Protein 7BRA (pdb70)

Secondary structure (DSSP, 8-state):
--SHHHHHHHHHHT--GGG-HHHHHHHHHHHHHHHHHHHHTTT-HHHHHHHHHHHHH-----EEETTTTEEE-HHHHHHHHHHHHHTTS-S-BBTTTTB-HHHHHHHHHHHHHTTS-GGGHHHHHHHHHHHHHHHHHHH-HHHHHHTB-HHHHHHHHHHHHHHHHHTT--HHHHHHHHHHHHTT---BGGGTTSTHHHHHHHHHHHHHHHHHHHHHTT----S-TTSSTTSHHHHHS-HHHHHHHSSTTTTTT-TIIIIIPBPPSSSS-GGGHHHHHHHHHHHHHH---TTT--EEEEEE-TTTTTT---SS-SBHHHHTT-HHHHHHHHHTT--SSGGGGSSSBPPHHHHHHHTTEEEEE-SSSPPPTT-SSTT--EEEEEE-GGG-EEEEEESS-TTSTTSPPPHHHHHHHHHTTS-HHHHHHHHHHHHTT-HHHHHHHHT--/---HHHHHHHHHHT--GGG-HHHHHHHHHHHHHHHHHHHHTTT-HHHHHHHHHHHHH-----EEETTTTEEE-HHHHHHHHHHHHHTTS-S-EETTTTB-HHHHHHHHHHHHHTTS-GGGHHHHHHHHHHHHHHHHHHH-HHHHHHTB-HHHHHHHHHHHHHHHHHTT--HHHHHHHHHHHHTT---BGGGTTSTHHHHHHHHHHHHHHHHHHHHHTT----S-TTSSTTSHHHHHS-HHHHHHHSSTT-SSS-TIIIIIEE--SSSS-GGGHHHHHHHHHHHHHH---TTT-SEEEEEE-TTTTTT---SS-SBHHHHTT-HHHHHHHHHTT--SSGGGGSSSBPPHHHHHHHTTEEEEE-SSSPPPTT-SSTT--EEEEEE-TTS-EEEEEESS-TTSTTSPPPHHHHHHHHTTTS-HHHHHHHHHHHHTT-HHHHHHHHT--

Nearest PDB structures (foldseek):
  7bra-assembly1_B  TM=9.995E-01  e=2.171E-70  Bacillus subtilis
  7e9d-assembly1_B  TM=1.001E+00  e=2.998E-70  Bacillus subtilis
  2hp0-assembly1_B  TM=8.792E-01  e=9.263E-29  Agrobacterium tumefaciens
  6r6t-assembly1_B  TM=8.778E-01  e=2.606E-23  Mus musculus
  7br9-assembly1_B  TM=8.714E-01  e=1.887E-23  Mus musculus

InterPro domains:
  IPR005656 MmgE/PrpD [PTHR16943] (3-439)
  IPR036148 MmgE/PrpD superfamily [SSF103378] (4-435)
  IPR042183 MmgE/PrpD superfamily, domain 1 [G3DSA:1.10.4100.10] (25-416)
  IPR042188 MmgE/PrpD superfamily, domain 2 [G3DSA:3.30.1330.120] (268-401)
  IPR045336 MmgE/PrpD, N-terminal [PF03972] (10-242)
  IPR045337 MmgE/PrpD, C-terminal [PF19305] (268-433)

B-factor: mean 27.01, std 8.79, range [13.46, 77.77]

Radius of gyration: 29.26 Å; Cα contacts (8 Å, |Δi|>4): 2002; chains: 2; bounding box: 55×58×110 Å

Solvent-accessible surface area: 31799 Å² total; per-residue (Å²): 69,171,29,22,0,18,4,0,0,61,16,0,98,76,11,102,0,95,130,27,93,86,0,36,138,24,0,42,78,0,0,12,7,3,0,1,2,0,0,19,2,72,145,37,152,1,0,70,39,0,10,138,8,6,84,76,8,15,31,100,94,44,0,4,0,0,4,35,33,66,87,5,1,0,26,25,0,0,6,0,0,0,1,1,1,0,10,15,12,7,1,2,18,3,73,31,0,122,11,22,0,2,0,0,0,0,0,0,1,0,2,5,6,38,103,28,79,22,132,53,2,12,7,0,0,0,0,0,0,0,0,0,0,2,0,13,57,0,1,12,70,148,1,39,86,67,0,1,6,4,0,2,0,0,0,2,0,0,0,0,0,0,0,0,11,2,38,109,6,75,41,76,48,1,11,20,0,0,0,0,0,0,3,30,1,14,0,0,56,32,0,66,71,38,38,0,17,9,0,5,0,0,24,6,0,43,10,0,3,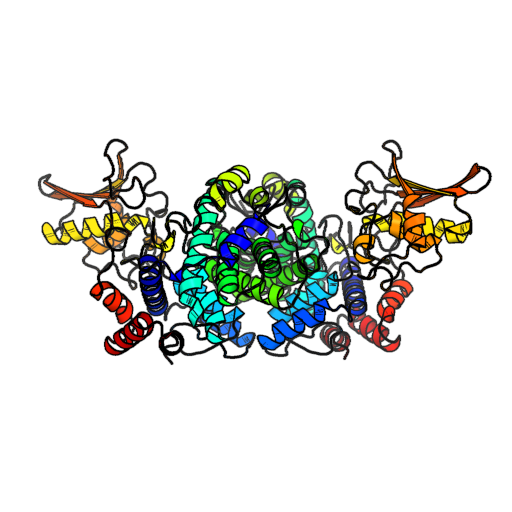10,0,0,33,0,1,76,31,131,0,21,11,12,102,68,0,0,40,51,161,38,0,0,0,34,4,4,30,62,37,109,77,0,112,143,28,0,53,89,100,47,15,68,66,23,31,0,43,106,57,3,0,11,10,4,47,7,3,0,11,24,4,0,0,0,0,0,24,0,0,120,74,5,49,93,120,92,106,4,36,29,105,75,17,107,90,2,32,0,8,0,16,75,52,4,14,71,54,3,105,56,122,71,1,112,31,3,76,66,0,19,33,0,0,5,8,0,0,0,2,8,6,63,70,78,39,14,59,44,134,45,2,45,62,136,99,6,80,126,40,9,48,83,17,13,57,89,6,108,12,54,99,37,131,94,41,139,32,16,130,113,2,30,34,156,35,44,0,0,28,0,45,0,41,20,65,135,72,127,90,18,92,6,92,16,24,15,0,77,2,0,23,67,52,91,17,46,136,117,39,16,26,110,14,0,35,100,38,9,98,85,90,35,0,127,111,0,44,66,5,0,107,146,49,60,4,140,83,0,14,69,12,0,12,20,183,162,113,29,22,0,23,5,0,0,72,18,0,95,79,12,104,0,93,134,23,94,82,0,32,146,26,0,49,88,0,0,11,9,3,0,2,1,0,0,18,2,62,148,35,160,2,0,69,40,0,9,146,10,8,89,46,6,15,30,101,93,48,0,5,0,0,3,27,27,61,89,5,1,0,24,27,0,0,6,0,0,0,1,1,1,1,10,15,8,7,2,3,17,4,58,33,0,121,9,26,0,2,0,0,0,0,0,0,2,0,1,5,8,38,107,32,70,26,126,56,2,13,7,0,0,0,0,0,0,0,0,0,0,0,0,13,61,0,2,12,71,146,1,39,93,60,0,2,7,4,0,3,0,0,0,2,0,0,0,0,0,0,0,1,11,3,35,104,7,75,40,80,50,0,10,20,0,0,0,0,0,0,3,30,1,14,0,0,53,30,0,71,69,38,38,0,15,6,0,5,0,0,23,6,0,45,10,0,2,10,0,1,40,0,1,77,34,130,0,21,11,11,103,70,0,0,39,50,162,41,0,0,0,33,6,3,30,62,45,116,82,0,122,141,19,0,56,91,112,54,3,83,76,12,38,0,39,107,59,4,0,8,10,4,47,6,3,0,10,26,4,0,0,0,0,0,14,0,0,118,78,6,51,92,135,96,106,5,35,26,103,66,18,110,83,3,32,0,10,0,15,74,52,4,11,72,51,3,107,56,137,68,1,109,25,3,75,67,0,19,35,0,0,5,8,0,0,0,2,7,6,64,70,78,39,14,60,48,130,44,2,44,77,129,95,6,82,122,40,9,50,86,19,13,61,96,3,118,19,55,97,37,132,92,41,153,52,24,130,94,0,16,36,156,38,46,0,0,29,0,44,0,39,24,87,126,71,127,91,18,89,14,92,10,16,8,0,74,2,0,21,53,53,97,16,39,137,105,38,22,41,114,16,0,33,99,42,11,96,119,101,49,0,109,132,0,10,45,6,0,98,147,48,46,5,144,82,0,15,64,38,0,26,21,182

Structure (mmCIF, N/CA/C/O backbone):
data_7BRA
#
_entry.id   7BRA
#
_cell.length_a   59.213
_cell.length_b   110.870
_cell.length_c   167.652
_cell.angle_alpha   90.000
_cell.angle_beta   90.000
_cell.angle_gamma   90.000
#
_symmetry.space_group_name_H-M   'P 21 21 21'
#
loop_
_entity.id
_entity.type
_entity.pdbx_description
1 polymer 'Bacillus subtilis IRG1'
2 non-polymer '3-CYCLOHEXYL-1-PROPYLSULFONIC ACID'
3 non-polymer 'SULFATE ION'
4 water water
#
loop_
_atom_site.group_PDB
_atom_site.id
_atom_site.type_symbol
_atom_site.label_atom_id
_atom_site.label_alt_id
_atom_site.label_comp_id
_atom_site.label_asym_id
_atom_site.label_entity_id
_atom_site.label_seq_id
_atom_site.pdbx_PDB_ins_code
_atom_site.Cartn_x
_atom_site.Cartn_y
_atom_site.Cartn_z
_atom_site.occupancy
_atom_site.B_iso_or_equiv
_atom_site.auth_seq_id
_atom_site.auth_comp_id
_atom_site.auth_asym_id
_atom_site.auth_atom_id
_atom_site.pdbx_PDB_model_num
ATOM 1 N N . LYS A 1 1 ? 19.127 38.992 113.899 1.000 47.140 4 LYS A N 1
ATOM 2 C CA . LYS A 1 1 ? 19.300 39.516 112.548 1.000 40.770 4 LYS A CA 1
ATOM 3 C C . LYS A 1 1 ? 20.788 39.710 112.272 1.000 44.610 4 LYS A C 1
ATOM 4 O O . LYS A 1 1 ? 21.557 39.956 113.199 1.000 50.810 4 LYS A O 1
ATOM 6 N N . GLN A 1 2 ? 21.196 39.590 111.007 1.000 49.920 5 GLN A N 1
ATOM 7 C CA . GLN A 1 2 ? 22.611 39.513 110.650 1.000 49.630 5 GLN A CA 1
ATOM 8 C C . GLN A 1 2 ? 23.202 40.902 110.419 1.000 50.960 5 GLN A C 1
ATOM 9 O O . GLN A 1 2 ? 22.716 41.670 109.582 1.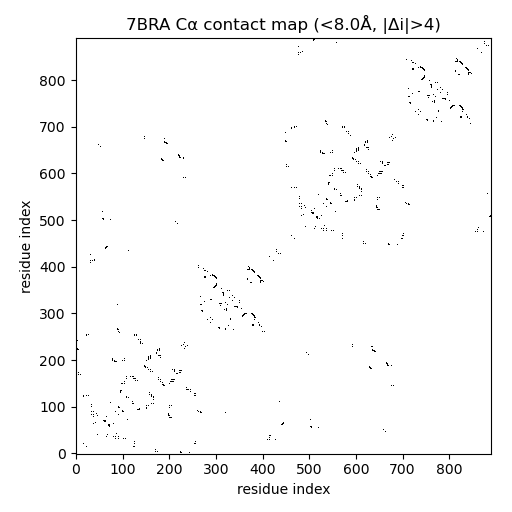000 51.800 5 GLN A O 1
ATOM 15 N N . GLY A 1 3 ? 24.292 41.180 111.122 1.000 44.790 6 GLY A N 1
ATOM 16 C CA . GLY A 1 3 ? 24.902 42.484 111.263 1.000 36.070 6 GLY A CA 1
ATOM 17 C C . GLY A 1 3 ? 24.396 43.159 112.529 1.000 26.850 6 GLY A C 1
ATOM 18 O O . GLY A 1 3 ? 23.296 42.885 113.017 1.000 29.360 6 GLY A O 1
ATOM 19 N N . LEU A 1 4 ? 25.204 44.084 113.059 1.000 26.100 7 LEU A N 1
ATOM 20 C CA . LEU A 1 4 ? 24.880 44.668 114.365 1.000 26.750 7 LEU A CA 1
ATOM 21 C C . LEU A 1 4 ? 23.639 45.549 114.310 1.000 24.020 7 LEU A C 1
ATOM 22 O O . LEU A 1 4 ? 22.851 45.571 115.260 1.000 24.580 7 LEU A O 1
ATOM 27 N N . THR A 1 5 ? 23.460 46.310 113.224 1.000 20.860 8 THR A N 1
ATOM 28 C CA . THR A 1 5 ? 22.311 47.209 113.152 1.000 21.320 8 THR A CA 1
ATOM 29 C C . THR A 1 5 ? 21.009 46.420 113.119 1.000 22.310 8 THR A C 1
ATOM 30 O O . THR A 1 5 ? 20.085 46.682 113.902 1.000 21.820 8 THR A O 1
ATOM 34 N N . ALA A 1 6 ? 20.914 45.449 112.204 1.000 23.510 9 ALA A N 1
ATOM 35 C CA . ALA A 1 6 ? 19.721 44.613 112.142 1.000 23.960 9 ALA A CA 1
ATOM 36 C C . ALA A 1 6 ? 19.549 43.825 113.432 1.000 22.030 9 ALA A C 1
ATOM 37 O O . ALA A 1 6 ? 18.423 43.649 113.915 1.000 22.220 9 ALA A O 1
ATOM 39 N N . GLY A 1 7 ? 20.659 43.371 114.018 1.000 23.480 10 GLY A N 1
ATOM 40 C CA . GLY A 1 7 ? 20.577 42.617 115.260 1.000 26.430 10 GLY A CA 1
ATOM 41 C C . GLY A 1 7 ? 19.985 43.425 116.400 1.000 26.820 10 GLY A C 1
ATOM 42 O O . GLY A 1 7 ? 19.101 42.953 117.122 1.000 23.740 10 GLY A O 1
ATOM 43 N N . LEU A 1 8 ? 20.453 44.665 116.571 1.000 21.890 11 LEU A N 1
ATOM 44 C CA . LEU A 1 8 ? 19.894 45.499 117.632 1.000 22.690 11 LEU A CA 1
ATOM 45 C C . LEU A 1 8 ? 18.447 45.865 117.336 1.000 21.220 11 LEU A C 1
ATOM 46 O O . LEU A 1 8 ? 17.607 45.874 118.246 1.000 21.930 11 LEU A O 1
ATOM 51 N N . ALA A 1 9 ? 18.134 46.204 116.079 1.000 21.790 12 ALA A N 1
ATOM 52 C CA . ALA A 1 9 ? 16.751 46.524 115.746 1.000 20.180 12 ALA A CA 1
ATOM 53 C C . ALA A 1 9 ? 15.824 45.354 116.059 1.000 20.780 12 ALA A C 1
ATOM 54 O O . ALA A 1 9 ? 14.727 45.550 116.589 1.000 21.910 12 ALA A O 1
ATOM 56 N N . GLU A 1 10 ? 16.249 44.128 115.740 1.000 20.920 13 GLU A N 1
ATOM 57 C CA . GLU A 1 10 ? 15.409 42.967 116.017 1.000 23.340 13 GLU A CA 1
ATOM 58 C C . GLU A 1 10 ? 15.287 42.732 117.514 1.000 23.830 13 GLU A C 1
ATOM 59 O O . GLU A 1 10 ? 14.184 42.488 118.017 1.000 25.690 13 GLU A O 1
ATOM 65 N N . ALA A 1 11 ? 16.402 42.833 118.245 1.000 22.770 14 ALA A N 1
ATOM 66 C CA . ALA A 1 11 ? 16.342 42.657 119.694 1.000 23.990 14 ALA A CA 1
ATOM 67 C C . ALA A 1 11 ? 15.364 43.638 120.317 1.000 22.810 14 ALA A C 1
ATOM 68 O O . ALA A 1 11 ? 14.545 43.262 121.165 1.000 21.640 14 ALA A O 1
ATOM 70 N N . VAL A 1 12 ? 15.410 44.897 119.880 1.000 23.380 15 VAL A N 1
ATOM 71 C CA . VAL A 1 12 ? 14.503 45.908 120.408 1.000 20.020 15 VAL A CA 1
ATOM 72 C C . VAL A 1 12 ? 13.060 45.581 120.028 1.000 22.800 15 VAL A C 1
ATOM 73 O O . VAL A 1 12 ? 12.175 45.519 120.888 1.000 24.700 15 VAL A O 1
ATOM 77 N N . ARG A 1 13 ? 12.815 45.338 118.734 1.000 22.760 16 ARG A N 1
ATOM 78 C CA . ARG A 1 13 ? 11.457 45.159 118.229 1.000 24.890 16 ARG A CA 1
ATOM 79 C C . ARG A 1 13 ? 10.741 43.999 118.916 1.000 25.220 16 ARG A C 1
ATOM 80 O O . ARG A 1 13 ? 9.551 44.105 119.234 1.000 26.140 16 ARG A O 1
ATOM 88 N N . THR A 1 14 ? 11.441 42.888 119.145 1.000 24.990 17 THR A N 1
ATOM 89 C CA . THR A 1 14 ? 10.827 41.672 119.673 1.000 26.080 17 THR A CA 1
ATOM 90 C C . THR A 1 14 ? 10.982 41.530 121.186 1.000 28.880 17 THR A C 1
ATOM 91 O O . THR A 1 14 ? 10.716 40.450 121.731 1.000 25.670 17 THR A O 1
ATOM 95 N N . SER A 1 15 ? 11.402 42.591 121.876 1.000 24.810 18 SER A N 1
ATOM 96 C CA . SER A 1 15 ? 11.544 42.536 123.324 1.000 25.250 18 SER A CA 1
ATOM 97 C C . SER A 1 15 ? 10.188 42.330 123.993 1.000 26.830 18 SER A C 1
ATOM 98 O O . SER A 1 15 ? 9.156 42.830 123.540 1.000 26.380 18 SER A O 1
ATOM 101 N N . GLN A 1 16 ? 10.198 41.611 125.110 1.000 27.510 19 GLN A N 1
ATOM 102 C CA . GLN A 1 16 ? 8.993 41.394 125.907 1.000 30.590 19 GLN A CA 1
ATOM 103 C C . GLN A 1 16 ? 9.253 41.803 127.350 1.000 30.240 19 GLN A C 1
ATOM 104 O O . GLN A 1 16 ? 9.199 40.976 128.264 1.000 29.250 19 GLN A O 1
ATOM 110 N N . PRO A 1 17 ? 9.543 43.087 127.587 1.000 27.100 20 PRO A N 1
ATOM 111 C CA . PRO A 1 17 ? 9.881 43.519 128.952 1.000 27.460 20 PRO A CA 1
ATOM 112 C C . PRO A 1 17 ? 8.740 43.341 129.936 1.000 27.850 20 PRO A C 1
ATOM 113 O O . PRO A 1 17 ? 8.986 43.205 131.141 1.000 29.090 20 PRO A O 1
ATOM 117 N N . GLU A 1 18 ? 7.495 43.359 129.457 1.000 29.390 21 GLU A N 1
ATOM 118 C CA . GLU A 1 18 ? 6.351 43.234 130.351 1.000 34.590 21 GLU A CA 1
ATOM 119 C C . GLU A 1 18 ? 6.281 41.864 131.017 1.000 34.070 21 GLU A C 1
ATOM 120 O O . GLU A 1 18 ? 5.546 41.706 131.997 1.000 37.810 21 GLU A O 1
ATOM 126 N N . HIS A 1 19 ? 7.030 40.877 130.521 1.000 33.620 22 HIS A N 1
ATOM 127 C CA . HIS A 1 19 ? 7.078 39.574 131.169 1.000 35.300 22 HIS A CA 1
ATOM 128 C C . HIS A 1 19 ? 7.938 39.561 132.424 1.000 36.190 22 HIS A C 1
ATOM 129 O O . HIS A 1 19 ? 7.895 38.577 133.171 1.000 37.990 22 HIS A O 1
ATOM 136 N N . SER A 1 20 ? 8.700 40.622 132.691 1.000 30.200 23 SER A N 1
ATOM 137 C CA . SER A 1 20 ? 9.596 40.674 133.841 1.000 28.620 23 SER A CA 1
ATOM 138 C C . SER A 1 20 ? 8.940 41.529 134.917 1.000 33.250 23 SER A C 1
ATOM 139 O O . SER A 1 20 ? 8.863 42.756 134.790 1.000 27.980 23 SER A O 1
ATOM 142 N N . VAL A 1 21 ? 8.446 40.873 135.967 1.000 32.110 24 VAL A N 1
ATOM 143 C CA . VAL A 1 21 ? 7.837 41.594 137.078 1.000 29.520 24 VAL A CA 1
ATOM 144 C C . VAL A 1 21 ? 8.838 42.564 137.692 1.000 26.070 24 VAL A C 1
ATOM 145 O O . VAL A 1 21 ? 8.510 43.725 137.985 1.000 30.570 24 VAL A O 1
ATOM 149 N N . ASP A 1 22 ? 10.073 42.103 137.897 1.000 27.320 25 ASP A N 1
ATOM 150 C CA . ASP A 1 22 ? 11.086 42.943 138.523 1.000 28.900 25 ASP A CA 1
ATOM 151 C C . ASP A 1 22 ? 11.417 44.151 137.652 1.000 27.130 25 ASP A C 1
ATOM 152 O O . ASP A 1 22 ? 11.584 45.261 138.166 1.000 26.280 25 ASP A O 1
ATOM 157 N N . ALA A 1 23 ? 11.503 43.957 136.330 1.000 27.170 26 ALA A N 1
ATOM 158 C CA . ALA A 1 23 ? 11.828 45.081 135.451 1.000 25.680 26 ALA A CA 1
ATOM 159 C C . ALA A 1 23 ? 10.722 46.132 135.462 1.000 26.930 26 ALA A C 1
ATOM 160 O O . ALA A 1 23 ? 11.009 47.336 135.477 1.000 24.220 26 ALA A O 1
ATOM 162 N N . ILE A 1 24 ? 9.454 45.706 135.471 1.000 25.830 27 ILE A N 1
ATOM 163 C CA . ILE A 1 24 ? 8.348 46.666 135.536 1.000 24.480 27 ILE A CA 1
ATOM 164 C C . ILE A 1 24 ? 8.362 47.424 136.863 1.000 27.620 27 ILE A C 1
ATOM 165 O O . ILE A 1 24 ? 8.157 48.649 136.901 1.000 25.220 27 ILE A O 1
ATOM 170 N N . ARG A 1 25 ? 8.595 46.714 137.975 1.000 26.020 28 ARG A N 1
ATOM 171 C CA . ARG A 1 25 ? 8.684 47.410 139.257 1.000 27.980 28 ARG A CA 1
ATOM 172 C C . ARG A 1 25 ? 9.802 48.448 139.229 1.000 27.110 28 ARG A C 1
ATOM 173 O O . ARG A 1 25 ? 9.635 49.587 139.697 1.000 25.040 28 ARG A O 1
ATOM 181 N N . LYS A 1 26 ? 10.941 48.081 138.642 1.000 26.140 29 LYS A N 1
ATOM 182 C CA . LYS A 1 26 ? 12.074 48.992 138.623 1.000 27.540 29 LYS A CA 1
ATOM 183 C C . LYS A 1 26 ? 11.800 50.191 137.723 1.000 24.630 29 LYS A C 1
ATOM 184 O O . LYS A 1 26 ? 12.210 51.312 138.040 1.000 23.880 29 LYS A O 1
ATOM 190 N N . ALA A 1 27 ? 11.107 49.977 136.603 1.000 24.150 30 ALA A N 1
ATOM 191 C CA . ALA A 1 27 ? 10.763 51.095 135.726 1.000 23.770 30 ALA A CA 1
ATOM 192 C C . ALA A 1 27 ? 9.815 52.069 136.416 1.000 24.410 30 ALA A C 1
ATOM 193 O O . ALA A 1 27 ? 9.956 53.292 136.273 1.000 22.110 30 ALA A O 1
ATOM 195 N N . LYS A 1 28 ? 8.842 51.557 137.178 1.000 24.310 31 LYS A N 1
ATOM 196 C CA . LYS A 1 28 ? 7.968 52.462 137.927 1.000 21.100 31 LYS A CA 1
ATOM 197 C C . LYS A 1 28 ? 8.763 53.294 138.933 1.000 21.440 31 LYS A C 1
ATOM 198 O O . LYS A 1 28 ? 8.564 54.517 139.055 1.000 23.330 31 LYS A O 1
ATOM 204 N N . LYS A 1 29 ? 9.678 52.647 139.663 1.000 21.950 32 LYS A N 1
ATOM 205 C CA . LYS A 1 29 ? 10.502 53.402 140.604 1.000 21.760 32 LYS A CA 1
ATOM 206 C C . LYS A 1 29 ? 11.380 54.419 139.882 1.000 21.510 32 LYS A C 1
ATOM 207 O O . LYS A 1 29 ? 11.628 55.517 140.397 1.000 20.670 32 LYS A O 1
ATOM 213 N N . GLY A 1 30 ? 11.865 54.065 138.688 1.000 22.240 33 GLY A N 1
ATOM 214 C CA . GLY A 1 30 ? 12.666 55.003 137.923 1.000 20.740 33 GLY A CA 1
ATOM 215 C C . GLY A 1 30 ? 11.873 56.225 137.506 1.000 21.260 33 GLY A C 1
ATOM 216 O O . GLY A 1 30 ? 12.392 57.344 137.519 1.000 20.940 33 GLY A O 1
ATOM 217 N N . LEU A 1 31 ? 10.610 56.023 137.107 1.000 20.140 34 LEU A N 1
ATOM 218 C CA . LEU A 1 31 ? 9.750 57.156 136.786 1.000 20.010 34 LEU A CA 1
ATOM 219 C C . LEU A 1 31 ? 9.603 58.077 137.979 1.000 22.450 34 LEU A C 1
ATOM 220 O O . LEU A 1 31 ? 9.639 59.308 137.839 1.000 21.100 34 LEU A O 1
ATOM 225 N N . LEU A 1 32 ? 9.453 57.494 139.170 1.000 19.980 35 LEU A N 1
ATOM 226 C CA . LEU A 1 32 ? 9.277 58.332 140.354 1.000 21.550 35 LEU A CA 1
ATOM 227 C C . LEU A 1 32 ? 10.560 59.081 140.716 1.000 22.940 35 LEU A C 1
ATOM 228 O O . LEU A 1 32 ? 10.509 60.241 141.142 1.000 23.630 35 LEU A O 1
ATOM 233 N N . ASP A 1 33 ? 11.719 58.440 140.553 1.000 21.150 36 ASP A N 1
ATOM 234 C CA . ASP A 1 33 ? 12.968 59.133 140.857 1.000 20.290 36 ASP A CA 1
ATOM 235 C C . ASP A 1 33 ? 13.256 60.235 139.844 1.000 18.500 36 ASP A C 1
ATOM 236 O O . ASP A 1 33 ? 13.703 61.324 140.220 1.000 19.810 36 ASP A O 1
ATOM 241 N N . PHE A 1 34 ? 13.056 59.944 138.555 1.000 18.370 37 PHE A N 1
ATOM 242 C CA . PHE A 1 34 ? 13.167 60.961 137.514 1.000 19.010 37 PHE A CA 1
ATOM 243 C C . PHE A 1 34 ? 12.281 62.159 137.840 1.000 22.190 37 PHE A C 1
ATOM 244 O O . PHE A 1 34 ? 12.717 63.318 137.767 1.000 18.190 37 PHE A O 1
ATOM 252 N N . THR A 1 35 ? 11.024 61.889 138.209 1.000 22.400 38 THR A N 1
ATOM 253 C CA . THR A 1 35 ? 10.106 62.968 138.554 1.000 19.720 38 THR A CA 1
ATOM 254 C C . THR A 1 35 ? 10.626 63.777 139.734 1.000 20.880 38 THR A C 1
ATOM 255 O O . THR A 1 35 ? 10.586 65.011 139.715 1.000 20.840 38 THR A O 1
ATOM 259 N N . ALA A 1 36 ? 11.101 63.097 140.785 1.000 21.440 39 ALA A N 1
ATOM 260 C CA . ALA A 1 36 ? 11.581 63.810 141.964 1.000 21.370 39 ALA A CA 1
ATOM 261 C C . ALA A 1 36 ? 12.813 64.650 141.645 1.000 20.610 39 ALA A C 1
ATOM 262 O O . ALA A 1 36 ? 12.935 65.794 142.107 1.000 20.020 39 ALA A O 1
ATOM 264 N N . ALA A 1 37 ? 13.753 64.092 140.886 1.000 19.610 40 ALA A N 1
ATOM 265 C CA . ALA A 1 37 ? 14.931 64.862 140.489 1.000 20.190 40 ALA A CA 1
ATOM 266 C C . ALA A 1 37 ? 14.541 66.082 139.667 1.000 19.630 40 ALA A C 1
ATOM 267 O O . ALA A 1 37 ? 15.083 67.175 139.875 1.000 19.610 40 ALA A O 1
ATOM 269 N N . SER A 1 38 ? 13.603 65.916 138.726 1.000 18.840 41 SER A N 1
ATOM 270 C CA . SER A 1 38 ? 13.195 67.032 137.882 1.000 20.480 41 SER A CA 1
ATOM 271 C C . SER A 1 38 ? 12.499 68.111 138.703 1.000 22.480 41 SER A C 1
ATOM 272 O O . SER A 1 38 ? 12.766 69.305 138.524 1.000 20.860 41 SER A O 1
ATOM 275 N N . PHE A 1 39 ? 11.605 67.697 139.608 1.000 20.540 42 PHE A N 1
ATOM 276 C CA . PHE A 1 39 ? 10.921 68.638 140.490 1.000 20.760 42 PHE A CA 1
ATOM 277 C C . PHE A 1 39 ? 11.920 69.400 141.344 1.000 21.940 42 PHE A C 1
ATOM 278 O O . PHE A 1 39 ? 11.803 70.620 141.524 1.000 22.080 42 PHE A O 1
ATOM 286 N N . ALA A 1 40 ? 12.920 68.693 141.876 1.000 20.870 43 ALA A N 1
ATOM 287 C CA . ALA A 1 40 ? 13.875 69.322 142.773 1.000 19.610 43 ALA A CA 1
ATOM 288 C C . ALA A 1 40 ? 14.644 70.442 142.087 1.000 21.350 43 ALA A C 1
ATOM 289 O O . ALA A 1 40 ? 15.101 71.376 142.754 1.000 22.090 43 ALA A O 1
ATOM 291 N N . GLY A 1 41 ? 14.814 70.366 140.774 1.000 21.470 44 GLY A N 1
ATOM 292 C CA . GLY A 1 41 ? 15.497 71.417 140.044 1.000 20.820 44 GLY A CA 1
ATOM 293 C C . GLY A 1 41 ? 14.600 72.459 139.412 1.000 22.350 44 GLY A C 1
ATOM 294 O O . GLY A 1 41 ? 15.079 73.244 138.587 1.000 22.010 44 GLY A O 1
ATOM 295 N N . ARG A 1 42 ? 13.322 72.516 139.781 1.000 21.720 45 ARG A N 1
ATOM 296 C CA . ARG A 1 42 ? 12.390 73.374 139.055 1.000 23.260 45 ARG A CA 1
ATOM 297 C C . ARG A 1 42 ? 12.751 74.857 139.099 1.000 21.590 45 ARG A C 1
ATOM 298 O O . ARG A 1 42 ? 12.302 75.603 138.221 1.000 24.250 45 ARG A O 1
ATOM 306 N N . GLU A 1 43 ? 13.534 75.315 140.076 1.000 25.520 46 GLU A N 1
ATOM 307 C CA . GLU A 1 43 ? 13.920 76.726 140.135 1.000 27.560 46 GLU A CA 1
ATOM 308 C C . GLU A 1 43 ? 15.268 77.009 139.474 1.000 27.030 46 GLU A C 1
ATOM 309 O O . GLU A 1 43 ? 15.779 78.130 139.577 1.000 25.230 46 GLU A O 1
ATOM 315 N N . ASP A 1 44 ? 15.856 76.028 138.806 1.000 21.300 47 ASP A N 1
ATOM 316 C CA . ASP A 1 44 ? 17.163 76.239 138.200 1.000 23.620 47 ASP A CA 1
ATOM 317 C C . ASP A 1 44 ? 17.075 77.320 137.125 1.000 22.000 47 ASP A C 1
ATOM 318 O O . ASP A 1 44 ? 16.167 77.305 136.293 1.000 22.250 47 ASP A O 1
ATOM 323 N N . LYS A 1 45 ? 18.015 78.269 137.143 1.000 22.540 48 LYS A N 1
ATOM 324 C CA . LYS A 1 45 ? 17.911 79.405 136.222 1.000 23.320 48 LYS A CA 1
ATOM 325 C C . LYS A 1 45 ? 18.197 79.014 134.769 1.000 22.620 48 LYS A C 1
ATOM 326 O O . LYS A 1 45 ? 17.708 79.681 133.832 1.000 21.940 48 LYS A O 1
ATOM 332 N N . GLY A 1 46 ? 18.940 77.923 134.560 1.000 23.440 49 GLY A N 1
ATOM 333 C CA . GLY A 1 46 ? 19.135 77.434 133.203 1.000 21.430 49 GLY A CA 1
ATOM 334 C C . GLY A 1 46 ? 17.837 77.057 132.522 1.000 21.290 49 GLY A C 1
ATOM 335 O O . GLY A 1 46 ? 17.698 77.203 131.299 1.000 18.540 49 GLY A O 1
ATOM 336 N N . ILE A 1 47 ? 16.868 76.561 133.296 1.000 20.410 50 ILE A N 1
ATOM 337 C CA . ILE A 1 47 ? 15.584 76.189 132.715 1.000 18.300 50 ILE A CA 1
ATOM 338 C C . ILE A 1 47 ? 14.924 77.406 132.097 1.000 20.620 50 ILE A C 1
ATOM 339 O O . ILE A 1 47 ? 14.313 77.325 131.027 1.000 20.260 50 ILE A O 1
ATOM 344 N N . GLN A 1 48 ? 15.010 78.548 132.776 1.000 20.990 51 GLN A N 1
ATOM 345 C CA . GLN A 1 48 ? 14.355 79.739 132.245 1.000 22.550 51 GLN A CA 1
ATOM 346 C C . GLN A 1 48 ? 15.056 80.235 130.988 1.000 22.310 51 GLN A C 1
ATOM 347 O O . GLN A 1 48 ? 14.392 80.710 130.053 1.000 21.160 51 GLN A O 1
ATOM 353 N N . LYS A 1 49 ? 16.392 80.127 130.938 1.000 21.640 52 LYS A N 1
ATOM 354 C CA . LYS A 1 49 ? 17.073 80.441 129.674 1.000 20.770 52 LYS A CA 1
ATOM 355 C C . LYS A 1 49 ? 16.511 79.605 128.520 1.000 22.130 52 LYS A C 1
ATOM 356 O O . LYS A 1 49 ? 16.186 80.134 127.435 1.000 22.900 52 LYS A O 1
ATOM 362 N N . LEU A 1 50 ? 16.369 78.292 128.742 1.000 19.740 53 LEU A N 1
ATOM 363 C CA . LEU A 1 50 ? 15.873 77.434 127.666 1.000 19.010 53 LEU A CA 1
ATOM 364 C C . LEU A 1 50 ? 14.397 77.684 127.357 1.000 23.570 53 LEU A C 1
ATOM 365 O O . LEU A 1 50 ? 13.977 77.577 126.197 1.000 22.630 53 LEU A O 1
ATOM 370 N N . LEU A 1 51 ? 13.587 78.006 128.368 1.000 21.520 54 LEU A N 1
ATOM 371 C CA . LEU A 1 51 ? 12.183 78.299 128.094 1.000 20.640 54 LEU A CA 1
ATOM 372 C C . LEU A 1 51 ? 12.037 79.555 127.243 1.000 21.790 54 LEU A C 1
ATOM 373 O O . LEU A 1 51 ? 11.198 79.596 126.337 1.000 24.770 54 LEU A O 1
ATOM 378 N N . ARG A 1 52 ? 12.822 80.594 127.532 1.000 23.110 55 ARG A N 1
ATOM 379 C CA . ARG A 1 52 ? 12.762 81.793 126.698 1.000 24.240 55 ARG A CA 1
ATOM 380 C C . ARG A 1 52 ? 13.162 81.470 125.260 1.000 26.950 55 ARG A C 1
ATOM 381 O O . ARG A 1 52 ? 12.539 81.958 124.305 1.000 23.690 55 ARG A O 1
ATOM 389 N N . LEU A 1 53 ? 14.177 80.615 125.090 1.000 23.090 56 LEU A N 1
ATOM 390 C CA . LEU A 1 53 ? 14.571 80.191 123.744 1.000 22.370 56 LEU A CA 1
ATOM 391 C C . LEU A 1 53 ? 13.423 79.496 122.994 1.000 23.390 56 LEU A C 1
ATOM 392 O O . LEU A 1 53 ? 13.095 79.847 121.842 1.000 27.040 56 LEU A O 1
ATOM 397 N N . ILE A 1 54 ? 12.808 78.488 123.615 1.000 22.030 57 ILE A N 1
ATOM 398 C CA . ILE A 1 54 ? 11.805 77.755 122.851 1.000 22.650 57 ILE A CA 1
ATOM 399 C C . ILE A 1 54 ? 10.529 78.576 122.697 1.000 26.790 57 ILE A C 1
ATOM 400 O O . ILE A 1 54 ? 9.783 78.381 121.735 1.000 25.940 57 ILE A O 1
ATOM 405 N N . GLU A 1 55 ? 10.259 79.513 123.614 1.000 24.410 58 GLU A N 1
ATOM 406 C CA . GLU A 1 55 ? 9.122 80.409 123.427 1.000 25.490 58 GLU A CA 1
ATOM 407 C C . GLU A 1 55 ? 9.356 81.346 122.246 1.000 29.500 58 GLU A C 1
ATOM 408 O O . GLU A 1 55 ? 8.427 81.630 121.476 1.000 26.610 58 GLU A O 1
ATOM 414 N N . ASP A 1 56 ? 10.601 81.802 122.062 1.000 25.270 59 ASP A N 1
ATOM 415 C CA . ASP A 1 56 ? 10.914 82.597 120.876 1.000 28.640 59 ASP A CA 1
ATOM 416 C C . ASP A 1 56 ? 10.729 81.790 119.595 1.000 30.210 59 ASP A C 1
ATOM 417 O O . ASP A 1 56 ? 10.313 82.347 118.569 1.000 29.390 59 ASP A O 1
ATOM 422 N N . GLU A 1 57 ? 11.038 80.485 119.630 1.000 24.560 60 GLU A N 1
ATOM 423 C CA . GLU A 1 57 ? 10.829 79.651 118.442 1.000 24.980 60 GLU A CA 1
ATOM 424 C C . GLU A 1 57 ? 9.355 79.336 118.208 1.000 25.300 60 GLU A C 1
ATOM 425 O O . GLU A 1 57 ? 8.911 79.255 117.058 1.000 25.350 60 GLU A O 1
ATOM 431 N N . GLY A 1 58 ? 8.581 79.146 119.274 1.000 25.410 61 GLY A N 1
ATOM 432 C CA . GLY A 1 58 ? 7.213 78.690 119.148 1.000 24.780 61 GLY A CA 1
ATOM 433 C C . GLY A 1 58 ? 7.090 77.187 118.961 1.000 26.910 61 GLY A C 1
ATOM 434 O O . GLY A 1 58 ? 8.063 76.460 118.746 1.000 29.080 61 GLY A O 1
ATOM 435 N N . GLY A 1 59 ? 5.858 76.714 119.055 1.000 25.510 62 GLY A N 1
ATOM 436 C CA . GLY A 1 59 ? 5.566 75.301 118.934 1.000 24.990 62 GLY A CA 1
ATOM 437 C C . GLY A 1 59 ? 4.204 74.978 119.499 1.000 27.940 62 GLY A C 1
ATOM 438 O O . GLY A 1 59 ? 3.647 75.710 120.319 1.000 29.340 62 GLY A O 1
ATOM 439 N N . ARG A 1 60 ? 3.654 73.863 119.042 1.000 27.330 63 ARG A N 1
ATOM 440 C CA . ARG A 1 60 ? 2.358 73.422 119.554 1.000 27.080 63 ARG A CA 1
ATOM 441 C C . ARG A 1 60 ? 2.499 72.970 121.008 1.000 30.930 63 ARG A C 1
ATOM 442 O O . ARG A 1 60 ? 3.412 72.204 121.327 1.000 27.900 63 ARG A O 1
ATOM 450 N N . PRO A 1 61 ? 1.621 73.412 121.915 1.000 28.310 64 PRO A N 1
ATOM 451 C CA . PRO A 1 61 ? 1.700 73.001 123.341 1.000 25.400 64 PRO A CA 1
ATOM 452 C C . PRO A 1 61 ? 1.150 71.591 123.541 1.000 31.820 64 PRO A C 1
ATOM 453 O O . PRO A 1 61 ? 0.025 71.367 123.978 1.000 31.950 64 PRO A O 1
ATOM 457 N N . LEU A 1 62 ? 1.974 70.598 123.204 1.000 26.200 65 LEU A N 1
ATOM 458 C CA . LEU A 1 62 ? 1.550 69.205 123.186 1.000 26.010 65 LEU A CA 1
ATOM 459 C C . LEU A 1 62 ? 2.099 68.361 124.325 1.000 28.080 65 LEU A C 1
ATOM 460 O O . LEU A 1 62 ? 1.454 67.384 124.704 1.000 31.320 65 LEU A O 1
ATOM 465 N N . VAL A 1 63 ? 3.279 68.679 124.850 1.000 26.650 66 VAL A N 1
ATOM 466 C CA . VAL A 1 63 ? 3.953 67.812 125.821 1.000 27.360 66 VAL A CA 1
ATOM 467 C C . VAL A 1 63 ? 4.328 68.621 127.058 1.000 24.740 66 VAL A C 1
ATOM 468 O O . VAL A 1 63 ? 4.856 69.732 126.926 1.000 24.480 66 VAL A O 1
ATOM 472 N N . PRO A 1 64 ? 4.079 68.124 128.272 1.000 23.700 67 PRO A N 1
ATOM 473 C CA . PRO A 1 64 ? 4.436 68.901 129.465 1.000 24.950 67 PRO A CA 1
ATOM 474 C C . PRO A 1 64 ? 5.937 69.102 129.602 1.000 24.800 67 PRO A C 1
ATOM 475 O O . PRO A 1 64 ? 6.736 68.211 129.300 1.000 24.990 67 PRO A O 1
ATOM 479 N N . ILE A 1 65 ? 6.307 70.300 130.037 1.000 25.620 68 ILE A N 1
ATOM 480 C CA . ILE A 1 65 ? 7.639 70.582 130.546 1.000 24.450 68 ILE A CA 1
ATOM 481 C C . ILE A 1 65 ? 7.595 70.333 132.049 1.000 26.540 68 ILE A C 1
ATOM 482 O O . ILE A 1 65 ? 6.889 71.043 132.773 1.000 25.050 68 ILE A O 1
ATOM 487 N N . ILE A 1 66 ? 8.354 69.333 132.516 1.000 24.390 69 ILE A N 1
ATOM 488 C CA . ILE A 1 66 ? 8.173 68.796 133.865 1.000 24.330 69 ILE A CA 1
ATOM 489 C C . ILE A 1 66 ? 8.394 69.873 134.914 1.000 26.940 69 ILE A C 1
ATOM 490 O O . ILE A 1 66 ? 9.441 70.532 134.950 1.000 25.880 69 ILE A O 1
ATOM 495 N N . GLY A 1 67 ? 7.415 70.032 135.804 1.000 25.760 70 GLY A N 1
ATOM 496 C CA . GLY A 1 67 ? 7.537 70.960 136.901 1.000 24.730 70 GLY A CA 1
ATOM 497 C C . GLY A 1 67 ? 7.406 72.421 136.547 1.000 27.710 70 GLY A C 1
ATOM 498 O O . GLY A 1 67 ? 7.488 73.262 137.450 1.000 26.230 70 GLY A O 1
ATOM 499 N N . GLN A 1 68 ? 7.197 72.758 135.269 1.000 24.680 71 GLN A N 1
ATOM 500 C CA . GLN A 1 68 ? 7.242 74.140 134.820 1.000 26.600 71 GLN A CA 1
ATOM 501 C C . GLN A 1 68 ? 5.870 74.700 134.480 1.000 28.350 71 GLN A C 1
ATOM 502 O O . GLN A 1 68 ? 5.771 75.880 134.125 1.000 29.500 71 GLN A O 1
ATOM 508 N N . GLY A 1 69 ? 4.824 73.884 134.535 1.000 26.560 72 GLY A N 1
ATOM 509 C CA . GLY A 1 69 ? 3.487 74.402 134.363 1.000 31.920 72 GLY A CA 1
ATOM 510 C C . GLY A 1 69 ? 3.101 74.803 132.959 1.000 36.4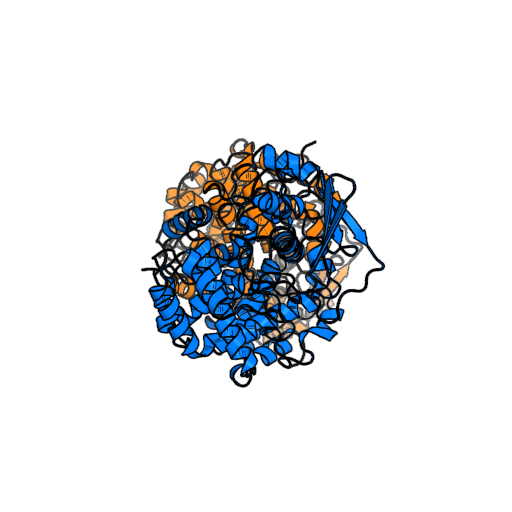20 72 GLY A C 1
ATOM 511 O O . GLY A 1 69 ? 2.131 75.545 132.794 1.000 34.920 72 GLY A O 1
ATOM 512 N N . LYS A 1 70 ? 3.815 74.336 131.937 1.000 31.960 73 LYS A N 1
ATOM 513 C CA . LYS A 1 70 ? 3.440 74.635 130.565 1.000 32.700 73 LYS A CA 1
ATOM 514 C C . LYS A 1 70 ? 3.746 73.421 129.695 1.000 31.320 73 LYS A C 1
ATOM 515 O O . LYS A 1 70 ? 4.340 72.437 130.146 1.000 25.970 73 LYS A O 1
ATOM 521 N N . LYS A 1 71 ? 3.274 73.479 128.447 1.000 29.520 74 LYS A N 1
ATOM 522 C CA . LYS A 1 71 ? 3.530 72.454 127.448 1.000 28.750 74 LYS A CA 1
ATOM 523 C C . LYS A 1 71 ? 4.287 73.073 126.278 1.000 27.850 74 LYS A C 1
ATOM 524 O O . LYS A 1 71 ? 4.302 74.293 126.095 1.000 28.480 74 LYS A O 1
ATOM 530 N N . ALA A 1 72 ? 4.921 72.214 125.488 1.000 27.220 75 ALA A N 1
ATOM 531 C CA . ALA A 1 72 ? 5.670 72.656 124.316 1.000 25.910 75 ALA A CA 1
ATOM 532 C C . ALA A 1 72 ? 5.672 71.541 123.278 1.000 21.690 75 ALA A C 1
ATOM 533 O O . ALA A 1 72 ? 5.080 70.477 123.475 1.000 23.700 75 ALA A O 1
ATOM 535 N N . ALA A 1 73 ? 6.335 71.801 122.151 1.000 21.440 76 ALA A N 1
ATOM 536 C CA . ALA A 1 73 ? 6.375 70.837 121.068 1.000 22.950 76 ALA A CA 1
ATOM 537 C C . ALA A 1 73 ? 7.191 69.615 121.485 1.000 22.540 76 ALA A C 1
ATOM 538 O O . ALA A 1 73 ? 8.063 69.712 122.355 1.000 22.070 76 ALA A O 1
ATOM 540 N N . PRO A 1 74 ? 6.921 68.452 120.874 1.000 20.950 77 PRO A N 1
ATOM 541 C CA . PRO A 1 74 ? 7.632 67.223 121.286 1.000 21.220 77 PRO A CA 1
ATOM 542 C C . PRO A 1 74 ? 9.156 67.340 121.324 1.000 21.200 77 PRO A C 1
ATOM 543 O O . PRO A 1 74 ? 9.759 67.005 122.352 1.000 22.000 77 PRO A O 1
ATOM 547 N N . LEU A 1 75 ? 9.798 67.815 120.240 1.000 22.670 78 LEU A N 1
ATOM 548 C CA . LEU A 1 75 ? 11.265 67.900 120.224 1.000 20.610 78 LEU A CA 1
ATOM 549 C C . LEU A 1 75 ? 11.782 68.934 121.224 1.000 20.150 78 LEU A C 1
ATOM 550 O O . LEU A 1 75 ? 12.837 68.741 121.856 1.000 22.120 78 LEU A O 1
ATOM 555 N N . GLN A 1 76 ? 11.044 70.040 121.386 1.000 19.560 79 GLN A N 1
ATOM 556 C CA . GLN A 1 76 ? 11.403 71.029 122.399 1.000 20.830 79 GLN A CA 1
ATOM 557 C C . GLN A 1 76 ? 11.304 70.440 123.794 1.000 19.430 79 GLN A C 1
ATOM 558 O O . GLN A 1 76 ? 12.164 70.693 124.654 1.000 19.500 79 GLN A O 1
ATOM 564 N N . SER A 1 77 ? 10.221 69.705 124.054 1.000 19.220 80 SER A N 1
ATOM 565 C CA . SER A 1 77 ? 10.048 69.089 125.363 1.000 20.560 80 SER A CA 1
ATOM 566 C C . SER A 1 77 ? 11.172 68.112 125.654 1.000 18.680 80 SER A C 1
ATOM 567 O O . SER A 1 77 ? 11.620 68.005 126.798 1.000 19.230 80 SER A O 1
ATOM 570 N N . ALA A 1 78 ? 11.633 67.373 124.641 1.000 20.080 81 ALA A N 1
ATOM 571 C CA . ALA A 1 78 ? 12.733 66.444 124.903 1.000 19.240 81 ALA A CA 1
ATOM 572 C C . ALA A 1 78 ? 13.973 67.196 125.364 1.000 17.530 81 ALA A C 1
ATOM 573 O O . ALA A 1 78 ? 14.623 66.799 126.350 1.000 18.420 81 ALA A O 1
ATOM 575 N N . MET A 1 79 ? 14.300 68.304 124.681 1.000 17.470 82 MET A N 1
ATOM 576 C CA . MET A 1 79 ? 15.466 69.087 125.095 1.000 14.730 82 MET A CA 1
ATOM 577 C C . MET A 1 79 ? 15.299 69.617 126.518 1.000 19.280 82 MET A C 1
ATOM 578 O O . MET A 1 79 ? 16.171 69.427 127.387 1.000 17.610 82 MET A O 1
ATOM 583 N N . LEU A 1 80 ? 14.156 70.260 126.780 1.000 18.310 83 LEU A N 1
ATOM 584 C CA . LEU A 1 80 ? 13.920 70.870 128.084 1.000 20.210 83 LEU A CA 1
ATOM 585 C C . LEU A 1 80 ? 13.924 69.831 129.196 1.000 18.430 83 LEU A C 1
ATOM 586 O O . LEU A 1 80 ? 14.553 70.032 130.238 1.000 18.320 83 LEU A O 1
ATOM 591 N N . ASN A 1 81 ? 13.193 68.730 129.012 1.000 19.060 84 ASN A N 1
ATOM 592 C CA . ASN A 1 81 ? 13.005 67.779 130.106 1.000 17.480 84 ASN A CA 1
ATOM 593 C C . ASN A 1 81 ? 14.276 66.984 130.405 1.000 19.280 84 ASN A C 1
ATOM 594 O O . ASN A 1 81 ? 14.541 66.660 131.582 1.000 17.810 84 ASN A O 1
ATOM 599 N N . GLY A 1 82 ? 15.100 66.692 129.386 1.000 17.160 85 GLY A N 1
ATOM 600 C CA . GLY A 1 82 ? 16.403 66.100 129.675 1.000 17.180 85 GLY A CA 1
ATOM 601 C C . GLY A 1 82 ? 17.297 67.024 130.483 1.000 16.930 85 GLY A C 1
ATOM 602 O O . GLY A 1 82 ? 17.953 66.599 131.458 1.000 17.070 85 GLY A O 1
ATOM 603 N N . PHE A 1 83 ? 17.340 68.313 130.092 1.000 16.500 86 PHE A N 1
ATOM 604 C CA . PHE A 1 83 ? 18.106 69.269 130.884 1.000 14.800 86 PHE A CA 1
ATOM 605 C C . PHE A 1 83 ? 17.594 69.312 132.313 1.000 16.350 86 PHE A C 1
ATOM 606 O O . PHE A 1 83 ? 18.374 69.295 133.264 1.000 16.420 86 PHE A O 1
ATOM 614 N N . ILE A 1 84 ? 16.274 69.413 132.468 1.000 14.490 87 ILE A N 1
ATOM 615 C CA . ILE A 1 84 ? 15.687 69.565 133.793 1.000 15.750 87 ILE A CA 1
ATOM 616 C C . ILE A 1 84 ? 16.056 68.381 134.666 1.000 17.410 87 ILE A C 1
ATOM 617 O O . ILE A 1 84 ? 16.449 68.544 135.829 1.000 18.720 87 ILE A O 1
ATOM 622 N N . ALA A 1 85 ? 15.964 67.173 134.110 1.000 18.330 88 ALA A N 1
ATOM 623 C CA . ALA A 1 85 ? 16.210 65.972 134.906 1.000 18.960 88 ALA A CA 1
ATOM 624 C C . ALA A 1 85 ? 17.648 65.920 135.397 1.000 19.060 88 ALA A C 1
ATOM 625 O O . ALA A 1 85 ? 17.913 65.446 136.507 1.000 17.850 88 ALA A O 1
ATOM 627 N N . HIS A 1 86 ? 18.591 66.398 134.579 1.000 17.920 89 HIS A N 1
ATOM 628 C CA . HIS A 1 86 ? 20.018 66.265 134.875 1.000 17.190 89 HIS A CA 1
ATOM 629 C C . HIS A 1 86 ? 20.619 67.499 135.554 1.000 18.530 89 HIS A C 1
ATOM 630 O O . HIS A 1 86 ? 21.755 67.433 136.028 1.000 17.900 89 HIS A O 1
ATOM 637 N N . ALA A 1 87 ? 19.860 68.596 135.681 1.000 19.170 90 ALA A N 1
ATOM 638 C CA . ALA A 1 87 ? 20.453 69.895 136.002 1.000 17.700 90 ALA A CA 1
ATOM 639 C C . ALA A 1 87 ? 21.152 69.913 137.357 1.000 20.060 90 ALA A C 1
ATOM 640 O O . ALA A 1 87 ? 22.142 70.634 137.526 1.000 19.360 90 ALA A O 1
ATOM 642 N N . LEU A 1 88 ? 20.652 69.156 138.340 1.000 18.320 91 LEU A N 1
ATOM 643 C CA . LEU A 1 88 ? 21.224 69.185 139.680 1.000 18.600 91 LEU A CA 1
ATOM 644 C C . LEU A 1 88 ? 22.143 68.011 139.990 1.000 19.150 91 LEU A C 1
ATOM 645 O O . LEU A 1 88 ? 22.609 67.900 141.130 1.000 19.440 91 LEU A O 1
ATOM 650 N N . ASP A 1 89 ? 22.403 67.125 139.030 1.000 16.800 92 ASP A N 1
ATOM 651 C CA . ASP A 1 89 ? 23.157 65.895 139.305 1.000 18.940 92 ASP A CA 1
ATOM 652 C C . ASP A 1 89 ? 22.486 65.066 140.405 1.000 20.570 92 ASP A C 1
ATOM 653 O O . ASP A 1 89 ? 23.151 64.413 141.215 1.000 19.860 92 ASP A O 1
ATOM 658 N N . PHE A 1 90 ? 21.155 65.102 140.423 1.000 16.970 93 PHE A N 1
ATOM 659 C CA . PHE A 1 90 ? 20.317 64.404 141.394 1.000 17.640 93 PHE A CA 1
ATOM 660 C C . PHE A 1 90 ? 19.598 63.217 140.757 1.000 18.560 93 PHE A C 1
ATOM 661 O O . PHE A 1 90 ? 18.909 62.467 141.457 1.000 19.110 93 PHE A O 1
ATOM 669 N N . ASP A 1 91 ? 19.766 63.018 139.447 1.000 17.500 94 ASP A N 1
ATOM 670 C CA . ASP A 1 91 ? 19.085 61.985 138.681 1.000 18.040 94 ASP A CA 1
ATOM 671 C C . ASP A 1 91 ? 19.897 60.686 138.661 1.000 17.080 94 ASP A C 1
ATOM 672 O O . ASP A 1 91 ? 21.017 60.612 139.176 1.000 18.050 94 ASP A O 1
ATOM 677 N N . ASP A 1 92 ? 19.337 59.645 138.036 1.000 18.800 95 ASP A N 1
ATOM 678 C CA . ASP A 1 92 ? 19.888 58.316 138.255 1.000 18.130 95 ASP A CA 1
ATOM 679 C C . ASP A 1 92 ? 21.157 58.078 137.435 1.000 20.730 95 ASP A C 1
ATOM 680 O O . ASP A 1 92 ? 21.494 58.818 136.504 1.000 17.510 95 ASP A O 1
ATOM 685 N N . VAL A 1 93 ? 21.878 57.015 137.816 1.000 19.350 96 VAL A N 1
ATOM 686 C CA . VAL A 1 93 ? 23.091 56.597 137.130 1.000 18.620 96 VAL A CA 1
ATOM 687 C C . VAL A 1 93 ? 23.047 55.085 136.939 1.000 19.690 96 VAL A C 1
ATOM 688 O O . VAL A 1 93 ? 22.285 54.372 137.595 1.000 18.820 96 VAL A O 1
ATOM 692 N N . HIS A 1 94 ? 23.847 54.612 135.980 1.000 20.870 97 HIS A N 1
ATOM 693 C CA . HIS A 1 94 ? 23.930 53.195 135.629 1.000 21.110 97 HIS A CA 1
ATOM 694 C C . HIS A 1 94 ? 25.373 52.856 135.273 1.000 23.410 97 HIS A C 1
ATOM 695 O O . HIS A 1 94 ? 25.973 53.522 134.423 1.000 23.350 97 HIS A O 1
ATOM 702 N N . SER A 1 95 ? 25.929 51.820 135.922 1.000 25.710 98 SER A N 1
ATOM 703 C CA . SER A 1 95 ? 27.348 51.498 135.756 1.000 24.210 98 SER A CA 1
ATOM 704 C C . SER A 1 95 ? 27.684 51.004 134.345 1.000 22.190 98 SER A C 1
ATOM 705 O O . SER A 1 95 ? 28.811 51.208 133.882 1.000 27.320 98 SER A O 1
ATOM 708 N N . ASP A 1 96 ? 26.759 50.307 133.668 1.000 23.280 99 ASP A N 1
ATOM 709 C CA . ASP A 1 96 ? 27.023 49.914 132.285 1.000 21.410 99 ASP A CA 1
ATOM 710 C C . ASP A 1 96 ? 27.052 51.134 131.378 1.000 24.990 99 ASP A C 1
ATOM 711 O O . ASP A 1 96 ? 27.917 51.251 130.501 1.000 23.240 99 ASP A O 1
ATOM 716 N N . VAL A 1 97 ? 26.090 52.041 131.563 1.000 23.310 100 VAL A N 1
ATOM 717 C CA . VAL A 1 97 ? 26.030 53.258 130.753 1.000 23.820 100 VAL A CA 1
ATOM 718 C C . VAL A 1 97 ? 27.251 54.137 130.990 1.000 24.280 100 VAL A C 1
ATOM 719 O O . VAL A 1 97 ? 27.738 54.802 130.062 1.000 26.620 100 VAL A O 1
ATOM 723 N N . ARG A 1 98 ? 27.782 54.132 132.216 1.000 23.510 101 ARG A N 1
ATOM 724 C CA . ARG A 1 98 ? 28.690 55.174 132.698 1.000 22.960 101 ARG A CA 1
ATOM 725 C C . ARG A 1 98 ? 28.092 56.552 132.411 1.000 26.510 101 ARG A C 1
ATOM 726 O O . ARG A 1 98 ? 28.718 57.434 131.816 1.000 24.330 101 ARG A O 1
ATOM 734 N N . GLY A 1 99 ? 26.845 56.718 132.823 1.000 21.840 102 GLY A N 1
ATOM 735 C CA . GLY A 1 99 ? 26.118 57.933 132.509 1.000 24.050 102 GLY A CA 1
ATOM 736 C C . GLY A 1 99 ? 24.726 57.880 133.094 1.000 21.200 102 GLY A C 1
ATOM 737 O O . GLY A 1 99 ? 24.437 57.055 133.961 1.000 21.810 102 GLY A O 1
ATOM 738 N N . HIS A 1 100 ? 23.860 58.759 132.582 1.000 21.200 103 HIS A N 1
ATOM 739 C CA . HIS A 1 100 ? 22.562 59.082 133.176 1.000 19.110 103 HIS A CA 1
ATOM 740 C C . HIS A 1 100 ? 21.471 58.643 132.209 1.000 18.590 103 HIS A C 1
ATOM 741 O O . HIS A 1 100 ? 21.081 59.418 131.317 1.000 21.650 103 HIS A O 1
ATOM 748 N N . PRO A 1 101 ? 20.944 57.416 132.338 1.000 17.440 104 PRO A N 1
ATOM 749 C CA . PRO A 1 101 ? 20.025 56.929 131.296 1.000 18.530 104 PRO A CA 1
ATOM 750 C C . PRO A 1 101 ? 18.647 57.555 131.354 1.000 15.270 104 PRO A C 1
ATOM 751 O O . PRO A 1 101 ? 18.088 57.863 130.303 1.000 14.920 104 PRO A O 1
ATOM 755 N N . SER A 1 102 ? 18.066 57.732 132.543 1.000 15.680 105 SER A N 1
ATOM 756 C CA . SER A 1 102 ? 16.677 58.176 132.584 1.000 19.040 105 SER A CA 1
ATOM 757 C C . SER A 1 102 ? 16.523 59.625 132.125 1.000 17.160 105 SER A C 1
ATOM 758 O O . SER A 1 102 ? 15.512 59.958 131.497 1.000 17.350 105 SER A O 1
ATOM 761 N N . ALA A 1 103 ? 17.521 60.476 132.382 1.000 17.960 106 ALA A N 1
ATOM 762 C CA . ALA A 1 103 ? 17.479 61.852 131.894 1.000 18.550 106 ALA A CA 1
ATOM 763 C C . ALA A 1 103 ? 17.415 61.928 130.373 1.000 19.460 106 ALA A C 1
ATOM 764 O O . ALA A 1 103 ? 16.951 62.939 129.835 1.000 16.930 106 ALA A O 1
ATOM 766 N N . VAL A 1 104 ? 17.861 60.887 129.669 1.000 16.810 107 VAL A N 1
ATOM 767 C CA . VAL A 1 104 ? 17.712 60.835 128.217 1.000 16.170 107 VAL A CA 1
ATOM 768 C C . VAL A 1 104 ? 16.421 60.137 127.819 1.000 17.350 107 VAL A C 1
ATOM 769 O O . VAL A 1 104 ? 15.638 60.660 127.018 1.000 20.530 107 VAL A O 1
ATOM 773 N N . ILE A 1 105 ? 16.196 58.945 128.380 1.000 19.480 108 ILE A N 1
ATOM 774 C CA . ILE A 1 105 ? 15.154 58.052 127.884 1.000 19.750 108 ILE A CA 1
ATOM 775 C C . ILE A 1 105 ? 13.765 58.541 128.277 1.000 17.670 108 ILE A C 1
ATOM 776 O O . ILE A 1 105 ? 12.833 58.512 127.462 1.000 19.630 108 ILE A O 1
ATOM 781 N N . VAL A 1 106 ? 13.584 58.974 129.520 1.000 18.670 109 VAL A N 1
ATOM 782 C CA . VAL A 1 106 ? 12.230 59.292 129.968 1.000 18.370 109 VAL A CA 1
ATOM 783 C C . VAL A 1 106 ? 11.696 60.530 129.244 1.000 20.280 109 VAL A C 1
ATOM 784 O O . VAL A 1 106 ? 10.519 60.525 128.862 1.000 19.010 109 VAL A O 1
ATOM 788 N N . PRO A 1 107 ? 12.489 61.588 129.002 1.000 20.210 110 PRO A N 1
ATOM 789 C CA . PRO A 1 107 ? 11.962 62.714 128.191 1.000 22.030 110 PRO A CA 1
ATOM 790 C C . PRO A 1 107 ? 11.473 62.325 126.806 1.000 18.220 110 PRO A C 1
ATOM 791 O O . PRO A 1 107 ? 10.400 62.780 126.363 1.000 20.190 110 PRO A O 1
ATOM 795 N N . ALA A 1 108 ? 12.234 61.479 126.109 1.000 18.350 111 ALA A N 1
ATOM 796 C CA . ALA A 1 108 ? 11.796 61.001 124.805 1.000 19.860 111 ALA A CA 1
ATOM 797 C C . ALA A 1 108 ? 10.479 60.245 124.919 1.000 21.170 111 ALA A C 1
ATOM 798 O O . ALA A 1 108 ? 9.546 60.461 124.130 1.000 21.090 111 ALA A O 1
ATOM 800 N N . LEU A 1 109 ? 10.362 59.399 125.948 1.000 20.260 112 LEU A N 1
ATOM 801 C CA . LEU A 1 109 ? 9.160 58.590 126.104 1.000 23.560 112 LEU A CA 1
ATOM 802 C C . LEU A 1 109 ? 7.972 59.425 126.539 1.000 22.040 112 LEU A C 1
ATOM 803 O O . LEU A 1 109 ? 6.842 59.096 126.189 1.000 24.970 112 LEU A O 1
ATOM 808 N N . ILE A 1 110 ? 8.200 60.471 127.332 1.000 21.340 113 ILE A N 1
ATOM 809 C CA . ILE A 1 110 ? 7.128 61.385 127.713 1.000 21.750 113 ILE A CA 1
ATOM 810 C C . ILE A 1 110 ? 6.574 62.071 126.476 1.000 25.890 113 ILE A C 1
ATOM 811 O O . ILE A 1 110 ? 5.353 62.179 126.300 1.000 25.370 113 ILE A O 1
ATOM 816 N N . ALA A 1 111 ? 7.463 62.526 125.584 1.000 21.530 114 ALA A N 1
ATOM 817 C CA . ALA A 1 111 ? 6.978 63.144 124.353 1.000 25.870 114 ALA A CA 1
ATOM 818 C C . ALA A 1 111 ? 6.183 62.153 123.512 1.000 28.390 114 ALA A C 1
ATOM 819 O O . ALA A 1 111 ? 5.177 62.520 122.898 1.000 32.460 114 ALA A O 1
ATOM 821 N N . SER A 1 112 ? 6.598 60.885 123.499 1.000 25.510 115 SER A N 1
ATOM 822 C CA . SER A 1 112 ? 5.869 59.881 122.720 1.000 26.700 115 SER A CA 1
ATOM 823 C C . SER A 1 112 ? 4.543 59.497 123.387 1.000 31.110 115 SER A C 1
ATOM 824 O O . SER A 1 112 ? 3.517 59.337 122.711 1.000 32.230 115 SER A O 1
ATOM 827 N N . ALA A 1 113 ? 4.539 59.351 124.711 1.000 27.300 116 ALA A N 1
ATOM 828 C CA . ALA A 1 113 ? 3.342 58.930 125.430 1.000 32.370 116 ALA A CA 1
ATOM 829 C C . ALA A 1 113 ? 2.281 60.019 125.440 1.000 34.060 116 ALA A C 1
ATOM 830 O O . ALA A 1 113 ? 1.083 59.710 125.474 1.000 32.860 116 ALA A O 1
ATOM 832 N N . ALA A 1 114 ? 2.689 61.292 125.424 1.000 33.410 117 ALA A N 1
ATOM 833 C CA . ALA A 1 114 ? 1.706 62.366 125.364 1.000 31.490 117 ALA A CA 1
ATOM 834 C C . ALA A 1 114 ? 0.890 62.330 124.076 1.000 35.230 117 ALA A C 1
ATOM 835 O O . ALA A 1 114 ? -0.165 62.970 124.010 1.000 36.440 117 ALA A O 1
ATOM 837 N N . ARG A 1 115 ? 1.325 61.571 123.067 1.000 35.710 118 ARG A N 1
ATOM 838 C CA . ARG A 1 115 ? 0.608 61.497 121.798 1.000 41.460 118 ARG A CA 1
ATOM 839 C C . ARG A 1 115 ? 0.129 60.082 121.483 1.000 38.360 118 ARG A C 1
ATOM 840 O O . ARG A 1 115 ? -0.250 59.808 120.342 1.000 41.690 118 ARG A O 1
ATOM 848 N N . GLY A 1 116 ? 0.087 59.191 122.469 1.000 39.210 119 GLY A N 1
ATOM 849 C CA . GLY A 1 116 ? -0.434 57.850 122.280 1.000 41.550 119 GLY A CA 1
ATOM 850 C C . GLY A 1 116 ? 0.562 56.783 122.686 1.000 40.500 119 GLY A C 1
ATOM 851 O O . GLY A 1 116 ? 1.702 57.056 123.053 1.000 39.790 119 GLY A O 1
ATOM 852 N N . HIS A 1 117 ? 0.109 55.533 122.597 1.000 41.900 120 HIS A N 1
ATOM 853 C CA . HIS A 1 117 ? 0.888 54.352 122.981 1.000 42.420 120 HIS A CA 1
ATOM 854 C C . HIS A 1 117 ? 1.399 54.415 124.419 1.000 38.650 120 HIS A C 1
ATOM 855 O O . HIS A 1 117 ? 2.377 53.738 124.750 1.000 37.030 120 HIS A O 1
ATOM 862 N N . ASP A 1 118 ? 0.775 55.215 125.288 1.000 37.430 121 ASP A N 1
ATOM 863 C CA . ASP A 1 118 ? 1.293 55.361 126.646 1.000 35.600 121 ASP A CA 1
ATOM 864 C C . ASP A 1 118 ? 1.341 54.032 127.398 1.000 33.760 121 ASP A C 1
ATOM 865 O O . ASP A 1 118 ? 2.183 53.865 128.290 1.000 31.930 121 ASP A O 1
ATOM 870 N N . GLU A 1 119 ? 0.510 53.060 127.013 1.000 31.740 122 GLU A N 1
ATOM 871 C CA . GLU A 1 119 ? 0.548 51.750 127.656 1.000 35.060 122 GLU A CA 1
ATOM 872 C C . GLU A 1 119 ? 1.855 51.004 127.409 1.000 35.850 122 GLU A C 1
ATOM 873 O O . GLU A 1 119 ? 2.123 50.010 128.096 1.000 31.750 122 GLU A O 1
ATOM 879 N N . ARG A 1 120 ? 2.681 51.461 126.467 1.000 29.530 123 ARG A N 1
ATOM 880 C CA . ARG A 1 120 ? 3.957 50.823 126.188 1.000 28.080 123 ARG A CA 1
ATOM 881 C C . ARG A 1 120 ? 5.128 51.564 126.815 1.000 25.610 123 ARG A C 1
ATOM 882 O O . ARG A 1 120 ? 6.269 51.068 126.757 1.000 26.830 123 ARG A O 1
ATOM 890 N N . LEU A 1 121 ? 4.853 52.685 127.494 1.000 25.840 124 LEU A N 1
ATOM 891 C CA . LEU A 1 121 ? 5.935 53.497 128.042 1.000 26.570 124 LEU A CA 1
ATOM 892 C C . LEU A 1 121 ? 6.819 52.684 128.978 1.000 26.070 124 LEU A C 1
ATOM 893 O O . LEU A 1 121 ? 8.046 52.669 128.831 1.000 23.060 124 LEU A O 1
ATOM 898 N N . LEU A 1 122 ? 6.217 51.983 129.944 1.000 25.320 125 LEU A N 1
ATOM 899 C CA . LEU A 1 122 ? 7.044 51.275 130.915 1.000 20.970 125 LEU A CA 1
ATOM 900 C C . LEU A 1 122 ? 7.920 50.243 130.224 1.000 21.590 125 LEU A C 1
ATOM 901 O O . LEU A 1 122 ? 9.131 50.169 130.488 1.000 23.170 125 LEU A O 1
ATOM 906 N N . GLY A 1 123 ? 7.351 49.503 129.262 1.000 23.740 126 GLY A N 1
ATOM 907 C CA . GLY A 1 123 ? 8.162 48.537 128.550 1.000 23.110 126 GLY A CA 1
ATOM 908 C C . GLY A 1 123 ? 9.258 49.225 127.761 1.000 24.730 126 GLY A C 1
ATOM 909 O O . GLY A 1 123 ? 10.426 48.810 127.800 1.000 21.080 126 GLY A O 1
ATOM 910 N N . ALA A 1 124 ? 8.913 50.348 127.118 1.000 23.680 127 ALA A N 1
ATOM 911 C CA . ALA A 1 124 ? 9.898 51.071 126.322 1.000 22.420 127 ALA A CA 1
ATOM 912 C C . ALA A 1 124 ? 11.029 51.567 127.204 1.000 22.800 127 ALA A C 1
ATOM 913 O O . ALA A 1 124 ? 12.204 51.542 126.803 1.000 22.970 127 ALA A O 1
ATOM 915 N N . TYR A 1 125 ? 10.694 51.958 128.441 1.000 21.070 128 TYR A N 1
ATOM 916 C CA . TYR A 1 125 ? 11.707 52.455 129.364 1.000 18.820 128 TYR A CA 1
ATOM 917 C C . TYR A 1 125 ? 12.715 51.355 129.657 1.000 22.250 128 TYR A C 1
ATOM 918 O O . TYR A 1 125 ? 13.933 51.552 129.522 1.000 19.480 128 TYR A O 1
ATOM 927 N N . ILE A 1 126 ? 12.211 50.145 129.937 1.000 20.120 129 ILE A N 1
ATOM 928 C CA . ILE A 1 126 ? 13.098 49.011 130.164 1.000 19.550 129 ILE A CA 1
ATOM 929 C C . ILE A 1 126 ? 13.976 48.794 128.942 1.000 20.020 129 ILE A C 1
ATOM 930 O O . ILE A 1 126 ? 15.207 48.659 129.048 1.000 21.220 129 ILE A O 1
ATOM 935 N N . VAL A 1 127 ? 13.368 48.846 127.757 1.000 20.960 130 VAL A N 1
ATOM 936 C CA . VAL A 1 127 ? 14.129 48.559 126.553 1.000 18.780 130 VAL A CA 1
ATOM 937 C C . VAL A 1 127 ? 15.153 49.653 126.322 1.000 20.660 130 VAL A C 1
ATOM 938 O O . VAL A 1 127 ? 16.310 49.376 125.973 1.000 19.980 130 VAL A O 1
ATOM 942 N N . GLY A 1 128 ? 14.767 50.909 126.581 1.000 21.740 131 GLY A N 1
ATOM 943 C CA . GLY A 1 128 ? 15.716 51.994 126.413 1.000 19.590 131 GLY A CA 1
ATOM 944 C C . GLY A 1 128 ? 16.920 51.807 127.311 1.000 20.920 131 GLY A C 1
ATOM 945 O O . GLY A 1 128 ? 18.063 51.913 126.859 1.000 21.080 131 GLY A O 1
ATOM 946 N N . VAL A 1 129 ? 16.681 51.435 128.575 1.000 19.820 132 VAL A N 1
ATOM 947 C CA . VAL A 1 129 ? 17.812 51.261 129.477 1.000 19.640 132 VAL A CA 1
ATOM 948 C C . VAL A 1 129 ? 18.665 50.106 128.991 1.000 20.220 132 VAL A C 1
ATOM 949 O O . VAL A 1 129 ? 19.904 50.196 128.954 1.000 20.580 132 VAL A O 1
ATOM 953 N N . GLU A 1 130 ? 18.003 49.049 128.500 1.000 19.870 133 GLU A N 1
ATOM 954 C CA . GLU A 1 130 ? 18.732 47.912 127.965 1.000 19.620 133 GLU A CA 1
ATOM 955 C C . GLU A 1 130 ? 19.697 48.357 126.882 1.000 22.410 133 GLU A C 1
ATOM 956 O O . GLU A 1 130 ? 20.870 47.967 126.888 1.000 19.960 133 GLU A O 1
ATOM 962 N N . VAL A 1 131 ? 19.238 49.228 125.980 1.000 21.470 134 VAL A N 1
ATOM 963 C CA . VAL A 1 131 ? 20.105 49.657 124.887 1.000 21.150 134 VAL A CA 1
ATOM 964 C C . VAL A 1 131 ? 21.256 50.502 125.421 1.000 17.610 134 VAL A C 1
ATOM 965 O O . VAL A 1 131 ? 22.431 50.270 125.092 1.000 19.820 134 VAL A O 1
ATOM 969 N N . MET A 1 132 ? 20.954 51.470 126.288 1.000 18.450 135 MET A N 1
ATOM 970 C CA . MET A 1 132 ? 22.015 52.403 126.664 1.000 19.280 135 MET A CA 1
ATOM 971 C C . MET A 1 132 ? 23.080 51.701 127.493 1.000 19.720 135 MET A C 1
ATOM 972 O O . MET A 1 132 ? 24.282 51.913 127.282 1.000 19.830 135 MET A O 1
ATOM 977 N N . ALA A 1 133 ? 22.653 50.808 128.391 1.000 19.900 136 ALA A N 1
ATOM 978 C CA . ALA A 1 133 ? 23.596 49.983 129.137 1.000 19.060 136 ALA A CA 1
ATOM 979 C C . ALA A 1 133 ? 24.491 49.196 128.192 1.000 17.550 136 ALA A C 1
ATOM 980 O O . ALA A 1 133 ? 25.723 49.200 128.330 1.000 19.340 136 ALA A O 1
ATOM 982 N N . ARG A 1 134 ? 23.887 48.551 127.191 1.000 19.670 137 ARG A N 1
ATOM 983 C CA . ARG A 1 134 ? 24.691 47.740 126.289 1.000 20.190 137 ARG A CA 1
ATOM 984 C C . ARG A 1 134 ? 25.603 48.618 125.445 1.000 21.960 137 ARG A C 1
ATOM 985 O O . ARG A 1 134 ? 26.774 48.265 125.216 1.000 20.530 137 ARG A O 1
ATOM 993 N N . LEU A 1 135 ? 25.133 49.815 125.061 1.000 20.770 138 LEU A N 1
ATOM 994 C CA . LEU A 1 135 ? 26.040 50.685 124.322 1.000 18.240 138 LEU A CA 1
ATOM 995 C C . LEU A 1 135 ? 27.214 51.065 125.201 1.000 18.880 138 LEU A C 1
ATOM 996 O O . LEU A 1 135 ? 28.373 51.023 124.763 1.000 21.950 138 LEU A O 1
ATOM 1001 N N . GLY A 1 136 ? 26.943 51.371 126.478 1.000 18.540 139 GLY A N 1
ATOM 1002 C CA . GLY A 1 136 ? 28.033 51.775 127.341 1.000 20.920 139 GLY A CA 1
ATOM 1003 C C . GLY A 1 136 ? 29.017 50.644 127.528 1.000 25.220 139 GLY A C 1
ATOM 1004 O O . GLY A 1 136 ? 30.235 50.870 127.594 1.000 22.990 139 GLY A O 1
ATOM 1005 N N . GLU A 1 137 ? 28.507 49.409 127.566 1.000 21.290 140 GLU A N 1
ATOM 1006 C CA . GLU A 1 137 ? 29.401 48.272 127.705 1.000 22.100 140 GLU A CA 1
ATOM 1007 C C . GLU A 1 137 ? 30.168 48.026 126.418 1.000 22.680 140 GLU A C 1
ATOM 1008 O O . GLU A 1 137 ? 31.355 47.686 126.460 1.000 28.480 140 GLU A O 1
ATOM 1014 N N . SER A 1 138 ? 29.545 48.294 125.271 1.000 22.780 141 SER A N 1
ATOM 1015 C CA . SER A 1 138 ? 30.119 47.869 124.003 1.000 23.980 141 SER A CA 1
ATOM 1016 C C . SER A 1 138 ? 31.068 48.894 123.415 1.000 25.420 141 SER A C 1
ATOM 1017 O O . SER A 1 138 ? 31.931 48.529 122.606 1.000 26.670 141 SER A O 1
ATOM 1020 N N . ILE A 1 139 ? 30.940 50.163 123.809 1.000 20.630 142 ILE A N 1
ATOM 1021 C CA . ILE A 1 139 ? 31.677 51.206 123.101 1.000 24.380 142 ILE A CA 1
ATOM 1022 C C . ILE A 1 139 ? 33.159 51.183 123.460 1.000 24.660 142 ILE A C 1
ATOM 1023 O O . ILE A 1 139 ? 34.000 51.598 122.650 1.000 24.060 142 ILE A O 1
ATOM 1028 N N . GLY A 1 140 ? 33.509 50.694 124.644 1.000 23.520 143 GLY A N 1
ATOM 1029 C CA . GLY A 1 140 ? 34.896 50.646 125.072 1.000 26.140 143 GLY A CA 1
ATOM 1030 C C . GLY A 1 140 ? 35.273 51.807 125.976 1.000 29.790 143 GLY A C 1
ATOM 1031 O O . GLY A 1 140 ? 34.719 52.905 125.890 1.000 26.720 143 GLY A O 1
ATOM 1032 N N . SER A 1 141 ? 36.238 51.556 126.869 1.000 27.050 144 SER A N 1
ATOM 1033 C CA . SER A 1 141 ? 36.701 52.569 127.822 1.000 29.730 144 SER A CA 1
ATOM 1034 C C . SER A 1 141 ? 37.302 53.793 127.132 1.000 29.790 144 SER A C 1
ATOM 1035 O O . SER A 1 141 ? 37.231 54.916 127.669 1.000 30.730 144 SER A O 1
ATOM 1038 N N . ARG A 1 142 ? 37.963 53.589 125.986 1.000 28.170 145 ARG A N 1
ATOM 1039 C CA . ARG A 1 142 ? 38.641 54.701 125.325 1.000 28.750 145 ARG A CA 1
ATOM 1040 C C . ARG A 1 142 ? 37.659 55.785 124.903 1.000 25.950 145 ARG A C 1
ATOM 1041 O O . ARG A 1 142 ? 38.046 56.947 124.793 1.000 24.300 145 ARG A O 1
ATOM 1049 N N . HIS A 1 143 ? 36.400 55.426 124.655 1.000 23.530 146 HIS A N 1
ATOM 1050 C CA . HIS A 1 143 ? 35.391 56.403 124.238 1.000 22.350 146 HIS A CA 1
ATOM 1051 C C . HIS A 1 143 ? 35.287 57.552 125.236 1.000 22.210 146 HIS A C 1
ATOM 1052 O O . HIS A 1 143 ? 35.432 58.729 124.876 1.000 20.500 146 HIS A O 1
ATOM 1059 N N . TYR A 1 144 ? 35.046 57.221 126.506 1.000 21.440 147 TYR A N 1
ATOM 1060 C CA . TYR A 1 144 ? 35.007 58.222 127.568 1.000 24.240 147 TYR A CA 1
ATOM 1061 C C . TYR A 1 144 ? 36.387 58.825 127.809 1.000 25.180 147 TYR A C 1
ATOM 1062 O O . TYR A 1 144 ? 36.518 60.046 127.972 1.000 24.610 147 TYR A O 1
ATOM 1071 N N . GLU A 1 145 ? 37.440 57.992 127.825 1.000 25.170 148 GLU A N 1
ATOM 1072 C CA . GLU A 1 145 ? 38.759 58.536 128.151 1.000 26.470 148 GLU A CA 1
ATOM 1073 C C . GLU A 1 145 ? 39.208 59.579 127.126 1.000 26.860 148 GLU A C 1
ATOM 1074 O O . GLU A 1 145 ? 39.834 60.587 127.482 1.000 31.200 148 GLU A O 1
ATOM 1080 N N . LYS A 1 146 ? 38.878 59.365 125.854 1.000 25.630 149 LYS A N 1
ATOM 1081 C CA . LYS A 1 146 ? 39.260 60.289 124.792 1.000 25.610 149 LYS A CA 1
ATOM 1082 C C . LYS A 1 146 ? 38.572 61.642 124.944 1.000 24.400 149 LYS A C 1
ATOM 1083 O O . LYS A 1 146 ? 39.103 62.657 124.476 1.000 24.260 149 LYS A O 1
ATOM 1089 N N . GLY A 1 147 ? 37.394 61.673 125.561 1.000 21.660 150 GLY A N 1
ATOM 1090 C CA . GLY A 1 147 ? 36.700 62.932 125.798 1.000 20.840 150 GLY A CA 1
ATOM 1091 C C . GLY A 1 147 ? 35.226 62.964 125.431 1.000 21.710 150 GLY A C 1
ATOM 1092 O O . GLY A 1 147 ? 34.594 64.023 125.496 1.000 19.370 150 GLY A O 1
ATOM 1093 N N . TRP A 1 148 ? 34.645 61.831 125.057 1.000 19.270 151 TRP A N 1
ATOM 1094 C CA . TRP A 1 148 ? 33.220 61.821 124.757 1.000 18.570 151 TRP A CA 1
ATOM 1095 C C . TRP A 1 148 ? 32.397 61.630 126.026 1.000 18.710 151 TRP A C 1
ATOM 1096 O O . TRP A 1 148 ? 32.825 60.981 126.984 1.000 19.980 151 TRP A O 1
ATOM 1107 N N . HIS A 1 149 ? 31.206 62.216 126.024 1.000 17.670 152 HIS A N 1
ATOM 1108 C CA . HIS A 1 149 ? 30.298 62.177 127.172 1.000 17.070 152 HIS A CA 1
ATOM 1109 C C . HIS A 1 149 ? 29.221 61.138 126.885 1.000 16.370 152 HIS A C 1
ATOM 1110 O O . HIS A 1 149 ? 28.301 61.390 126.106 1.000 15.930 152 HIS A O 1
ATOM 1117 N N . ASN A 1 150 ? 29.344 59.959 127.518 1.000 18.230 153 ASN A N 1
ATOM 1118 C CA . ASN A 1 150 ? 28.462 58.834 127.213 1.000 16.690 153 ASN A CA 1
ATOM 1119 C C . ASN A 1 150 ? 26.982 59.200 127.261 1.000 16.440 153 ASN A C 1
ATOM 1120 O O . ASN A 1 150 ? 26.198 58.716 126.443 1.000 17.420 153 ASN A O 1
ATOM 1125 N N . THR A 1 151 ? 26.557 59.970 128.263 1.000 15.900 154 THR A N 1
ATOM 1126 C CA . THR A 1 151 ? 25.141 60.337 128.331 1.000 15.230 154 THR A CA 1
ATOM 1127 C C . THR A 1 151 ? 24.688 60.958 127.017 1.000 19.350 154 THR A C 1
ATOM 1128 O O . THR A 1 151 ? 23.686 60.534 126.428 1.000 17.360 154 THR A O 1
ATOM 1132 N N . GLY A 1 152 ? 25.513 61.847 126.460 1.000 17.360 155 GLY A N 1
ATOM 1133 C CA . GLY A 1 152 ? 25.183 62.441 125.169 1.000 15.500 155 GLY A CA 1
ATOM 1134 C C . GLY A 1 152 ? 25.392 61.504 123.988 1.000 17.830 155 GLY A C 1
ATOM 1135 O O . GLY A 1 152 ? 24.503 61.345 123.148 1.000 20.610 155 GLY A O 1
ATOM 1136 N N . THR A 1 153 ? 26.563 60.860 123.908 1.000 15.550 156 THR A N 1
ATOM 1137 C CA . THR A 1 153 ? 26.909 60.125 122.689 1.000 17.520 156 THR A CA 1
ATOM 1138 C C . THR A 1 153 ? 26.131 58.826 122.549 1.000 17.170 156 THR A C 1
ATOM 1139 O O . THR A 1 153 ? 25.933 58.359 121.429 1.000 19.400 156 THR A O 1
ATOM 1143 N N . LEU A 1 154 ? 25.709 58.207 123.654 1.000 16.140 157 LEU A N 1
ATOM 1144 C CA . LEU A 1 154 ? 24.923 56.978 123.571 1.000 16.900 157 LEU A CA 1
ATOM 1145 C C . LEU A 1 154 ? 23.425 57.214 123.781 1.000 18.560 157 LEU A C 1
ATOM 1146 O O . LEU A 1 154 ? 22.605 56.333 123.429 1.000 19.310 157 LEU A O 1
ATOM 1151 N N . GLY A 1 155 ? 23.041 58.399 124.284 1.000 18.110 158 GLY A N 1
ATOM 1152 C CA . GLY A 1 155 ? 21.645 58.633 124.577 1.000 18.570 158 GLY A CA 1
ATOM 1153 C C . GLY A 1 155 ? 20.742 58.689 123.365 1.000 17.420 158 GLY A C 1
ATOM 1154 O O . GLY A 1 155 ? 19.607 58.230 123.428 1.000 18.390 158 GLY A O 1
ATOM 1155 N N . ALA A 1 156 ? 21.197 59.288 122.260 1.000 15.920 159 ALA A N 1
ATOM 1156 C CA . ALA A 1 156 ? 20.286 59.427 121.125 1.000 17.590 159 ALA A CA 1
ATOM 1157 C C . ALA A 1 156 ? 19.862 58.065 120.602 1.000 18.500 159 ALA A C 1
ATOM 1158 O O . ALA A 1 156 ? 18.680 57.844 120.312 1.000 18.920 159 ALA A O 1
ATOM 1160 N N . ILE A 1 157 ? 20.811 57.136 120.486 1.000 16.090 160 ILE A N 1
ATOM 1161 C CA . ILE A 1 157 ? 20.463 55.804 120.005 1.000 17.200 160 ILE A CA 1
ATOM 1162 C C . ILE A 1 157 ? 19.545 55.119 121.001 1.000 17.360 160 ILE A C 1
ATOM 1163 O O . ILE A 1 157 ? 18.550 54.484 120.616 1.000 18.260 160 ILE A O 1
ATOM 1168 N N . ALA A 1 158 ? 19.845 55.243 122.303 1.000 16.310 161 ALA A N 1
ATOM 1169 C CA . ALA A 1 158 ? 18.978 54.581 123.280 1.000 18.860 161 ALA A CA 1
ATOM 1170 C C . ALA A 1 158 ? 17.561 55.154 123.264 1.000 20.990 161 ALA A C 1
ATOM 1171 O O . ALA A 1 158 ? 16.578 54.410 123.371 1.000 18.690 161 ALA A O 1
ATOM 1173 N N . ALA A 1 159 ? 17.436 56.476 123.133 1.000 19.140 162 ALA A N 1
ATOM 1174 C CA . ALA A 1 159 ? 16.122 57.107 123.080 1.000 19.530 162 ALA A CA 1
ATOM 1175 C C . ALA A 1 159 ? 15.368 56.721 121.817 1.000 19.850 162 ALA A C 1
ATOM 1176 O O . ALA A 1 159 ? 14.156 56.481 121.867 1.000 17.790 162 ALA A O 1
ATOM 1178 N N . ALA A 1 160 ? 16.058 56.687 120.669 1.000 18.470 163 ALA A N 1
ATOM 1179 C CA . ALA A 1 160 ? 15.423 56.224 119.441 1.000 19.340 163 ALA A CA 1
ATOM 1180 C C . ALA A 1 160 ? 14.913 54.800 119.589 1.000 20.070 163 ALA A C 1
ATOM 1181 O O . ALA A 1 160 ? 13.817 54.478 119.130 1.000 20.390 163 ALA A O 1
ATOM 1183 N N . CYS A 1 161 ? 15.665 53.947 120.277 1.000 16.870 164 CYS A N 1
ATOM 1184 C CA . CYS A 1 161 ? 15.234 52.561 120.406 1.000 19.530 164 CYS A CA 1
ATOM 1185 C C . CYS A 1 161 ? 14.056 52.440 121.369 1.000 21.360 164 CYS A C 1
ATOM 1186 O O . CYS A 1 161 ? 13.121 51.666 121.115 1.000 20.240 164 CYS A O 1
ATOM 1189 N N . ALA A 1 162 ? 14.061 53.227 122.456 1.000 21.520 165 ALA A N 1
ATOM 1190 C CA . ALA A 1 162 ? 12.925 53.232 123.382 1.000 19.700 165 ALA A CA 1
ATOM 1191 C C . ALA A 1 162 ? 11.657 53.723 122.695 1.000 22.700 165 ALA A C 1
ATOM 1192 O O . ALA A 1 162 ? 10.601 53.083 122.780 1.000 21.560 165 ALA A O 1
ATOM 1194 N N . VAL A 1 163 ? 11.725 54.886 122.041 1.000 22.590 166 VAL A N 1
ATOM 1195 C CA . VAL A 1 163 ? 10.545 55.390 121.347 1.000 22.070 166 VAL A CA 1
ATOM 1196 C C . VAL A 1 163 ? 10.165 54.463 120.192 1.000 19.890 166 VAL A C 1
ATOM 1197 O O . VAL A 1 163 ? 8.978 54.297 119.890 1.000 22.370 166 VAL A O 1
ATOM 1201 N N . GLY A 1 164 ? 11.143 53.809 119.558 1.000 20.670 167 GLY A N 1
ATOM 1202 C CA . GLY A 1 164 ? 10.827 52.900 118.467 1.000 21.090 167 GLY A CA 1
ATOM 1203 C C . GLY A 1 164 ? 10.072 51.675 118.940 1.000 24.490 167 GLY A C 1
ATOM 1204 O O . GLY A 1 164 ? 9.188 51.170 118.242 1.000 25.780 167 GLY A O 1
ATOM 1205 N N . TYR A 1 165 ? 10.404 51.187 120.137 1.000 22.270 168 TYR A N 1
ATOM 1206 C CA . TYR A 1 165 ? 9.607 50.132 120.758 1.000 22.380 168 TYR A CA 1
ATOM 1207 C C . TYR A 1 165 ? 8.212 50.640 121.112 1.000 24.510 168 TYR A C 1
ATOM 1208 O O . TYR A 1 165 ? 7.205 49.992 120.801 1.000 24.670 168 TYR A O 1
ATOM 1217 N N . ALA A 1 166 ? 8.135 51.806 121.762 1.000 24.530 169 ALA A N 1
ATOM 1218 C CA . ALA A 1 166 ? 6.841 52.332 122.185 1.000 25.450 169 ALA A CA 1
ATOM 1219 C C . ALA A 1 166 ? 5.888 52.494 121.009 1.000 28.400 169 ALA A C 1
ATOM 1220 O O . ALA A 1 166 ? 4.696 52.186 121.118 1.000 27.590 169 ALA A O 1
ATOM 1222 N N . GLU A 1 167 ? 6.382 53.006 119.886 1.000 26.180 170 GLU A N 1
ATOM 1223 C CA . GLU A 1 167 ? 5.521 53.283 118.748 1.000 27.630 170 GLU A CA 1
ATOM 1224 C C . GLU A 1 167 ? 5.506 52.140 117.747 1.000 27.240 170 GLU A C 1
ATOM 1225 O O . GLU A 1 167 ? 4.956 52.293 116.652 1.000 28.260 170 GLU A O 1
ATOM 1231 N N . GLU A 1 168 ? 6.115 51.004 118.096 1.000 25.660 171 GLU A N 1
ATOM 1232 C CA . GLU A 1 168 ? 6.006 49.774 117.312 1.000 26.530 171 GLU A CA 1
ATOM 1233 C C . GLU A 1 168 ? 6.497 49.960 115.879 1.000 30.700 171 GLU A C 1
ATOM 1234 O O . GLU A 1 168 ? 5.836 49.567 114.913 1.000 27.370 171 GLU A O 1
ATOM 1240 N N . LEU A 1 169 ? 7.663 50.592 115.748 1.000 27.470 172 LEU A N 1
ATOM 1241 C CA . LEU A 1 169 ? 8.330 50.687 114.456 1.000 24.700 172 LEU A CA 1
ATOM 1242 C C . LEU A 1 169 ? 8.621 49.299 113.898 1.000 24.230 172 LEU A C 1
ATOM 1243 O O . LEU A 1 169 ? 8.876 48.345 114.639 1.000 24.230 172 LEU A O 1
ATOM 1248 N N . THR A 1 170 ? 8.596 49.198 112.569 1.000 22.810 173 THR A N 1
ATOM 1249 C CA . THR A 1 170 ? 8.971 47.972 111.882 1.000 23.090 173 THR A CA 1
ATOM 1250 C C . THR A 1 170 ? 10.482 47.754 111.966 1.000 26.350 173 THR A C 1
ATOM 1251 O O . THR A 1 170 ? 11.238 48.619 112.421 1.000 25.120 173 THR A O 1
ATOM 1255 N N . GLN A 1 171 ? 10.917 46.569 111.522 1.000 24.480 174 GLN A N 1
ATOM 1256 C CA . GLN A 1 171 ? 12.345 46.257 111.486 1.000 23.150 174 GLN A CA 1
ATOM 1257 C C . GLN A 1 171 ? 13.127 47.289 110.672 1.000 25.010 174 GLN A C 1
ATOM 1258 O O . GLN A 1 171 ? 14.155 47.809 111.126 1.000 23.310 174 GLN A O 1
ATOM 1264 N N . GLU A 1 172 ? 12.661 47.586 109.454 1.000 24.830 175 GLU A N 1
ATOM 1265 C CA . GLU A 1 172 ? 13.365 48.554 108.614 1.000 25.750 175 GLU A CA 1
ATOM 1266 C C . GLU A 1 172 ? 13.361 49.940 109.244 1.000 23.080 175 GLU A C 1
ATOM 1267 O O . GLU A 1 172 ? 14.390 50.637 109.248 1.000 24.580 175 GLU A O 1
ATOM 1273 N N . GLU A 1 173 ? 12.205 50.363 109.767 1.000 24.220 176 GLU A N 1
ATOM 1274 C CA . GLU A 1 173 ? 12.107 51.684 110.384 1.000 24.930 176 GLU A CA 1
ATOM 1275 C C . GLU A 1 173 ? 13.063 51.807 111.561 1.000 22.870 176 GLU A C 1
ATOM 1276 O O . GLU A 1 173 ? 13.704 52.848 111.746 1.000 20.570 176 GLU A O 1
ATOM 1282 N N . LEU A 1 174 ? 13.191 50.741 112.355 1.000 21.660 177 LEU A N 1
ATOM 1283 C CA . LEU A 1 174 ? 14.097 50.781 113.502 1.000 22.160 177 LEU A CA 1
ATOM 1284 C C . LEU A 1 174 ? 15.557 50.805 113.066 1.000 22.690 177 LEU A C 1
ATOM 1285 O O . LEU A 1 174 ? 16.374 51.506 113.675 1.000 21.170 177 LEU A O 1
ATOM 1290 N N . GLU A 1 175 ? 15.919 50.027 112.037 1.000 18.220 178 GLU A N 1
ATOM 1291 C CA . GLU A 1 175 ? 17.284 50.109 111.517 1.000 20.180 178 GLU A CA 1
ATOM 1292 C C . GLU A 1 175 ? 17.608 51.534 111.082 1.000 18.320 178 GLU A C 1
ATOM 1293 O O . GLU A 1 175 ? 18.678 52.088 111.410 1.000 20.950 178 GLU A O 1
ATOM 1299 N N . LYS A 1 176 ? 16.665 52.165 110.393 1.000 18.980 179 LYS A N 1
ATOM 1300 C CA . LYS A 1 176 ? 16.907 53.531 109.950 1.000 19.970 179 LYS A CA 1
ATOM 1301 C C . LYS A 1 176 ? 16.989 54.491 111.131 1.000 18.940 179 LYS A C 1
ATOM 1302 O O . LYS A 1 176 ? 17.867 55.351 111.159 1.000 20.440 179 LYS A O 1
ATOM 1308 N N . ALA A 1 177 ? 16.104 54.349 112.121 1.000 20.040 180 ALA A N 1
ATOM 1309 C CA . ALA A 1 177 ? 16.118 55.252 113.273 1.000 18.000 180 ALA A CA 1
ATOM 1310 C C . ALA A 1 177 ? 17.411 55.119 114.070 1.000 20.180 180 ALA A C 1
ATOM 1311 O O . ALA A 1 177 ? 17.954 56.118 114.564 1.000 18.290 180 ALA A O 1
ATOM 1313 N N . ILE A 1 178 ? 17.909 53.890 114.229 1.000 19.930 181 ILE A N 1
ATOM 1314 C CA . ILE A 1 178 ? 19.213 53.707 114.857 1.000 19.880 181 ILE A CA 1
ATOM 1315 C C . ILE A 1 178 ? 20.265 54.519 114.113 1.000 19.600 181 ILE A C 1
ATOM 1316 O O . ILE A 1 178 ? 21.077 55.220 114.736 1.000 16.850 181 ILE A O 1
ATOM 1321 N N . GLY A 1 179 ? 20.238 54.475 112.774 1.000 17.670 182 GLY A N 1
ATOM 1322 C CA . GLY A 1 179 ? 21.211 55.257 112.005 1.000 17.760 182 GLY A CA 1
ATOM 1323 C C . GLY A 1 179 ? 21.002 56.767 112.071 1.000 19.430 182 GLY A C 1
ATOM 1324 O O . GLY A 1 179 ? 21.969 57.537 112.081 1.000 17.200 182 GLY A O 1
ATOM 1325 N N . PHE A 1 180 ? 19.740 57.215 112.081 1.000 17.440 183 PHE A N 1
ATOM 1326 C CA . PHE A 1 180 ? 19.448 58.644 112.228 1.000 17.560 183 PHE A CA 1
ATOM 1327 C C . PHE A 1 180 ? 19.912 59.164 113.583 1.000 18.200 183 PHE A C 1
ATOM 1328 O O . PHE A 1 180 ? 20.301 60.340 113.718 1.000 17.540 183 PHE A O 1
ATOM 1336 N N . ALA A 1 181 ? 19.823 58.322 114.614 1.000 18.080 184 ALA A N 1
ATOM 1337 C CA . ALA A 1 181 ? 20.330 58.708 115.923 1.000 16.740 184 ALA A CA 1
ATOM 1338 C C . ALA A 1 181 ? 21.851 58.711 115.933 1.000 17.320 184 ALA A C 1
ATOM 1339 O O . ALA A 1 181 ? 22.477 59.663 116.409 1.000 16.820 184 ALA A O 1
ATOM 1341 N N . ALA A 1 182 ? 22.466 57.654 115.393 1.000 16.750 185 ALA A N 1
ATOM 1342 C CA . ALA A 1 182 ? 23.920 57.554 115.424 1.000 16.810 185 ALA A CA 1
ATOM 1343 C C . ALA A 1 182 ? 24.568 58.707 114.668 1.000 17.330 185 ALA A C 1
ATOM 1344 O O . ALA A 1 182 ? 25.625 59.204 115.073 1.000 16.950 185 ALA A O 1
ATOM 1346 N N . THR A 1 183 ? 23.967 59.124 113.549 1.000 15.560 186 THR A N 1
ATOM 1347 C CA . THR A 1 183 ? 24.565 60.183 112.747 1.000 16.370 186 THR A CA 1
ATOM 1348 C C . THR A 1 183 ? 24.407 61.563 113.396 1.000 16.180 186 THR A C 1
ATOM 1349 O O . THR A 1 183 ? 24.971 62.543 112.893 1.000 15.270 186 THR A O 1
ATOM 1353 N N . GLN A 1 184 ? 23.683 61.655 114.513 1.000 16.570 187 GLN A N 1
ATOM 1354 C CA . GLN A 1 184 ? 23.587 62.869 115.322 1.000 16.580 187 GLN A CA 1
ATOM 1355 C C . GLN A 1 184 ? 24.339 62.774 116.647 1.000 18.130 187 GLN A C 1
ATOM 1356 O O . GLN A 1 184 ? 24.344 63.739 117.427 1.000 16.460 187 GLN A O 1
ATOM 1362 N N . SER A 1 185 ? 24.930 61.630 116.947 1.000 17.540 188 SER A N 1
ATOM 1363 C CA . SER A 1 185 ? 25.449 61.391 118.285 1.000 18.470 188 SER A CA 1
ATOM 1364 C C . SER A 1 185 ? 26.668 62.266 118.564 1.000 18.810 188 SER A C 1
ATOM 1365 O O . SER A 1 185 ? 27.605 62.318 117.767 1.000 18.070 188 SER A O 1
ATOM 1368 N N . ALA A 1 186 ? 26.657 62.949 119.706 1.000 17.140 189 ALA A N 1
ATOM 1369 C CA . ALA A 1 186 ? 27.686 63.936 119.998 1.000 18.150 189 ALA A CA 1
ATOM 1370 C C . ALA A 1 186 ? 27.682 64.202 121.493 1.000 17.050 189 ALA A C 1
ATOM 1371 O O . ALA A 1 186 ? 26.841 63.688 122.232 1.000 18.120 189 ALA A O 1
ATOM 1373 N N . GLY A 1 187 ? 28.653 65.001 121.933 1.000 16.040 190 GLY A N 1
ATOM 1374 C CA . GLY A 1 187 ? 28.694 65.443 123.314 1.000 15.300 190 GLY A CA 1
ATOM 1375 C C . GLY A 1 187 ? 30.072 65.283 123.921 1.000 17.210 190 GLY A C 1
ATOM 1376 O O . GLY A 1 187 ? 30.574 64.162 124.027 1.000 17.100 190 GLY A O 1
ATOM 1377 N N . MET A 1 188 ? 30.674 66.385 124.361 1.000 16.140 191 MET A N 1
ATOM 1378 C CA . MET A 1 188 ? 32.069 66.413 124.789 1.000 15.790 191 MET A CA 1
ATOM 1379 C C . MET A 1 188 ? 32.192 66.658 126.286 1.000 17.040 191 MET A C 1
ATOM 1380 O O . MET A 1 188 ? 31.521 67.532 126.834 1.000 16.440 191 MET A O 1
ATOM 1385 N N . ARG A 1 189 ? 33.078 65.895 126.941 1.000 15.470 192 ARG A N 1
ATOM 1386 C CA . ARG A 1 189 ? 33.307 66.054 128.381 1.000 18.250 192 ARG A CA 1
ATOM 1387 C C . ARG A 1 189 ? 33.927 67.393 128.746 1.000 18.840 192 ARG A C 1
ATOM 1388 O O . ARG A 1 189 ? 33.935 67.753 129.929 1.000 19.460 192 ARG A O 1
ATOM 1396 N N . VAL A 1 190 ? 34.449 68.142 127.771 1.000 18.470 193 VAL A N 1
ATOM 1397 C CA . VAL A 1 190 ? 34.976 69.459 128.081 1.000 19.120 193 VAL A CA 1
ATOM 1398 C C . VAL A 1 190 ? 33.874 70.344 128.647 1.000 20.320 193 VAL A C 1
ATOM 1399 O O . VAL A 1 190 ? 34.160 71.348 129.307 1.000 17.930 193 VAL A O 1
ATOM 1403 N N . GLN A 1 191 ? 32.608 69.975 128.429 1.000 15.400 194 GLN A N 1
ATOM 1404 C CA . GLN A 1 191 ? 31.487 70.753 128.946 1.000 17.660 194 GLN A CA 1
ATOM 1405 C C . GLN A 1 191 ? 31.173 70.451 130.407 1.000 19.490 194 GLN A C 1
ATOM 1406 O O . GLN A 1 191 ? 30.293 71.106 130.982 1.000 16.810 194 GLN A O 1
ATOM 1412 N N . PHE A 1 192 ? 31.861 69.493 131.024 1.000 17.670 195 PHE A N 1
ATOM 1413 C CA . PHE A 1 192 ? 31.626 69.227 132.440 1.000 15.570 195 PHE A CA 1
ATOM 1414 C C . PHE A 1 192 ? 31.879 70.481 133.270 1.000 19.150 195 PHE A C 1
ATOM 1415 O O . PHE A 1 192 ? 32.718 71.319 132.931 1.000 22.610 195 PHE A O 1
ATOM 1423 N N . GLY A 1 193 ? 31.159 70.589 134.386 1.000 19.050 196 GLY A N 1
ATOM 1424 C CA . GLY A 1 193 ? 31.237 71.765 135.222 1.000 21.190 196 GLY A CA 1
ATOM 1425 C C . GLY A 1 193 ? 30.398 72.934 134.749 1.000 21.180 196 GLY A C 1
ATOM 1426 O O . GLY A 1 193 ? 30.461 74.005 135.371 1.000 21.580 196 GLY A O 1
ATOM 1427 N N . THR A 1 194 ? 29.633 72.771 133.662 1.000 18.890 197 THR A N 1
ATOM 1428 C CA . THR A 1 194 ? 28.752 73.807 133.128 1.000 18.210 197 THR A CA 1
ATOM 1429 C C . THR A 1 194 ? 27.384 73.200 132.842 1.000 20.790 197 THR A C 1
ATOM 1430 O O . THR A 1 194 ? 27.234 71.975 132.766 1.000 19.100 197 THR A O 1
ATOM 1434 N N . GLU A 1 195 ? 26.378 74.066 132.652 1.000 18.760 198 GLU A N 1
ATOM 1435 C CA . GLU A 1 195 ? 25.029 73.555 132.404 1.000 19.380 198 GLU A CA 1
ATOM 1436 C C . GLU A 1 195 ? 24.850 72.983 130.988 1.000 18.310 198 GLU A C 1
ATOM 1437 O O . GLU A 1 195 ? 23.797 72.386 130.681 1.000 17.990 198 GLU A O 1
ATOM 1443 N N . MET A 1 196 ? 25.870 73.105 130.130 1.000 16.250 199 MET A N 1
ATOM 1444 C CA . MET A 1 196 ? 25.850 72.381 128.862 1.000 17.210 199 MET A CA 1
ATOM 1445 C C . MET A 1 196 ? 25.913 70.867 129.081 1.000 16.930 199 MET A C 1
ATOM 1446 O O . MET A 1 196 ? 25.336 70.096 128.296 1.000 16.200 199 MET A O 1
ATOM 1451 N N . LYS A 1 197 ? 26.560 70.427 130.162 1.000 18.570 200 LYS A N 1
ATOM 1452 C CA . LYS A 1 197 ? 26.620 68.993 130.444 1.000 18.910 200 LYS A CA 1
ATOM 1453 C C . LYS A 1 197 ? 25.229 68.394 130.605 1.000 18.050 200 LYS A C 1
ATOM 1454 O O . LYS A 1 197 ? 24.915 67.423 129.893 1.000 15.650 200 LYS A O 1
ATOM 1460 N N . PRO A 1 198 ? 24.339 68.918 131.461 1.000 16.660 201 PRO A N 1
ATOM 1461 C CA . PRO A 1 198 ? 22.977 68.372 131.475 1.000 16.760 201 PRO A CA 1
ATOM 1462 C C . PRO A 1 198 ? 22.209 68.656 130.204 1.000 17.880 201 PRO A C 1
ATOM 1463 O O . PRO A 1 198 ? 21.326 67.861 129.856 1.000 17.100 201 PRO A O 1
ATOM 1467 N N . LEU A 1 199 ? 22.511 69.750 129.489 1.000 15.670 202 LEU A N 1
ATOM 1468 C CA . LEU A 1 199 ? 21.801 69.941 128.224 1.000 15.110 202 LEU A CA 1
ATOM 1469 C C . LEU A 1 199 ? 22.103 68.810 127.234 1.000 16.990 202 LEU A C 1
ATOM 1470 O O . LEU A 1 199 ? 21.246 68.479 126.405 1.000 17.260 202 LEU A O 1
ATOM 1475 N N . HIS A 1 200 ? 23.289 68.183 127.321 1.000 15.810 203 HIS A N 1
ATOM 1476 C CA . HIS A 1 200 ? 23.564 67.028 126.454 1.000 14.850 203 HIS A CA 1
ATOM 1477 C C . HIS A 1 200 ? 22.464 65.966 126.554 1.000 14.750 203 HIS A C 1
ATOM 1478 O O . HIS A 1 200 ? 22.119 65.320 125.562 1.000 14.570 203 HIS A O 1
ATOM 1485 N N . ALA A 1 201 ? 21.942 65.729 127.763 1.000 16.930 204 ALA A N 1
ATOM 1486 C CA . ALA A 1 201 ? 20.881 64.737 127.921 1.000 15.570 204 ALA A CA 1
ATOM 1487 C C . ALA A 1 201 ? 19.629 65.123 127.135 1.000 15.210 204 ALA A C 1
ATOM 1488 O O . ALA A 1 201 ? 19.010 64.278 126.477 1.000 16.610 204 ALA A O 1
ATOM 1490 N N . GLY A 1 202 ? 19.233 66.392 127.200 1.000 16.890 205 GLY A N 1
ATOM 1491 C CA . GLY A 1 202 ? 18.090 66.832 126.414 1.000 16.360 205 GLY A CA 1
ATOM 1492 C C . GLY A 1 202 ? 18.350 66.796 124.917 1.000 15.320 205 GLY A C 1
ATOM 1493 O O . GLY A 1 202 ? 17.468 66.437 124.137 1.000 17.160 205 GLY A O 1
ATOM 1494 N N . LEU A 1 203 ? 19.553 67.180 124.491 1.000 17.550 206 LEU A N 1
ATOM 1495 C CA . LEU A 1 203 ? 19.835 67.157 123.052 1.000 17.180 206 LEU A CA 1
ATOM 1496 C C . LEU A 1 203 ? 19.878 65.728 122.528 1.000 15.200 206 LEU A C 1
ATOM 1497 O O . LEU A 1 203 ? 19.452 65.469 121.395 1.000 16.480 206 LEU A O 1
ATOM 1502 N N . ALA A 1 204 ? 20.316 64.780 123.364 1.000 17.270 207 ALA A N 1
ATOM 1503 C CA . ALA A 1 204 ? 20.281 63.374 122.967 1.000 17.680 207 ALA A CA 1
ATOM 1504 C C . ALA A 1 204 ? 18.851 62.853 122.887 1.000 14.700 207 ALA A C 1
ATOM 1505 O O . ALA A 1 204 ? 18.493 62.141 121.937 1.000 17.010 207 ALA A O 1
ATOM 1507 N N . ALA A 1 205 ? 18.022 63.170 123.890 1.000 15.470 208 ALA A N 1
ATOM 1508 C CA . ALA A 1 205 ? 16.618 62.769 123.826 1.000 15.790 208 ALA A CA 1
ATOM 1509 C C . ALA A 1 205 ? 15.960 63.331 122.579 1.000 17.190 208 ALA A C 1
ATOM 1510 O O . ALA A 1 205 ? 15.234 62.631 121.863 1.000 17.620 208 ALA A O 1
ATOM 1512 N N . GLN A 1 206 ? 16.213 64.606 122.306 1.000 17.440 209 GLN A N 1
ATOM 1513 C CA . GLN A 1 206 ? 15.632 65.248 121.141 1.000 16.370 209 GLN A CA 1
ATOM 1514 C C . GLN A 1 206 ? 16.099 64.577 119.852 1.000 16.260 209 GLN A C 1
ATOM 1515 O O . GLN A 1 206 ? 15.292 64.338 118.951 1.000 17.620 209 GLN A O 1
ATOM 1521 N N . ALA A 1 207 ? 17.396 64.257 119.752 1.000 15.660 210 ALA A N 1
ATOM 1522 C CA . ALA A 1 207 ? 17.907 63.620 118.543 1.000 15.270 210 ALA A CA 1
ATOM 1523 C C . ALA A 1 207 ? 17.303 62.229 118.348 1.000 17.310 210 ALA A C 1
ATOM 1524 O O . ALA A 1 207 ? 16.999 61.831 117.219 1.000 17.700 210 ALA A O 1
ATOM 1526 N N . GLY A 1 208 ? 17.102 61.481 119.439 1.000 17.930 211 GLY A N 1
ATOM 1527 C CA . GLY A 1 208 ? 16.494 60.158 119.304 1.000 17.710 211 GLY A CA 1
ATOM 1528 C C . GLY A 1 208 ? 15.035 60.238 118.885 1.000 15.830 211 GLY A C 1
ATOM 1529 O O . GLY A 1 208 ? 14.554 59.436 118.069 1.000 19.200 211 GLY A O 1
ATOM 1530 N N . LEU A 1 209 ? 14.313 61.224 119.426 1.000 18.520 212 LEU A N 1
ATOM 1531 C CA . LEU A 1 209 ? 12.930 61.424 119.010 1.000 18.570 212 LEU A CA 1
ATOM 1532 C C . LEU A 1 209 ? 12.855 61.839 117.542 1.000 21.200 212 LEU A C 1
ATOM 1533 O O . LEU A 1 209 ? 12.008 61.336 116.786 1.000 19.420 212 LEU A O 1
ATOM 1538 N N . LEU A 1 210 ? 13.744 62.744 117.117 1.000 18.620 213 LEU A N 1
ATOM 1539 C CA . LEU A 1 210 ? 13.805 63.109 115.705 1.000 19.130 213 LEU A CA 1
ATOM 1540 C C . LEU A 1 210 ? 14.096 61.891 114.833 1.000 18.130 213 LEU A C 1
ATOM 1541 O O . LEU A 1 210 ? 13.543 61.763 113.738 1.000 20.140 213 LEU A O 1
ATOM 1546 N N . ALA A 1 211 ? 15.001 61.014 115.276 1.000 18.960 214 ALA A N 1
ATOM 1547 C CA . ALA A 1 211 ? 15.319 59.821 114.495 1.000 18.090 214 ALA A CA 1
ATOM 1548 C C . ALA A 1 211 ? 14.070 58.981 114.259 1.000 19.910 214 ALA A C 1
ATOM 1549 O O . ALA A 1 211 ? 13.805 58.519 113.136 1.000 18.490 214 ALA A O 1
ATOM 1551 N N . VAL A 1 212 ? 13.276 58.783 115.313 1.000 18.490 215 VAL A N 1
ATOM 1552 C CA . VAL A 1 212 ? 12.049 58.006 115.127 1.000 18.150 215 VAL A CA 1
ATOM 1553 C C . VAL A 1 212 ? 11.079 58.736 114.195 1.000 24.210 215 VAL A C 1
ATOM 1554 O O . VAL A 1 212 ? 10.459 58.122 113.317 1.000 21.170 215 VAL A O 1
ATOM 1558 N N . LYS A 1 213 ? 10.941 60.056 114.354 1.000 20.310 216 LYS A N 1
ATOM 1559 C CA . LYS A 1 213 ? 10.000 60.791 113.509 1.000 23.270 216 LYS A CA 1
ATOM 1560 C C . LYS A 1 213 ? 10.422 60.766 112.042 1.000 24.310 216 LYS A C 1
ATOM 1561 O O . LYS A 1 213 ? 9.572 60.689 111.148 1.000 23.790 216 LYS A O 1
ATOM 1567 N N . LEU A 1 214 ? 11.730 60.821 111.773 1.000 21.140 217 LEU A N 1
ATOM 1568 C CA . LEU A 1 214 ? 12.209 60.699 110.397 1.000 21.720 217 LEU A CA 1
ATOM 1569 C C . LEU A 1 214 ? 11.906 59.323 109.828 1.000 24.880 217 LEU A C 1
ATOM 1570 O O . LEU A 1 214 ? 11.501 59.201 108.667 1.000 24.380 217 LEU A O 1
ATOM 1575 N N . ALA A 1 215 ? 12.144 58.266 110.614 1.000 22.490 218 ALA A N 1
ATOM 1576 C CA . ALA A 1 215 ? 11.824 56.927 110.127 1.000 23.180 218 ALA A CA 1
ATOM 1577 C C . ALA A 1 215 ? 10.330 56.784 109.851 1.000 26.540 218 ALA A C 1
ATOM 1578 O O . ALA A 1 215 ? 9.931 56.158 108.859 1.000 25.730 218 ALA A O 1
ATOM 1580 N N . GLN A 1 216 ? 9.489 57.374 110.707 1.000 25.890 219 GLN A N 1
ATOM 1581 C CA . GLN A 1 216 ? 8.044 57.304 110.503 1.000 24.950 219 GLN A CA 1
ATOM 1582 C C . GLN A 1 216 ? 7.608 58.120 109.296 1.000 29.980 219 GLN A C 1
ATOM 1583 O O . GLN A 1 216 ? 6.582 57.813 108.681 1.000 31.100 219 GLN A O 1
ATOM 1589 N N . SER A 1 217 ? 8.364 59.155 108.951 1.000 28.730 220 SER A N 1
ATOM 1590 C CA . SER A 1 217 ? 8.099 59.971 107.772 1.000 29.180 220 SER A CA 1
ATOM 1591 C C . SER A 1 217 ? 8.559 59.323 106.475 1.000 28.070 220 SER A C 1
ATOM 1592 O O . SER A 1 217 ? 8.472 59.970 105.424 1.000 30.710 220 SER A O 1
ATOM 1595 N N . GLU A 1 218 ? 9.078 58.092 106.532 1.000 25.720 221 GLU A N 1
ATOM 1596 C CA . GLU A 1 218 ? 9.641 57.391 105.377 1.000 27.770 221 GLU A CA 1
ATOM 1597 C C . GLU A 1 218 ? 10.857 58.117 104.804 1.000 27.470 221 GLU A C 1
ATOM 1598 O O . GLU A 1 218 ? 11.156 58.000 103.612 1.000 24.940 221 GLU A O 1
ATOM 1604 N N . PHE A 1 219 ? 11.555 58.880 105.641 1.000 26.980 222 PHE A N 1
ATOM 1605 C CA . PHE A 1 219 ? 12.799 59.518 105.227 1.000 23.270 222 PHE A CA 1
ATOM 1606 C C . PHE A 1 219 ? 13.861 58.464 104.950 1.000 23.790 222 PHE A C 1
ATOM 1607 O O . PHE A 1 219 ? 13.951 57.451 105.652 1.000 25.990 222 PHE A O 1
ATOM 1615 N N . GLY A 1 220 ? 14.657 58.691 103.907 1.000 23.040 223 GLY A N 1
ATOM 1616 C CA . GLY A 1 220 ? 15.679 57.728 103.540 1.000 22.000 223 GLY A CA 1
ATOM 1617 C C . GLY A 1 220 ? 16.894 57.794 104.452 1.000 23.340 223 GLY A C 1
ATOM 1618 O O . GLY A 1 220 ? 17.271 58.852 104.960 1.000 21.990 223 GLY A O 1
ATOM 1619 N N . GLY A 1 221 ? 17.527 56.638 104.643 1.000 23.800 224 GLY A N 1
ATOM 1620 C CA . GLY A 1 221 ? 18.702 56.565 105.501 1.000 20.170 224 GLY A CA 1
ATOM 1621 C C . GLY A 1 221 ? 19.331 55.191 105.444 1.000 22.360 224 GLY A C 1
ATOM 1622 O O . GLY A 1 221 ? 18.726 54.217 104.979 1.000 21.680 224 GLY A O 1
ATOM 1623 N N . SER A 1 222 ? 20.544 55.116 105.979 1.000 20.330 225 SER A N 1
ATOM 1624 C CA . SER A 1 222 ? 21.256 53.851 106.009 1.000 22.380 225 SER A CA 1
ATOM 1625 C C . SER A 1 222 ? 20.545 52.890 106.943 1.000 21.030 225 SER A C 1
ATOM 1626 O O . SER A 1 222 ? 20.003 53.293 107.978 1.000 23.090 225 SER A O 1
ATOM 1629 N N . ARG A 1 223 ? 20.549 51.610 106.581 1.000 23.430 226 ARG A N 1
ATOM 1630 C CA . ARG A 1 223 ? 20.003 50.571 107.442 1.000 22.300 226 ARG A CA 1
ATOM 1631 C C . ARG A 1 223 ? 21.105 49.784 108.141 1.000 23.090 226 ARG A C 1
ATOM 1632 O O . ARG A 1 223 ? 20.813 48.794 108.827 1.000 23.530 226 ARG A O 1
ATOM 1640 N N . THR A 1 224 ? 22.361 50.215 107.997 1.000 19.170 227 THR A N 1
ATOM 1641 C CA . THR A 1 224 ? 23.522 49.477 108.487 1.000 24.930 227 THR A CA 1
ATOM 1642 C C . THR A 1 224 ? 24.512 50.398 109.200 1.000 21.120 227 THR A C 1
ATOM 1643 O O . THR A 1 224 ? 25.728 50.202 109.119 1.000 22.510 227 THR A O 1
ATOM 1647 N N . ALA A 1 225 ? 24.018 51.408 109.930 1.000 21.740 228 ALA A N 1
ATOM 1648 C CA . ALA A 1 225 ? 24.922 52.423 110.482 1.000 20.050 228 ALA A CA 1
ATOM 1649 C C . ALA A 1 225 ? 25.876 51.882 111.541 1.000 21.040 228 ALA A C 1
ATOM 1650 O O . ALA A 1 225 ? 26.895 52.523 111.814 1.000 22.000 228 ALA A O 1
ATOM 1652 N N . PHE A 1 226 ? 25.570 50.740 112.167 1.000 21.530 229 PHE A N 1
ATOM 1653 C CA . PHE A 1 226 ? 26.505 50.153 113.121 1.000 24.440 229 PHE A CA 1
ATOM 1654 C C . PHE A 1 226 ? 27.578 49.315 112.436 1.000 29.300 229 PHE A C 1
ATOM 1655 O O . PHE A 1 226 ? 28.560 48.947 113.093 1.000 34.110 229 PHE A O 1
ATOM 1663 N N . ASP A 1 227 ? 27.398 48.991 111.154 1.000 26.080 230 ASP A N 1
ATOM 1664 C CA . ASP A 1 227 ? 28.163 47.955 110.474 1.000 27.400 230 ASP A CA 1
ATOM 1665 C C . ASP A 1 227 ? 29.287 48.550 109.633 1.000 31.530 230 ASP A C 1
ATOM 1666 O O . ASP A 1 227 ? 29.173 49.651 109.085 1.000 30.330 230 ASP A O 1
ATOM 1671 N N . GLY A 1 228 ? 30.357 47.775 109.485 1.000 36.290 231 GLY A N 1
ATOM 1672 C CA . GLY A 1 228 ? 31.416 48.103 108.553 1.000 34.820 231 GLY A CA 1
ATOM 1673 C C . GLY A 1 228 ? 32.493 48.976 109.167 1.000 34.780 231 GLY A C 1
ATOM 1674 O O . GLY A 1 228 ? 32.428 49.416 110.318 1.000 38.470 231 GLY A O 1
ATOM 1675 N N . GLU A 1 229 ? 33.507 49.256 108.358 1.000 34.240 232 GLU A N 1
ATOM 1676 C CA . GLU A 1 229 ? 34.665 49.972 108.872 1.000 39.300 232 GLU A CA 1
ATOM 1677 C C . GLU A 1 229 ? 34.409 51.461 109.068 1.000 28.920 232 GLU A C 1
ATOM 1678 O O . GLU A 1 229 ? 35.225 52.127 109.709 1.000 37.130 232 GLU A O 1
ATOM 1684 N N . THR A 1 230 ? 33.310 51.997 108.538 1.000 29.710 233 THR A N 1
ATOM 1685 C CA . THR A 1 230 ? 32.890 53.361 108.853 1.000 27.260 233 THR A CA 1
ATOM 1686 C C . THR A 1 230 ? 31.658 53.385 109.749 1.000 25.660 233 THR A C 1
ATOM 1687 O O . THR A 1 230 ? 31.050 54.447 109.925 1.000 25.380 233 THR A O 1
ATOM 1691 N N . GLY A 1 231 ? 31.286 52.241 110.333 1.000 23.250 234 GLY A N 1
ATOM 1692 C CA . GLY A 1 231 ? 30.126 52.180 111.197 1.000 25.570 234 GLY A CA 1
ATOM 1693 C C . GLY A 1 231 ? 30.367 52.858 112.534 1.000 19.760 234 GLY A C 1
ATOM 1694 O O . GLY A 1 231 ? 31.478 53.240 112.883 1.000 20.100 234 GLY A O 1
ATOM 1695 N N . PHE A 1 232 ? 29.284 52.971 113.308 1.000 20.520 235 PHE A N 1
ATOM 1696 C CA . PHE A 1 232 ? 29.317 53.752 114.545 1.000 19.650 235 PHE A CA 1
ATOM 1697 C C . PHE A 1 232 ? 30.396 53.249 115.506 1.000 18.730 235 PHE A C 1
ATOM 1698 O O . PHE A 1 232 ? 31.140 54.047 116.092 1.000 18.980 235 PHE A O 1
ATOM 1706 N N . PHE A 1 233 ? 30.509 51.930 115.679 1.000 19.870 236 PHE A N 1
ATOM 1707 C CA . PHE A 1 233 ? 31.475 51.418 116.647 1.000 21.290 236 PHE A CA 1
ATOM 1708 C C . PHE A 1 233 ? 32.908 51.582 116.154 1.000 20.590 236 PHE A C 1
ATOM 1709 O O . PHE A 1 233 ? 33.806 51.857 116.950 1.000 20.660 236 PHE A O 1
ATOM 1717 N N . SER A 1 234 ? 33.149 51.452 114.847 1.000 20.800 237 SER A N 1
ATOM 1718 C CA . SER A 1 234 ? 34.506 51.688 114.367 1.000 23.040 237 SER A CA 1
ATOM 1719 C C . SER A 1 234 ? 34.879 53.154 114.520 1.000 23.170 237 SER A C 1
ATOM 1720 O O . SER A 1 234 ? 36.025 53.489 114.846 1.000 23.850 237 SER A O 1
ATOM 1723 N N . LEU A 1 235 ? 33.905 54.040 114.318 1.000 21.910 238 LEU A N 1
ATOM 1724 C CA . LEU A 1 235 ? 34.153 55.475 114.372 1.000 20.770 238 LEU A CA 1
ATOM 1725 C C . LEU A 1 235 ? 34.371 55.971 115.799 1.000 20.900 238 LEU A C 1
ATOM 1726 O O . LEU A 1 235 ? 35.297 56.753 116.056 1.000 21.530 238 LEU A O 1
ATOM 1731 N N . TYR A 1 236 ? 33.521 55.538 116.744 1.000 18.650 239 TYR A N 1
ATOM 1732 C CA . TYR A 1 236 ? 33.481 56.094 118.097 1.000 19.580 239 TYR A CA 1
ATOM 1733 C C . TYR A 1 236 ? 34.040 55.177 119.172 1.000 21.930 239 TYR A C 1
ATOM 1734 O O . TYR A 1 236 ? 34.269 55.639 120.292 1.000 20.860 239 TYR A O 1
ATOM 1743 N N . GLY A 1 237 ? 34.268 53.904 118.872 1.000 23.470 240 GLY A N 1
ATOM 1744 C CA . GLY A 1 237 ? 34.692 52.993 119.921 1.000 20.520 240 GLY A CA 1
ATOM 1745 C C . GLY A 1 237 ? 35.439 51.771 119.430 1.000 23.300 240 GLY A C 1
ATOM 1746 O O . GLY A 1 237 ? 36.348 51.871 118.599 1.000 25.820 240 GLY A O 1
ATOM 1747 N N . ASP A 1 238 ? 35.024 50.605 119.906 1.000 26.380 241 ASP A N 1
ATOM 1748 C CA . ASP A 1 238 ? 35.754 49.347 119.741 1.000 25.520 241 ASP A CA 1
ATOM 1749 C C . ASP A 1 238 ? 34.804 48.360 119.063 1.000 23.250 241 ASP A C 1
ATOM 1750 O O . ASP A 1 238 ? 33.971 47.736 119.727 1.000 27.330 241 ASP A O 1
ATOM 1755 N N . VAL A 1 239 ? 34.924 48.206 117.743 1.000 24.210 242 VAL A N 1
ATOM 1756 C CA . VAL A 1 239 ? 33.939 47.396 117.034 1.000 26.040 242 VAL A CA 1
ATOM 1757 C C . VAL A 1 239 ? 34.072 45.917 117.412 1.000 26.660 242 VAL A C 1
ATOM 1758 O O . VAL A 1 239 ? 33.067 45.192 117.432 1.000 26.500 242 VAL A O 1
ATOM 1762 N N . GLU A 1 240 ? 35.294 45.441 117.705 1.000 29.460 243 GLU A N 1
ATOM 1763 C CA . GLU A 1 240 ? 35.470 44.060 118.186 1.000 34.200 243 GLU A CA 1
ATOM 1764 C C . GLU A 1 240 ? 34.658 43.805 119.458 1.000 29.670 243 GLU A C 1
ATOM 1765 O O . GLU A 1 240 ? 33.908 42.810 119.561 1.000 29.730 243 GLU A O 1
ATOM 1771 N N . LYS A 1 241 ? 34.795 44.699 120.441 1.000 28.170 244 LYS A N 1
ATOM 1772 C CA . LYS A 1 241 ? 34.059 44.523 121.686 1.000 27.310 244 LYS A CA 1
ATOM 1773 C C . LYS A 1 241 ? 32.564 44.490 121.415 1.000 29.080 244 LYS A C 1
ATOM 1774 O O . LYS A 1 241 ? 31.853 43.595 121.884 1.000 25.720 244 LYS A O 1
ATOM 1780 N N . ALA A 1 242 ? 32.077 45.444 120.622 1.000 23.450 245 ALA A N 1
ATOM 1781 C CA . ALA A 1 242 ? 30.651 45.504 120.333 1.000 24.320 245 ALA A CA 1
ATOM 1782 C C . ALA A 1 242 ? 30.166 44.236 119.644 1.000 26.790 245 ALA A C 1
ATOM 1783 O O . ALA A 1 242 ? 29.047 43.777 119.896 1.000 26.040 245 ALA A O 1
ATOM 1785 N N . GLN A 1 243 ? 30.971 43.679 118.734 1.000 29.400 246 GLN A N 1
ATOM 1786 C CA . GLN A 1 243 ? 30.574 42.426 118.103 1.000 28.360 246 GLN A CA 1
ATOM 1787 C C . GLN A 1 243 ? 30.423 41.316 119.129 1.000 30.100 246 GLN A C 1
ATOM 1788 O O . GLN A 1 243 ? 29.547 40.457 118.979 1.000 35.990 246 GLN A O 1
ATOM 1794 N N . HIS A 1 244 ? 31.230 41.336 120.184 1.000 31.280 247 HIS A N 1
ATOM 1795 C CA . HIS A 1 244 ? 31.118 40.303 121.220 1.000 37.210 247 HIS A CA 1
ATOM 1796 C C . HIS A 1 244 ? 30.073 40.587 122.296 1.000 37.260 247 HIS A C 1
ATOM 1797 O O . HIS A 1 244 ? 29.534 39.639 122.862 1.000 37.050 247 HIS A O 1
ATOM 1804 N N . THR A 1 245 ? 29.722 41.849 122.555 1.000 27.640 248 THR A N 1
ATOM 1805 C CA . THR A 1 245 ? 28.976 42.201 123.766 1.000 27.580 248 THR A CA 1
ATOM 1806 C C . THR A 1 245 ? 27.604 42.810 123.524 1.000 26.360 248 THR A C 1
ATOM 1807 O O . THR A 1 245 ? 26.743 42.695 124.396 1.000 25.260 248 THR A O 1
ATOM 1811 N N . LEU A 1 246 ? 27.372 43.453 122.373 1.000 23.200 249 LEU A N 1
ATOM 1812 C CA . LEU A 1 246 ? 26.190 44.305 122.230 1.000 22.290 249 LEU A CA 1
ATOM 1813 C C . LEU A 1 246 ? 24.888 43.522 122.365 1.000 25.350 249 LEU A C 1
ATOM 1814 O O . LEU A 1 246 ? 23.943 43.989 123.012 1.000 25.410 249 LEU A O 1
ATOM 1819 N N . LEU A 1 247 ? 24.794 42.350 121.729 1.000 20.890 250 LEU A N 1
ATOM 1820 C CA . LEU A 1 247 ? 23.527 41.633 121.681 1.000 22.280 250 LEU A CA 1
ATOM 1821 C C . LEU A 1 247 ? 23.479 40.379 122.550 1.000 24.940 250 LEU A C 1
ATOM 1822 O O . LEU A 1 247 ? 22.399 39.797 122.691 1.000 25.050 250 LEU A O 1
ATOM 1827 N N . ASN A 1 248 ? 24.592 39.991 123.166 1.000 25.380 251 ASN A N 1
ATOM 1828 C CA . ASN A 1 248 ? 24.674 38.730 123.902 1.000 26.270 251 ASN A CA 1
ATOM 1829 C C . ASN A 1 248 ? 23.741 38.715 125.112 1.000 26.480 251 ASN A C 1
ATOM 1830 O O . ASN A 1 248 ? 23.785 39.614 125.957 1.000 24.890 251 ASN A O 1
ATOM 1835 N N . ASP A 1 249 ? 22.922 37.663 125.211 1.000 22.980 252 ASP A N 1
ATOM 1836 C CA . ASP A 1 249 ? 22.072 37.429 126.384 1.000 21.490 252 ASP A CA 1
ATOM 1837 C C . ASP A 1 249 ? 21.121 38.597 126.615 1.000 25.020 252 ASP A C 1
ATOM 1838 O O . ASP A 1 249 ? 20.898 39.031 127.747 1.000 23.960 252 ASP A O 1
ATOM 1843 N N . TRP A 1 250 ? 20.548 39.091 125.519 1.000 24.560 253 TRP A N 1
ATOM 1844 C CA . TRP A 1 250 ? 19.662 40.246 125.550 1.000 24.710 253 TRP A CA 1
ATOM 1845 C C . TRP A 1 250 ? 18.490 40.026 126.493 1.000 25.370 253 TRP A C 1
ATOM 1846 O O . TRP A 1 250 ? 17.839 38.980 126.457 1.000 25.250 253 TRP A O 1
ATOM 1857 N N . GLY A 1 251 ? 18.216 41.019 127.341 1.000 22.780 254 GLY A N 1
ATOM 1858 C CA . GLY A 1 251 ? 17.004 40.971 128.129 1.000 24.160 254 GLY A CA 1
ATOM 1859 C C . GLY A 1 251 ? 17.020 39.954 129.244 1.000 27.360 254 GLY A C 1
ATOM 1860 O O . GLY A 1 251 ? 15.969 39.690 129.835 1.000 26.400 254 GLY A O 1
ATOM 1861 N N . ALA A 1 252 ? 18.169 39.348 129.534 1.000 26.050 255 ALA A N 1
ATOM 1862 C CA . ALA A 1 252 ? 18.233 38.271 130.521 1.000 27.230 255 ALA A CA 1
ATOM 1863 C C . ALA A 1 252 ? 19.579 38.323 131.207 1.000 24.720 255 ALA A C 1
ATOM 1864 O O . ALA A 1 252 ? 20.543 37.680 130.773 1.000 27.430 255 ALA A O 1
ATOM 1866 N N . PRO A 1 253 ? 19.682 39.054 132.322 1.000 24.640 256 PRO A N 1
ATOM 1867 C CA . PRO A 1 253 ? 18.656 39.824 133.030 1.000 24.350 256 PRO A CA 1
ATOM 1868 C C . PRO A 1 253 ? 18.511 41.215 132.418 1.000 26.350 256 PRO A C 1
ATOM 1869 O O . PRO A 1 253 ? 19.452 41.643 131.743 1.000 26.150 256 PRO A O 1
ATOM 1873 N N . TRP A 1 254 ? 17.363 41.875 132.554 1.000 22.480 257 TRP A N 1
ATOM 1874 C CA . TRP A 1 254 ? 17.288 43.239 132.046 1.000 24.280 257 TRP A CA 1
ATOM 1875 C C . TRP A 1 254 ? 18.256 44.119 132.834 1.000 25.920 257 TRP A C 1
ATOM 1876 O O . TRP A 1 254 ? 18.330 44.044 134.067 1.000 22.140 257 TRP A O 1
ATOM 1887 N N . ARG A 1 255 ? 18.991 44.975 132.112 1.000 21.770 258 ARG A N 1
ATOM 1888 C CA . ARG A 1 255 ? 20.006 45.813 132.750 1.000 20.370 258 ARG A CA 1
ATOM 1889 C C . ARG A 1 255 ? 19.398 46.816 133.723 1.000 19.970 258 ARG A C 1
ATOM 1890 O O . ARG A 1 255 ? 20.084 47.270 134.645 1.000 20.870 258 ARG A O 1
ATOM 1898 N N . ILE A 1 256 ? 18.124 47.166 133.548 1.000 21.060 259 ILE A N 1
ATOM 1899 C CA . ILE A 1 256 ? 17.482 48.070 134.496 1.000 20.190 259 ILE A CA 1
ATOM 1900 C C . ILE A 1 256 ? 17.382 47.427 135.875 1.000 22.950 259 ILE A C 1
ATOM 1901 O O . ILE A 1 256 ? 17.295 48.143 136.880 1.000 23.340 259 ILE A O 1
ATOM 1906 N N . VAL A 1 257 ? 17.414 46.097 135.932 1.000 24.190 260 VAL A N 1
ATOM 1907 C CA . VAL A 1 257 ? 17.427 45.320 137.176 1.000 26.070 260 VAL A CA 1
ATOM 1908 C C . VAL A 1 257 ? 18.848 44.950 137.592 1.000 25.930 260 VAL A C 1
ATOM 1909 O O . VAL A 1 257 ? 19.247 45.171 138.733 1.000 24.950 260 VAL A O 1
ATOM 1913 N N . GLN A 1 258 ? 19.617 44.343 136.687 1.000 24.710 261 GLN A N 1
ATOM 1914 C CA . GLN A 1 258 ? 20.985 43.913 136.970 1.000 24.680 261 GLN A CA 1
ATOM 1915 C C . GLN A 1 258 ? 21.899 44.490 135.898 1.000 24.750 261 GLN A C 1
ATOM 1916 O O . GLN A 1 258 ? 21.774 44.112 134.720 1.000 24.360 261 GLN A O 1
ATOM 1922 N N . PRO A 1 259 ? 22.856 45.363 136.241 1.000 24.330 262 PRO A N 1
ATOM 1923 C CA . PRO A 1 259 ? 23.221 45.785 137.599 1.000 27.170 262 PRO A CA 1
ATOM 1924 C C . PRO A 1 259 ? 22.232 46.771 138.238 1.000 25.320 262 PRO A C 1
ATOM 1925 O O . PRO A 1 259 ? 22.272 46.951 139.462 1.000 26.440 262 PRO A O 1
ATOM 1929 N N . GLY A 1 260 ? 21.363 47.379 137.443 1.000 23.810 263 GLY A N 1
ATOM 1930 C CA . GLY A 1 260 ? 20.265 48.147 138.001 1.000 21.720 263 GLY A CA 1
ATOM 1931 C C . GLY A 1 260 ? 20.542 49.644 138.041 1.000 22.790 263 GLY A C 1
ATOM 1932 O O . GLY A 1 260 ? 21.693 50.098 138.095 1.000 23.490 263 GLY A O 1
ATOM 1933 N N . LEU A 1 261 ? 19.462 50.426 138.033 1.000 21.260 264 LEU A N 1
ATOM 1934 C CA . LEU A 1 261 ? 19.580 51.867 138.200 1.000 20.760 264 LEU A CA 1
ATOM 1935 C C . LEU A 1 261 ? 19.912 52.206 139.645 1.000 22.780 264 LEU A C 1
ATOM 1936 O O . LEU A 1 261 ? 19.408 51.576 140.582 1.000 22.240 264 LEU A O 1
ATOM 1941 N N . TRP A 1 262 ? 20.751 53.222 139.818 1.000 19.840 265 TRP A N 1
ATOM 1942 C CA . TRP A 1 262 ? 21.091 53.769 141.128 1.000 19.080 265 TRP A CA 1
ATOM 1943 C C . TRP A 1 262 ? 20.327 55.074 141.302 1.000 21.760 265 TRP A C 1
ATOM 1944 O O . TRP A 1 262 ? 20.485 55.996 140.494 1.000 20.870 265 TRP A O 1
ATOM 1955 N N . PHE A 1 263 ? 19.483 55.144 142.334 1.000 19.370 266 PHE A N 1
ATOM 1956 C CA . PHE A 1 263 ? 18.710 56.348 142.629 1.000 21.640 266 PHE A CA 1
ATOM 1957 C C . PHE A 1 263 ? 19.374 57.092 143.779 1.000 22.330 266 PHE A C 1
ATOM 1958 O O . PHE A 1 263 ? 19.540 56.535 144.873 1.000 22.490 266 PHE A O 1
ATOM 1966 N N . LYS A 1 264 ? 19.744 58.348 143.527 1.000 19.150 267 LYS A N 1
ATOM 1967 C CA . LYS A 1 264 ? 20.554 59.128 144.454 1.000 19.630 267 LYS A CA 1
ATOM 1968 C C . LYS A 1 264 ? 19.741 59.673 145.619 1.000 20.890 267 LYS A C 1
ATOM 1969 O O . LYS A 1 264 ? 18.658 60.234 145.435 1.000 21.210 267 LYS A O 1
ATOM 1975 N N . ILE A 1 265 ? 20.308 59.584 146.826 1.000 19.860 268 ILE A N 1
ATOM 1976 C CA . ILE A 1 265 ? 19.750 60.350 147.935 1.000 21.070 268 ILE A CA 1
ATOM 1977 C C . ILE A 1 265 ? 20.455 61.683 148.138 1.000 20.870 268 ILE A C 1
ATOM 1978 O O . ILE A 1 265 ? 19.984 62.503 148.936 1.000 19.660 268 ILE A O 1
ATOM 1983 N N . TYR A 1 266 ? 21.568 61.927 147.446 1.000 19.080 269 TYR A N 1
ATOM 1984 C CA . TYR A 1 266 ? 22.291 63.185 147.515 1.000 19.560 269 TYR A CA 1
ATOM 1985 C C . TYR A 1 266 ? 22.378 63.824 146.135 1.000 20.270 269 TYR A C 1
ATOM 1986 O O . TYR A 1 266 ? 22.572 63.117 145.140 1.000 18.970 269 TYR A O 1
ATOM 1995 N N . PRO A 1 267 ? 22.254 65.150 146.046 1.000 19.120 270 PRO A N 1
ATOM 1996 C CA . PRO A 1 267 ? 22.367 65.848 144.750 1.000 18.990 270 PRO A CA 1
ATOM 1997 C C . PRO A 1 267 ? 23.813 66.206 144.413 1.000 18.150 270 PRO A C 1
ATOM 1998 O O . PRO A 1 267 ? 24.188 67.381 144.331 1.000 19.430 270 PRO A O 1
ATOM 2002 N N . PHE A 1 268 ? 24.640 65.179 144.247 1.000 18.470 271 PHE A N 1
ATOM 2003 C CA . PHE A 1 268 ? 26.021 65.358 143.829 1.000 18.490 271 PHE A CA 1
ATOM 2004 C C . PHE A 1 268 ? 26.549 64.031 143.287 1.000 19.840 271 PHE A C 1
ATOM 2005 O O . PHE A 1 268 ? 25.825 63.038 143.213 1.000 20.150 271 PHE A O 1
ATOM 2013 N N . CYS A 1 269 ? 27.818 64.045 142.878 1.000 20.200 272 CYS A N 1
ATOM 2014 C CA . CYS A 1 269 ? 28.467 62.906 142.226 1.000 19.990 272 CYS A CA 1
ATOM 2015 C C . CYS A 1 269 ? 28.290 61.612 143.017 1.000 18.530 272 CYS A C 1
ATOM 2016 O O . CYS A 1 269 ? 28.614 61.548 144.209 1.000 20.410 272 CYS A O 1
ATOM 2019 N N . SER A 1 270 ? 27.784 60.577 142.331 1.000 19.430 273 SER A N 1
ATOM 2020 C CA . SER A 1 270 ? 27.619 59.254 142.934 1.000 19.260 273 SER A CA 1
ATOM 2021 C C . SER A 1 270 ? 28.870 58.764 143.655 1.000 19.580 273 SER A C 1
ATOM 2022 O O . SER A 1 270 ? 28.774 58.074 144.681 1.000 20.500 273 SER A O 1
ATOM 2025 N N . ALA A 1 271 ? 30.055 59.096 143.130 1.000 18.600 274 ALA A N 1
ATOM 2026 C CA . ALA A 1 271 ? 31.296 58.601 143.718 1.000 20.090 274 ALA A CA 1
ATOM 2027 C C . ALA A 1 271 ? 31.555 59.150 145.115 1.000 21.660 274 ALA A C 1
ATOM 2028 O O . ALA A 1 271 ? 32.412 58.612 145.825 1.000 20.950 274 ALA A O 1
ATOM 2030 N N . ALA A 1 272 ? 30.855 60.208 145.517 1.000 19.530 275 ALA A N 1
ATOM 2031 C CA . ALA A 1 272 ? 30.981 60.754 146.858 1.000 17.480 275 ALA A CA 1
ATOM 2032 C C . ALA A 1 272 ? 29.959 60.176 147.836 1.000 19.230 275 ALA A C 1
ATOM 2033 O O . ALA A 1 272 ? 30.059 60.436 149.047 1.000 20.470 275 ALA A O 1
ATOM 2035 N N . HIS A 1 273 ? 29.001 59.375 147.347 1.000 18.020 276 HIS A N 1
ATOM 2036 C CA . HIS A 1 273 ? 27.909 58.934 148.214 1.000 19.100 276 HIS A CA 1
ATOM 2037 C C . HIS A 1 273 ? 28.410 58.026 149.332 1.000 18.830 276 HIS A C 1
ATOM 2038 O O . HIS A 1 273 ? 27.934 58.121 150.473 1.000 20.020 276 HIS A O 1
ATOM 2045 N N . HIS A 1 274 ? 29.387 57.159 149.043 1.000 19.870 277 HIS A N 1
ATOM 2046 C CA . HIS A 1 274 ? 29.949 56.329 150.104 1.000 20.110 277 HIS A CA 1
ATOM 2047 C C . HIS A 1 274 ? 30.436 57.206 151.248 1.000 19.250 277 HIS A C 1
ATOM 2048 O O . HIS A 1 274 ? 30.060 57.006 152.417 1.000 21.530 277 HIS A O 1
ATOM 2055 N N . ALA A 1 275 ? 31.238 58.227 150.915 1.000 19.240 278 ALA A N 1
ATOM 2056 C CA . ALA A 1 275 ? 31.785 59.073 151.964 1.000 20.500 278 ALA A CA 1
ATOM 2057 C C . ALA A 1 275 ? 30.667 59.803 152.681 1.000 20.930 278 ALA A C 1
ATOM 2058 O O . ALA A 1 275 ? 30.698 59.954 153.912 1.000 18.920 278 ALA A O 1
ATOM 2060 N N . ALA A 1 276 ? 29.644 60.220 151.929 1.000 20.760 279 ALA A N 1
ATOM 2061 C CA . ALA A 1 276 ? 28.549 60.940 152.555 1.000 20.640 279 ALA A CA 1
ATOM 2062 C C . ALA A 1 276 ? 27.873 60.049 153.581 1.000 20.090 279 ALA A C 1
ATOM 2063 O O . ALA A 1 276 ? 27.784 60.409 154.766 1.000 21.910 279 ALA A O 1
ATOM 2065 N N . ASP A 1 277 ? 27.561 58.803 153.181 1.000 19.980 280 ASP A N 1
ATOM 2066 C CA . ASP A 1 277 ? 26.940 57.888 154.132 1.000 21.230 280 ASP A CA 1
ATOM 2067 C C . ASP A 1 277 ? 27.839 57.727 155.344 1.000 21.390 280 ASP A C 1
ATOM 2068 O O . ASP A 1 277 ? 27.393 57.888 156.494 1.000 25.010 280 ASP A O 1
ATOM 2073 N N . ALA A 1 278 ? 29.142 57.556 155.098 1.000 21.600 281 ALA A N 1
ATOM 2074 C CA . ALA A 1 278 ? 30.054 57.244 156.190 1.000 21.880 281 ALA A CA 1
ATOM 2075 C C . ALA A 1 278 ? 30.148 58.411 157.152 1.000 22.360 281 ALA A C 1
ATOM 2076 O O . ALA A 1 278 ? 30.036 58.233 158.380 1.000 23.540 281 ALA A O 1
ATOM 2078 N N . VAL A 1 279 ? 30.294 59.630 156.616 1.000 20.360 282 VAL A N 1
ATOM 2079 C CA . VAL A 1 279 ? 30.498 60.721 157.560 1.000 21.690 282 VAL A CA 1
ATOM 2080 C C . VAL A 1 279 ? 29.224 60.937 158.357 1.000 23.730 282 VAL A C 1
ATOM 2081 O O . VAL A 1 279 ? 29.281 61.252 159.561 1.000 25.380 282 VAL A O 1
ATOM 2085 N N . ARG A 1 280 ? 28.057 60.707 157.739 1.000 23.140 283 ARG A N 1
ATOM 2086 C CA . ARG A 1 280 ? 26.830 60.911 158.494 1.000 24.340 283 ARG A CA 1
ATOM 2087 C C . ARG A 1 280 ? 26.765 59.905 159.630 1.000 26.980 283 ARG A C 1
ATOM 2088 O O . ARG A 1 280 ? 26.426 60.259 160.773 1.000 25.820 283 ARG A O 1
ATOM 2096 N N . GLN A 1 281 ? 27.196 58.670 159.353 1.000 25.460 284 GLN A N 1
ATOM 2097 C CA . GLN A 1 281 ? 27.276 57.670 160.410 1.000 26.890 284 GLN A CA 1
ATOM 2098 C C . GLN A 1 281 ? 28.183 58.161 161.530 1.000 29.770 284 GLN A C 1
ATOM 2099 O O . GLN A 1 281 ? 27.792 58.162 162.710 1.000 29.050 284 GLN A O 1
ATOM 2105 N N . LEU A 1 282 ? 29.366 58.678 161.171 1.000 26.160 285 LEU A N 1
ATOM 2106 C CA . LEU A 1 282 ? 30.284 59.151 162.203 1.000 27.450 285 LEU A CA 1
ATOM 2107 C C . LEU A 1 282 ? 29.669 60.298 162.982 1.000 28.830 285 LEU A C 1
ATOM 2108 O O . LEU A 1 282 ? 29.830 60.385 164.208 1.000 31.660 285 LEU A O 1
ATOM 2113 N N . ILE A 1 283 ? 28.939 61.180 162.294 1.000 25.660 286 ILE A N 1
ATOM 2114 C CA . ILE A 1 283 ? 28.394 62.319 163.016 1.000 28.500 286 ILE A CA 1
ATOM 2115 C C . ILE A 1 283 ? 27.307 61.845 163.965 1.000 30.050 286 ILE A C 1
ATOM 2116 O O . ILE A 1 283 ? 27.190 62.347 165.093 1.000 31.010 286 ILE A O 1
ATOM 2121 N N . SER A 1 284 ? 26.563 60.816 163.567 1.000 28.250 287 SER A N 1
ATOM 2122 C CA . SER A 1 284 ? 25.437 60.361 164.371 1.000 33.850 287 SER A CA 1
ATOM 2123 C C . SER A 1 284 ? 25.917 59.573 165.579 1.000 37.670 287 SER A C 1
ATOM 2124 O O . SER A 1 284 ? 25.453 59.795 166.706 1.000 36.460 287 SER A O 1
ATOM 2127 N N . GLU A 1 285 ? 26.858 58.659 165.360 1.000 30.670 288 GLU A N 1
ATOM 2128 C CA . GLU A 1 285 ? 27.268 57.711 166.383 1.000 34.680 288 GLU A CA 1
ATOM 2129 C C . GLU A 1 285 ? 28.370 58.239 167.294 1.000 36.800 288 GLU A C 1
ATOM 2130 O O . GLU A 1 285 ? 28.450 57.823 168.459 1.000 37.140 288 GLU A O 1
ATOM 2136 N N . GLU A 1 286 ? 29.224 59.140 166.806 1.000 33.010 289 GLU A N 1
ATOM 2137 C CA . GLU A 1 286 ? 30.350 59.624 167.591 1.000 33.160 289 GLU A CA 1
ATOM 2138 C C . GLU A 1 286 ? 30.276 61.109 167.907 1.000 33.670 289 GLU A C 1
ATOM 2139 O O . GLU A 1 286 ? 31.163 61.622 168.598 1.000 36.110 289 GLU A O 1
ATOM 2145 N N . THR A 1 287 ? 29.252 61.809 167.426 1.000 32.760 290 THR A N 1
ATOM 2146 C CA . THR A 1 287 ? 29.080 63.242 167.664 1.000 36.400 290 THR A CA 1
ATOM 2147 C C . THR A 1 287 ? 30.353 64.021 167.330 1.000 37.360 290 THR A C 1
ATOM 2148 O O . THR A 1 287 ? 30.796 64.895 168.079 1.000 38.510 290 THR A O 1
ATOM 2152 N N . ILE A 1 288 ? 30.960 63.690 166.194 1.000 32.170 291 ILE A N 1
ATOM 2153 C CA . ILE A 1 288 ? 32.062 64.504 165.710 1.000 31.070 291 ILE A CA 1
ATOM 2154 C C . ILE A 1 288 ? 31.491 65.723 164.996 1.000 30.320 291 ILE A C 1
ATOM 2155 O O . ILE A 1 288 ? 30.347 65.726 164.533 1.000 29.080 291 ILE A O 1
ATOM 2160 N N . SER A 1 289 ? 32.300 66.771 164.910 1.000 29.470 292 SER A N 1
ATOM 2161 C CA . SER A 1 289 ? 31.873 68.025 164.312 1.000 28.530 292 SER A CA 1
ATOM 2162 C C . SER A 1 289 ? 33.100 68.749 163.787 1.000 28.100 292 SER A C 1
ATOM 2163 O O . SER A 1 289 ? 34.238 68.368 164.068 1.000 30.700 292 SER A O 1
ATOM 2166 N N . ALA A 1 290 ? 32.857 69.809 163.009 1.000 27.830 293 ALA A N 1
ATOM 2167 C CA . ALA A 1 290 ? 33.964 70.634 162.541 1.000 28.790 293 ALA A CA 1
ATOM 2168 C C . ALA A 1 290 ? 34.763 71.201 163.706 1.000 32.660 293 ALA A C 1
ATOM 2169 O O . ALA A 1 290 ? 35.981 71.387 163.597 1.000 31.420 293 ALA A O 1
ATOM 2171 N N . ALA A 1 291 ? 34.093 71.460 164.830 1.000 32.130 294 ALA A N 1
ATOM 2172 C CA . ALA A 1 291 ? 34.739 72.107 165.967 1.000 35.430 294 ALA A CA 1
ATOM 2173 C C . ALA A 1 291 ? 35.703 71.165 166.681 1.000 33.330 294 ALA A C 1
ATOM 2174 O O . ALA A 1 291 ? 36.749 71.605 167.168 1.000 33.880 294 ALA A O 1
ATOM 2176 N N . ASN A 1 292 ? 35.374 69.873 166.773 1.000 31.600 295 ASN A N 1
ATOM 2177 C CA . ASN A 1 292 ? 36.193 68.943 167.549 1.000 30.030 295 ASN A CA 1
ATOM 2178 C C . ASN A 1 292 ? 37.030 67.975 166.703 1.000 31.050 295 ASN A C 1
ATOM 2179 O O . ASN A 1 292 ? 37.636 67.058 167.258 1.000 30.200 295 ASN A O 1
ATOM 2184 N N . THR A 1 293 ? 37.065 68.133 165.382 1.000 31.050 296 THR A N 1
ATOM 2185 C CA . THR A 1 293 ? 37.862 67.278 164.499 1.000 26.360 296 THR A CA 1
ATOM 2186 C C . THR A 1 293 ? 39.115 68.023 164.035 1.000 29.940 296 THR A C 1
ATOM 2187 O O . THR A 1 293 ? 38.991 69.088 163.421 1.000 30.710 296 THR A O 1
ATOM 2191 N N . GLU A 1 294 ? 40.318 67.457 164.270 1.000 25.830 297 GLU A N 1
ATOM 2192 C CA . GLU A 1 294 ? 41.522 68.093 163.717 1.000 27.580 297 GLU A CA 1
ATOM 2193 C C . GLU A 1 294 ? 41.484 68.031 162.206 1.000 28.150 297 GLU A C 1
ATOM 2194 O O . GLU A 1 294 ? 41.729 69.023 161.511 1.000 29.780 297 GLU A O 1
ATOM 2200 N N . ARG A 1 295 ? 41.232 66.834 161.690 1.000 24.500 298 ARG A N 1
ATOM 2201 C CA . ARG A 1 295 ? 41.413 66.550 160.278 1.000 25.850 298 ARG A CA 1
ATOM 2202 C C . ARG A 1 295 ? 40.735 65.227 159.973 1.000 25.180 298 ARG A C 1
ATOM 2203 O O . ARG A 1 295 ? 40.341 64.472 160.872 1.000 23.130 298 ARG A O 1
ATOM 2211 N N . ILE A 1 296 ? 40.632 64.957 158.680 1.000 20.580 299 ILE A N 1
ATOM 2212 C CA . ILE A 1 296 ? 39.951 63.795 158.139 1.000 23.490 299 ILE A CA 1
ATOM 2213 C C . ILE A 1 296 ? 40.888 63.142 157.139 1.000 22.380 299 ILE A C 1
ATOM 2214 O O . ILE A 1 296 ? 41.618 63.834 156.420 1.000 21.120 299 ILE A O 1
ATOM 2219 N N . GLU A 1 297 ? 40.905 61.817 157.129 1.000 23.780 300 GLU A N 1
ATOM 2220 C CA . GLU A 1 297 ? 41.452 61.058 156.015 1.000 23.060 300 GLU A CA 1
ATOM 2221 C C . GLU A 1 297 ? 40.314 60.294 155.357 1.000 20.370 300 GLU A C 1
ATOM 2222 O O . GLU A 1 297 ? 39.520 59.639 156.037 1.000 22.500 300 GLU A O 1
ATOM 2228 N N . VAL A 1 298 ? 40.204 60.418 154.038 1.000 18.320 301 VAL A N 1
ATOM 2229 C CA . VAL A 1 298 ? 39.203 59.705 153.256 1.000 18.910 301 VAL A CA 1
ATOM 2230 C C . VAL A 1 298 ? 39.952 58.696 152.402 1.000 21.720 301 VAL A C 1
ATOM 2231 O O . VAL A 1 298 ? 40.809 59.081 151.596 1.000 21.540 301 VAL A O 1
ATOM 2235 N N . ILE A 1 299 ? 39.627 57.416 152.569 1.000 18.600 302 ILE A N 1
ATOM 2236 C CA . ILE A 1 299 ? 40.374 56.315 151.971 1.000 19.950 302 ILE A CA 1
ATOM 2237 C C . ILE A 1 299 ? 39.529 55.690 150.865 1.000 20.410 302 ILE A C 1
ATOM 2238 O O . ILE A 1 299 ? 38.392 55.255 151.104 1.000 18.870 302 ILE A O 1
ATOM 2243 N N . PHE A 1 300 ? 40.090 55.659 149.647 1.000 18.730 303 PHE A N 1
ATOM 2244 C CA . PHE A 1 300 ? 39.536 55.053 148.444 1.000 22.090 303 PHE A CA 1
ATOM 2245 C C . PHE A 1 300 ? 40.440 53.917 147.975 1.000 19.220 303 PHE A C 1
ATOM 2246 O O . PHE A 1 300 ? 41.648 53.945 148.219 1.000 20.270 303 PHE A O 1
ATOM 2254 N N . PRO A 1 301 ? 39.904 52.922 147.279 1.000 20.270 304 PRO A N 1
ATOM 2255 C CA . PRO A 1 301 ? 40.764 52.074 146.453 1.000 22.440 304 PRO A CA 1
ATOM 2256 C C . PRO A 1 301 ? 41.345 52.903 145.323 1.000 23.590 304 PRO A C 1
ATOM 2257 O O . PRO A 1 301 ? 40.777 53.950 144.975 1.000 21.440 304 PRO A O 1
ATOM 2261 N N . PRO A 1 302 ? 42.475 52.500 144.743 1.000 24.470 305 PRO A N 1
ATOM 2262 C CA . PRO A 1 302 ? 43.028 53.273 143.624 1.000 26.330 305 PRO A CA 1
ATOM 2263 C C . PRO A 1 302 ? 41.971 53.476 142.554 1.000 22.870 305 PRO A C 1
ATOM 2264 O O . PRO A 1 302 ? 41.269 52.542 142.165 1.000 25.050 305 PRO A O 1
ATOM 2268 N N . GLY A 1 303 ? 41.816 54.727 142.128 1.000 25.490 306 GLY A N 1
ATOM 2269 C CA . GLY A 1 303 ? 40.846 55.075 141.119 1.000 23.350 306 GLY A CA 1
ATOM 2270 C C . GLY A 1 303 ? 39.413 55.263 141.573 1.000 24.970 306 GLY A C 1
ATOM 2271 O O . GLY A 1 303 ? 38.575 55.637 140.744 1.000 24.670 306 GLY A O 1
ATOM 2272 N N . GLY A 1 304 ? 39.090 55.020 142.851 1.000 23.500 307 GLY A N 1
ATOM 2273 C CA . GLY A 1 304 ? 37.703 55.133 143.279 1.000 24.050 307 GLY A CA 1
ATOM 2274 C C . GLY A 1 304 ? 37.155 56.545 143.260 1.000 23.080 307 GLY A C 1
ATOM 2275 O O . GLY A 1 304 ? 35.937 56.727 143.140 1.000 22.850 307 GLY A O 1
ATOM 2276 N N . ASP A 1 305 ? 38.028 57.548 143.367 1.000 21.050 308 ASP A N 1
ATOM 2277 C CA . ASP A 1 305 ? 37.634 58.953 143.394 1.000 19.070 308 ASP A CA 1
ATOM 2278 C C . ASP A 1 305 ? 37.905 59.660 142.072 1.000 19.570 308 ASP A C 1
ATOM 2279 O O . ASP A 1 305 ? 37.967 60.894 142.042 1.000 21.050 308 ASP A O 1
ATOM 2284 N N . ALA A 1 306 ? 38.094 58.904 140.990 1.000 21.630 309 ALA A N 1
ATOM 2285 C CA . ALA A 1 306 ? 38.453 59.515 139.710 1.000 24.000 309 ALA A CA 1
ATOM 2286 C C . ALA A 1 306 ? 37.418 60.543 139.255 1.000 22.950 309 ALA A C 1
ATOM 2287 O O . ALA A 1 306 ? 37.773 61.569 138.662 1.000 23.610 309 ALA A O 1
ATOM 2289 N N . ALA A 1 307 ? 36.134 60.296 139.531 1.000 23.490 310 ALA A N 1
ATOM 2290 C CA . ALA A 1 307 ? 35.080 61.219 139.125 1.000 23.350 310 ALA A CA 1
ATOM 2291 C C . ALA A 1 307 ? 35.017 62.472 139.993 1.000 21.510 310 ALA A C 1
ATOM 2292 O O . ALA A 1 307 ? 34.384 63.459 139.597 1.000 21.990 310 ALA A O 1
ATOM 2294 N N . LEU A 1 308 ? 35.641 62.444 141.170 1.000 20.570 311 LEU A N 1
ATOM 2295 C CA . LEU A 1 308 ? 35.612 63.566 142.113 1.000 21.390 311 LEU A CA 1
ATOM 2296 C C . LEU A 1 308 ? 36.792 64.476 141.794 1.000 19.020 311 LEU A C 1
ATOM 2297 O O . LEU A 1 308 ? 37.814 64.504 142.483 1.000 19.800 311 LEU A O 1
ATOM 2302 N N . THR A 1 309 ? 36.638 65.237 140.707 1.000 19.930 312 THR A N 1
ATOM 2303 C CA . THR A 1 309 ? 37.763 65.964 140.141 1.000 22.040 312 THR A CA 1
ATOM 2304 C C . THR A 1 309 ? 38.118 67.240 140.895 1.000 23.010 312 THR A C 1
ATOM 2305 O O . THR A 1 309 ? 39.145 67.847 140.580 1.000 25.520 312 THR A O 1
ATOM 2309 N N . GLU A 1 310 ? 37.308 67.673 141.857 1.000 22.450 313 GLU A N 1
ATOM 2310 C CA . GLU A 1 310 ? 37.531 68.931 142.574 1.000 22.200 313 GLU A CA 1
ATOM 2311 C C . GLU A 1 310 ? 38.048 68.642 143.980 1.000 23.650 313 GLU A C 1
ATOM 2312 O O . GLU A 1 310 ? 37.287 68.199 144.837 1.000 23.080 313 GLU A O 1
ATOM 2318 N N . ARG A 1 311 ? 39.318 68.950 144.241 1.000 21.860 314 ARG A N 1
ATOM 2319 C CA . ARG A 1 311 ? 39.840 68.849 145.601 1.000 23.920 314 ARG A CA 1
ATOM 2320 C C . ARG A 1 311 ? 39.758 70.168 146.356 1.000 24.020 314 ARG A C 1
ATOM 2321 O O . ARG A 1 311 ? 39.827 70.173 147.590 1.000 23.700 314 ARG A O 1
ATOM 2329 N N . SER A 1 312 ? 39.599 71.285 145.660 1.000 25.570 315 SER A N 1
ATOM 2330 C CA . SER A 1 312 ? 39.490 72.592 146.312 1.000 28.620 315 SER A CA 1
ATOM 2331 C C . SER A 1 312 ? 38.401 73.395 145.617 1.000 30.650 315 SER A C 1
ATOM 2332 O O . SER A 1 312 ? 38.667 74.413 144.967 1.000 32.760 315 SER A O 1
ATOM 2335 N N . PRO A 1 313 ? 37.144 72.974 145.767 1.000 25.360 316 PRO A N 1
ATOM 2336 C CA . PRO A 1 313 ? 36.036 73.697 145.133 1.000 28.070 316 PRO A CA 1
ATOM 2337 C C . PRO A 1 313 ? 35.855 75.073 145.749 1.000 30.860 316 PRO A C 1
ATOM 2338 O O . PRO A 1 313 ? 36.142 75.289 146.930 1.000 29.410 316 PRO A O 1
ATOM 2342 N N . LYS A 1 314 ? 35.355 76.007 144.930 1.000 28.920 317 LYS A N 1
ATOM 2343 C CA . LYS A 1 314 ? 35.058 77.356 145.396 1.000 28.070 317 LYS A CA 1
ATOM 2344 C C . LYS A 1 314 ? 33.568 77.640 145.514 1.000 28.890 317 LYS A C 1
ATOM 2345 O O . LYS A 1 314 ? 33.192 78.626 146.158 1.000 29.290 317 LYS A O 1
ATOM 2351 N N . THR A 1 315 ? 32.725 76.811 144.903 1.000 26.330 318 THR A N 1
ATOM 2352 C CA . THR A 1 315 ? 31.281 76.979 144.852 1.000 26.640 318 THR A CA 1
ATOM 2353 C C . THR A 1 315 ? 30.645 75.631 145.164 1.000 26.610 318 THR A C 1
ATOM 2354 O O . THR A 1 315 ? 31.278 74.583 145.013 1.000 24.520 318 THR A O 1
ATOM 2358 N N . GLY A 1 316 ? 29.392 75.666 145.619 1.000 25.150 319 GLY A N 1
ATOM 2359 C CA . GLY A 1 316 ? 28.670 74.418 145.841 1.000 25.190 319 GLY A CA 1
ATOM 2360 C C . GLY A 1 316 ? 28.581 73.551 144.594 1.000 24.700 319 GLY A C 1
ATOM 2361 O O . GLY A 1 316 ? 28.626 72.316 144.675 1.000 22.730 319 GLY A O 1
ATOM 2362 N N . GLU A 1 317 ? 28.461 74.185 143.423 1.000 26.010 320 GLU A N 1
ATOM 2363 C CA . GLU A 1 317 ? 28.423 73.436 142.171 1.000 22.640 320 GLU A CA 1
ATOM 2364 C C . GLU A 1 317 ? 29.714 72.659 141.952 1.000 23.370 320 GLU A C 1
ATOM 2365 O O . GLU A 1 317 ? 29.687 71.486 141.558 1.000 23.630 320 GLU A O 1
ATOM 2371 N N . GLU A 1 318 ? 30.860 73.318 142.134 1.000 21.600 321 GLU A N 1
ATOM 2372 C CA . GLU A 1 318 ? 32.124 72.591 142.105 1.000 20.160 321 GLU A 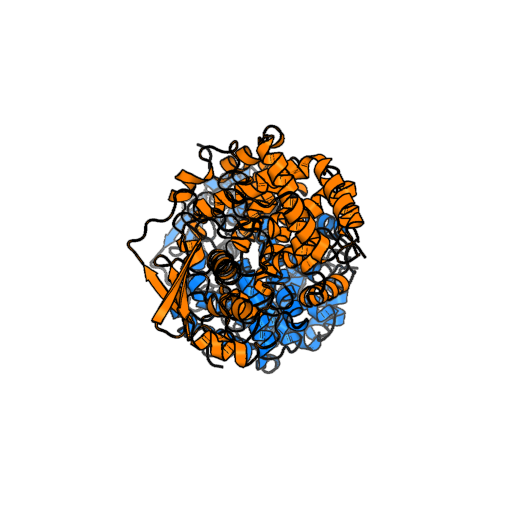CA 1
ATOM 2373 C C . GLU A 1 318 ? 32.175 71.563 143.217 1.000 21.520 321 GLU A C 1
ATOM 2374 O O . GLU A 1 318 ? 32.741 70.476 143.037 1.000 21.910 321 GLU A O 1
ATOM 2380 N N . GLY A 1 319 ? 31.569 71.884 144.358 1.000 20.520 322 GLY A N 1
ATOM 2381 C CA . GLY A 1 319 ? 31.512 70.971 145.491 1.000 18.270 322 GLY A CA 1
ATOM 2382 C C . GLY A 1 319 ? 30.779 69.677 145.204 1.000 20.650 322 GLY A C 1
ATOM 2383 O O . GLY A 1 319 ? 30.955 68.698 145.943 1.000 18.730 322 GLY A O 1
ATOM 2384 N N . ARG A 1 320 ? 29.942 69.653 144.161 1.000 20.620 323 ARG A N 1
ATOM 2385 C CA . ARG A 1 320 ? 29.281 68.408 143.765 1.000 17.210 323 ARG A CA 1
ATOM 2386 C C . ARG A 1 320 ? 30.264 67.301 143.400 1.000 19.350 323 ARG A C 1
ATOM 2387 O O . ARG A 1 320 ? 29.882 66.120 143.378 1.000 18.850 323 ARG A O 1
ATOM 2395 N N . PHE A 1 321 ? 31.505 67.650 143.075 1.000 17.620 324 PHE A N 1
ATOM 2396 C CA . PHE A 1 321 ? 32.512 66.686 142.668 1.000 19.780 324 PHE A CA 1
ATOM 2397 C C . PHE A 1 321 ? 33.705 66.726 143.606 1.000 18.740 324 PHE A C 1
ATOM 2398 O O . PHE A 1 321 ? 34.824 66.403 143.215 1.000 20.550 324 PHE A O 1
ATOM 2406 N N . SER A 1 322 ? 33.460 67.102 144.863 1.000 17.880 325 SER A N 1
ATOM 2407 C CA . SER A 1 322 ? 34.494 67.211 145.889 1.000 19.610 325 SER A CA 1
ATOM 2408 C C . SER A 1 322 ? 34.076 66.411 147.119 1.000 18.930 325 SER A C 1
ATOM 2409 O O . SER A 1 322 ? 33.112 66.782 147.796 1.000 19.840 325 SER A O 1
ATOM 2412 N N . VAL A 1 323 ? 34.809 65.336 147.433 1.000 19.480 326 VAL A N 1
ATOM 2413 C CA . VAL A 1 323 ? 34.517 64.612 148.672 1.000 20.630 326 VAL A CA 1
ATOM 2414 C C . VAL A 1 323 ? 34.858 65.486 149.877 1.000 19.300 326 VAL A C 1
ATOM 2415 O O . VAL A 1 323 ? 34.200 65.406 150.928 1.000 19.720 326 VAL A O 1
ATOM 2419 N N . GLU A 1 324 ? 35.851 66.369 149.722 1.000 19.520 327 GLU A N 1
ATOM 2420 C CA . GLU A 1 324 ? 36.221 67.291 150.791 1.000 20.550 327 GLU A CA 1
ATOM 2421 C C . GLU A 1 324 ? 35.042 68.173 151.178 1.000 21.330 327 GLU A C 1
ATOM 2422 O O . GLU A 1 324 ? 34.741 68.344 152.365 1.000 20.540 327 GLU A O 1
ATOM 2428 N N . TYR A 1 325 ? 34.374 68.767 150.183 1.000 19.820 328 TYR A N 1
ATOM 2429 C CA . TYR A 1 325 ? 33.246 69.643 150.488 1.000 19.590 328 TYR A CA 1
ATOM 2430 C C . TYR A 1 325 ? 32.080 68.864 151.091 1.000 23.220 328 TYR A C 1
ATOM 2431 O O . TYR A 1 325 ? 31.445 69.331 152.044 1.000 19.790 328 TYR A O 1
ATOM 2440 N N . VAL A 1 326 ? 31.784 67.677 150.554 1.000 18.640 329 VAL A N 1
ATOM 2441 C CA . VAL A 1 326 ? 30.694 66.869 151.093 1.000 18.870 329 VAL A CA 1
ATOM 2442 C C . VAL A 1 326 ? 30.916 66.612 152.582 1.000 18.130 329 VAL A C 1
ATOM 2443 O O . VAL A 1 326 ? 30.029 66.843 153.426 1.000 19.960 329 VAL A O 1
ATOM 2447 N N . ILE A 1 327 ? 32.134 66.189 152.929 1.000 18.090 330 ILE A N 1
ATOM 2448 C CA . ILE A 1 327 ? 32.444 65.879 154.323 1.000 18.330 330 ILE A CA 1
ATOM 2449 C C . ILE A 1 327 ? 32.435 67.147 155.175 1.000 20.970 330 ILE A C 1
ATOM 2450 O O . ILE A 1 327 ? 31.835 67.176 156.255 1.000 20.860 330 ILE A O 1
ATOM 2455 N N . ALA A 1 328 ? 33.079 68.216 154.700 1.000 21.570 331 ALA A N 1
ATOM 2456 C CA . ALA A 1 328 ? 33.148 69.453 155.479 1.000 23.930 331 ALA A CA 1
ATOM 2457 C C . ALA A 1 328 ? 31.763 70.028 155.738 1.000 24.140 331 ALA A C 1
ATOM 2458 O O . ALA A 1 328 ? 31.470 70.499 156.843 1.000 25.100 331 ALA A O 1
ATOM 2460 N N . LEU A 1 329 ? 30.910 70.022 154.718 1.000 22.910 332 LEU A N 1
ATOM 2461 C CA . LEU A 1 329 ? 29.542 70.499 154.856 1.000 22.740 332 LEU A CA 1
ATOM 2462 C C . LEU A 1 329 ? 28.801 69.726 155.938 1.000 26.450 332 LEU A C 1
ATOM 2463 O O . LEU A 1 329 ? 28.127 70.321 156.793 1.000 26.570 332 LEU A O 1
ATOM 2468 N N . ALA A 1 330 ? 28.909 68.391 155.916 1.000 20.120 333 ALA A N 1
ATOM 2469 C CA . ALA A 1 330 ? 28.274 67.605 156.975 1.000 22.720 333 ALA A CA 1
ATOM 2470 C C . ALA A 1 330 ? 28.874 67.920 158.349 1.000 24.800 333 ALA A C 1
ATOM 2471 O O . ALA A 1 330 ? 28.146 68.024 159.344 1.000 26.570 333 ALA A O 1
ATOM 2473 N N . LEU A 1 331 ? 30.198 68.067 158.429 1.000 23.520 334 LEU A N 1
ATOM 2474 C CA . LEU A 1 331 ? 30.829 68.350 159.718 1.000 23.280 334 LEU A CA 1
ATOM 2475 C C . LEU A 1 331 ? 30.395 69.702 160.273 1.000 25.910 334 LEU A C 1
ATOM 2476 O O . LEU A 1 331 ? 30.362 69.887 161.493 1.000 27.110 334 LEU A O 1
ATOM 2481 N N . HIS A 1 332 ? 30.064 70.653 159.404 1.000 25.190 335 HIS A N 1
ATOM 2482 C CA . HIS A 1 332 ? 29.603 71.953 159.877 1.000 27.690 335 HIS A CA 1
ATOM 2483 C C . HIS A 1 332 ? 28.114 71.961 160.218 1.000 29.030 335 HIS A C 1
ATOM 2484 O O . HIS A 1 332 ? 27.552 73.036 160.455 1.000 29.520 335 HIS A O 1
ATOM 2491 N N . GLY A 1 333 ? 27.474 70.794 160.250 1.000 27.090 336 GLY A N 1
ATOM 2492 C CA . GLY A 1 333 ? 26.105 70.663 160.700 1.000 29.170 336 GLY A CA 1
ATOM 2493 C C . GLY A 1 333 ? 25.036 70.933 159.668 1.000 30.860 336 GLY A C 1
ATOM 2494 O O . GLY A 1 333 ? 23.868 71.083 160.046 1.000 28.090 336 GLY A O 1
ATOM 2495 N N . HIS A 1 334 ? 25.378 70.971 158.381 1.000 24.990 337 HIS A N 1
ATOM 2496 C CA . HIS A 1 334 ? 24.404 71.242 157.334 1.000 28.170 337 HIS A CA 1
ATOM 2497 C C . HIS A 1 334 ? 23.938 69.955 156.667 1.000 30.950 337 HIS A C 1
ATOM 2498 O O . HIS A 1 334 ? 24.668 68.962 156.603 1.000 26.480 337 HIS A O 1
ATOM 2505 N N . GLY A 1 335 ? 22.708 69.988 156.165 1.000 29.150 338 GLY A N 1
ATOM 2506 C CA . GLY A 1 335 ? 22.207 68.873 155.390 1.000 29.280 338 GLY A CA 1
ATOM 2507 C C . GLY A 1 335 ? 22.895 68.786 154.041 1.000 24.360 338 GLY A C 1
ATOM 2508 O O . GLY A 1 335 ? 23.356 69.782 153.479 1.000 25.940 338 GLY A O 1
ATOM 2509 N N . LEU A 1 336 ? 22.999 67.557 153.533 1.000 25.260 339 LEU A N 1
ATOM 2510 C CA . LEU A 1 336 ? 23.595 67.299 152.220 1.000 22.570 339 LEU A CA 1
ATOM 2511 C C . LEU A 1 336 ? 22.500 67.409 151.155 1.000 22.640 339 LEU A C 1
ATOM 2512 O O . LEU A 1 336 ? 22.055 66.430 150.549 1.000 24.760 339 LEU A O 1
ATOM 2517 N N . THR A 1 337 ? 22.079 68.654 150.925 1.000 21.070 340 THR A N 1
ATOM 2518 C CA . THR A 1 337 ? 20.822 68.969 150.257 1.000 22.850 340 THR A CA 1
ATOM 2519 C C . THR A 1 337 ? 21.054 69.926 149.094 1.000 19.930 340 THR A C 1
ATOM 2520 O O . THR A 1 337 ? 22.114 70.544 148.970 1.000 21.880 340 THR A O 1
ATOM 2524 N N . VAL A 1 338 ? 20.011 70.082 148.269 1.000 20.720 341 VAL A N 1
ATOM 2525 C CA . VAL A 1 338 ? 20.130 70.828 147.012 1.000 21.980 341 VAL A CA 1
ATOM 2526 C C . VAL A 1 338 ? 20.658 72.239 147.259 1.000 23.080 341 VAL A C 1
ATOM 2527 O O . VAL A 1 338 ? 21.493 72.751 146.497 1.000 22.500 341 VAL A O 1
ATOM 2531 N N . GLU A 1 339 ? 20.173 72.897 148.317 1.000 22.750 342 GLU A N 1
ATOM 2532 C CA . GLU A 1 339 ? 20.518 74.297 148.534 1.000 25.320 342 GLU A CA 1
ATOM 2533 C C . GLU A 1 339 ? 22.009 74.523 148.754 1.000 24.070 342 GLU A C 1
ATOM 2534 O O . GLU A 1 339 ? 22.484 75.641 148.540 1.000 27.210 342 GLU A O 1
ATOM 2540 N N . HIS A 1 340 ? 22.761 73.505 149.173 1.000 22.070 343 HIS A N 1
ATOM 2541 C CA . HIS A 1 340 ? 24.180 73.663 149.459 1.000 22.160 343 HIS A CA 1
ATOM 2542 C C . HIS A 1 340 ? 25.087 73.287 148.289 1.000 23.670 343 HIS A C 1
ATOM 2543 O O . HIS A 1 340 ? 26.312 73.306 148.439 1.000 25.520 343 HIS A O 1
ATOM 2550 N N . PHE A 1 341 ? 24.527 73.003 147.116 1.000 22.330 344 PHE A N 1
ATOM 2551 C CA . PHE A 1 341 ? 25.334 72.631 145.962 1.000 21.990 344 PHE A CA 1
ATOM 2552 C C . PHE A 1 341 ? 25.046 73.550 144.781 1.000 25.290 344 PHE A C 1
ATOM 2553 O O . PHE A 1 341 ? 25.166 73.157 143.616 1.000 26.430 344 PHE A O 1
ATOM 2561 N N . SER A 1 342 ? 24.712 74.803 145.092 1.000 25.860 345 SER A N 1
ATOM 2562 C CA . SER A 1 342 ? 24.404 75.828 144.108 1.000 27.090 345 SER A CA 1
ATOM 2563 C C . SER A 1 342 ? 25.673 76.570 143.690 1.000 29.610 345 SER A C 1
ATOM 2564 O O . SER A 1 342 ? 26.771 76.310 144.181 1.000 27.510 345 SER A O 1
ATOM 2567 N N . SER A 1 343 ? 25.517 77.552 142.800 1.000 31.220 346 SER A N 1
ATOM 2568 C CA . SER A 1 343 ? 26.667 78.323 142.344 1.000 29.670 346 SER A CA 1
ATOM 2569 C C . SER A 1 343 ? 27.210 79.273 143.405 1.000 30.960 346 SER A C 1
ATOM 2570 O O . SER A 1 343 ? 28.251 79.898 143.176 1.000 32.370 346 SER A O 1
ATOM 2573 N N . GLN A 1 344 ? 26.562 79.387 144.557 1.000 30.850 347 GLN A N 1
ATOM 2574 C CA . GLN A 1 344 ? 27.008 80.350 145.546 1.000 32.930 347 GLN A CA 1
ATOM 2575 C C . GLN A 1 344 ? 28.358 79.924 146.118 1.000 35.640 347 GLN A C 1
ATOM 2576 O O . GLN A 1 344 ? 28.663 78.729 146.183 1.000 33.280 347 GLN A O 1
ATOM 2582 N N . PRO A 1 345 ? 29.186 80.885 146.530 1.000 33.260 348 PRO A N 1
ATOM 2583 C CA . PRO A 1 345 ? 30.530 80.545 147.009 1.000 31.710 348 PRO A CA 1
ATOM 2584 C C . PRO A 1 345 ? 30.483 79.751 148.302 1.000 32.120 348 PRO A C 1
ATOM 2585 O O . PRO A 1 345 ? 29.564 79.886 149.114 1.000 29.890 348 PRO A O 1
ATOM 2589 N N . ILE A 1 346 ? 31.491 78.910 148.482 1.000 30.380 349 ILE A N 1
ATOM 2590 C CA . ILE A 1 346 ? 31.627 78.167 149.739 1.000 27.980 349 ILE A CA 1
ATOM 2591 C C . ILE A 1 346 ? 32.187 79.098 150.797 1.000 28.610 349 ILE A C 1
ATOM 2592 O O . ILE A 1 346 ? 33.223 79.745 150.561 1.000 26.900 349 ILE A O 1
ATOM 2597 N N . PRO A 1 347 ? 31.543 79.205 151.962 1.000 30.180 350 PRO A N 1
ATOM 2598 C CA . PRO A 1 347 ? 32.026 80.100 153.025 1.000 32.600 350 PRO A CA 1
ATOM 2599 C C . PRO A 1 347 ? 33.418 79.728 153.524 1.000 37.190 350 PRO A C 1
ATOM 2600 O O . PRO A 1 347 ? 33.857 78.577 153.436 1.000 28.660 350 PRO A O 1
ATOM 2604 N N . ASN A 1 348 ? 34.084 80.721 154.129 1.000 32.930 351 ASN A N 1
ATOM 2605 C CA . ASN A 1 348 ? 35.495 80.586 154.485 1.000 35.500 351 ASN A CA 1
ATOM 2606 C C . ASN A 1 348 ? 35.732 79.522 155.553 1.000 32.700 351 ASN A C 1
ATOM 2607 O O . ASN A 1 348 ? 36.769 78.847 155.527 1.000 33.780 351 ASN A O 1
ATOM 2612 N N . GLY A 1 349 ? 34.805 79.363 156.499 1.000 30.090 352 GLY A N 1
ATOM 2613 C CA . GLY A 1 349 ? 34.985 78.348 157.528 1.000 31.510 352 GLY A CA 1
ATOM 2614 C C . GLY A 1 349 ? 34.961 76.940 156.960 1.000 33.010 352 GLY A C 1
ATOM 2615 O O . GLY A 1 349 ? 35.768 76.081 157.344 1.000 32.460 352 GLY A O 1
ATOM 2616 N N . ILE A 1 350 ? 34.048 76.692 156.023 1.000 32.780 353 ILE A N 1
ATOM 2617 C CA . ILE A 1 350 ? 33.998 75.395 155.360 1.000 30.720 353 ILE A CA 1
ATOM 2618 C C . ILE A 1 350 ? 35.241 75.184 154.503 1.000 30.460 353 ILE A C 1
ATOM 2619 O O . ILE A 1 350 ? 35.756 74.067 154.417 1.000 29.690 353 ILE A O 1
ATOM 2624 N N . GLN A 1 351 ? 35.755 76.241 153.863 1.000 27.540 354 GLN A N 1
ATOM 2625 C CA . GLN A 1 351 ? 37.003 76.100 153.108 1.000 30.940 354 GLN A CA 1
ATOM 2626 C C . GLN A 1 351 ? 38.171 75.757 154.027 1.000 29.970 354 GLN A C 1
ATOM 2627 O O . GLN A 1 351 ? 39.050 74.957 153.667 1.000 28.200 354 GLN A O 1
ATOM 2633 N N . THR A 1 352 ? 38.207 76.365 155.214 1.000 30.410 355 THR A N 1
ATOM 2634 C CA . THR A 1 352 ? 39.213 75.992 156.201 1.000 30.010 355 THR A CA 1
ATOM 2635 C C . THR A 1 352 ? 39.121 74.506 156.524 1.000 26.720 355 THR A C 1
ATOM 2636 O O . THR A 1 352 ? 40.132 73.796 156.513 1.000 27.880 355 THR A O 1
ATOM 2640 N N . THR A 1 353 ? 37.906 74.019 156.793 1.000 24.910 356 THR A N 1
ATOM 2641 C CA . THR A 1 353 ? 37.731 72.593 157.077 1.000 27.160 356 THR A CA 1
ATOM 2642 C C . THR A 1 353 ? 38.136 71.730 155.881 1.000 26.880 356 THR A C 1
ATOM 2643 O O . THR A 1 353 ? 38.721 70.653 156.050 1.000 26.440 356 THR A O 1
ATOM 2647 N N . ILE A 1 354 ? 37.851 72.194 154.661 1.000 24.730 357 ILE A N 1
ATOM 2648 C CA . ILE A 1 354 ? 38.235 71.442 153.468 1.000 24.600 357 ILE A CA 1
ATOM 2649 C C . ILE A 1 354 ? 39.745 71.267 153.426 1.000 24.860 357 ILE A C 1
ATOM 2650 O O . ILE A 1 354 ? 40.261 70.214 153.023 1.000 24.150 357 ILE A O 1
ATOM 2655 N N . GLY A 1 355 ? 40.480 72.298 153.841 1.000 24.850 358 GLY A N 1
ATOM 2656 C CA . GLY A 1 355 ? 41.929 72.185 153.871 1.000 24.720 358 GLY A CA 1
ATOM 2657 C C . GLY A 1 355 ? 42.461 71.127 154.827 1.000 26.930 358 GLY A C 1
ATOM 2658 O O . GLY A 1 355 ? 43.652 70.801 154.754 1.000 27.420 358 GLY A O 1
ATOM 2659 N N . HIS A 1 356 ? 41.619 70.590 155.717 1.000 23.890 359 HIS A N 1
ATOM 2660 C CA . HIS A 1 356 ? 42.032 69.587 156.694 1.000 26.040 359 HIS A CA 1
ATOM 2661 C C . HIS A 1 356 ? 41.582 68.181 156.321 1.000 24.770 359 HIS A C 1
ATOM 2662 O O . HIS A 1 356 ? 41.575 67.294 157.180 1.000 25.550 359 HIS A O 1
ATOM 2669 N N . ILE A 1 357 ? 41.194 67.963 155.070 1.000 23.920 360 ILE A N 1
ATOM 2670 C CA . ILE A 1 357 ? 40.688 66.675 154.608 1.000 22.970 360 ILE A CA 1
ATOM 2671 C C . ILE A 1 357 ? 41.604 66.193 153.498 1.000 26.940 360 ILE A C 1
ATOM 2672 O O . ILE A 1 357 ? 41.792 66.896 152.499 1.000 24.880 360 ILE A O 1
ATOM 2677 N N . GLN A 1 358 ? 42.156 64.991 153.655 1.000 24.930 361 GLN A N 1
ATOM 2678 C CA . GLN A 1 358 ? 43.090 64.448 152.681 1.000 22.630 361 GLN A CA 1
ATOM 2679 C C . GLN A 1 358 ? 42.570 63.118 152.159 1.000 24.540 361 GLN A C 1
ATOM 2680 O O . GLN A 1 358 ? 41.973 62.334 152.900 1.000 23.800 361 GLN A O 1
ATOM 2686 N N . ARG A 1 359 ? 42.835 62.851 150.888 1.000 22.520 362 ARG A N 1
ATOM 2687 C CA . ARG A 1 359 ? 42.487 61.579 150.283 1.000 21.670 362 ARG A CA 1
ATOM 2688 C C . ARG A 1 359 ? 43.722 60.696 150.303 1.000 22.680 362 ARG A C 1
ATOM 2689 O O . ARG A 1 359 ? 44.831 61.163 150.018 1.000 20.040 362 ARG A O 1
ATOM 2697 N N . VAL A 1 360 ? 43.538 59.424 150.670 1.000 20.590 363 VAL A N 1
ATOM 2698 C CA . VAL A 1 360 ? 44.611 58.443 150.596 1.000 20.630 363 VAL A CA 1
ATOM 2699 C C . VAL A 1 360 ? 44.049 57.191 149.944 1.000 21.320 363 VAL A C 1
ATOM 2700 O O . VAL A 1 360 ? 42.834 56.990 149.872 1.000 18.670 363 VAL A O 1
ATOM 2704 N N . TYR A 1 361 ? 44.957 56.338 149.469 1.000 20.390 364 TYR A N 1
ATOM 2705 C CA . TYR A 1 361 ? 44.585 55.252 148.575 1.000 19.430 364 TYR A CA 1
ATOM 2706 C C . TYR A 1 361 ? 45.112 53.931 149.104 1.000 20.060 364 TYR A C 1
ATOM 2707 O O . TYR A 1 361 ? 46.289 53.822 149.465 1.000 22.650 364 TYR A O 1
ATOM 2716 N N . ASP A 1 362 ? 44.238 52.928 149.114 1.000 21.110 365 ASP A N 1
ATOM 2717 C CA . ASP A 1 362 ? 44.469 51.646 149.776 1.000 22.910 365 ASP A CA 1
ATOM 2718 C C . ASP A 1 362 ? 44.193 50.544 148.758 1.000 23.020 365 ASP A C 1
ATOM 2719 O O . ASP A 1 362 ? 43.036 50.293 148.402 1.000 22.770 365 ASP A O 1
ATOM 2724 N N . ASN A 1 363 ? 45.252 49.921 148.253 1.000 24.140 366 ASN A N 1
ATOM 2725 C CA . ASN A 1 363 ? 45.103 48.881 147.247 1.000 27.350 366 ASN A CA 1
ATOM 2726 C C . ASN A 1 363 ? 44.994 47.489 147.857 1.000 27.990 366 ASN A C 1
ATOM 2727 O O . ASN A 1 363 ? 44.852 46.510 147.118 1.000 30.110 366 ASN A O 1
ATOM 2732 N N . ALA A 1 364 ? 45.055 47.372 149.178 1.000 26.410 367 ALA A N 1
ATOM 2733 C CA . ALA A 1 364 ? 45.023 46.068 149.826 1.000 28.680 367 ALA A CA 1
ATOM 2734 C C . ALA A 1 364 ? 43.654 45.710 150.383 1.000 29.170 367 ALA A C 1
ATOM 2735 O O . ALA A 1 364 ? 43.302 44.524 150.414 1.000 30.100 367 ALA A O 1
ATOM 2737 N N . THR A 1 365 ? 42.895 46.696 150.858 1.000 24.560 368 THR A N 1
ATOM 2738 C CA . THR A 1 365 ? 41.579 46.421 151.421 1.000 28.470 368 THR A CA 1
ATOM 2739 C C . THR A 1 365 ? 40.660 45.834 150.361 1.000 26.450 368 THR A C 1
ATOM 2740 O O . THR A 1 365 ? 40.562 46.348 149.240 1.000 26.350 368 THR A O 1
ATOM 2744 N N . GLN A 1 366 ? 40.010 44.734 150.719 1.000 26.610 369 GLN A N 1
ATOM 2745 C CA . GLN A 1 366 ? 39.156 44.008 149.804 1.000 28.610 369 GLN A CA 1
ATOM 2746 C C . GLN A 1 366 ? 37.762 44.620 149.791 1.000 27.020 369 GLN A C 1
ATOM 2747 O O . GLN A 1 366 ? 37.159 44.787 150.858 1.000 25.780 369 GLN A O 1
ATOM 2753 N N . PRO A 1 367 ? 37.235 44.994 148.633 1.000 27.480 370 PRO A N 1
ATOM 2754 C CA . PRO A 1 367 ? 35.848 45.467 148.575 1.000 30.640 370 PRO A CA 1
ATOM 2755 C C . PRO A 1 367 ? 34.878 44.368 148.986 1.000 31.860 370 PRO A C 1
ATOM 2756 O O . PRO A 1 367 ? 35.160 43.176 148.846 1.000 31.050 370 PRO A O 1
ATOM 2760 N N . ALA A 1 368 ? 33.736 44.781 149.525 1.000 26.690 371 ALA A N 1
ATOM 2761 C CA . ALA A 1 368 ? 32.732 43.822 149.960 1.000 28.440 371 ALA A CA 1
ATOM 2762 C C . ALA A 1 368 ? 32.078 43.140 148.755 1.000 26.190 371 ALA A C 1
ATOM 2763 O O . ALA A 1 368 ? 32.015 43.716 147.670 1.000 26.750 371 ALA A O 1
ATOM 2765 N N . PRO A 1 369 ? 31.579 41.909 148.925 1.000 28.090 372 PRO A N 1
ATOM 2766 C CA . PRO A 1 369 ? 30.919 41.229 147.796 1.000 27.470 372 PRO A CA 1
ATOM 2767 C C . PRO A 1 369 ? 29.729 41.993 147.238 1.000 29.340 372 PRO A C 1
ATOM 2768 O O . PRO A 1 369 ? 29.391 41.811 146.062 1.000 25.400 372 PRO A O 1
ATOM 2772 N N . HIS A 1 370 ? 29.078 42.837 148.040 1.000 22.860 373 HIS A N 1
ATOM 2773 C CA . HIS A 1 370 ? 27.934 43.622 147.592 1.000 24.120 373 HIS A CA 1
ATOM 2774 C C . HIS A 1 370 ? 28.303 45.062 147.229 1.000 28.000 373 HIS A C 1
ATOM 2775 O O . HIS A 1 370 ? 27.402 45.896 147.060 1.000 23.650 373 HIS A O 1
ATOM 2782 N N . ALA A 1 371 ? 29.594 45.373 147.105 1.000 25.600 374 ALA A N 1
ATOM 2783 C CA . ALA A 1 371 ? 30.009 46.742 146.804 1.000 25.080 374 ALA A CA 1
ATOM 2784 C C . ALA A 1 371 ? 29.393 47.247 145.504 1.000 27.600 374 ALA A C 1
ATOM 2785 O O . ALA A 1 371 ? 29.269 46.507 144.519 1.000 24.900 374 ALA A O 1
ATOM 2787 N N . VAL A 1 372 ? 28.995 48.518 145.512 1.000 23.210 375 VAL A N 1
ATOM 2788 C CA . VAL A 1 372 ? 28.504 49.213 144.322 1.000 23.610 375 VAL A CA 1
ATOM 2789 C C . VAL A 1 372 ? 29.195 50.569 144.231 1.000 24.050 375 VAL A C 1
ATOM 2790 O O . VAL A 1 372 ? 29.195 51.316 145.213 1.000 24.200 375 VAL A O 1
ATOM 2794 N N . PRO A 1 373 ? 29.838 50.918 143.107 1.000 23.530 376 PRO A N 1
ATOM 2795 C CA . PRO A 1 373 ? 30.125 50.053 141.960 1.000 24.790 376 PRO A CA 1
ATOM 2796 C C . PRO A 1 373 ? 31.098 48.946 142.350 1.000 22.600 376 PRO A C 1
ATOM 2797 O O . PRO A 1 373 ? 31.640 48.972 143.443 1.000 23.150 376 PRO A O 1
ATOM 2801 N N . LYS A 1 374 ? 31.311 47.993 141.450 1.000 29.160 377 LYS A N 1
ATOM 2802 C CA . LYS A 1 374 ? 32.238 46.900 141.710 1.000 28.830 377 LYS A CA 1
ATOM 2803 C C . LYS A 1 374 ? 33.595 47.430 142.143 1.000 25.550 377 LYS A C 1
ATOM 2804 O O . LYS A 1 374 ? 34.138 48.352 141.533 1.000 26.940 377 LYS A O 1
ATOM 2810 N N . GLY A 1 375 ? 34.143 46.846 143.207 1.000 23.820 378 GLY A N 1
ATOM 2811 C CA . GLY A 1 375 ? 35.455 47.232 143.682 1.000 26.040 378 GLY A CA 1
ATOM 2812 C C . GLY A 1 375 ? 35.504 48.508 144.497 1.000 24.340 378 GLY A C 1
ATOM 2813 O O . GLY A 1 375 ? 36.595 48.902 144.933 1.000 27.320 378 GLY A O 1
ATOM 2814 N N . ARG A 1 376 ? 34.368 49.148 144.749 1.000 22.960 379 ARG A N 1
ATOM 2815 C CA . ARG A 1 376 ? 34.360 50.457 145.390 1.000 20.700 379 ARG A CA 1
ATOM 2816 C C . ARG A 1 376 ? 34.081 50.348 146.882 1.000 22.760 379 ARG A C 1
ATOM 2817 O O . ARG A 1 376 ? 33.302 49.499 147.328 1.000 23.800 379 ARG A O 1
ATOM 2825 N N . PHE A 1 377 ? 34.735 51.221 147.643 1.000 22.740 380 PHE A N 1
ATOM 2826 C CA . PHE A 1 377 ? 34.410 51.475 149.039 1.000 22.270 380 PHE A CA 1
ATOM 2827 C C . PHE A 1 377 ? 34.889 52.880 149.356 1.000 19.980 380 PHE A C 1
ATOM 2828 O O . PHE A 1 377 ? 35.617 53.497 148.576 1.000 20.110 380 PHE A O 1
ATOM 2836 N N . THR A 1 378 ? 34.475 53.384 150.513 1.000 19.870 381 THR A N 1
ATOM 2837 C CA . THR A 1 378 ? 35.146 54.555 151.052 1.000 17.450 381 THR A CA 1
ATOM 2838 C C . THR A 1 378 ? 35.156 54.429 152.563 1.000 21.410 381 THR A C 1
ATOM 2839 O O . THR A 1 378 ? 34.150 54.049 153.168 1.000 21.110 381 THR A O 1
ATOM 2843 N N . ILE A 1 379 ? 36.299 54.741 153.158 1.000 17.850 382 ILE A N 1
ATOM 2844 C CA . ILE A 1 379 ? 36.417 54.851 154.606 1.000 20.010 382 ILE A CA 1
ATOM 2845 C C . ILE A 1 379 ? 36.642 56.311 154.951 1.000 21.820 382 ILE A C 1
ATOM 2846 O O . ILE A 1 379 ? 37.432 56.998 154.298 1.000 19.140 382 ILE A O 1
ATOM 2851 N N . VAL A 1 380 ? 35.936 56.791 155.970 1.000 21.030 383 VAL A N 1
ATOM 2852 C CA . VAL A 1 380 ? 36.170 58.119 156.520 1.000 20.120 383 VAL A CA 1
ATOM 2853 C C . VAL A 1 380 ? 36.739 57.936 157.920 1.000 22.260 383 VAL A C 1
ATOM 2854 O O . VAL A 1 380 ? 36.151 57.223 158.745 1.000 24.010 383 VAL A O 1
ATOM 2858 N N . ARG A 1 381 ? 37.900 58.548 158.173 1.000 20.670 384 ARG A N 1
ATOM 2859 C CA . ARG A 1 381 ? 38.576 58.481 159.463 1.000 22.700 384 ARG A CA 1
ATOM 2860 C C . ARG A 1 381 ? 38.745 59.896 159.999 1.000 22.690 384 ARG A C 1
ATOM 2861 O O . ARG A 1 381 ? 39.338 60.755 159.334 1.000 22.490 384 ARG A O 1
ATOM 2869 N N . ALA A 1 382 ? 38.230 60.131 161.203 1.000 20.550 385 ALA A N 1
ATOM 2870 C CA . ALA A 1 382 ? 38.292 61.431 161.850 1.000 24.030 385 ALA A CA 1
ATOM 2871 C C . ALA A 1 382 ? 39.328 61.375 162.957 1.000 22.980 385 ALA A C 1
ATOM 2872 O O . ALA A 1 382 ? 39.356 60.406 163.731 1.000 23.520 385 ALA A O 1
ATOM 2874 N N . TYR A 1 383 ? 40.173 62.404 163.021 1.000 21.610 386 TYR A N 1
ATOM 2875 C CA . TYR A 1 383 ? 41.185 62.547 164.059 1.000 24.580 386 TYR A CA 1
ATOM 2876 C C . TYR A 1 383 ? 40.706 63.607 165.044 1.000 27.990 386 TYR A C 1
ATOM 2877 O O . TYR A 1 383 ? 40.519 64.769 164.661 1.000 25.280 386 TYR A O 1
ATOM 2886 N N . LEU A 1 384 ? 40.502 63.204 166.301 1.000 29.220 387 LEU A N 1
ATOM 2887 C CA . LEU A 1 384 ? 40.019 64.075 167.368 1.000 33.970 387 LEU A CA 1
ATOM 2888 C C . LEU A 1 384 ? 41.148 64.385 168.349 1.000 34.450 387 LEU A C 1
ATOM 2889 O O . LEU A 1 384 ? 42.309 64.025 168.140 1.000 31.890 387 LEU A O 1
ATOM 2894 N N . SER A 1 385 ? 40.805 65.104 169.418 1.000 41.680 388 SER A N 1
ATOM 2895 C CA . SER A 1 385 ? 41.813 65.475 170.403 1.000 40.170 388 SER A CA 1
ATOM 2896 C C . SER A 1 385 ? 42.348 64.229 171.119 1.000 40.110 388 SER A C 1
ATOM 2897 O O . SER A 1 385 ? 41.781 63.133 171.049 1.000 39.280 388 SER A O 1
ATOM 2900 N N . ASP A 1 386 ? 43.458 64.422 171.825 1.000 41.670 389 ASP A N 1
ATOM 2901 C CA . ASP A 1 386 ? 44.143 63.361 172.569 1.000 41.130 389 ASP A CA 1
ATOM 2902 C C . ASP A 1 386 ? 44.485 62.159 171.694 1.000 39.670 389 ASP A C 1
ATOM 2903 O O . ASP A 1 386 ? 44.477 61.016 172.157 1.000 36.470 389 ASP A O 1
ATOM 2908 N N . GLY A 1 387 ? 44.793 62.408 170.420 1.000 33.840 390 GLY A N 1
ATOM 2909 C CA . GLY A 1 387 ? 45.187 61.307 169.557 1.000 33.270 390 GLY A CA 1
ATOM 2910 C C . GLY A 1 387 ? 44.118 60.295 169.222 1.000 29.360 390 GLY A C 1
ATOM 2911 O O . GLY A 1 387 ? 44.451 59.248 168.665 1.000 28.840 390 GLY A O 1
ATOM 2912 N N . ARG A 1 388 ? 42.848 60.553 169.530 1.000 28.480 391 ARG A N 1
ATOM 2913 C CA . ARG A 1 388 ? 41.808 59.577 169.230 1.000 28.540 391 ARG A CA 1
ATOM 2914 C C . ARG A 1 388 ? 41.408 59.617 167.758 1.000 26.040 391 ARG A C 1
ATOM 2915 O O . ARG A 1 388 ? 41.498 60.658 167.102 1.000 27.510 391 ARG A O 1
ATOM 2923 N N . ILE A 1 389 ? 40.964 58.462 167.244 1.000 25.430 392 ILE A N 1
ATOM 2924 C CA . ILE A 1 389 ? 40.419 58.353 165.893 1.000 26.390 392 ILE A CA 1
ATOM 2925 C C . ILE A 1 389 ? 39.107 57.584 165.922 1.000 27.710 392 ILE A C 1
ATOM 2926 O O . ILE A 1 389 ? 38.870 56.744 166.796 1.000 28.150 392 ILE A O 1
ATOM 2931 N N . CYS A 1 390 ? 38.254 57.862 164.938 1.000 24.750 393 CYS A N 1
ATOM 2932 C CA . CYS A 1 390 ? 37.105 56.997 164.701 1.000 23.140 393 CYS A CA 1
ATOM 2933 C C . CYS A 1 390 ? 36.898 56.863 163.201 1.000 25.350 393 CYS A C 1
ATOM 2934 O O . CYS A 1 390 ? 37.296 57.736 162.427 1.000 24.020 393 CYS A O 1
ATOM 2937 N N . GLU A 1 391 ? 36.306 55.743 162.792 1.000 23.330 394 GLU A N 1
ATOM 2938 C CA . GLU A 1 391 ? 36.225 55.414 161.375 1.000 25.370 394 GLU A CA 1
ATOM 2939 C C . GLU A 1 391 ? 34.871 54.819 161.032 1.000 27.670 394 GLU A C 1
ATOM 2940 O O . GLU A 1 391 ? 34.256 54.119 161.843 1.000 21.730 394 GLU A O 1
ATOM 2946 N N . ALA A 1 392 ? 34.446 55.046 159.789 1.000 22.280 395 ALA A N 1
ATOM 2947 C CA . ALA A 1 392 ? 33.250 54.406 159.260 1.000 22.760 395 ALA A CA 1
ATOM 2948 C C . ALA A 1 392 ? 33.511 54.020 157.812 1.000 22.070 395 ALA A C 1
ATOM 2949 O O . ALA A 1 392 ? 34.181 54.757 157.088 1.000 20.860 395 ALA A O 1
ATOM 2951 N N . ARG A 1 393 ? 33.000 52.861 157.399 1.000 22.780 396 ARG A N 1
ATOM 2952 C CA . ARG A 1 393 ? 33.210 52.349 156.047 1.000 20.090 396 ARG A CA 1
ATOM 2953 C C . ARG A 1 393 ? 31.872 52.137 155.356 1.000 23.390 396 ARG A C 1
ATOM 2954 O O . ARG A 1 393 ? 30.934 51.609 155.962 1.000 22.040 396 ARG A O 1
ATOM 2962 N N . VAL A 1 394 ? 31.785 52.522 154.077 1.000 19.670 397 VAL A N 1
ATOM 2963 C CA . VAL A 1 394 ? 30.592 52.242 153.277 1.000 18.410 397 VAL A CA 1
ATOM 2964 C C . VAL A 1 394 ? 31.007 51.576 151.970 1.000 21.130 397 VAL A C 1
ATOM 2965 O O . VAL A 1 394 ? 31.945 52.031 151.303 1.000 20.800 397 VAL A O 1
ATOM 2969 N N . ASP A 1 395 ? 30.308 50.497 151.620 1.000 19.900 398 ASP A N 1
ATOM 2970 C CA . ASP A 1 395 ? 30.534 49.722 150.406 1.000 22.320 398 ASP A CA 1
ATOM 2971 C C . ASP A 1 395 ? 29.393 49.824 149.418 1.000 22.330 398 ASP A C 1
ATOM 2972 O O . ASP A 1 395 ? 29.627 49.810 148.204 1.000 23.810 398 ASP A O 1
ATOM 2977 N N . CYS A 1 396 ? 28.155 49.905 149.899 1.000 20.570 399 CYS A N 1
ATOM 2978 C CA . CYS A 1 396 ? 27.000 49.998 149.011 1.000 21.760 399 CYS A CA 1
ATOM 2979 C C . CYS A 1 396 ? 26.097 51.087 149.577 1.000 25.350 399 CYS A C 1
ATOM 2980 O O . CYS A 1 396 ? 25.314 50.833 150.509 1.000 22.400 399 CYS A O 1
ATOM 2983 N N . PRO A 1 397 ? 26.162 52.300 149.036 1.000 19.940 400 PRO A N 1
ATOM 2984 C CA . PRO A 1 397 ? 25.438 53.414 149.662 1.000 23.090 400 PRO A CA 1
ATOM 2985 C C . PRO A 1 397 ? 23.939 53.309 149.449 1.000 19.990 400 PRO A C 1
ATOM 2986 O O . PRO A 1 397 ? 23.450 52.644 148.533 1.000 20.860 400 PRO A O 1
ATOM 2990 N N . LYS A 1 398 ? 23.205 53.962 150.356 1.000 20.610 401 LYS A N 1
ATOM 2991 C CA . LYS A 1 398 ? 21.751 54.005 150.275 1.000 21.140 401 LYS A CA 1
ATOM 2992 C C . LYS A 1 398 ? 21.319 54.560 148.922 1.000 21.850 401 LYS A C 1
ATOM 2993 O O . LYS A 1 398 ? 21.777 55.627 148.504 1.000 23.100 401 LYS A O 1
ATOM 2999 N N . GLY A 1 399 ? 20.455 53.815 148.223 1.000 20.800 402 GLY A N 1
ATOM 3000 C CA . GLY A 1 399 ? 20.030 54.153 146.881 1.000 21.390 402 GLY A CA 1
ATOM 3001 C C . GLY A 1 399 ? 20.669 53.314 145.790 1.000 21.480 402 GLY A C 1
ATOM 3002 O O . GLY A 1 399 ? 20.085 53.174 144.709 1.000 21.910 402 GLY A O 1
ATOM 3003 N N . ALA A 1 400 ? 21.832 52.729 146.056 1.000 23.570 403 ALA A N 1
ATOM 3004 C CA . ALA A 1 400 ? 22.456 51.891 145.051 1.000 22.060 403 ALA A CA 1
ATOM 3005 C C . ALA A 1 400 ? 21.758 50.532 145.018 1.000 23.610 403 ALA A C 1
ATOM 3006 O O . ALA A 1 400 ? 21.147 50.121 146.007 1.000 24.880 403 ALA A O 1
ATOM 3008 N N . PRO A 1 401 ? 21.810 49.831 143.887 1.000 24.050 404 PRO A N 1
ATOM 3009 C CA . PRO A 1 401 ? 21.225 48.482 143.831 1.000 24.970 404 PRO A CA 1
ATOM 3010 C C . PRO A 1 401 ? 21.783 47.593 144.936 1.000 27.980 404 PRO A C 1
ATOM 3011 O O . PRO A 1 401 ? 22.989 47.576 145.201 1.000 26.470 404 PRO A O 1
ATOM 3015 N N . GLY A 1 402 ? 20.887 46.870 145.607 1.000 28.200 405 GLY A N 1
ATOM 3016 C CA . GLY A 1 402 ? 21.231 46.112 146.783 1.000 27.610 405 GLY A CA 1
ATOM 3017 C C . GLY A 1 402 ? 20.999 46.847 148.087 1.000 29.480 405 GLY A C 1
ATOM 3018 O O . GLY A 1 402 ? 20.979 46.215 149.149 1.000 32.700 405 GLY A O 1
ATOM 3019 N N . ASN A 1 403 ? 20.822 48.164 148.036 1.000 26.800 406 ASN A N 1
ATOM 3020 C CA . ASN A 1 403 ? 20.521 48.985 149.204 1.000 24.390 406 ASN A CA 1
ATOM 3021 C C . ASN A 1 403 ? 19.486 50.019 148.789 1.000 25.220 406 ASN A C 1
ATOM 3022 O O . ASN A 1 403 ? 19.677 51.226 148.926 1.000 26.980 406 ASN A O 1
ATOM 3027 N N . GLU A 1 404 ? 18.387 49.525 148.227 1.000 26.120 407 GLU A N 1
ATOM 3028 C CA . GLU A 1 404 ? 17.412 50.339 147.520 1.000 27.420 407 GLU A CA 1
ATOM 3029 C C . GLU A 1 404 ? 16.668 51.279 148.464 1.000 28.280 407 GLU A C 1
ATOM 3030 O O . GLU A 1 404 ? 16.576 51.056 149.677 1.000 28.560 407 GLU A O 1
ATOM 3036 N N . LEU A 1 405 ? 16.149 52.357 147.880 1.000 29.590 408 LEU A N 1
ATOM 3037 C CA . LEU A 1 405 ? 15.312 53.303 148.609 1.000 29.990 408 LEU A CA 1
ATOM 3038 C C . LEU A 1 405 ? 14.041 52.640 149.136 1.000 30.630 408 LEU A C 1
ATOM 3039 O O . LEU A 1 405 ? 13.437 51.799 148.466 1.000 39.220 408 LEU A O 1
ATOM 3044 N N . SER A 1 406 ? 13.627 53.024 150.340 1.000 35.250 409 SER A N 1
ATOM 3045 C CA . SER A 1 406 ? 12.309 52.620 150.803 1.000 35.340 409 SER A CA 1
ATOM 3046 C C . SER A 1 406 ? 11.227 53.434 150.086 1.000 39.110 409 SER A C 1
ATOM 3047 O O . SER A 1 406 ? 11.493 54.449 149.433 1.000 35.520 409 SER A O 1
ATOM 3050 N N . GLU A 1 407 ? 9.988 52.942 150.175 1.000 38.330 410 GLU A N 1
ATOM 3051 C CA . GLU A 1 407 ? 8.829 53.730 149.760 1.000 40.880 410 GLU A CA 1
ATOM 3052 C C . GLU A 1 407 ? 8.884 55.130 150.353 1.000 33.960 410 GLU A C 1
ATOM 3053 O O . GLU A 1 407 ? 8.591 56.130 149.671 1.000 33.060 410 GLU A O 1
ATOM 3059 N N . GLU A 1 408 ? 9.208 55.205 151.645 1.000 33.100 411 GLU A N 1
ATOM 3060 C CA . GLU A 1 408 ? 9.260 56.481 152.341 1.000 35.040 411 GLU A CA 1
ATOM 3061 C C . GLU A 1 408 ? 10.361 57.382 151.779 1.000 31.470 411 GLU A C 1
ATOM 3062 O O . GLU A 1 408 ? 10.181 58.602 151.684 1.000 27.940 411 GLU A O 1
ATOM 3068 N N . ASP A 1 409 ? 11.508 56.805 151.395 1.000 30.550 412 ASP A N 1
ATOM 3069 C CA . ASP A 1 409 ? 12.553 57.602 150.750 1.000 32.780 412 ASP A CA 1
ATOM 3070 C C . ASP A 1 409 ? 12.058 58.206 149.439 1.000 27.170 412 ASP A C 1
ATOM 3071 O O . ASP A 1 409 ? 12.325 59.376 149.145 1.000 24.670 412 ASP A O 1
ATOM 3076 N N . ILE A 1 410 ? 11.363 57.409 148.629 1.000 25.590 413 ILE A N 1
ATOM 3077 C CA . ILE A 1 410 ? 10.848 57.882 147.347 1.000 27.110 413 ILE A CA 1
ATOM 3078 C C . ILE A 1 410 ? 9.883 59.047 147.550 1.000 28.730 413 ILE A C 1
ATOM 3079 O O . ILE A 1 410 ? 9.971 60.086 146.872 1.000 23.780 413 ILE A O 1
ATOM 3084 N N . ILE A 1 411 ? 8.932 58.888 148.481 1.000 24.320 414 ILE A N 1
ATOM 3085 C CA . ILE A 1 411 ? 7.992 59.983 148.726 1.000 23.950 414 ILE A CA 1
ATOM 3086 C C . ILE A 1 411 ? 8.722 61.216 149.256 1.000 25.030 414 ILE A C 1
ATOM 3087 O O . ILE A 1 411 ? 8.377 62.346 148.902 1.000 26.260 414 ILE A O 1
ATOM 3092 N N . GLU A 1 412 ? 9.723 61.028 150.124 1.000 22.000 415 GLU A N 1
ATOM 3093 C CA . GLU A 1 412 ? 10.464 62.171 150.657 1.000 24.570 415 GLU A CA 1
ATOM 3094 C C . GLU A 1 412 ? 11.173 62.943 149.546 1.000 24.490 415 GLU A C 1
ATOM 3095 O O . GLU A 1 412 ? 11.167 64.191 149.520 1.000 23.570 415 GLU A O 1
ATOM 3101 N N . LYS A 1 413 ? 11.810 62.214 148.625 1.000 21.770 416 LYS A N 1
ATOM 3102 C CA . LYS A 1 413 ? 12.474 62.894 147.519 1.000 21.440 416 LYS A CA 1
ATOM 3103 C C . LYS A 1 413 ? 11.460 63.676 146.697 1.000 23.040 416 LYS A C 1
ATOM 3104 O O . LYS A 1 413 ? 11.736 64.807 146.269 1.000 21.220 416 LYS A O 1
ATOM 3110 N N . LEU A 1 414 ? 10.268 63.103 146.489 1.000 23.270 417 LEU A N 1
ATOM 3111 C CA . LEU A 1 414 ? 9.224 63.826 145.762 1.000 22.290 417 LEU A CA 1
ATOM 3112 C C . LEU A 1 414 ? 8.750 65.067 146.514 1.000 29.790 417 LEU A C 1
ATOM 3113 O O . LEU A 1 414 ? 8.431 66.091 145.897 1.000 30.920 417 LEU A O 1
ATOM 3118 N N . THR A 1 415 ? 8.647 64.992 147.835 1.000 24.350 418 THR A N 1
ATOM 3119 C CA . THR A 1 415 ? 8.072 66.106 148.579 1.000 26.610 418 THR A CA 1
ATOM 3120 C C . THR A 1 415 ? 9.099 67.170 148.935 1.000 28.250 418 THR A C 1
ATOM 3121 O O . THR A 1 415 ? 8.765 68.128 149.645 1.000 28.850 418 THR A O 1
ATOM 3125 N N . LEU A 1 416 ? 10.346 67.024 148.480 1.000 28.730 419 LEU A N 1
ATOM 3126 C CA . LEU A 1 416 ? 11.241 68.180 148.486 1.000 26.450 419 LEU A CA 1
ATOM 3127 C C . LEU A 1 416 ? 10.578 69.405 147.874 1.000 27.170 419 LEU A C 1
ATOM 3128 O O . LEU A 1 416 ? 10.928 70.538 148.214 1.000 29.090 419 LEU A O 1
ATOM 3133 N N . THR A 1 417 ? 9.617 69.196 146.979 1.000 25.830 420 THR A N 1
ATOM 3134 C CA . THR A 1 417 ? 9.114 70.251 146.121 1.000 29.560 420 THR A CA 1
ATOM 3135 C C . THR A 1 417 ? 7.599 70.433 146.212 1.000 28.320 420 THR A C 1
ATOM 3136 O O . THR A 1 417 ? 7.090 71.555 146.102 1.000 27.200 420 THR A O 1
ATOM 3140 N N . VAL A 1 418 ? 6.870 69.341 146.391 1.000 27.890 421 VAL A N 1
ATOM 3141 C CA . VAL A 1 418 ? 5.412 69.352 146.292 1.000 26.130 421 VAL A CA 1
ATOM 3142 C C . VAL A 1 418 ? 4.856 68.791 147.592 1.000 30.320 421 VAL A C 1
ATOM 3143 O O . VAL A 1 418 ? 5.568 68.103 148.344 1.000 27.380 421 VAL A O 1
ATOM 3147 N N . PRO A 1 419 ? 3.593 69.072 147.903 1.000 27.180 422 PRO A N 1
ATOM 3148 C CA . PRO A 1 419 ? 3.009 68.534 149.141 1.000 29.250 422 PRO A CA 1
ATOM 3149 C C . PRO A 1 419 ? 2.884 67.017 149.105 1.000 30.510 422 PRO A C 1
ATOM 3150 O O . PRO A 1 419 ? 2.875 66.383 148.047 1.000 26.610 422 PRO A O 1
ATOM 3154 N N . GLN A 1 420 ? 2.735 66.432 150.299 1.000 30.910 423 GLN A N 1
ATOM 3155 C CA . GLN A 1 420 ? 2.658 64.974 150.388 1.000 32.460 423 GLN A CA 1
ATOM 3156 C C . GLN A 1 420 ? 1.471 64.416 149.613 1.000 31.940 423 GLN A C 1
ATOM 3157 O O . GLN A 1 420 ? 1.579 63.352 148.994 1.000 32.800 423 GLN A O 1
ATOM 3163 N N . GLU A 1 421 ? 0.351 65.137 149.593 1.000 30.900 424 GLU A N 1
ATOM 3164 C CA . GLU A 1 421 ? -0.838 64.636 148.914 1.000 33.350 424 GLU A CA 1
ATOM 3165 C C . GLU A 1 421 ? -0.612 64.538 147.404 1.000 32.060 424 GLU A C 1
ATOM 3166 O O . GLU A 1 421 ? -0.980 63.539 146.764 1.000 31.910 424 GLU A O 1
ATOM 3172 N N . LYS A 1 422 ? 0.008 65.566 146.822 1.000 32.160 425 LYS A N 1
ATOM 3173 C CA . LYS A 1 422 ? 0.360 65.532 145.407 1.000 32.200 425 LYS A CA 1
ATOM 3174 C C . LYS A 1 422 ? 1.278 64.351 145.105 1.000 28.870 425 LYS A C 1
ATOM 3175 O O . LYS A 1 422 ? 1.079 63.623 144.121 1.000 27.780 425 LYS A O 1
ATOM 3181 N N . ALA A 1 423 ? 2.314 64.170 145.930 1.000 27.830 426 ALA A N 1
ATOM 3182 C CA . ALA A 1 423 ? 3.253 63.077 145.712 1.000 25.570 426 ALA A CA 1
ATOM 3183 C C . ALA A 1 423 ? 2.553 61.727 145.787 1.000 28.130 426 ALA A C 1
ATOM 3184 O O . ALA A 1 423 ? 2.861 60.810 145.013 1.000 25.910 426 ALA A O 1
ATOM 3186 N N . ARG A 1 424 ? 1.596 61.588 146.707 1.000 24.940 427 ARG A N 1
ATOM 3187 C CA . ARG A 1 424 ? 0.898 60.317 146.833 1.000 24.850 427 ARG A CA 1
ATOM 3188 C C . ARG A 1 424 ? 0.062 60.041 145.598 1.000 25.480 427 ARG A C 1
ATOM 3189 O O . ARG A 1 424 ? -0.009 58.897 145.142 1.000 24.710 427 ARG A O 1
ATOM 3197 N N . ARG A 1 425 ? -0.581 61.077 145.049 1.000 26.140 428 ARG A N 1
ATOM 3198 C CA . ARG A 1 425 ? -1.350 60.889 143.819 1.000 28.120 428 ARG A CA 1
ATOM 3199 C C . ARG A 1 425 ? -0.446 60.489 142.651 1.000 27.600 428 ARG A C 1
ATOM 3200 O O . ARG A 1 425 ? -0.804 59.620 141.845 1.000 28.000 428 ARG A O 1
ATOM 3208 N N . ILE A 1 426 ? 0.738 61.099 142.560 1.000 26.410 429 ILE A N 1
ATOM 3209 C CA . ILE A 1 426 ? 1.695 60.736 141.509 1.000 26.620 429 ILE A CA 1
ATOM 3210 C C . ILE A 1 426 ? 2.106 59.271 141.647 1.000 27.900 429 ILE A C 1
ATOM 3211 O O . ILE A 1 426 ? 2.085 58.492 140.681 1.000 25.790 429 ILE A O 1
ATOM 3216 N N . ILE A 1 427 ? 2.482 58.876 142.862 1.000 26.940 430 ILE A N 1
ATOM 3217 C CA . ILE A 1 427 ? 2.889 57.497 143.105 1.000 25.910 430 ILE A CA 1
ATOM 3218 C C . ILE A 1 427 ? 1.755 56.534 142.777 1.000 26.790 430 ILE A C 1
ATOM 3219 O O . ILE A 1 427 ? 1.984 55.458 142.214 1.000 27.580 430 ILE A O 1
ATOM 3224 N N . THR A 1 428 ? 0.518 56.886 143.142 1.000 26.720 431 THR A N 1
ATOM 3225 C CA . THR A 1 428 ? -0.597 55.985 142.869 1.000 26.420 431 THR A CA 1
ATOM 3226 C C . THR A 1 428 ? -0.792 55.805 141.374 1.000 26.750 431 THR A C 1
ATOM 3227 O O . THR A 1 428 ? -0.979 54.678 140.898 1.000 29.810 431 THR A O 1
ATOM 3231 N N . ALA A 1 429 ? -0.739 56.905 140.619 1.000 27.350 432 ALA A N 1
ATOM 3232 C CA . ALA A 1 429 ? -0.860 56.811 139.167 1.000 27.360 432 ALA A CA 1
ATOM 3233 C C . ALA A 1 429 ? 0.220 55.909 138.581 1.000 28.200 432 ALA A C 1
ATOM 3234 O O . ALA A 1 429 ? -0.068 55.049 137.743 1.000 28.260 432 ALA A O 1
ATOM 3236 N N . VAL A 1 430 ? 1.466 56.071 139.029 1.000 26.120 433 VAL A N 1
ATOM 3237 C CA . VAL A 1 430 ? 2.539 55.231 138.494 1.000 24.530 433 VAL A CA 1
ATOM 3238 C C . VAL A 1 430 ? 2.322 53.769 138.867 1.000 30.630 433 VAL A C 1
ATOM 3239 O O . VAL A 1 430 ? 2.494 52.871 138.035 1.000 26.780 433 VAL A O 1
ATOM 3243 N N . GLU A 1 431 ? 1.965 53.502 140.125 1.000 25.540 434 GLU A N 1
ATOM 3244 C CA . GLU A 1 431 ? 1.746 52.123 140.552 1.000 28.190 434 GLU A CA 1
ATOM 3245 C C . GLU A 1 431 ? 0.685 51.429 139.704 1.000 31.950 434 GLU A C 1
ATOM 3246 O O . GLU A 1 431 ? 0.823 50.242 139.376 1.000 35.060 434 GLU A O 1
ATOM 3252 N N . LYS A 1 432 ? -0.369 52.153 139.329 1.000 28.150 435 LYS A N 1
ATOM 3253 C CA . LYS A 1 432 ? -1.436 51.603 138.502 1.000 36.170 435 LYS A CA 1
ATOM 3254 C C . LYS A 1 432 ? -1.119 51.659 137.013 1.000 36.240 435 LYS A C 1
ATOM 3255 O O . LYS A 1 432 ? -1.981 51.296 136.205 1.000 34.840 435 LYS A O 1
ATOM 3261 N N . ALA A 1 433 ? 0.082 52.112 136.632 1.000 32.940 436 ALA A N 1
ATOM 3262 C CA . ALA A 1 433 ? 0.454 52.298 135.229 1.000 30.420 436 ALA A CA 1
ATOM 3263 C C . ALA A 1 433 ? -0.508 53.230 134.500 1.000 31.200 436 ALA A C 1
ATOM 3264 O O . ALA A 1 433 ? -0.759 53.065 133.304 1.000 34.290 436 ALA A O 1
ATOM 3266 N N . ASP A 1 434 ? -1.055 54.221 135.211 1.000 29.010 437 ASP A N 1
ATOM 3267 C CA . ASP A 1 434 ? -1.937 55.217 134.604 1.000 31.720 437 ASP A CA 1
ATOM 3268 C C . ASP A 1 434 ? -1.044 56.340 134.081 1.000 31.380 437 ASP A C 1
ATOM 3269 O O . ASP A 1 434 ? -0.855 57.382 134.711 1.000 27.140 437 ASP A O 1
ATOM 3274 N N . ILE A 1 435 ? -0.483 56.107 132.892 1.000 32.500 438 ILE A N 1
ATOM 3275 C CA . ILE A 1 435 ? 0.517 57.029 132.360 1.000 30.680 438 ILE A CA 1
ATOM 3276 C C . ILE A 1 435 ? -0.108 58.376 131.998 1.000 32.300 438 ILE A C 1
ATOM 3277 O O . ILE A 1 435 ? 0.534 59.422 132.146 1.000 31.130 438 ILE A O 1
ATOM 3282 N N . LYS A 1 436 ? -1.355 58.393 131.523 1.000 31.010 439 LYS A N 1
ATOM 3283 C CA . LYS A 1 436 ? -1.984 59.676 131.213 1.000 33.710 439 LYS A CA 1
ATOM 3284 C C . LYS A 1 436 ? -2.113 60.542 132.463 1.000 30.750 439 LYS A C 1
ATOM 3285 O O . LYS A 1 436 ? -1.798 61.740 132.438 1.000 30.800 439 LYS A O 1
ATOM 3291 N N . GLU A 1 437 ? -2.528 59.942 133.582 1.000 31.780 440 GLU A N 1
ATOM 3292 C CA . GLU A 1 437 ? -2.653 60.698 134.822 1.000 33.130 440 GLU A CA 1
ATOM 3293 C C . GLU A 1 437 ? -1.287 61.134 135.338 1.000 32.900 440 GLU A C 1
ATOM 3294 O O . GLU A 1 437 ? -1.131 62.262 135.817 1.000 31.230 440 GLU A O 1
ATOM 3300 N N . PHE A 1 438 ? -0.286 60.253 135.235 1.000 32.260 441 PHE A N 1
ATOM 3301 C CA . PHE A 1 438 ? 1.089 60.616 135.574 1.000 32.310 441 PHE A CA 1
ATOM 3302 C C . PHE A 1 438 ? 1.542 61.858 134.805 1.000 28.680 441 PHE A C 1
ATOM 3303 O O . PHE A 1 438 ? 2.073 62.814 135.391 1.000 31.480 441 PHE A O 1
ATOM 3311 N N . LEU A 1 439 ? 1.341 61.850 133.482 1.000 29.270 442 LEU A N 1
ATOM 3312 C CA . LEU A 1 439 ? 1.740 62.984 132.654 1.000 33.010 442 LEU A CA 1
ATOM 3313 C C . LEU A 1 439 ? 0.993 64.252 133.050 1.000 32.900 442 LEU A C 1
ATOM 3314 O O . LEU A 1 439 ? 1.567 65.348 133.046 1.000 32.150 442 LEU A O 1
ATOM 3319 N N . ALA A 1 440 ? -0.294 64.127 133.380 1.000 32.640 443 ALA A N 1
ATOM 3320 C CA . ALA A 1 440 ? -1.037 65.291 133.855 1.000 31.130 443 ALA A CA 1
ATOM 3321 C C . ALA A 1 440 ? -0.429 65.841 135.139 1.000 33.360 443 ALA A C 1
ATOM 3322 O O . ALA A 1 440 ? -0.325 67.061 135.314 1.000 31.160 443 ALA A O 1
ATOM 3324 N N . HIS A 1 441 ? -0.010 64.949 136.046 1.000 30.110 444 HIS A N 1
ATOM 3325 C CA . HIS A 1 441 ? 0.468 65.387 137.356 1.000 33.190 444 HIS A CA 1
ATOM 3326 C C . HIS A 1 441 ? 1.830 66.062 137.271 1.000 30.580 444 HIS A C 1
ATOM 3327 O O . HIS A 1 441 ? 2.107 67.015 138.010 1.000 32.810 444 HIS A O 1
ATOM 3334 N N . ILE A 1 442 ? 2.704 65.588 136.384 1.000 31.860 445 ILE A N 1
ATOM 3335 C CA . ILE A 1 442 ? 4.076 66.091 136.463 1.000 31.800 445 ILE A CA 1
ATOM 3336 C C . ILE A 1 442 ? 4.258 67.450 135.810 1.000 30.590 445 ILE A C 1
ATOM 3337 O O . ILE A 1 442 ? 5.324 68.059 135.967 1.000 27.860 445 ILE A O 1
ATOM 3342 N N . GLU A 1 443 ? 3.242 67.966 135.114 1.000 28.420 446 GLU A N 1
ATOM 3343 C CA . GLU A 1 443 ? 3.345 69.325 134.596 1.000 30.320 446 GLU A CA 1
ATOM 3344 C C . GLU A 1 443 ? 3.366 70.355 135.720 1.000 31.470 446 GLU A C 1
ATOM 3345 O O . GLU A 1 443 ? 3.983 71.415 135.573 1.000 29.220 446 GLU A O 1
ATOM 3351 N N . LEU A 1 444 ? 2.721 70.054 136.851 1.000 28.720 447 LEU A N 1
ATOM 3352 C CA . LEU A 1 444 ? 2.534 71.014 137.936 1.000 32.750 447 LEU A CA 1
ATOM 3353 C C . LEU A 1 444 ? 1.783 72.238 137.413 1.000 34.150 447 LEU A C 1
ATOM 3354 O O . LEU A 1 444 ? 2.194 73.383 137.616 1.000 37.090 447 LEU A O 1
ATOM 3359 N N . GLU A 1 445 ? 0.684 71.950 136.706 1.000 40.500 448 GLU A N 1
ATOM 3360 C CA . GLU A 1 445 ? -0.327 72.868 136.141 1.000 47.530 448 GLU A CA 1
ATOM 3361 C C . GLU A 1 445 ? -0.054 73.192 134.681 1.000 45.330 448 GLU A C 1
ATOM 3362 O O . GLU A 1 445 ? -0.967 73.136 133.854 1.000 52.860 448 GLU A O 1
ATOM 3368 N N . LYS B 1 1 ? 49.725 83.264 125.762 1.000 57.770 4 LYS B N 1
ATOM 3369 C CA . LYS B 1 1 ? 49.557 81.876 125.341 1.000 55.550 4 LYS B CA 1
ATOM 3370 C C . LYS B 1 1 ? 48.093 81.591 125.006 1.000 54.780 4 LYS B C 1
ATOM 3371 O O . LYS B 1 1 ? 47.360 81.009 125.810 1.000 57.410 4 LYS B O 1
ATOM 3373 N N . GLN B 1 2 ? 47.675 81.999 123.811 1.000 51.970 5 GLN B N 1
ATOM 3374 C CA . GLN B 1 2 ? 46.271 81.953 123.428 1.000 47.260 5 GLN B CA 1
ATOM 3375 C C . GLN B 1 2 ? 45.936 80.605 122.801 1.000 39.560 5 GLN B C 1
ATOM 3376 O O . GLN B 1 2 ? 46.581 80.179 121.838 1.000 43.890 5 GLN B O 1
ATOM 3382 N N . GLY B 1 3 ? 44.931 79.942 123.358 1.000 35.760 6 GLY B N 1
ATOM 3383 C CA . GLY B 1 3 ? 44.507 78.648 122.868 1.000 29.290 6 GLY B CA 1
ATOM 3384 C C . GLY B 1 3 ? 43.776 78.786 121.545 1.000 27.630 6 GLY B C 1
ATOM 3385 O O . GLY B 1 3 ? 43.490 79.884 121.067 1.000 25.990 6 GLY B O 1
ATOM 3386 N N . LEU B 1 4 ? 43.524 77.640 120.907 1.000 22.160 7 LEU B N 1
ATOM 3387 C CA . LEU B 1 4 ? 42.881 77.653 119.598 1.000 22.610 7 LEU B CA 1
ATOM 3388 C C . LEU B 1 4 ? 41.462 78.209 119.665 1.000 21.640 7 LEU B C 1
ATOM 3389 O O . LEU B 1 4 ? 41.011 78.852 118.711 1.000 21.580 7 LEU B O 1
ATOM 3394 N N . THR B 1 5 ? 40.729 77.954 120.756 1.000 19.410 8 THR B N 1
ATOM 3395 C CA . THR B 1 5 ? 39.351 78.434 120.838 1.000 17.480 8 THR B CA 1
ATOM 3396 C C . THR B 1 5 ? 39.307 79.956 120.855 1.000 20.330 8 THR B C 1
ATOM 3397 O O . THR B 1 5 ? 38.580 80.583 120.067 1.000 21.260 8 THR B O 1
ATOM 3401 N N . ALA B 1 6 ? 40.083 80.563 121.755 1.000 19.720 9 ALA B N 1
ATOM 3402 C CA . ALA B 1 6 ? 40.160 82.016 121.813 1.000 21.610 9 ALA B CA 1
ATOM 3403 C C . ALA B 1 6 ? 40.738 82.582 120.526 1.000 21.590 9 ALA B C 1
ATOM 3404 O O . ALA B 1 6 ? 40.298 83.638 120.055 1.000 20.550 9 ALA B O 1
ATOM 3406 N N . GLY B 1 7 ? 41.716 81.890 119.937 1.000 21.420 10 GLY B N 1
ATOM 3407 C CA . GLY B 1 7 ? 42.298 82.372 118.691 1.000 23.320 10 GLY B CA 1
ATOM 3408 C C . GLY B 1 7 ? 41.280 82.436 117.570 1.000 19.380 10 GLY B C 1
ATOM 3409 O O . GLY B 1 7 ? 41.180 83.442 116.858 1.000 19.510 10 GLY B O 1
ATOM 3410 N N . LEU B 1 8 ? 40.481 81.373 117.415 1.000 18.600 11 LEU B N 1
ATOM 3411 C CA . LEU B 1 8 ? 39.468 81.397 116.363 1.000 18.300 11 LEU B CA 1
ATOM 3412 C C . LEU B 1 8 ? 38.386 82.424 116.669 1.000 17.750 11 LEU B C 1
ATOM 3413 O O . LEU B 1 8 ? 37.955 83.163 115.773 1.000 18.340 11 LEU B O 1
ATOM 3418 N N . ALA B 1 9 ? 37.919 82.474 117.922 1.000 17.910 12 ALA B N 1
ATOM 3419 C CA . ALA B 1 9 ? 36.900 83.453 118.282 1.000 18.340 12 ALA B CA 1
ATOM 3420 C C . ALA B 1 9 ? 37.378 84.871 117.996 1.000 18.430 12 ALA B C 1
ATOM 3421 O O . ALA B 1 9 ? 36.623 85.689 117.460 1.000 18.420 12 ALA B O 1
ATOM 3423 N N . GLU B 1 10 ? 38.636 85.178 118.316 1.000 17.390 13 GLU B N 1
ATOM 3424 C CA . GLU B 1 10 ? 39.124 86.531 118.062 1.000 19.470 13 GLU B CA 1
ATOM 3425 C C . GLU B 1 10 ? 39.249 86.796 116.568 1.000 20.910 13 GLU B C 1
ATOM 3426 O O . GLU B 1 10 ? 38.854 87.866 116.086 1.000 18.830 13 GLU B O 1
ATOM 3432 N N . ALA B 1 11 ? 39.776 85.829 115.813 1.000 18.590 14 ALA B N 1
ATOM 3433 C CA . ALA B 1 11 ? 39.893 86.016 114.368 1.000 19.330 14 ALA B CA 1
ATOM 3434 C C . ALA B 1 11 ? 38.537 86.297 113.738 1.000 18.740 14 ALA B C 1
ATOM 3435 O O . ALA B 1 11 ? 38.405 87.187 112.881 1.000 19.620 14 ALA B O 1
ATOM 3437 N N . VAL B 1 12 ? 37.516 85.544 114.150 1.000 17.810 15 VAL B N 1
ATOM 3438 C CA . VAL B 1 12 ? 36.177 85.716 113.598 1.000 17.480 15 VAL B CA 1
ATOM 3439 C C . VAL B 1 12 ? 35.617 87.075 113.992 1.000 18.700 15 VAL B C 1
ATOM 3440 O O . VAL B 1 12 ? 35.169 87.863 113.145 1.000 19.770 15 VAL B O 1
ATOM 3444 N N . ARG B 1 13 ? 35.666 87.376 115.288 1.000 18.040 16 ARG B N 1
ATOM 3445 C CA . ARG B 1 13 ? 35.028 88.565 115.831 1.000 18.030 16 ARG B CA 1
ATOM 3446 C C . ARG B 1 13 ? 35.570 89.842 115.202 1.000 20.670 16 ARG B C 1
ATOM 3447 O O . ARG B 1 13 ? 34.804 90.780 114.936 1.000 19.080 16 ARG B O 1
ATOM 3455 N N . THR B 1 14 ? 36.886 89.908 114.985 1.000 20.640 17 THR B N 1
ATOM 3456 C CA . THR B 1 14 ? 37.550 91.114 114.500 1.000 20.980 17 THR B CA 1
ATOM 3457 C C . THR B 1 14 ? 37.747 91.109 112.984 1.000 21.640 17 THR B C 1
ATOM 3458 O O . THR B 1 14 ? 38.441 91.987 112.462 1.000 19.940 17 THR B O 1
ATOM 3462 N N . SER B 1 15 ? 37.125 90.168 112.266 1.000 19.000 18 SER B N 1
ATOM 3463 C CA . SER B 1 15 ? 37.248 90.128 110.808 1.000 19.400 18 SER B CA 1
ATOM 3464 C C . SER B 1 15 ? 36.624 91.364 110.169 1.000 19.710 18 SER B C 1
ATOM 3465 O O . SER B 1 15 ? 35.635 91.913 110.660 1.000 19.650 18 SER B O 1
ATOM 3468 N N . GLN B 1 16 ? 37.200 91.787 109.042 1.000 21.920 19 GLN B N 1
ATOM 3469 C CA . GLN B 1 16 ? 36.671 92.903 108.252 1.000 22.340 19 GLN B CA 1
ATOM 3470 C C . GLN B 1 16 ? 36.475 92.468 106.799 1.000 22.540 19 GLN B C 1
ATOM 3471 O O . GLN B 1 16 ? 37.077 93.026 105.874 1.000 23.160 19 GLN B O 1
ATOM 3477 N N . PRO B 1 17 ? 35.605 91.482 106.562 1.000 22.410 20 PRO B N 1
ATOM 3478 C CA . PRO B 1 17 ? 35.441 90.965 105.195 1.000 20.010 20 PRO B CA 1
ATOM 3479 C C . PRO B 1 17 ? 34.901 91.993 104.221 1.000 22.140 20 PRO B C 1
ATOM 3480 O O . PRO B 1 17 ? 35.137 91.868 103.015 1.000 22.080 20 PRO B O 1
ATOM 3484 N N . GLU B 1 18 ? 34.142 92.978 104.700 1.000 21.130 21 GLU B N 1
ATOM 3485 C CA . GLU B 1 18 ? 33.576 93.982 103.802 1.000 22.980 21 GLU B CA 1
ATOM 3486 C C . GLU B 1 18 ? 34.640 94.860 103.157 1.000 23.350 21 GLU B C 1
ATOM 3487 O O . GLU B 1 18 ? 34.327 95.590 102.208 1.000 23.530 21 GLU B O 1
ATOM 3493 N N . HIS B 1 19 ? 35.872 94.824 103.657 1.000 21.570 22 HIS B N 1
ATOM 3494 C CA . HIS B 1 19 ? 36.959 95.569 103.040 1.000 26.410 22 HIS B CA 1
ATOM 3495 C C . HIS B 1 19 ? 37.493 94.900 101.778 1.000 25.410 22 HIS B C 1
ATOM 3496 O O . HIS B 1 19 ? 38.323 95.498 101.090 1.000 27.620 22 HIS B O 1
ATOM 3503 N N . SER B 1 20 ? 37.063 93.671 101.471 1.000 21.790 23 SER B N 1
ATOM 3504 C CA . SER B 1 20 ? 37.537 92.940 100.303 1.000 22.110 23 SER B CA 1
ATOM 3505 C C . SER B 1 20 ? 36.453 92.995 99.231 1.000 23.920 23 SER B C 1
ATOM 3506 O O . SER B 1 20 ? 35.405 92.354 99.356 1.000 22.260 23 SER B O 1
ATOM 3509 N N . VAL B 1 21 ? 36.700 93.787 98.190 1.000 23.710 24 VAL B N 1
ATOM 3510 C CA . VAL B 1 21 ? 35.755 93.878 97.082 1.000 23.860 24 VAL B CA 1
ATOM 3511 C C . VAL B 1 21 ? 35.537 92.507 96.451 1.000 21.490 24 VAL B C 1
ATOM 3512 O O . VAL B 1 21 ? 34.397 92.113 96.153 1.000 20.520 24 VAL B O 1
ATOM 3516 N N . ASP B 1 22 ? 36.626 91.754 96.249 1.000 22.510 25 ASP B N 1
ATOM 3517 C CA . ASP B 1 22 ? 36.542 90.440 95.623 1.000 23.880 25 ASP B CA 1
ATOM 3518 C C . ASP B 1 22 ? 35.732 89.467 96.475 1.000 19.620 25 ASP B C 1
ATOM 3519 O O . ASP B 1 22 ? 34.925 88.691 95.947 1.000 21.920 25 ASP B O 1
ATOM 3524 N N . ALA B 1 23 ? 35.944 89.480 97.794 1.000 21.230 26 ALA B N 1
ATOM 3525 C CA . ALA B 1 23 ? 35.202 88.552 98.648 1.000 20.240 26 ALA B CA 1
ATOM 3526 C C . ALA B 1 23 ? 33.714 88.886 98.665 1.000 19.910 26 ALA B C 1
ATOM 3527 O O . ALA B 1 23 ? 32.873 87.980 98.650 1.000 18.340 26 ALA B O 1
ATOM 3529 N N . ILE B 1 24 ? 33.367 90.179 98.689 1.000 18.450 27 ILE B N 1
ATOM 3530 C CA . ILE B 1 24 ? 31.955 90.566 98.658 1.000 17.790 27 ILE B CA 1
ATOM 3531 C C . ILE B 1 24 ? 31.314 90.148 97.332 1.000 18.100 27 ILE B C 1
ATOM 3532 O O . ILE B 1 24 ? 30.191 89.622 97.305 1.000 19.120 27 ILE B O 1
ATOM 3537 N N . ARG B 1 25 ? 32.020 90.360 96.217 1.000 19.650 28 ARG B N 1
ATOM 3538 C CA . ARG B 1 25 ? 31.497 89.913 94.923 1.000 19.970 28 ARG B CA 1
ATOM 3539 C C . ARG B 1 25 ? 31.263 88.410 94.920 1.000 19.350 28 ARG B C 1
ATOM 3540 O O . ARG B 1 25 ? 30.234 87.920 94.421 1.000 18.070 28 ARG B O 1
ATOM 3548 N N . LYS B 1 26 ? 32.205 87.662 95.500 1.000 19.240 29 LYS B N 1
ATOM 3549 C CA . LYS B 1 26 ? 32.084 86.214 95.502 1.000 19.390 29 LYS B CA 1
ATOM 3550 C C . LYS B 1 26 ? 30.936 85.757 96.400 1.000 18.730 29 LYS B C 1
ATOM 3551 O O . LYS B 1 26 ? 30.235 84.798 96.073 1.000 18.790 29 LYS B O 1
ATOM 3557 N N . ALA B 1 27 ? 30.728 86.437 97.531 1.000 17.970 30 ALA B N 1
ATOM 3558 C CA . ALA B 1 27 ? 29.609 86.106 98.412 1.000 17.230 30 ALA B CA 1
ATOM 3559 C C . ALA B 1 27 ? 28.267 86.357 97.733 1.000 16.380 30 ALA B C 1
ATOM 3560 O O . ALA B 1 27 ? 27.319 85.584 97.910 1.000 18.330 30 ALA B O 1
ATOM 3562 N N . LYS B 1 28 ? 28.154 87.454 96.971 1.000 17.800 31 LYS B N 1
ATOM 3563 C CA . LYS B 1 28 ? 26.923 87.687 96.212 1.000 16.120 31 LYS B CA 1
ATOM 3564 C C . LYS B 1 28 ? 26.675 86.566 95.196 1.000 16.960 31 LYS B C 1
ATOM 3565 O O . LYS B 1 28 ? 25.554 86.034 95.083 1.000 17.430 31 LYS B O 1
ATOM 3571 N N . LYS B 1 29 ? 27.717 86.166 94.469 1.000 18.900 32 LYS B N 1
ATOM 3572 C CA . LYS B 1 29 ? 27.547 85.037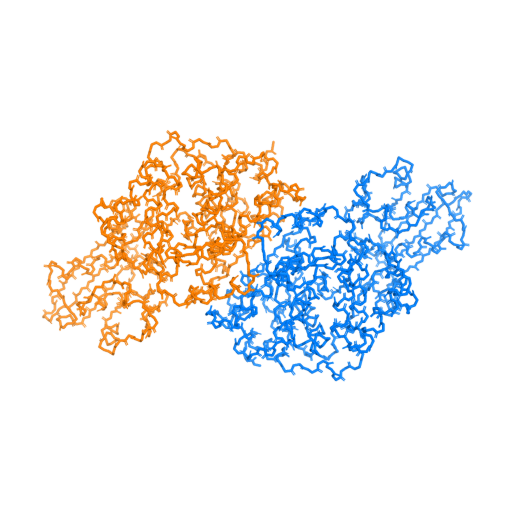 93.554 1.000 16.090 32 LYS B CA 1
ATOM 3573 C C . LYS B 1 29 ? 27.171 83.763 94.305 1.000 17.040 32 LYS B C 1
ATOM 3574 O O . LYS B 1 29 ? 26.400 82.941 93.795 1.000 18.500 32 LYS B O 1
ATOM 3580 N N . GLY B 1 30 ? 27.702 83.584 95.514 1.000 16.490 33 GLY B N 1
ATOM 3581 C CA . GLY B 1 30 ? 27.352 82.406 96.300 1.000 15.970 33 GLY B CA 1
ATOM 3582 C C . GLY B 1 30 ? 25.893 82.391 96.707 1.000 14.550 33 GLY B C 1
ATOM 3583 O O . GLY B 1 30 ? 25.244 81.348 96.685 1.000 16.910 33 GLY B O 1
ATOM 3584 N N . LEU B 1 31 ? 25.363 83.550 97.095 1.000 17.020 34 LEU B N 1
ATOM 3585 C CA . LEU B 1 31 ? 23.939 83.617 97.402 1.000 18.170 34 LEU B CA 1
ATOM 3586 C C . LEU B 1 31 ? 23.112 83.235 96.183 1.000 18.140 34 LEU B C 1
ATOM 3587 O O . LEU B 1 31 ? 22.102 82.526 96.303 1.000 18.560 34 LEU B O 1
ATOM 3592 N N . LEU B 1 32 ? 23.546 83.673 94.993 1.000 17.380 35 LEU B N 1
ATOM 3593 C CA . LEU B 1 32 ? 22.777 83.371 93.784 1.000 16.650 35 LEU B CA 1
ATOM 3594 C C . LEU B 1 32 ? 22.840 81.888 93.426 1.000 18.060 35 LEU B C 1
ATOM 3595 O O . LEU B 1 32 ? 21.828 81.296 93.016 1.000 19.130 35 LEU B O 1
ATOM 3600 N N . ASP B 1 33 ? 24.002 81.253 93.613 1.000 18.390 36 ASP B N 1
ATOM 3601 C CA . ASP B 1 33 ? 24.091 79.818 93.337 1.000 17.110 36 ASP B CA 1
ATOM 3602 C C . ASP B 1 33 ? 23.303 78.999 94.351 1.000 17.810 36 ASP B C 1
ATOM 3603 O O . ASP B 1 33 ? 22.649 78.010 93.985 1.000 18.290 36 ASP B O 1
ATOM 3608 N N . PHE B 1 34 ? 23.421 79.346 95.642 1.000 18.560 37 PHE B N 1
ATOM 3609 C CA . PHE B 1 34 ? 22.633 78.708 96.689 1.000 18.290 37 PHE B CA 1
ATOM 3610 C C . PHE B 1 34 ? 21.150 78.768 96.352 1.000 17.590 37 PHE B C 1
ATOM 3611 O O . PHE B 1 34 ? 20.421 77.773 96.473 1.000 18.330 37 PHE B O 1
ATOM 3619 N N . THR B 1 35 ? 20.685 79.948 95.948 1.000 18.620 38 THR B N 1
ATOM 3620 C CA . THR B 1 35 ? 19.286 80.106 95.581 1.000 17.660 38 THR B CA 1
ATOM 3621 C C . THR B 1 35 ? 18.932 79.217 94.396 1.000 17.180 38 THR B C 1
ATOM 3622 O O . THR B 1 35 ? 17.890 78.555 94.397 1.000 18.840 38 THR B O 1
ATOM 3626 N N . ALA B 1 36 ? 19.795 79.182 93.380 1.000 18.080 39 ALA B N 1
ATOM 3627 C CA . ALA B 1 36 ? 19.496 78.394 92.185 1.000 20.820 39 ALA B CA 1
ATOM 3628 C C . ALA B 1 36 ? 19.424 76.904 92.499 1.000 19.730 39 ALA B C 1
ATOM 3629 O O . ALA B 1 36 ? 18.506 76.202 92.049 1.000 18.160 39 ALA B O 1
ATOM 3631 N N . ALA B 1 37 ? 20.394 76.401 93.272 1.000 18.230 40 ALA B N 1
ATOM 3632 C CA . ALA B 1 37 ? 20.374 74.999 93.673 1.000 19.300 40 ALA B CA 1
ATOM 3633 C C . ALA B 1 37 ? 19.135 74.684 94.501 1.000 17.680 40 ALA B C 1
ATOM 3634 O O . ALA B 1 37 ? 18.510 73.636 94.309 1.000 19.380 40 ALA B O 1
ATOM 3636 N N . SER B 1 38 ? 18.762 75.575 95.426 1.000 19.390 41 SER B N 1
ATOM 3637 C CA . SER B 1 38 ? 17.585 75.318 96.252 1.000 20.390 41 SER B CA 1
ATOM 3638 C C . SER B 1 38 ? 16.312 75.303 95.406 1.000 18.950 41 SER B C 1
ATOM 3639 O O . SER B 1 38 ? 15.468 74.415 95.560 1.000 19.590 41 SER B O 1
ATOM 3642 N N . PHE B 1 39 ? 16.170 76.264 94.494 1.000 19.880 42 PHE B N 1
ATOM 3643 C CA . PHE B 1 39 ? 15.002 76.289 93.613 1.000 20.490 42 PHE B CA 1
ATOM 3644 C C . PHE B 1 39 ? 14.919 75.027 92.773 1.000 23.710 42 PHE B C 1
ATOM 3645 O O . PHE B 1 39 ? 13.833 74.460 92.581 1.000 23.690 42 PHE B O 1
ATOM 3653 N N . ALA B 1 40 ? 16.056 74.585 92.236 1.000 19.630 43 ALA B N 1
ATOM 3654 C CA . ALA B 1 40 ? 16.034 73.423 91.360 1.000 20.550 43 ALA B CA 1
ATOM 3655 C C . ALA B 1 40 ? 15.544 72.180 92.097 1.000 22.710 43 ALA B C 1
ATOM 3656 O O . ALA B 1 40 ? 14.990 71.271 91.475 1.000 25.310 43 ALA B O 1
ATOM 3658 N N . GLY B 1 41 ? 15.732 72.123 93.409 1.000 22.100 44 GLY B N 1
ATOM 3659 C CA . GLY B 1 41 ? 15.242 70.986 94.161 1.000 21.550 44 GLY B CA 1
ATOM 3660 C C . GLY B 1 41 ? 13.869 71.164 94.778 1.000 21.760 44 GLY B C 1
ATOM 3661 O O . GLY B 1 41 ? 13.450 70.321 95.573 1.000 23.690 44 GLY B O 1
ATOM 3662 N N . ARG B 1 42 ? 13.121 72.198 94.383 1.000 22.320 45 ARG B N 1
ATOM 3663 C CA . ARG B 1 42 ? 11.878 72.529 95.080 1.000 26.480 45 ARG B CA 1
ATOM 3664 C C . ARG B 1 42 ? 10.827 71.421 95.033 1.000 23.510 45 ARG B C 1
ATOM 3665 O O . ARG B 1 42 ? 9.955 71.387 95.911 1.000 26.070 45 ARG B O 1
ATOM 3673 N N . GLU B 1 43 ? 10.879 70.513 94.058 1.000 25.550 46 GLU B N 1
ATOM 3674 C CA . GLU B 1 43 ? 9.906 69.428 93.979 1.000 26.490 46 GLU B CA 1
ATOM 3675 C C . GLU B 1 43 ? 10.386 68.136 94.639 1.000 28.280 46 GLU B C 1
ATOM 3676 O O . GLU B 1 43 ? 9.686 67.121 94.560 1.000 25.040 46 GLU B O 1
ATOM 3682 N N . ASP B 1 44 ? 11.546 68.152 95.298 1.000 25.220 47 ASP B N 1
ATOM 3683 C CA . ASP B 1 44 ? 12.074 66.946 95.924 1.000 25.610 47 ASP B CA 1
ATOM 3684 C C . ASP B 1 44 ? 11.142 66.479 97.047 1.000 25.980 47 ASP B C 1
ATOM 3685 O O . ASP B 1 44 ? 10.702 67.280 97.872 1.000 25.520 47 ASP B O 1
ATOM 3690 N N . LYS B 1 45 ? 10.836 65.176 97.080 1.000 25.000 48 LYS B N 1
ATOM 3691 C CA . LYS B 1 45 ? 9.829 64.669 98.025 1.000 25.360 48 LYS B CA 1
ATOM 3692 C C . LYS B 1 45 ? 10.327 64.631 99.471 1.000 26.980 48 LYS B C 1
ATOM 3693 O O . LYS B 1 45 ? 9.510 64.651 100.418 1.000 25.570 48 LYS B O 1
ATOM 3699 N N . GLY B 1 46 ? 11.649 64.593 99.671 1.000 25.360 49 GLY B N 1
ATOM 3700 C CA . GLY B 1 46 ? 12.173 64.718 101.025 1.000 24.210 49 GLY B CA 1
ATOM 3701 C C . GLY B 1 46 ? 11.775 66.021 101.686 1.000 23.990 49 GLY B C 1
ATOM 3702 O O . GLY B 1 46 ? 11.580 66.077 102.914 1.000 23.380 49 GLY B O 1
ATOM 3703 N N . ILE B 1 47 ? 11.648 67.092 100.891 1.000 21.780 50 ILE B N 1
ATOM 3704 C CA . ILE B 1 47 ? 11.248 68.374 101.462 1.000 19.610 50 ILE B CA 1
ATOM 3705 C C . ILE B 1 47 ? 9.866 68.264 102.080 1.000 22.680 50 ILE B C 1
ATOM 3706 O O . ILE B 1 47 ? 9.607 68.809 103.157 1.000 22.710 50 ILE B O 1
ATOM 3711 N N . GLN B 1 48 ? 8.950 67.572 101.403 1.000 22.720 51 GLN B N 1
ATOM 3712 C CA . GLN B 1 48 ? 7.601 67.456 101.946 1.000 25.560 51 GLN B CA 1
ATOM 3713 C C . GLN B 1 48 ? 7.583 66.587 103.201 1.000 25.820 51 GLN B C 1
ATOM 3714 O O . GLN B 1 48 ? 6.840 66.883 104.148 1.000 27.660 51 GLN B O 1
ATOM 3720 N N . LYS B 1 49 ? 8.406 65.527 103.248 1.000 23.980 52 LYS B N 1
ATOM 3721 C CA . LYS B 1 49 ? 8.510 64.776 104.509 1.000 24.430 52 LYS B CA 1
ATOM 3722 C C . LYS B 1 49 ? 8.919 65.689 105.671 1.000 23.710 52 LYS B C 1
ATOM 3723 O O . LYS B 1 49 ? 8.315 65.662 106.762 1.000 24.950 52 LYS B O 1
ATOM 3729 N N . LEU B 1 50 ? 9.943 66.522 105.447 1.000 20.440 53 LEU B N 1
ATOM 3730 C CA . LEU B 1 50 ? 10.411 67.403 106.512 1.000 21.910 53 LEU B CA 1
ATOM 3731 C C . LEU B 1 50 ? 9.395 68.497 106.843 1.000 24.000 53 LEU B C 1
ATOM 3732 O O . LEU B 1 50 ? 9.266 68.901 108.012 1.000 22.610 53 LEU B O 1
ATOM 3737 N N . LEU B 1 51 ? 8.668 68.999 105.839 1.000 24.280 54 LEU B N 1
ATOM 3738 C CA . LEU B 1 51 ? 7.663 70.019 106.119 1.000 24.100 54 LEU B CA 1
ATOM 3739 C C . LEU B 1 51 ? 6.534 69.453 106.969 1.000 23.080 54 LEU B C 1
ATOM 3740 O O . LEU B 1 51 ? 6.051 70.125 107.883 1.000 25.420 54 LEU B O 1
ATOM 3745 N N . ARG B 1 52 ? 6.086 68.232 106.675 1.000 27.000 55 ARG B N 1
ATOM 3746 C CA . ARG B 1 52 ? 5.054 67.627 107.512 1.000 28.730 55 ARG B CA 1
ATOM 3747 C C . ARG B 1 52 ? 5.556 67.452 108.938 1.000 28.010 55 ARG B C 1
ATOM 3748 O O . ARG B 1 52 ? 4.816 67.691 109.905 1.000 24.840 55 ARG B O 1
ATOM 3756 N N . LEU B 1 53 ? 6.824 67.062 109.087 1.000 25.520 56 LEU B N 1
ATOM 3757 C CA . LEU B 1 53 ? 7.400 66.925 110.425 1.000 24.240 56 LEU B CA 1
ATOM 3758 C C . LEU B 1 53 ? 7.360 68.249 111.200 1.000 24.810 56 LEU B C 1
ATOM 3759 O O . LEU B 1 53 ? 6.852 68.313 112.334 1.000 27.690 56 LEU B O 1
ATOM 3764 N N . ILE B 1 54 ? 7.873 69.332 110.599 1.000 23.830 57 ILE B N 1
ATOM 3765 C CA . ILE B 1 54 ? 7.939 70.577 111.373 1.000 24.940 57 ILE B CA 1
ATOM 3766 C C . ILE B 1 54 ? 6.550 71.199 111.532 1.000 27.310 57 ILE B C 1
ATOM 3767 O O . ILE B 1 54 ? 6.297 71.938 112.499 1.000 24.430 57 ILE B O 1
ATOM 3772 N N . GLU B 1 55 ? 5.627 70.913 110.609 1.000 28.040 58 GLU B N 1
ATOM 3773 C CA . GLU B 1 55 ? 4.252 71.367 110.784 1.000 27.320 58 GLU B CA 1
ATOM 3774 C C . GLU B 1 55 ? 3.597 70.654 111.955 1.000 27.950 58 GLU B C 1
ATOM 3775 O O . GLU B 1 55 ? 2.833 71.264 112.708 1.000 29.650 58 GLU B O 1
ATOM 3781 N N . ASP B 1 56 ? 3.907 69.370 112.140 1.000 27.570 59 ASP B N 1
ATOM 3782 C CA . ASP B 1 56 ? 3.408 68.660 113.310 1.000 27.750 59 ASP B CA 1
ATOM 3783 C C . ASP B 1 56 ? 3.982 69.246 114.594 1.000 28.470 59 ASP B C 1
ATOM 3784 O O . ASP B 1 56 ? 3.290 69.314 115.617 1.000 29.480 59 ASP B O 1
ATOM 3789 N N . GLU B 1 57 ? 5.241 69.701 114.557 1.000 26.740 60 GLU B N 1
ATOM 3790 C CA . GLU B 1 57 ? 5.813 70.330 115.748 1.000 26.350 60 GLU B CA 1
ATOM 3791 C C . GLU B 1 57 ? 5.241 71.724 115.994 1.000 26.170 60 GLU B C 1
ATOM 3792 O O . GLU B 1 57 ? 5.091 72.141 117.151 1.000 26.100 60 GLU B O 1
ATOM 3798 N N . GLY B 1 58 ? 4.946 72.466 114.933 1.000 28.370 61 GLY B N 1
ATOM 3799 C CA . GLY B 1 58 ? 4.546 73.848 115.059 1.000 27.370 61 GLY B CA 1
ATOM 3800 C C . GLY B 1 58 ? 5.739 74.765 115.248 1.000 25.080 61 GLY B C 1
ATOM 3801 O O . GLY B 1 58 ? 6.863 74.346 115.527 1.000 26.060 61 GLY B O 1
ATOM 3802 N N . GLY B 1 59 ? 5.472 76.051 115.122 1.000 27.480 62 GLY B N 1
ATOM 3803 C CA . GLY B 1 59 ? 6.500 77.061 115.235 1.000 27.480 62 GLY B CA 1
ATOM 3804 C C . GLY B 1 59 ? 6.025 78.370 114.656 1.000 27.810 62 GLY B C 1
ATOM 3805 O O . GLY B 1 59 ? 5.116 78.423 113.826 1.000 28.920 62 GLY B O 1
ATOM 3806 N N . ARG B 1 60 ? 6.647 79.439 115.112 1.000 23.470 63 ARG B N 1
ATOM 3807 C CA . ARG B 1 60 ? 6.309 80.768 114.613 1.000 25.830 63 ARG B CA 1
ATOM 3808 C C . ARG B 1 60 ? 6.764 80.923 113.163 1.000 29.200 63 ARG B C 1
ATOM 3809 O O . ARG B 1 60 ? 7.892 80.544 112.828 1.000 26.380 63 ARG B O 1
ATOM 3817 N N . PRO B 1 61 ? 5.917 81.452 112.273 1.000 30.180 64 PRO B N 1
ATOM 3818 C CA . PRO B 1 61 ? 6.306 81.645 110.855 1.000 28.110 64 PRO B CA 1
ATOM 3819 C C . PRO B 1 61 ? 7.194 82.869 110.639 1.000 28.090 64 PRO B C 1
ATOM 3820 O O . PRO B 1 61 ? 6.784 83.933 110.164 1.000 25.910 64 PRO B O 1
ATOM 3824 N N . LEU B 1 62 ? 8.476 82.725 110.974 1.000 24.530 65 LEU B N 1
ATOM 3825 C CA . LEU B 1 62 ? 9.392 83.860 110.983 1.000 25.450 65 LEU B CA 1
ATOM 3826 C C . LEU B 1 62 ? 10.399 83.865 109.841 1.000 27.400 65 LEU B C 1
ATOM 3827 O O . LEU B 1 62 ? 10.797 84.943 109.392 1.000 25.380 65 LEU B O 1
ATOM 3832 N N . VAL B 1 63 ? 10.794 82.701 109.338 1.000 23.280 66 VAL B N 1
ATOM 3833 C CA . VAL B 1 63 ? 11.892 82.614 108.371 1.000 24.750 66 VAL B CA 1
ATOM 3834 C C . VAL B 1 63 ? 11.406 81.879 107.127 1.000 20.450 66 VAL B C 1
ATOM 3835 O O . VAL B 1 63 ? 10.785 80.814 107.244 1.000 23.630 66 VAL B O 1
ATOM 3839 N N . PRO B 1 64 ? 11.674 82.385 105.921 1.000 22.460 67 PRO B N 1
ATOM 3840 C CA . PRO B 1 64 ? 11.213 81.678 104.721 1.000 24.090 67 PRO B CA 1
ATOM 3841 C C . PRO B 1 64 ? 11.883 80.316 104.570 1.000 23.050 67 PRO B C 1
ATOM 3842 O O . PRO B 1 64 ? 13.068 80.145 104.869 1.000 22.430 67 PRO B O 1
ATOM 3846 N N . ILE B 1 65 ? 11.094 79.337 104.131 1.000 20.710 68 ILE B N 1
ATOM 3847 C CA . ILE B 1 65 ? 11.603 78.062 103.628 1.000 23.410 68 ILE B CA 1
ATOM 3848 C C . ILE B 1 65 ? 11.797 78.229 102.126 1.000 26.180 68 ILE B C 1
ATOM 3849 O O . ILE B 1 65 ? 10.821 78.416 101.389 1.000 23.370 68 ILE B O 1
ATOM 3854 N N . ILE B 1 66 ? 13.053 78.143 101.673 1.000 23.210 69 ILE B N 1
ATOM 3855 C CA . ILE B 1 66 ? 13.414 78.604 100.330 1.000 22.730 69 ILE B CA 1
ATOM 3856 C C . ILE B 1 66 ? 12.652 77.840 99.258 1.000 21.180 69 ILE B C 1
ATOM 3857 O O . ILE B 1 66 ? 12.656 76.602 99.219 1.000 21.790 69 ILE B O 1
ATOM 3862 N N . GLY B 1 67 ? 12.010 78.585 98.355 1.000 23.110 70 GLY B N 1
ATOM 3863 C CA . GLY B 1 67 ? 11.299 77.980 97.255 1.000 22.970 70 GLY B CA 1
ATOM 3864 C C . GLY B 1 67 ? 9.997 77.310 97.627 1.000 25.630 70 GLY B C 1
ATOM 3865 O O . GLY B 1 67 ? 9.319 76.784 96.740 1.000 26.800 70 GLY B O 1
ATOM 3866 N N . GLN B 1 68 ? 9.612 77.316 98.903 1.000 23.910 71 GLN B N 1
ATOM 3867 C CA . GLN B 1 68 ? 8.475 76.523 99.348 1.000 24.310 71 GLN B CA 1
ATOM 3868 C C . GLN B 1 68 ? 7.246 77.355 99.688 1.000 27.560 71 GLN B C 1
ATOM 3869 O O . GLN B 1 68 ? 6.201 76.782 100.011 1.000 27.040 71 GLN B O 1
ATOM 3875 N N . GLY B 1 69 ? 7.336 78.681 99.626 1.000 26.650 72 GLY B N 1
ATOM 3876 C CA . GLY B 1 69 ? 6.146 79.496 99.791 1.000 29.650 72 GLY B CA 1
ATOM 3877 C C . GLY B 1 69 ? 5.596 79.581 101.197 1.000 31.030 72 GLY B C 1
ATOM 3878 O O . GLY B 1 69 ? 4.418 79.900 101.364 1.000 30.030 72 GLY B O 1
ATOM 3879 N N . LYS B 1 70 ? 6.394 79.264 102.218 1.000 25.970 73 LYS B N 1
ATOM 3880 C CA . LYS B 1 70 ? 5.932 79.371 103.597 1.000 31.860 73 LYS B CA 1
ATOM 3881 C C . LYS B 1 70 ? 7.108 79.758 104.484 1.000 30.550 73 LYS B C 1
ATOM 3882 O O . LYS B 1 70 ? 8.261 79.750 104.052 1.000 26.600 73 LYS B O 1
ATOM 3888 N N . LYS B 1 71 ? 6.797 80.105 105.733 1.000 26.540 74 LYS B N 1
ATOM 3889 C CA . LYS B 1 71 ? 7.793 80.425 106.747 1.000 27.460 74 LYS B CA 1
ATOM 3890 C C . LYS B 1 71 ? 7.701 79.443 107.912 1.000 25.780 74 LYS B C 1
ATOM 3891 O O . LYS B 1 71 ? 6.701 78.743 108.091 1.000 28.320 74 LYS B O 1
ATOM 3897 N N . ALA B 1 72 ? 8.769 79.394 108.703 1.000 25.700 75 ALA B N 1
ATOM 3898 C CA . ALA B 1 72 ? 8.835 78.519 109.868 1.000 24.460 75 ALA B CA 1
ATOM 3899 C C . ALA B 1 72 ? 9.752 79.151 110.911 1.000 21.450 75 ALA B C 1
ATOM 3900 O O . ALA B 1 72 ? 10.312 80.226 110.705 1.000 23.460 75 ALA B O 1
ATOM 3902 N N . ALA B 1 73 ? 9.912 78.469 112.040 1.000 20.940 76 ALA B N 1
ATOM 3903 C CA . ALA B 1 73 ? 10.752 78.997 113.101 1.000 23.350 76 ALA B CA 1
ATOM 3904 C C . ALA B 1 73 ? 12.223 78.985 112.678 1.000 22.220 76 ALA B C 1
ATOM 3905 O O . ALA B 1 73 ? 12.622 78.206 111.808 1.000 20.770 76 ALA B O 1
ATOM 3907 N N . PRO B 1 74 ? 13.047 79.850 113.279 1.000 21.490 77 PRO B N 1
ATOM 3908 C CA . PRO B 1 74 ? 14.462 79.925 112.860 1.000 21.230 77 PRO B CA 1
ATOM 3909 C C . PRO B 1 74 ? 15.202 78.585 112.850 1.000 19.970 77 PRO B C 1
ATOM 3910 O O . PRO B 1 74 ? 15.807 78.232 111.830 1.000 19.590 77 PRO B O 1
ATOM 3914 N N . LEU B 1 75 ? 15.162 77.821 113.951 1.000 20.300 78 LEU B N 1
ATOM 3915 C CA . LEU B 1 75 ? 15.903 76.555 113.986 1.000 20.930 78 LEU B CA 1
ATOM 3916 C C . LEU B 1 75 ? 15.325 75.538 113.001 1.000 21.800 78 LEU B C 1
ATOM 3917 O O . LEU B 1 75 ? 16.068 74.759 112.364 1.000 21.110 78 LEU B O 1
ATOM 3922 N N . GLN B 1 76 ? 13.998 75.555 112.841 1.000 17.930 79 GLN B N 1
ATOM 3923 C CA . GLN B 1 76 ? 13.350 74.707 111.847 1.000 19.910 79 GLN B CA 1
ATOM 3924 C C . GLN B 1 76 ? 13.797 75.077 110.440 1.000 19.740 79 GLN B C 1
ATOM 3925 O O . GLN B 1 76 ? 14.046 74.199 109.596 1.000 18.870 79 GLN B O 1
ATOM 3931 N N . SER B 1 77 ? 13.824 76.382 110.155 1.000 18.750 80 SER B N 1
ATOM 3932 C CA . SER B 1 77 ? 14.226 76.858 108.837 1.000 17.770 80 SER B CA 1
ATOM 3933 C C . SER B 1 77 ? 15.653 76.447 108.526 1.000 18.660 80 SER B C 1
ATOM 3934 O O . SER B 1 77 ? 15.970 76.136 107.378 1.000 19.290 80 SER B O 1
ATOM 3937 N N . ALA B 1 78 ? 16.537 76.474 109.526 1.000 18.830 81 ALA B N 1
ATOM 3938 C CA . ALA B 1 78 ? 17.918 76.067 109.274 1.000 16.490 81 ALA B CA 1
ATOM 3939 C C . ALA B 1 78 ? 17.970 74.617 108.825 1.000 18.100 81 ALA B C 1
ATOM 3940 O O . ALA B 1 78 ? 18.618 74.286 107.815 1.000 17.870 81 ALA B O 1
ATOM 3942 N N . MET B 1 79 ? 17.241 73.738 109.534 1.000 17.590 82 MET B N 1
ATOM 3943 C CA . MET B 1 79 ? 17.211 72.332 109.112 1.000 17.940 82 MET B CA 1
ATOM 3944 C C . MET B 1 79 ? 16.655 72.181 107.690 1.000 21.580 82 MET B C 1
ATOM 3945 O O . MET B 1 79 ? 17.264 71.518 106.824 1.000 19.080 82 MET B O 1
ATOM 3950 N N . LEU B 1 80 ? 15.492 72.796 107.432 1.000 17.750 83 LEU B N 1
ATOM 3951 C CA . LEU B 1 80 ? 14.836 72.647 106.133 1.000 20.390 83 LEU B CA 1
ATOM 3952 C C . LEU B 1 80 ? 15.693 73.204 105.002 1.000 19.560 83 LEU B C 1
ATOM 3953 O O . LEU B 1 80 ? 15.847 72.569 103.955 1.000 18.310 83 LEU B O 1
ATOM 3958 N N . ASN B 1 81 ? 16.208 74.420 105.170 1.000 17.960 84 ASN B N 1
ATOM 3959 C CA . ASN B 1 81 ? 16.892 75.101 104.075 1.000 17.450 84 ASN B CA 1
ATOM 3960 C C . ASN B 1 81 ? 18.251 74.474 103.777 1.000 19.430 84 ASN B C 1
ATOM 3961 O O . ASN B 1 81 ? 18.680 74.465 102.610 1.000 17.110 84 ASN B O 1
ATOM 3966 N N . GLY B 1 82 ? 18.935 73.934 104.794 1.000 18.410 85 GLY B N 1
ATOM 3967 C CA . GLY B 1 82 ? 20.134 73.151 104.511 1.000 18.020 85 GLY B CA 1
ATOM 3968 C C . GLY B 1 82 ? 19.836 71.898 103.705 1.000 17.580 85 GLY B C 1
ATOM 3969 O O . GLY B 1 82 ? 20.546 71.573 102.732 1.000 17.350 85 GLY B O 1
ATOM 3970 N N . PHE B 1 83 ? 18.779 71.171 104.094 1.000 16.440 86 PHE B N 1
ATOM 3971 C CA . PHE B 1 83 ? 18.401 70.007 103.299 1.000 17.730 86 PHE B CA 1
ATOM 3972 C C . PHE B 1 83 ? 18.078 70.413 101.864 1.000 18.540 86 PHE B C 1
ATOM 3973 O O . PHE B 1 83 ? 18.539 69.783 100.907 1.000 18.310 86 PHE B O 1
ATOM 3981 N N . ILE B 1 84 ? 17.282 71.468 101.705 1.000 17.140 87 ILE B N 1
ATOM 3982 C CA . ILE B 1 84 ? 16.845 71.895 100.374 1.000 18.020 87 ILE B CA 1
ATOM 3983 C C . ILE B 1 84 ? 18.046 72.238 99.508 1.000 16.500 87 ILE B C 1
ATOM 3984 O O . ILE B 1 84 ? 18.118 71.843 98.340 1.000 18.330 87 ILE B O 1
ATOM 3989 N N . ALA B 1 85 ? 19.015 72.970 100.068 1.000 17.980 88 ALA B N 1
ATOM 3990 C CA . ALA B 1 85 ? 20.153 73.399 99.264 1.000 18.250 88 ALA B CA 1
ATOM 3991 C C . ALA B 1 85 ? 20.973 72.213 98.778 1.000 18.100 88 ALA B C 1
ATOM 3992 O O . ALA B 1 85 ? 21.495 72.234 97.653 1.000 18.050 88 ALA B O 1
ATOM 3994 N N . HIS B 1 86 ? 21.087 71.166 99.604 1.000 15.330 89 HIS B N 1
ATOM 3995 C CA . HIS B 1 86 ? 21.965 70.040 99.308 1.000 17.160 89 HIS B CA 1
ATOM 3996 C C . HIS B 1 86 ? 21.250 68.859 98.638 1.000 17.620 89 HIS B C 1
ATOM 3997 O O . HIS B 1 86 ? 21.921 67.922 98.194 1.000 19.260 89 HIS B O 1
ATOM 4004 N N . ALA B 1 87 ? 19.919 68.900 98.509 1.000 15.490 90 ALA B N 1
ATOM 4005 C CA . ALA B 1 87 ? 19.153 67.692 98.198 1.000 18.370 90 ALA B CA 1
ATOM 4006 C C . ALA B 1 87 ? 19.514 67.091 96.842 1.000 20.710 90 ALA B C 1
ATOM 4007 O O . ALA B 1 87 ? 19.477 65.863 96.673 1.000 21.270 90 ALA B O 1
ATOM 4009 N N . LEU B 1 88 ? 19.859 67.926 95.869 1.000 20.090 91 LEU B N 1
ATOM 4010 C CA . LEU B 1 88 ? 20.111 67.454 94.514 1.000 20.300 91 LEU B CA 1
ATOM 4011 C C . LEU B 1 88 ? 21.588 67.310 94.200 1.000 20.130 91 LEU B C 1
ATOM 4012 O O . LEU B 1 88 ? 21.937 67.016 93.050 1.000 22.080 91 LEU B O 1
ATOM 4017 N N . ASP B 1 89 ? 22.466 67.530 95.178 1.000 19.740 92 ASP B N 1
ATOM 4018 C CA . ASP B 1 89 ? 23.906 67.561 94.925 1.000 19.000 92 ASP B CA 1
ATOM 4019 C C . ASP B 1 89 ? 24.251 68.596 93.845 1.000 20.460 92 ASP B C 1
ATOM 4020 O O . ASP B 1 89 ? 25.179 68.406 93.051 1.000 19.700 92 ASP B O 1
ATOM 4025 N N . PHE B 1 90 ? 23.500 69.703 93.824 1.000 17.360 93 PHE B N 1
ATOM 4026 C CA . PHE B 1 90 ? 23.646 70.773 92.841 1.000 19.590 93 PHE B CA 1
ATOM 4027 C C . PHE B 1 90 ? 24.266 72.025 93.449 1.000 18.300 93 PHE B C 1
ATOM 4028 O O . PHE B 1 90 ? 24.524 72.997 92.729 1.000 18.970 93 PHE B O 1
ATOM 4036 N N . ASP B 1 91 ? 24.523 72.010 94.755 1.000 18.240 94 ASP B N 1
ATOM 4037 C CA . ASP B 1 91 ? 25.009 73.146 95.517 1.000 17.760 94 ASP B CA 1
ATOM 4038 C C . ASP B 1 91 ? 26.540 73.162 95.529 1.000 17.490 94 ASP B C 1
ATOM 4039 O O . ASP B 1 91 ? 27.196 72.249 95.011 1.000 20.580 94 ASP B O 1
ATOM 4044 N N . ASP B 1 92 ? 27.120 74.209 96.124 1.000 18.040 95 ASP B N 1
ATOM 4045 C CA . ASP B 1 92 ? 28.536 74.485 95.912 1.000 16.270 95 ASP B CA 1
ATOM 4046 C C . ASP B 1 92 ? 29.423 73.580 96.771 1.000 19.230 95 ASP B C 1
ATOM 4047 O O . ASP B 1 92 ? 28.975 72.912 97.705 1.000 16.960 95 ASP B O 1
AT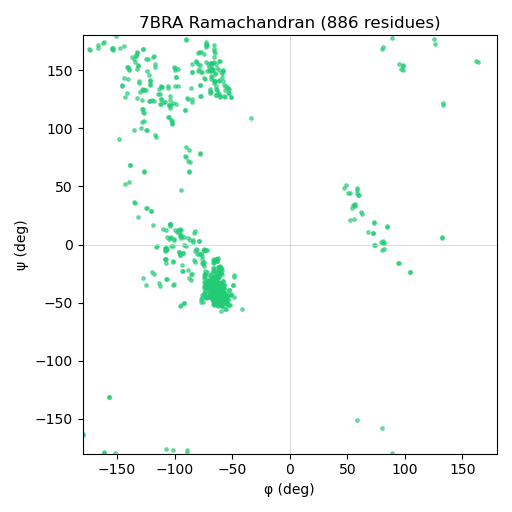OM 4052 N N . VAL B 1 93 ? 30.705 73.550 96.405 1.000 18.650 96 VAL B N 1
ATOM 4053 C CA . VAL B 1 93 ? 31.721 72.795 97.119 1.000 17.960 96 VAL B CA 1
ATOM 4054 C C . VAL B 1 93 ? 32.960 73.660 97.245 1.000 19.230 96 VAL B C 1
ATOM 4055 O O . VAL B 1 93 ? 33.175 74.607 96.488 1.000 17.580 96 VAL B O 1
ATOM 4059 N N . HIS B 1 94 ? 33.809 73.271 98.188 1.000 19.000 97 HIS B N 1
ATOM 4060 C CA . HIS B 1 94 ? 35.031 73.990 98.519 1.000 22.030 97 HIS B CA 1
ATOM 4061 C C . HIS B 1 94 ? 36.114 72.969 98.804 1.000 26.910 97 HIS B C 1
ATOM 4062 O O . HIS B 1 94 ? 35.889 72.030 99.568 1.000 26.300 97 HIS B O 1
ATOM 4069 N N . SER B 1 95 ? 37.276 73.153 98.165 1.000 32.900 98 SER B N 1
ATOM 4070 C CA . SER B 1 95 ? 38.349 72.162 98.229 1.000 31.310 98 SER B CA 1
ATOM 4071 C C . SER B 1 95 ? 38.916 72.023 99.633 1.000 26.670 98 SER B C 1
ATOM 4072 O O . SER B 1 95 ? 39.295 70.921 100.040 1.000 28.710 98 SER B O 1
ATOM 4075 N N . ASP B 1 96 ? 39.003 73.125 100.384 1.000 27.900 99 ASP B N 1
ATOM 4076 C CA . ASP B 1 96 ? 39.476 73.026 101.760 1.000 26.410 99 ASP B CA 1
ATOM 4077 C C . ASP B 1 96 ? 38.455 72.314 102.631 1.000 29.080 99 ASP B C 1
ATOM 4078 O O . ASP B 1 96 ? 38.816 71.484 103.476 1.000 28.950 99 ASP B O 1
ATOM 4083 N N . VAL B 1 97 ? 37.174 72.650 102.451 1.000 27.540 100 VAL B N 1
ATOM 4084 C CA . VAL B 1 97 ? 36.105 72.068 103.262 1.000 26.360 100 VAL B CA 1
ATOM 4085 C C . VAL B 1 97 ? 36.015 70.560 103.051 1.000 26.430 100 VAL B C 1
ATOM 4086 O O . VAL B 1 97 ? 35.683 69.816 103.983 1.000 26.710 100 VAL B O 1
ATOM 4090 N N . ARG B 1 98 ? 36.339 70.084 101.847 1.000 29.580 101 ARG B N 1
ATOM 4091 C CA . ARG B 1 98 ? 35.967 68.745 101.399 1.000 27.500 101 ARG B CA 1
ATOM 4092 C C . ARG B 1 98 ? 34.496 68.505 101.710 1.000 26.390 101 ARG B C 1
ATOM 4093 O O . ARG B 1 98 ? 34.099 67.476 102.261 1.000 30.420 101 ARG B O 1
ATOM 4101 N N . GLY B 1 99 ? 33.682 69.478 101.337 1.000 26.980 102 GLY B N 1
ATOM 4102 C CA . GLY B 1 99 ? 32.281 69.443 101.684 1.000 28.770 102 GLY B CA 1
ATOM 4103 C C . GLY B 1 99 ? 31.577 70.655 101.125 1.000 23.820 102 GLY B C 1
ATOM 4104 O O . GLY B 1 99 ? 32.102 71.349 100.255 1.000 24.500 102 GLY B O 1
ATOM 4105 N N . HIS B 1 100 ? 30.383 70.913 101.652 1.000 18.390 103 HIS B N 1
ATOM 4106 C CA . HIS B 1 100 ? 29.416 71.825 101.040 1.000 18.330 103 HIS B CA 1
ATOM 4107 C C . HIS B 1 100 ? 29.184 72.991 101.987 1.000 16.240 103 HIS B C 1
ATOM 4108 O O . HIS B 1 100 ? 28.364 72.885 102.914 1.000 21.180 103 HIS B O 1
ATOM 4115 N N . PRO B 1 101 ? 29.897 74.106 101.818 1.000 15.920 104 PRO B N 1
ATOM 4116 C CA . PRO B 1 101 ? 29.831 75.163 102.831 1.000 14.760 104 PRO B CA 1
ATOM 4117 C C . PRO B 1 101 ? 28.550 75.976 102.778 1.000 14.180 104 PRO B C 1
ATOM 4118 O O . PRO B 1 101 ? 27.994 76.292 103.830 1.000 15.740 104 PRO B O 1
ATOM 4122 N N . SER B 1 102 ? 28.079 76.356 101.587 1.000 14.940 105 SER B N 1
ATOM 4123 C CA . SER B 1 102 ? 26.958 77.292 101.561 1.000 14.430 105 SER B CA 1
ATOM 4124 C C . SER B 1 102 ? 25.668 76.636 102.026 1.000 13.650 105 SER B C 1
ATOM 4125 O O . SER B 1 102 ? 24.843 77.307 102.648 1.000 14.600 105 SER B O 1
ATOM 4128 N N . ALA B 1 103 ? 25.502 75.330 101.772 1.000 16.120 106 ALA B N 1
ATOM 4129 C CA . ALA B 1 103 ? 24.332 74.605 102.263 1.000 17.180 106 ALA B CA 1
ATOM 4130 C C . ALA B 1 103 ? 24.231 74.606 103.783 1.000 16.500 106 ALA B C 1
ATOM 4131 O O . ALA B 1 103 ? 23.131 74.431 104.317 1.000 17.290 106 ALA B O 1
ATOM 4133 N N . VAL B 1 104 ? 25.343 74.785 104.490 1.000 14.450 107 VAL B N 1
ATOM 4134 C CA . VAL B 1 104 ? 25.312 74.928 105.949 1.000 14.580 107 VAL B CA 1
ATOM 4135 C C . VAL B 1 104 ? 25.211 76.392 106.358 1.000 17.080 107 VAL B C 1
ATOM 4136 O O . VAL B 1 104 ? 24.368 76.773 107.176 1.000 17.460 107 VAL B O 1
ATOM 4140 N N . ILE B 1 105 ? 26.086 77.228 105.802 1.000 14.430 108 ILE B N 1
ATOM 4141 C CA . ILE B 1 105 ? 26.255 78.585 106.306 1.000 15.120 108 ILE B CA 1
ATOM 4142 C C . ILE B 1 105 ? 25.073 79.471 105.925 1.000 17.360 108 ILE B C 1
ATOM 4143 O O . ILE B 1 105 ? 24.589 80.261 106.752 1.000 16.220 108 ILE B O 1
ATOM 4148 N N . VAL B 1 106 ? 24.609 79.401 104.674 1.000 15.300 109 VAL B N 1
ATOM 4149 C CA . VAL B 1 106 ? 23.595 80.365 104.253 1.000 16.560 109 VAL B CA 1
ATOM 4150 C C . VAL B 1 106 ? 22.269 80.119 104.981 1.000 16.400 109 VAL B C 1
ATOM 4151 O O . VAL B 1 106 ? 21.638 81.099 105.395 1.000 17.950 109 VAL B O 1
ATOM 4155 N N . PRO B 1 107 ? 21.802 78.878 105.192 1.000 17.220 110 PRO B N 1
ATOM 4156 C CA . PRO B 1 107 ? 20.579 78.705 106.008 1.000 18.580 110 PRO B CA 1
ATOM 4157 C C . PRO B 1 107 ? 20.674 79.292 107.407 1.000 19.270 110 PRO B C 1
ATOM 4158 O O . PRO B 1 107 ? 19.702 79.890 107.900 1.000 17.300 110 PRO B O 1
ATOM 4162 N N . ALA B 1 108 ? 21.819 79.121 108.070 1.000 18.790 111 ALA B N 1
ATOM 4163 C CA . ALA B 1 108 ? 21.998 79.728 109.386 1.000 18.820 111 ALA B CA 1
ATOM 4164 C C . ALA B 1 108 ? 21.885 81.244 109.306 1.000 20.320 111 ALA B C 1
ATOM 4165 O O . ALA B 1 108 ? 21.231 81.886 110.149 1.000 19.570 111 ALA B O 1
ATOM 4167 N N . LEU B 1 109 ? 22.499 81.843 108.278 1.000 18.110 112 LEU B N 1
ATOM 4168 C CA . LEU B 1 109 ? 22.469 83.293 108.157 1.000 17.770 112 LEU B CA 1
ATOM 4169 C C . LEU B 1 109 ? 21.103 83.801 107.718 1.000 20.270 112 LEU B C 1
ATOM 4170 O O . LEU B 1 109 ? 20.722 84.912 108.081 1.000 22.240 112 LEU B O 1
ATOM 4175 N N . ILE B 1 110 ? 20.368 83.034 106.915 1.000 17.070 113 ILE B N 1
ATOM 4176 C CA . ILE B 1 110 ? 19.013 83.425 106.541 1.000 18.660 113 ILE B CA 1
ATOM 4177 C C . ILE B 1 110 ? 18.141 83.499 107.782 1.000 21.390 113 ILE B C 1
ATOM 4178 O O . ILE B 1 110 ? 17.369 84.453 107.967 1.000 19.570 113 ILE B O 1
ATOM 4183 N N . ALA B 1 111 ? 18.265 82.491 108.656 1.000 18.610 114 ALA B N 1
ATOM 4184 C CA . ALA B 1 111 ? 17.528 82.506 109.917 1.000 20.520 114 ALA B CA 1
ATOM 4185 C C . ALA B 1 111 ? 17.947 83.672 110.805 1.000 26.040 114 ALA B C 1
ATOM 4186 O O . ALA B 1 111 ? 17.116 84.213 111.542 1.000 26.540 114 ALA B O 1
ATOM 4188 N N . SER B 1 112 ? 19.226 84.060 110.774 1.000 26.210 115 SER B N 1
ATOM 4189 C CA . SER B 1 112 ? 19.649 85.215 111.572 1.000 28.340 115 SER B CA 1
ATOM 4190 C C . SER B 1 112 ? 19.166 86.520 110.964 1.000 30.940 115 SER B C 1
ATOM 4191 O O . SER B 1 112 ? 18.709 87.422 111.679 1.000 34.740 115 SER B O 1
ATOM 4194 N N . ALA B 1 113 ? 19.250 86.632 109.643 1.000 28.360 116 ALA B N 1
ATOM 4195 C CA . ALA B 1 113 ? 18.932 87.876 108.965 1.000 30.440 116 ALA B CA 1
ATOM 4196 C C . ALA B 1 113 ? 17.454 88.165 109.017 1.000 31.480 116 ALA B C 1
ATOM 4197 O O . ALA B 1 113 ? 17.059 89.327 109.120 1.000 36.000 116 ALA B O 1
ATOM 4199 N N . ALA B 1 114 ? 16.622 87.124 109.009 1.000 31.000 117 ALA B N 1
ATOM 4200 C CA . ALA B 1 114 ? 15.193 87.356 109.114 1.000 34.550 117 ALA B CA 1
ATOM 4201 C C . ALA B 1 114 ? 14.849 88.022 110.430 1.000 40.370 117 ALA B C 1
ATOM 4202 O O . ALA B 1 114 ? 13.719 88.479 110.627 1.000 40.000 117 ALA B O 1
ATOM 4204 N N . ARG B 1 115 ? 15.804 88.060 111.345 1.000 36.120 118 ARG B N 1
ATOM 4205 C CA . ARG B 1 115 ? 15.582 88.498 112.712 1.000 39.850 118 ARG B CA 1
ATOM 4206 C C . ARG B 1 115 ? 16.617 89.521 113.200 1.000 45.200 118 ARG B C 1
ATOM 4207 O O . ARG B 1 115 ? 16.888 89.599 114.406 1.000 51.620 118 ARG B O 1
ATOM 4215 N N . GLY B 1 116 ? 17.247 90.242 112.278 1.000 41.590 119 GLY B N 1
ATOM 4216 C CA . GLY B 1 116 ? 18.123 91.359 112.581 1.000 38.710 119 GLY B CA 1
ATOM 4217 C C . GLY B 1 116 ? 19.492 91.222 111.940 1.000 37.150 119 GLY B C 1
ATOM 4218 O O . GLY B 1 116 ? 19.834 90.214 111.335 1.000 39.740 119 GLY B O 1
ATOM 4219 N N . HIS B 1 117 ? 20.266 92.304 112.075 1.000 34.630 120 HIS B N 1
ATOM 4220 C CA . HIS B 1 117 ? 21.658 92.385 111.613 1.000 35.100 120 HIS B CA 1
ATOM 4221 C C . HIS B 1 117 ? 21.841 91.983 110.151 1.000 39.800 120 HIS B C 1
ATOM 4222 O O . HIS B 1 117 ? 22.959 91.633 109.748 1.000 35.570 120 HIS B O 1
ATOM 4229 N N . ASP B 1 118 ? 20.782 92.014 109.334 1.000 39.060 121 ASP B N 1
ATOM 4230 C CA . ASP B 1 118 ? 20.923 91.504 107.971 1.000 35.820 121 ASP B CA 1
ATOM 4231 C C . ASP B 1 118 ? 22.008 92.244 107.187 1.000 33.230 121 ASP B C 1
ATOM 4232 O O . ASP B 1 118 ? 22.585 91.672 106.249 1.000 32.920 121 ASP B O 1
ATOM 4237 N N . GLU B 1 119 ? 22.356 93.468 107.596 1.000 26.800 122 GLU B N 1
ATOM 4238 C CA . GLU B 1 119 ? 23.433 94.212 106.953 1.000 28.680 122 GLU B CA 1
ATOM 4239 C C . GLU B 1 119 ? 24.800 93.548 107.105 1.000 29.430 122 GLU B C 1
ATOM 4240 O O . GLU B 1 119 ? 25.747 93.942 106.410 1.000 23.500 122 GLU B O 1
ATOM 4246 N N . ARG B 1 120 ? 24.933 92.554 107.985 1.000 25.920 123 ARG B N 1
ATOM 4247 C CA . ARG B 1 120 ? 26.195 91.852 108.172 1.000 24.650 123 ARG B CA 1
ATOM 4248 C C . ARG B 1 120 ? 26.207 90.474 107.512 1.000 22.580 123 ARG B C 1
ATOM 4249 O O . ARG B 1 120 ? 27.250 89.800 107.543 1.000 23.490 123 ARG B O 1
ATOM 4257 N N . LEU B 1 121 ? 25.096 90.064 106.874 1.000 22.900 124 LEU B N 1
ATOM 4258 C CA . LEU B 1 121 ? 25.024 88.707 106.322 1.000 23.680 124 LEU B CA 1
ATOM 4259 C C . LEU B 1 121 ? 26.152 88.440 105.324 1.000 22.500 124 LEU B C 1
ATOM 4260 O O . LEU B 1 121 ? 26.799 87.380 105.368 1.000 17.620 124 LEU B O 1
ATOM 4265 N N . LEU B 1 122 ? 26.377 89.357 104.374 1.000 20.420 125 LEU B N 1
ATOM 4266 C CA . LEU B 1 122 ? 27.408 89.065 103.376 1.000 17.530 125 LEU B CA 1
ATOM 4267 C C . LEU B 1 122 ? 28.760 88.895 104.045 1.000 17.290 125 LEU B C 1
ATOM 4268 O O . LEU B 1 122 ? 29.488 87.932 103.759 1.000 18.070 125 LEU B O 1
ATOM 4273 N N . GLY B 1 123 ? 29.084 89.775 105.001 1.000 18.020 126 GLY B N 1
ATOM 4274 C CA . GLY B 1 123 ? 30.353 89.620 105.691 1.000 17.410 126 GLY B CA 1
ATOM 4275 C C . GLY B 1 123 ? 30.385 88.328 106.484 1.000 16.370 126 GLY B C 1
ATOM 4276 O O . GLY B 1 123 ? 31.390 87.602 106.487 1.000 15.830 126 GLY B O 1
ATOM 4277 N N . ALA B 1 124 ? 29.256 87.995 107.113 1.000 17.540 127 ALA B N 1
ATOM 4278 C CA . ALA B 1 124 ? 29.189 86.770 107.903 1.000 16.710 127 ALA B CA 1
ATOM 4279 C C . ALA B 1 124 ? 29.388 85.550 107.015 1.000 17.470 127 ALA B C 1
ATOM 4280 O O . ALA B 1 124 ? 30.062 84.580 107.406 1.000 18.400 127 ALA B O 1
ATOM 4282 N N . TYR B 1 125 ? 28.867 85.618 105.782 1.000 15.200 128 TYR B N 1
ATOM 4283 C CA . TYR B 1 125 ? 29.006 84.503 104.857 1.000 15.740 128 TYR B CA 1
ATOM 4284 C C . TYR B 1 125 ? 30.475 84.284 104.544 1.000 16.430 128 TYR B C 1
ATOM 4285 O O . TYR B 1 125 ? 30.988 83.152 104.634 1.000 17.690 128 TYR B O 1
ATOM 4294 N N . ILE B 1 126 ? 31.192 85.381 104.279 1.000 16.770 129 ILE B N 1
ATOM 4295 C CA . ILE B 1 126 ? 32.617 85.278 103.993 1.000 15.850 129 ILE B CA 1
ATOM 4296 C C . ILE B 1 126 ? 33.325 84.630 105.170 1.000 15.490 129 ILE B C 1
ATOM 4297 O O . ILE B 1 126 ? 34.094 83.668 105.007 1.000 16.650 129 ILE B O 1
ATOM 4302 N N . VAL B 1 127 ? 32.984 85.082 106.380 1.000 16.030 130 VAL B N 1
ATOM 4303 C CA . VAL B 1 127 ? 33.652 84.579 107.571 1.000 15.540 130 VAL B CA 1
ATOM 4304 C C . VAL B 1 127 ? 33.295 83.118 107.793 1.000 16.320 130 VAL B C 1
ATOM 4305 O O . VAL B 1 127 ? 34.160 82.292 108.132 1.000 16.520 130 VAL B O 1
ATOM 4309 N N . GLY B 1 128 ? 32.032 82.759 107.545 1.000 16.010 131 GLY B N 1
ATOM 4310 C CA . GLY B 1 128 ? 31.648 81.371 107.707 1.000 16.640 131 GLY B CA 1
ATOM 4311 C C . GLY B 1 128 ? 32.454 80.474 106.791 1.000 17.670 131 GLY B C 1
ATOM 4312 O O . GLY B 1 128 ? 32.943 79.419 107.211 1.000 17.480 131 GLY B O 1
ATOM 4313 N N . VAL B 1 129 ? 32.628 80.897 105.529 1.000 17.160 132 VAL B N 1
ATOM 4314 C CA . VAL B 1 129 ? 33.373 80.049 104.605 1.000 17.610 132 VAL B CA 1
ATOM 4315 C C . VAL B 1 129 ? 34.816 79.955 105.072 1.000 17.130 132 VAL B C 1
ATOM 4316 O O . VAL B 1 129 ? 35.424 78.871 105.067 1.000 19.910 132 VAL B O 1
ATOM 4320 N N . GLU B 1 130 ? 35.345 81.076 105.566 1.000 16.150 133 GLU B N 1
ATOM 4321 C CA . GLU B 1 130 ? 36.705 81.097 106.080 1.000 17.070 133 GLU B CA 1
ATOM 4322 C C . GLU B 1 130 ? 36.882 80.040 107.161 1.000 19.760 133 GLU B C 1
ATOM 4323 O O . GLU B 1 130 ? 37.864 79.281 107.145 1.000 17.730 133 GLU B O 1
ATOM 4329 N N . VAL B 1 131 ? 35.908 79.932 108.071 1.000 16.840 134 VAL B N 1
ATOM 4330 C CA . VAL B 1 131 ? 36.047 78.974 109.161 1.000 16.600 134 VAL B CA 1
ATOM 4331 C C . VAL B 1 131 ? 35.944 77.556 108.623 1.000 18.840 134 VAL B C 1
ATOM 4332 O O . VAL B 1 131 ? 36.772 76.688 108.942 1.000 18.170 134 VAL B O 1
ATOM 4336 N N . MET B 1 132 ? 34.957 77.304 107.758 1.000 15.530 135 MET B N 1
ATOM 4337 C CA . MET B 1 132 ? 34.754 75.915 107.366 1.000 18.090 135 MET B CA 1
ATOM 4338 C C . MET B 1 132 ? 35.924 75.429 106.522 1.000 18.090 135 MET B C 1
ATOM 4339 O O . MET B 1 132 ? 36.430 74.316 106.731 1.000 18.110 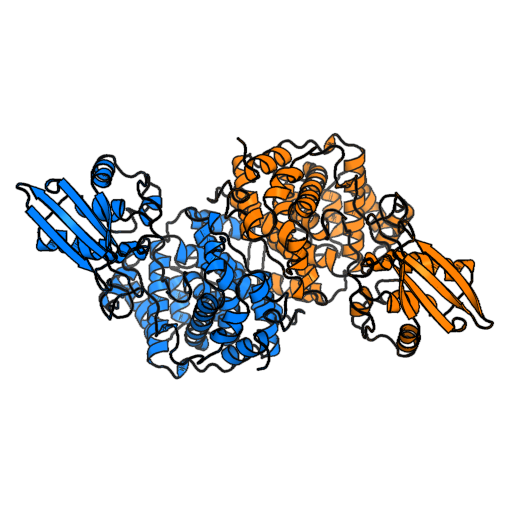135 MET B O 1
ATOM 4344 N N . ALA B 1 133 ? 36.413 76.282 105.615 1.000 18.170 136 ALA B N 1
ATOM 4345 C CA . ALA B 1 133 ? 37.609 75.937 104.855 1.000 19.160 136 ALA B CA 1
ATOM 4346 C C . ALA B 1 133 ? 38.756 75.599 105.796 1.000 18.550 136 ALA B C 1
ATOM 4347 O O . ALA B 1 133 ? 39.405 74.548 105.662 1.000 21.930 136 ALA B O 1
ATOM 4349 N N . ARG B 1 134 ? 38.980 76.457 106.799 1.000 17.230 137 ARG B N 1
ATOM 4350 C CA . ARG B 1 134 ? 40.121 76.229 107.679 1.000 17.220 137 ARG B CA 1
ATOM 4351 C C . ARG B 1 134 ? 39.907 74.994 108.542 1.000 20.560 137 ARG B C 1
ATOM 4352 O O . ARG B 1 134 ? 40.861 74.227 108.772 1.000 20.190 137 ARG B O 1
ATOM 4360 N N . LEU B 1 135 ? 38.660 74.728 108.953 1.000 18.870 138 LEU B N 1
ATOM 4361 C CA . LEU B 1 135 ? 38.436 73.502 109.713 1.000 18.270 138 LEU B CA 1
ATOM 4362 C C . LEU B 1 135 ? 38.750 72.297 108.846 1.000 20.880 138 LEU B C 1
ATOM 4363 O O . LEU B 1 135 ? 39.405 71.343 109.295 1.000 19.590 138 LEU B O 1
ATOM 4368 N N . GLY B 1 136 ? 38.336 72.349 107.577 1.000 19.380 139 GLY B N 1
ATOM 4369 C CA . GLY B 1 136 ? 38.587 71.223 106.698 1.000 21.480 139 GLY B CA 1
ATOM 4370 C C . GLY B 1 136 ? 40.070 71.031 106.469 1.000 22.270 139 GLY B C 1
ATOM 4371 O O . GLY B 1 136 ? 40.558 69.897 106.409 1.000 21.130 139 GLY B O 1
ATOM 4372 N N . GLU B 1 137 ? 40.813 72.139 106.401 1.000 20.760 140 GLU B N 1
ATOM 4373 C CA . GLU B 1 137 ? 42.255 72.043 106.226 1.000 24.320 140 GLU B CA 1
ATOM 4374 C C . GLU B 1 137 ? 42.914 71.535 107.499 1.000 23.920 140 GLU B C 1
ATOM 4375 O O . GLU B 1 137 ? 43.954 70.866 107.436 1.000 26.820 140 GLU B O 1
ATOM 4381 N N . SER B 1 138 ? 42.328 71.843 108.651 1.000 21.720 141 SER B N 1
ATOM 4382 C CA . SER B 1 138 ? 43.003 71.593 109.919 1.000 23.280 141 SER B CA 1
ATOM 4383 C C . SER B 1 138 ? 42.673 70.246 110.532 1.000 24.960 141 SER B C 1
ATOM 4384 O O . SER B 1 138 ? 43.473 69.733 111.332 1.000 25.560 141 SER B O 1
ATOM 4387 N N . ILE B 1 139 ? 41.533 69.653 110.170 1.000 21.380 142 ILE B N 1
ATOM 4388 C CA . ILE B 1 139 ? 41.053 68.487 110.905 1.000 20.990 142 ILE B CA 1
ATOM 4389 C C . ILE B 1 139 ? 41.884 67.246 110.583 1.000 25.540 142 ILE B C 1
ATOM 4390 O O . ILE B 1 139 ? 41.966 66.322 111.403 1.000 22.070 142 ILE B O 1
ATOM 4395 N N . GLY B 1 140 ? 42.500 67.197 109.411 1.000 25.760 143 GLY B N 1
ATOM 4396 C CA . GLY B 1 140 ? 43.294 66.056 108.996 1.000 25.170 143 GLY B CA 1
ATOM 4397 C C . GLY B 1 140 ? 42.510 65.091 108.127 1.000 27.930 143 GLY B C 1
ATOM 4398 O O . GLY B 1 140 ? 41.284 64.954 108.244 1.000 25.850 143 GLY B O 1
ATOM 4399 N N . SER B 1 141 ? 43.239 64.394 107.238 1.000 29.190 144 SER B N 1
ATOM 4400 C CA . SER B 1 141 ? 42.640 63.422 106.317 1.000 31.370 144 SER B CA 1
ATOM 4401 C C . SER B 1 141 ? 41.920 62.281 107.033 1.000 26.060 144 SER B C 1
ATOM 4402 O O . SER B 1 141 ? 40.910 61.757 106.528 1.000 29.380 144 SER B O 1
ATOM 4405 N N . ARG B 1 142 ? 42.442 61.856 108.178 1.000 26.000 145 ARG B N 1
ATOM 4406 C CA . ARG B 1 142 ? 41.865 60.706 108.865 1.000 27.500 145 ARG B CA 1
ATOM 4407 C C . ARG B 1 142 ? 40.422 60.955 109.276 1.000 26.490 145 ARG B C 1
ATOM 4408 O O . ARG B 1 142 ? 39.649 60.004 109.413 1.000 25.850 145 ARG B O 1
ATOM 4416 N N . HIS B 1 143 ? 40.046 62.217 109.491 1.000 23.910 146 HIS B N 1
ATOM 4417 C CA . HIS B 1 143 ? 38.681 62.540 109.899 1.000 21.780 146 HIS B CA 1
ATOM 4418 C C . HIS B 1 143 ? 37.673 61.981 108.902 1.000 21.250 146 HIS B C 1
ATOM 4419 O O . HIS B 1 143 ? 36.775 61.211 109.262 1.000 21.090 146 HIS B O 1
ATOM 4426 N N . TYR B 1 144 ? 37.829 62.344 107.626 1.000 20.690 147 TYR B N 1
ATOM 4427 C CA . TYR B 1 144 ? 36.953 61.819 106.590 1.000 24.670 147 TYR B CA 1
ATOM 4428 C C . TYR B 1 144 ? 37.181 60.327 106.378 1.000 25.140 147 TYR B C 1
ATOM 4429 O O . TYR B 1 144 ? 36.215 59.569 106.243 1.000 25.490 147 TYR B O 1
ATOM 4438 N N . GLU B 1 145 ? 38.445 59.879 106.355 1.000 25.790 148 GLU B N 1
ATOM 4439 C CA . GLU B 1 145 ? 38.689 58.466 106.039 1.000 29.000 148 GLU B CA 1
ATOM 4440 C C . GLU B 1 145 ? 38.057 57.538 107.077 1.000 27.460 148 GLU B C 1
ATOM 4441 O O . GLU B 1 145 ? 37.529 56.472 106.733 1.000 28.900 148 GLU B O 1
ATOM 4447 N N . LYS B 1 146 ? 38.076 57.946 108.349 1.000 26.080 149 LYS B N 1
ATOM 4448 C CA . LYS B 1 146 ? 37.499 57.150 109.427 1.000 28.400 149 LYS B CA 1
ATOM 4449 C C . LYS B 1 146 ? 35.993 56.995 109.276 1.000 25.970 149 LYS B C 1
ATOM 4450 O O . LYS B 1 146 ? 35.422 56.010 109.764 1.000 26.030 149 LYS B O 1
ATOM 4456 N N . GLY B 1 147 ? 35.326 57.966 108.643 1.000 21.600 150 GLY B N 1
ATOM 4457 C CA . GLY B 1 147 ? 33.896 57.859 108.421 1.000 21.340 150 GLY B CA 1
ATOM 4458 C C . GLY B 1 147 ? 33.061 59.080 108.786 1.000 20.170 150 GLY B C 1
ATOM 4459 O O . GLY B 1 147 ? 31.829 59.014 108.728 1.000 19.420 150 GLY B O 1
ATOM 4460 N N . TRP B 1 148 ? 33.697 60.188 109.161 1.000 19.240 151 TRP B N 1
ATOM 4461 C CA . TRP B 1 148 ? 32.945 61.405 109.458 1.000 19.220 151 TRP B CA 1
ATOM 4462 C C . TRP B 1 148 ? 32.657 62.194 108.190 1.000 21.190 151 TRP B C 1
ATOM 4463 O O . TRP B 1 148 ? 33.437 62.185 107.230 1.000 20.870 151 TRP B O 1
ATOM 4474 N N . HIS B 1 149 ? 31.519 62.885 108.199 1.000 16.350 152 HIS B N 1
ATOM 4475 C CA . HIS B 1 149 ? 31.047 63.668 107.053 1.000 18.000 152 HIS B CA 1
ATOM 4476 C C . HIS B 1 149 ? 31.331 65.139 107.335 1.000 16.940 152 HIS B C 1
ATOM 4477 O O . HIS B 1 149 ? 30.632 65.770 108.133 1.000 18.350 152 HIS B O 1
ATOM 4484 N N . ASN B 1 150 ? 32.367 65.673 106.680 1.000 16.270 153 ASN B N 1
ATOM 4485 C CA . ASN B 1 150 ? 32.854 67.021 106.966 1.000 16.880 153 ASN B CA 1
ATOM 4486 C C . ASN B 1 150 ? 31.738 68.053 106.951 1.000 17.510 153 ASN B C 1
ATOM 4487 O O . ASN B 1 150 ? 31.711 68.950 107.797 1.000 17.720 153 ASN B O 1
ATOM 4492 N N . THR B 1 151 ? 30.840 67.978 105.957 1.000 18.460 154 THR B N 1
ATOM 4493 C CA . THR B 1 151 ? 29.754 68.952 105.869 1.000 17.960 154 THR B CA 1
ATOM 4494 C C . THR B 1 151 ? 29.000 69.048 107.190 1.000 20.440 154 THR B C 1
ATOM 4495 O O . THR B 1 151 ? 28.695 70.149 107.672 1.000 18.290 154 THR B O 1
ATOM 4499 N N . GLY B 1 152 ? 28.722 67.900 107.810 1.000 18.490 155 GLY B N 1
ATOM 4500 C CA . GLY B 1 152 ? 28.081 67.874 109.107 1.000 18.220 155 GLY B CA 1
ATOM 4501 C C . GLY B 1 152 ? 28.983 68.202 110.283 1.000 18.270 155 GLY B C 1
ATOM 4502 O O . GLY B 1 152 ? 28.629 69.029 111.128 1.000 18.760 155 GLY B O 1
ATOM 4503 N N . THR B 1 153 ? 30.152 67.558 110.361 1.000 17.890 156 THR B N 1
ATOM 4504 C CA . THR B 1 153 ? 30.970 67.669 111.569 1.000 15.080 156 THR B CA 1
ATOM 4505 C C . THR B 1 153 ? 31.659 69.016 111.680 1.000 17.070 156 THR B C 1
ATOM 4506 O O . THR B 1 153 ? 31.969 69.462 112.787 1.000 19.520 156 THR B O 1
ATOM 4510 N N . LEU B 1 154 ? 31.959 69.657 110.559 1.000 15.100 157 LEU B N 1
ATOM 4511 C CA . LEU B 1 154 ? 32.589 70.969 110.618 1.000 16.320 157 LEU B CA 1
ATOM 4512 C C . LEU B 1 154 ? 31.591 72.086 110.376 1.000 16.520 157 LEU B C 1
ATOM 4513 O O . LEU B 1 154 ? 31.883 73.244 110.701 1.000 18.200 157 LEU B O 1
ATOM 4518 N N . GLY B 1 155 ? 30.414 71.742 109.856 1.000 15.230 158 GLY B N 1
ATOM 4519 C CA . GLY B 1 155 ? 29.430 72.751 109.504 1.000 15.970 158 GLY B CA 1
ATOM 4520 C C . GLY B 1 155 ? 28.833 73.463 110.703 1.000 15.290 158 GLY B C 1
ATOM 4521 O O . GLY B 1 155 ? 28.558 74.661 110.641 1.000 16.210 158 GLY B O 1
ATOM 4522 N N . ALA B 1 156 ? 28.602 72.743 111.803 1.000 15.610 159 ALA B N 1
ATOM 4523 C CA . ALA B 1 156 ? 27.991 73.407 112.953 1.000 17.580 159 ALA B CA 1
ATOM 4524 C C . ALA B 1 156 ? 28.882 74.523 113.483 1.000 16.840 159 ALA B C 1
ATOM 4525 O O . ALA B 1 156 ? 28.395 75.614 113.819 1.000 16.010 159 ALA B O 1
ATOM 4527 N N . ILE B 1 157 ? 30.188 74.262 113.592 1.000 18.100 160 ILE B N 1
ATOM 4528 C CA . ILE B 1 157 ? 31.107 75.278 114.100 1.000 15.160 160 ILE B CA 1
ATOM 4529 C C . ILE B 1 157 ? 31.179 76.459 113.139 1.000 16.410 160 ILE B C 1
ATOM 4530 O O . ILE B 1 157 ? 31.184 77.622 113.564 1.000 16.120 160 ILE B O 1
ATOM 4535 N N . ALA B 1 158 ? 31.243 76.179 111.833 1.000 16.550 161 ALA B N 1
ATOM 4536 C CA . ALA B 1 158 ? 31.300 77.268 110.850 1.000 16.290 161 ALA B CA 1
ATOM 4537 C C . ALA B 1 158 ? 30.026 78.109 110.880 1.000 16.550 161 ALA B C 1
ATOM 4538 O O . ALA B 1 158 ? 30.081 79.345 110.779 1.000 17.060 161 ALA B O 1
ATOM 4540 N N . ALA B 1 159 ? 28.870 77.461 111.034 1.000 17.130 162 ALA B N 1
ATOM 4541 C CA . ALA B 1 159 ? 27.615 78.207 111.121 1.000 16.310 162 ALA B CA 1
ATOM 4542 C C . ALA B 1 159 ? 27.563 79.049 112.387 1.000 19.660 162 ALA B C 1
ATOM 4543 O O . ALA B 1 159 ? 27.136 80.209 112.341 1.000 17.210 162 ALA B O 1
ATOM 4545 N N . ALA B 1 160 ? 27.985 78.486 113.525 1.000 16.540 163 ALA B N 1
ATOM 4546 C CA . ALA B 1 160 ? 28.045 79.271 114.751 1.000 15.510 163 ALA B CA 1
ATOM 4547 C C . ALA B 1 160 ? 28.953 80.480 114.580 1.000 14.570 163 ALA B C 1
ATOM 4548 O O . ALA B 1 160 ? 28.645 81.563 115.084 1.000 16.020 163 ALA B O 1
ATOM 4550 N N . CYS B 1 161 ? 30.052 80.334 113.839 1.000 18.800 164 CYS B N 1
ATOM 4551 C CA . CYS B 1 161 ? 30.969 81.465 113.689 1.000 15.880 164 CYS B CA 1
ATOM 4552 C C . CYS B 1 161 ? 30.413 82.521 112.745 1.000 17.000 164 CYS B C 1
ATOM 4553 O O . CYS B 1 161 ? 30.519 83.723 113.017 1.000 17.860 164 CYS B O 1
ATOM 4556 N N . ALA B 1 162 ? 29.745 82.088 111.683 1.000 16.700 165 ALA B N 1
ATOM 4557 C CA . ALA B 1 162 ? 29.093 83.029 110.780 1.000 16.660 165 ALA B CA 1
ATOM 4558 C C . ALA B 1 162 ? 28.009 83.812 111.510 1.000 17.150 165 ALA B C 1
ATOM 4559 O O . ALA B 1 162 ? 27.991 85.053 111.497 1.000 17.550 165 ALA B O 1
ATOM 4561 N N . VAL B 1 163 ? 27.098 83.097 112.171 1.000 15.700 166 VAL B N 1
ATOM 4562 C CA . VAL B 1 163 ? 26.027 83.786 112.882 1.000 18.240 166 VAL B CA 1
ATOM 4563 C C . VAL B 1 163 ? 26.593 84.606 114.030 1.000 17.590 166 VAL B C 1
ATOM 4564 O O . VAL B 1 163 ? 26.097 85.699 114.321 1.000 19.400 166 VAL B O 1
ATOM 4568 N N . GLY B 1 164 ? 27.672 84.138 114.665 1.000 15.910 167 GLY B N 1
ATOM 4569 C CA . GLY B 1 164 ? 28.275 84.905 115.737 1.000 16.580 167 GLY B CA 1
ATOM 4570 C C . GLY B 1 164 ? 28.895 86.195 115.253 1.000 20.150 167 GLY B C 1
ATOM 4571 O O . GLY B 1 164 ? 28.895 87.196 115.973 1.000 17.820 167 GLY B O 1
ATOM 4572 N N . TYR B 1 165 ? 29.450 86.184 114.042 1.000 16.400 168 TYR B N 1
ATOM 4573 C CA . TYR B 1 165 ? 29.898 87.431 113.439 1.000 18.270 168 TYR B CA 1
ATOM 4574 C C . TYR B 1 165 ? 28.706 88.335 113.139 1.000 18.910 168 TYR B C 1
ATOM 4575 O O . TYR B 1 165 ? 28.724 89.535 113.446 1.000 19.820 168 TYR B O 1
ATOM 4584 N N . ALA B 1 166 ? 27.666 87.770 112.519 1.000 18.970 169 ALA B N 1
ATOM 4585 C CA . ALA B 1 166 ? 26.507 88.563 112.126 1.000 18.170 169 ALA B CA 1
ATOM 4586 C C . ALA B 1 166 ? 25.875 89.245 113.324 1.000 21.580 169 ALA B C 1
ATOM 4587 O O . ALA B 1 166 ? 25.468 90.405 113.240 1.000 21.220 169 ALA B O 1
ATOM 4589 N N . GLU B 1 167 ? 25.777 88.534 114.443 1.000 18.990 170 GLU B N 1
ATOM 4590 C CA . GLU B 1 167 ? 25.111 89.050 115.633 1.000 21.050 170 GLU B CA 1
ATOM 4591 C C . GLU B 1 167 ? 26.060 89.750 116.594 1.000 21.130 170 GLU B C 1
ATOM 4592 O O . GLU B 1 167 ? 25.629 90.129 117.689 1.000 21.020 170 GLU B O 1
ATOM 4598 N N . GLU B 1 168 ? 27.327 89.942 116.211 1.000 19.060 171 GLU B N 1
ATOM 4599 C CA . GLU B 1 168 ? 28.284 90.732 116.994 1.000 19.380 171 GLU B CA 1
ATOM 4600 C C . GLU B 1 168 ? 28.456 90.176 118.404 1.000 20.680 171 GLU B C 1
ATOM 4601 O O . GLU B 1 168 ? 28.501 90.918 119.389 1.000 18.030 171 GLU B O 1
ATOM 4607 N N . LEU B 1 169 ? 28.583 88.858 118.501 1.000 17.580 172 LEU B N 1
ATOM 4608 C CA . LEU B 1 169 ? 28.893 88.231 119.779 1.000 17.960 172 LEU B CA 1
ATOM 4609 C C . LEU B 1 169 ? 30.208 88.761 120.340 1.000 18.900 172 LEU B C 1
ATOM 4610 O O . LEU B 1 169 ? 31.133 89.105 119.597 1.000 18.450 172 LEU B O 1
ATOM 4615 N N . THR B 1 170 ? 30.290 88.824 121.672 1.000 17.790 173 THR B N 1
ATOM 4616 C CA . THR B 1 170 ? 31.543 89.160 122.335 1.000 17.220 173 THR B CA 1
ATOM 4617 C C . THR B 1 170 ? 32.517 87.991 122.240 1.000 19.050 173 THR B C 1
ATOM 4618 O O . THR B 1 170 ? 32.167 86.884 121.805 1.000 17.840 173 THR B O 1
ATOM 4622 N N . GLN B 1 171 ? 33.758 88.252 122.662 1.000 17.320 174 GLN B N 1
ATOM 4623 C CA . GLN B 1 171 ? 34.776 87.208 122.688 1.000 20.670 174 GLN B CA 1
ATOM 4624 C C . GLN B 1 171 ? 34.306 86.011 123.510 1.000 19.730 174 GLN B C 1
ATOM 4625 O O . GLN B 1 171 ? 34.364 84.865 123.050 1.000 18.510 174 GLN B O 1
ATOM 4631 N N . GLU B 1 172 ? 33.819 86.266 124.731 1.000 18.250 175 GLU B N 1
ATOM 4632 C CA . GLU B 1 172 ? 33.369 85.164 125.582 1.000 19.820 175 GLU B CA 1
ATOM 4633 C C . GLU B 1 172 ? 32.163 84.454 124.975 1.000 19.160 175 GLU B C 1
ATOM 4634 O O . GLU B 1 172 ? 32.093 83.217 124.973 1.000 18.650 175 GLU B O 1
ATOM 4640 N N . GLU B 1 173 ? 31.194 85.220 124.464 1.000 18.050 176 GLU B N 1
ATOM 4641 C CA . GLU B 1 173 ? 30.019 84.601 123.863 1.000 18.580 176 GLU B CA 1
ATOM 4642 C C . GLU B 1 173 ? 30.408 83.725 122.689 1.000 17.580 176 GLU B C 1
ATOM 4643 O O . GLU B 1 173 ? 29.861 82.630 122.514 1.000 17.380 176 GLU B O 1
ATOM 4649 N N . LEU B 1 174 ? 31.345 84.198 121.861 1.000 17.440 177 LEU B N 1
ATOM 4650 C CA . LEU B 1 174 ? 31.746 83.428 120.684 1.000 15.130 177 LEU B CA 1
ATOM 4651 C C . LEU B 1 174 ? 32.550 82.189 121.069 1.000 17.430 177 LEU B C 1
ATOM 4652 O O . LEU B 1 174 ? 32.390 81.130 120.458 1.000 15.790 177 LEU B O 1
ATOM 4657 N N . GLU B 1 175 ? 33.430 82.298 122.066 1.000 16.410 178 GLU B N 1
ATOM 4658 C CA . GLU B 1 175 ? 34.123 81.104 122.554 1.000 16.670 178 GLU B CA 1
ATOM 4659 C C . GLU B 1 175 ? 33.120 80.045 123.015 1.000 16.980 178 GLU B C 1
ATOM 4660 O O . GLU B 1 175 ? 33.250 78.845 122.692 1.000 15.240 178 GLU B O 1
ATOM 4666 N N . LYS B 1 176 ? 32.097 80.477 123.760 1.000 15.590 179 LYS B N 1
ATOM 4667 C CA . LYS B 1 176 ? 31.082 79.530 124.201 1.000 17.710 179 LYS B CA 1
ATOM 4668 C C . LYS B 1 176 ? 30.288 78.979 123.027 1.000 16.180 179 LYS B C 1
ATOM 4669 O O . LYS B 1 176 ? 29.966 77.787 123.000 1.000 15.020 179 LYS B O 1
ATOM 4675 N N . ALA B 1 177 ? 29.952 79.824 122.051 1.000 14.740 180 ALA B N 1
ATOM 4676 C CA . ALA B 1 177 ? 29.184 79.342 120.905 1.000 16.300 180 ALA B CA 1
ATOM 4677 C C . ALA B 1 177 ? 29.964 78.294 120.124 1.000 14.580 180 ALA B C 1
ATOM 4678 O O . ALA B 1 177 ? 29.393 77.292 119.661 1.000 15.030 180 ALA B O 1
ATOM 4680 N N . ILE B 1 178 ? 31.272 78.515 119.947 1.000 15.780 181 ILE B N 1
ATOM 4681 C CA . ILE B 1 178 ? 32.125 77.526 119.294 1.000 15.030 181 ILE B CA 1
ATOM 4682 C C . ILE B 1 178 ? 32.046 76.187 120.023 1.000 16.080 181 ILE B C 1
ATOM 4683 O O . ILE B 1 178 ? 31.923 75.125 119.392 1.000 15.830 181 ILE B O 1
ATOM 4688 N N . GLY B 1 179 ? 32.114 76.220 121.357 1.000 16.270 182 GLY B N 1
ATOM 4689 C CA . GLY B 1 179 ? 32.018 74.976 122.124 1.000 16.870 182 GLY B CA 1
ATOM 4690 C C . GLY B 1 179 ? 30.639 74.331 122.078 1.000 17.610 182 GLY B C 1
ATOM 4691 O O . GLY B 1 179 ? 30.513 73.099 122.070 1.000 14.360 182 GLY B O 1
ATOM 4692 N N . PHE B 1 180 ? 29.583 75.149 122.077 1.000 13.870 183 PHE B N 1
ATOM 4693 C CA . PHE B 1 180 ? 28.229 74.616 121.933 1.000 14.900 183 PHE B CA 1
ATOM 4694 C C . PHE B 1 180 ? 28.034 73.939 120.581 1.000 15.640 183 PHE B C 1
ATOM 4695 O O . PHE B 1 180 ? 27.254 72.985 120.468 1.000 15.660 183 PHE B O 1
ATOM 4703 N N . ALA B 1 181 ? 28.677 74.462 119.535 1.000 14.950 184 ALA B N 1
ATOM 4704 C CA . ALA B 1 181 ? 28.625 73.814 118.228 1.000 16.000 184 ALA B CA 1
ATOM 4705 C C . ALA B 1 181 ? 29.459 72.537 118.225 1.000 14.640 184 ALA B C 1
ATOM 4706 O O . ALA B 1 181 ? 29.003 71.484 117.757 1.000 15.970 184 ALA B O 1
ATOM 4708 N N . ALA B 1 182 ? 30.677 72.599 118.775 1.000 14.650 185 ALA B N 1
ATOM 4709 C CA . ALA B 1 182 ? 31.545 71.421 118.762 1.000 14.350 185 ALA B CA 1
ATOM 4710 C C . ALA B 1 182 ? 30.912 70.255 119.518 1.000 16.490 185 ALA B C 1
ATOM 4711 O O . ALA B 1 182 ? 31.011 69.099 119.086 1.000 16.600 185 ALA B O 1
ATOM 4713 N N . THR B 1 183 ? 30.230 70.537 120.632 1.000 15.290 186 THR B N 1
ATOM 4714 C CA . THR B 1 183 ? 29.648 69.460 121.431 1.000 14.030 186 THR B CA 1
ATOM 4715 C C . THR B 1 183 ? 28.395 68.863 120.784 1.000 16.980 186 THR B C 1
ATOM 4716 O O . THR B 1 183 ? 27.874 67.849 121.279 1.000 16.830 186 THR B O 1
ATOM 4720 N N . GLN B 1 184 ? 27.923 69.443 119.675 1.000 15.180 187 GLN B N 1
ATOM 4721 C CA . GLN B 1 184 ? 26.849 68.888 118.870 1.000 15.130 187 GLN B CA 1
ATOM 4722 C C . GLN B 1 184 ? 27.341 68.316 117.551 1.000 16.580 187 GLN B C 1
ATOM 4723 O O . GLN B 1 184 ? 26.543 67.754 116.794 1.000 17.820 187 GLN B O 1
ATOM 4729 N N . SER B 1 185 ? 28.624 68.458 117.247 1.000 15.030 188 SER B N 1
ATOM 4730 C CA . SER B 1 185 ? 29.104 68.148 115.905 1.000 16.730 188 SER B CA 1
ATOM 4731 C C . SER B 1 185 ? 29.018 66.655 115.638 1.000 16.690 188 SER B C 1
ATOM 4732 O O . SER B 1 185 ? 29.437 65.846 116.473 1.000 16.630 188 SER B O 1
ATOM 4735 N N . ALA B 1 186 ? 28.445 66.298 114.489 1.000 16.880 189 ALA B N 1
ATOM 4736 C CA . ALA B 1 186 ? 28.141 64.906 114.175 1.000 17.140 189 ALA B CA 1
ATOM 4737 C C . ALA B 1 186 ? 27.917 64.774 112.676 1.000 15.990 189 ALA B C 1
ATOM 4738 O O . ALA B 1 186 ? 27.870 65.762 111.945 1.000 18.200 189 ALA B O 1
ATOM 4740 N N . GLY B 1 187 ? 27.758 63.528 112.232 1.000 17.140 190 GLY B N 1
ATOM 4741 C CA . GLY B 1 187 ? 27.419 63.255 110.847 1.000 15.800 190 GLY B CA 1
ATOM 4742 C C . GLY B 1 187 ? 28.293 62.163 110.272 1.000 17.630 190 GLY B C 1
ATOM 4743 O O . GLY B 1 187 ? 29.522 62.301 110.240 1.000 16.400 190 GLY B O 1
ATOM 4744 N N . MET B 1 188 ? 27.673 61.087 109.795 1.000 16.390 191 MET B N 1
ATOM 4745 C CA . MET B 1 188 ? 28.393 59.887 109.389 1.000 19.240 191 MET B CA 1
ATOM 4746 C C . MET B 1 188 ? 28.289 59.666 107.885 1.000 16.900 191 MET B C 1
ATOM 4747 O O . MET B 1 188 ? 27.190 59.710 107.320 1.000 17.210 191 MET B O 1
ATOM 4752 N N . ARG B 1 189 ? 29.433 59.370 107.253 1.000 16.440 192 ARG B N 1
ATOM 4753 C CA . ARG B 1 189 ? 29.453 59.080 105.821 1.000 18.960 192 ARG B CA 1
ATOM 4754 C C . ARG B 1 189 ? 28.682 57.820 105.455 1.000 21.290 192 ARG B C 1
ATOM 4755 O O . ARG B 1 189 ? 28.413 57.610 104.266 1.000 19.280 192 ARG B O 1
ATOM 4763 N N . VAL B 1 190 ? 28.321 56.977 106.427 1.000 19.720 193 VAL B N 1
ATOM 4764 C CA . VAL B 1 190 ? 27.502 55.815 106.108 1.000 19.300 193 VAL B CA 1
ATOM 4765 C C . VAL B 1 190 ? 26.150 56.242 105.542 1.000 22.600 193 VAL B C 1
ATOM 4766 O O . VAL B 1 190 ? 25.492 55.466 104.835 1.000 20.840 193 VAL B O 1
ATOM 4770 N N . GLN B 1 191 ? 25.749 57.491 105.772 1.000 17.210 194 GLN B N 1
ATOM 4771 C CA . GLN B 1 191 ? 24.484 57.993 105.255 1.000 18.220 194 GLN B CA 1
ATOM 4772 C C . GLN B 1 191 ? 24.555 58.424 103.789 1.000 19.940 194 GLN B C 1
ATOM 4773 O O . GLN B 1 191 ? 23.518 58.772 103.219 1.000 18.940 194 GLN B O 1
ATOM 4779 N N . PHE B 1 192 ? 25.731 58.391 103.167 1.000 18.550 195 PHE B N 1
ATOM 4780 C CA . PHE B 1 192 ? 25.837 58.721 101.745 1.000 20.370 195 PHE B CA 1
ATOM 4781 C C . PHE B 1 192 ? 24.937 57.806 100.919 1.000 23.120 195 PHE B C 1
ATOM 4782 O O . PHE B 1 192 ? 24.682 56.652 101.281 1.000 21.820 195 PHE B O 1
ATOM 4790 N N . GLY B 1 193 ? 24.446 58.331 99.796 1.000 22.610 196 GLY B N 1
ATOM 4791 C CA . GLY B 1 193 ? 23.498 57.600 98.984 1.000 23.670 196 GLY B CA 1
ATOM 4792 C C . GLY B 1 193 ? 22.060 57.660 99.454 1.000 26.500 196 GLY B C 1
ATOM 4793 O O . GLY B 1 193 ? 21.195 57.042 98.819 1.000 24.190 196 GLY B O 1
ATOM 4794 N N . THR B 1 194 ? 21.769 58.388 100.535 1.000 21.730 197 THR B N 1
ATOM 4795 C CA . THR B 1 194 ? 20.421 58.541 101.059 1.000 19.840 197 THR B CA 1
ATOM 4796 C C . THR B 1 194 ? 20.180 60.017 101.331 1.000 22.230 197 THR B C 1
ATOM 4797 O O . THR B 1 194 ? 21.121 60.814 101.396 1.000 19.530 197 THR B O 1
ATOM 4801 N N . GLU B 1 195 ? 18.906 60.377 101.530 1.000 20.850 198 GLU B N 1
ATOM 4802 C CA . GLU B 1 195 ? 18.611 61.785 101.777 1.000 22.260 198 GLU B CA 1
ATOM 4803 C C . GLU B 1 195 ? 19.002 62.238 103.184 1.000 20.540 198 GLU B C 1
ATOM 4804 O O . GLU B 1 195 ? 18.907 63.431 103.475 1.000 17.270 198 GLU B O 1
ATOM 4810 N N . MET B 1 196 ? 19.472 61.345 104.054 1.000 18.060 199 MET B N 1
ATOM 4811 C CA . MET B 1 196 ? 20.058 61.808 105.308 1.000 19.900 199 MET B CA 1
ATOM 4812 C C . MET B 1 196 ? 21.346 62.594 105.067 1.000 17.670 199 MET B C 1
ATOM 4813 O O . MET B 1 196 ? 21.686 63.491 105.860 1.000 16.080 199 MET B O 1
ATOM 4818 N N . LYS B 1 197 ? 22.063 62.296 103.973 1.000 18.200 200 LYS B N 1
ATOM 4819 C CA . LYS B 1 197 ? 23.286 63.045 103.689 1.000 19.140 200 LYS B CA 1
ATOM 4820 C C . LYS B 1 197 ? 23.020 64.540 103.541 1.000 18.620 200 LYS B C 1
ATOM 4821 O O . LYS B 1 197 ? 23.678 65.331 104.241 1.000 18.460 200 LYS B O 1
ATOM 4827 N N . PRO B 1 198 ? 22.094 65.002 102.694 1.000 17.620 201 PRO B N 1
ATOM 4828 C CA . PRO B 1 198 ? 21.799 66.445 102.686 1.000 18.120 201 PRO B CA 1
ATOM 4829 C C . PRO B 1 198 ? 21.178 66.932 103.981 1.000 17.750 201 PRO B C 1
ATOM 4830 O O . PRO B 1 198 ? 21.357 68.105 104.338 1.000 17.030 201 PRO B O 1
ATOM 4834 N N . LEU B 1 199 ? 20.459 66.079 104.709 1.000 16.550 202 LEU B N 1
ATOM 4835 C CA . LEU B 1 199 ? 19.915 66.545 105.976 1.000 17.000 202 LEU B CA 1
ATOM 4836 C C . LEU B 1 199 ? 21.028 66.918 106.952 1.000 15.170 202 LEU B C 1
ATOM 4837 O O . LEU B 1 199 ? 20.820 67.790 107.803 1.000 16.720 202 LEU B O 1
ATOM 4842 N N . HIS B 1 200 ? 22.209 66.286 106.843 1.000 15.380 203 HIS B N 1
ATOM 4843 C CA . HIS B 1 200 ? 23.340 66.689 107.689 1.000 15.830 203 HIS B CA 1
ATOM 4844 C C . HIS B 1 200 ? 23.616 68.187 107.591 1.000 15.520 203 HIS B C 1
ATOM 4845 O O . HIS B 1 200 ? 23.965 68.824 108.594 1.000 15.640 203 HIS B O 1
ATOM 4852 N N . ALA B 1 201 ? 23.505 68.758 106.382 1.000 13.610 204 ALA B N 1
ATOM 4853 C CA . ALA B 1 201 ? 23.755 70.188 106.212 1.000 13.750 204 ALA B CA 1
ATOM 4854 C C . ALA B 1 201 ? 22.761 71.014 107.018 1.000 15.630 204 ALA B C 1
ATOM 4855 O O . ALA B 1 201 ? 23.143 71.982 107.691 1.000 15.720 204 ALA B O 1
ATOM 4857 N N . GLY B 1 202 ? 21.484 70.638 106.965 1.000 15.050 205 GLY B N 1
ATOM 4858 C CA . GLY B 1 202 ? 20.477 71.346 107.736 1.000 16.220 205 GLY B CA 1
ATOM 4859 C C . GLY B 1 202 ? 20.653 71.187 109.233 1.000 17.240 205 GLY B C 1
ATOM 4860 O O . GLY B 1 202 ? 20.493 72.151 109.986 1.000 16.380 205 GLY B O 1
ATOM 4861 N N . LEU B 1 203 ? 20.999 69.975 109.688 1.000 16.130 206 LEU B N 1
ATOM 4862 C CA . LEU B 1 203 ? 21.191 69.783 111.124 1.000 15.180 206 LEU B CA 1
ATOM 4863 C C . LEU B 1 203 ? 22.438 70.507 111.616 1.000 13.520 206 LEU B C 1
ATOM 4864 O O . LEU B 1 203 ? 22.471 70.977 112.755 1.000 16.720 206 LEU B O 1
ATOM 4869 N N . ALA B 1 204 ? 23.458 70.633 110.771 1.000 16.220 207 ALA B N 1
ATOM 4870 C CA . ALA B 1 204 ? 24.623 71.416 111.151 1.000 15.130 207 ALA B CA 1
ATOM 4871 C C . ALA B 1 204 ? 24.286 72.899 111.238 1.000 15.700 207 ALA B C 1
ATOM 4872 O O . ALA B 1 204 ? 24.700 73.582 112.189 1.000 15.680 207 ALA B O 1
ATOM 4874 N N . ALA B 1 205 ? 23.546 73.418 110.256 1.000 15.930 208 ALA B N 1
ATOM 4875 C CA . ALA B 1 205 ? 23.101 74.809 110.334 1.000 16.050 208 ALA B CA 1
ATOM 4876 C C . ALA B 1 205 ? 22.297 75.047 111.599 1.000 16.870 208 ALA B C 1
ATOM 4877 O O . ALA B 1 205 ? 22.494 76.052 112.295 1.000 16.410 208 ALA B O 1
ATOM 4879 N N . GLN B 1 206 ? 21.385 74.126 111.905 1.000 16.120 209 GLN B N 1
ATOM 4880 C CA . GLN B 1 206 ? 20.552 74.253 113.089 1.000 15.930 209 GLN B CA 1
ATOM 4881 C C . GLN B 1 206 ? 21.392 74.232 114.358 1.000 16.780 209 GLN B C 1
ATOM 4882 O O . GLN B 1 206 ? 21.177 75.046 115.262 1.000 16.660 209 GLN B O 1
ATOM 4888 N N . ALA B 1 207 ? 22.360 73.313 114.439 1.000 16.850 210 ALA B N 1
ATOM 4889 C CA . ALA B 1 207 ? 23.197 73.215 115.626 1.000 16.410 210 ALA B CA 1
ATOM 4890 C C . ALA B 1 207 ? 24.023 74.478 115.820 1.000 15.400 210 ALA B C 1
ATOM 4891 O O . ALA B 1 207 ? 24.185 74.944 116.950 1.000 16.040 210 ALA B O 1
ATOM 4893 N N . GLY B 1 208 ? 24.537 75.058 114.727 1.000 15.040 211 GLY B N 1
ATOM 4894 C CA . GLY B 1 208 ? 25.314 76.287 114.857 1.000 17.200 211 GLY B CA 1
ATOM 4895 C C . GLY B 1 208 ? 24.457 77.469 115.276 1.000 16.560 211 GLY B C 1
ATOM 4896 O O . GLY B 1 208 ? 24.869 78.300 116.100 1.000 15.700 211 GLY B O 1
ATOM 4897 N N . LEU B 1 209 ? 23.241 77.545 114.731 1.000 16.040 212 LEU B N 1
ATOM 4898 C CA . LEU B 1 209 ? 22.325 78.600 115.136 1.000 15.570 212 LEU B CA 1
ATOM 4899 C C . LEU B 1 209 ? 21.933 78.447 116.601 1.000 16.710 212 LEU B C 1
ATOM 4900 O O . LEU B 1 209 ? 21.909 79.431 117.350 1.000 16.460 212 LEU B O 1
ATOM 4905 N N . LEU B 1 210 ? 21.631 77.214 117.029 1.000 16.930 213 LEU B N 1
ATOM 4906 C CA . LEU B 1 21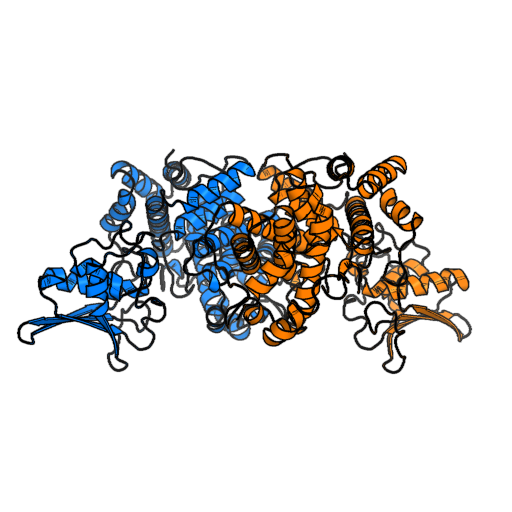0 ? 21.325 76.961 118.435 1.000 15.670 213 LEU B CA 1
ATOM 4907 C C . LEU B 1 210 ? 22.496 77.356 119.324 1.000 16.730 213 LEU B C 1
ATOM 4908 O O . LEU B 1 210 ? 22.299 77.912 120.412 1.000 18.080 213 LEU B O 1
ATOM 4913 N N . ALA B 1 211 ? 23.725 77.054 118.887 1.000 16.040 214 ALA B N 1
ATOM 4914 C CA . ALA B 1 211 ? 24.905 77.417 119.671 1.000 16.220 214 ALA B CA 1
ATOM 4915 C C . ALA B 1 211 ? 24.948 78.921 119.927 1.000 18.610 214 ALA B C 1
ATOM 4916 O O . ALA B 1 211 ? 25.223 79.381 121.052 1.000 17.070 214 ALA B O 1
ATOM 4918 N N . VAL B 1 212 ? 24.688 79.711 118.883 1.000 13.800 215 VAL B N 1
ATOM 4919 C CA . VAL B 1 212 ? 24.681 81.159 119.086 1.000 15.910 215 VAL B CA 1
ATOM 4920 C C . VAL B 1 212 ? 23.545 81.572 120.022 1.000 17.300 215 VAL B C 1
ATOM 4921 O O . VAL B 1 212 ? 23.729 82.422 120.906 1.000 18.510 215 VAL B O 1
ATOM 4925 N N . LYS B 1 213 ? 22.360 80.982 119.850 1.000 18.250 216 LYS B N 1
ATOM 4926 C CA . LYS B 1 213 ? 21.226 81.370 120.692 1.000 18.620 216 LYS B CA 1
ATOM 4927 C C . LYS B 1 213 ? 21.473 81.032 122.161 1.000 20.190 216 LYS B C 1
ATOM 4928 O O . LYS B 1 213 ? 21.076 81.789 123.060 1.000 20.310 216 LYS B O 1
ATOM 4934 N N . LEU B 1 214 ? 22.137 79.903 122.425 1.000 18.250 217 LEU B N 1
ATOM 4935 C CA . LEU B 1 214 ? 22.507 79.558 123.790 1.000 16.970 217 LEU B CA 1
ATOM 4936 C C . LEU B 1 214 ? 23.489 80.569 124.359 1.000 20.080 217 LEU B C 1
ATOM 4937 O O . LEU B 1 214 ? 23.357 80.984 125.516 1.000 19.810 217 LEU B O 1
ATOM 4942 N N . ALA B 1 215 ? 24.496 80.965 123.568 1.000 18.930 218 ALA B N 1
ATOM 4943 C CA . ALA B 1 215 ? 25.443 81.962 124.061 1.000 18.430 218 ALA B CA 1
ATOM 4944 C C . ALA B 1 215 ? 24.748 83.289 124.353 1.000 21.550 218 ALA B C 1
ATOM 4945 O O . ALA B 1 215 ? 25.060 83.959 125.349 1.000 21.340 218 ALA B O 1
ATOM 4947 N N . GLN B 1 216 ? 23.796 83.678 123.505 1.000 18.420 219 GLN B N 1
ATOM 4948 C CA . GLN B 1 216 ? 23.081 84.936 123.710 1.000 22.860 219 GLN B CA 1
ATOM 4949 C C . GLN B 1 216 ? 22.170 84.869 124.925 1.000 24.670 219 GLN B C 1
ATOM 4950 O O . GLN B 1 216 ? 21.857 85.907 125.520 1.000 25.250 219 GLN B O 1
ATOM 4956 N N . SER B 1 217 ? 21.716 83.673 125.285 1.000 22.050 220 SER B N 1
ATOM 4957 C CA . SER B 1 217 ? 20.915 83.458 126.483 1.000 24.130 220 SER B CA 1
ATOM 4958 C C . SER B 1 217 ? 21.743 83.410 127.759 1.000 24.590 220 SER B C 1
ATOM 4959 O O . SER B 1 217 ? 21.179 83.118 128.823 1.000 24.720 220 SER B O 1
ATOM 4962 N N . GLU B 1 218 ? 23.057 83.629 127.676 1.000 21.530 221 GLU B N 1
ATOM 4963 C CA . GLU B 1 218 ? 23.959 83.513 128.820 1.000 23.210 221 GLU B CA 1
ATOM 4964 C C . GLU B 1 218 ? 23.977 82.093 129.378 1.000 20.950 221 GLU B C 1
ATOM 4965 O O . GLU B 1 218 ? 24.214 81.888 130.568 1.000 19.270 221 GLU B O 1
ATOM 4971 N N . PHE B 1 219 ? 23.714 81.106 128.526 1.000 20.430 222 PHE B N 1
ATOM 4972 C CA . PHE B 1 219 ? 23.853 79.713 128.935 1.000 19.110 222 PHE B CA 1
ATOM 4973 C C . PHE B 1 219 ? 25.317 79.403 129.229 1.000 18.530 222 PHE B C 1
ATOM 4974 O O . PHE B 1 219 ? 26.216 79.851 128.518 1.000 21.730 222 PHE B O 1
ATOM 4982 N N . GLY B 1 220 ? 25.562 78.636 130.292 1.000 18.860 223 GLY B N 1
ATOM 4983 C CA . GLY B 1 220 ? 26.932 78.311 130.662 1.000 21.070 223 GLY B CA 1
ATOM 4984 C C . GLY B 1 220 ? 27.530 77.248 129.754 1.000 21.050 223 GLY B C 1
ATOM 4985 O O . GLY B 1 220 ? 26.842 76.361 129.249 1.000 18.460 223 GLY B O 1
ATOM 4986 N N . GLY B 1 221 ? 28.841 77.336 129.553 1.000 20.410 224 GLY B N 1
ATOM 4987 C CA . GLY B 1 221 ? 29.515 76.384 128.680 1.000 16.880 224 GLY B CA 1
ATOM 4988 C C . GLY B 1 221 ? 31.009 76.600 128.716 1.000 17.600 224 GLY B C 1
ATOM 4989 O O . GLY B 1 221 ? 31.503 77.623 129.205 1.000 18.700 224 GLY B O 1
ATOM 4990 N N . SER B 1 222 ? 31.728 75.631 128.153 1.000 16.130 225 SER B N 1
ATOM 4991 C CA . SER B 1 222 ? 33.180 75.713 128.105 1.000 16.910 225 SER B CA 1
ATOM 4992 C C . SER B 1 222 ? 33.622 76.829 127.163 1.000 18.080 225 SER B C 1
ATOM 4993 O O . SER B 1 222 ? 32.997 77.069 126.127 1.000 17.010 225 SER B O 1
ATOM 4996 N N . ARG B 1 223 ? 34.719 77.502 127.510 1.000 17.590 226 ARG B N 1
ATOM 4997 C CA . ARG B 1 223 ? 35.286 78.518 126.632 1.000 19.410 226 ARG B CA 1
ATOM 4998 C C . ARG B 1 223 ? 36.526 78.011 125.917 1.000 21.570 226 ARG B C 1
ATOM 4999 O O . ARG B 1 223 ? 37.170 78.778 125.199 1.000 19.070 226 ARG B O 1
ATOM 5007 N N . THR B 1 224 ? 36.857 76.723 126.071 1.000 18.100 227 THR B N 1
ATOM 5008 C CA . THR B 1 224 ? 38.107 76.168 125.552 1.000 19.780 227 THR B CA 1
ATOM 5009 C C . THR B 1 224 ? 37.880 74.835 124.847 1.000 17.750 227 THR B C 1
ATOM 5010 O O . THR B 1 224 ? 38.730 73.948 124.888 1.000 21.180 227 THR B O 1
ATOM 5014 N N . ALA B 1 225 ? 36.749 74.688 124.149 1.000 18.380 228 ALA B N 1
ATOM 5015 C CA . ALA B 1 225 ? 36.367 73.376 123.631 1.000 18.160 228 ALA B CA 1
ATOM 5016 C C . ALA B 1 225 ? 37.302 72.851 122.543 1.000 20.480 228 ALA B C 1
ATOM 5017 O O . ALA B 1 225 ? 37.324 71.633 122.315 1.000 17.790 228 ALA B O 1
ATOM 5019 N N . PHE B 1 226 ? 38.080 73.728 121.883 1.000 18.070 229 PHE B N 1
ATOM 5020 C CA . PHE B 1 226 ? 39.062 73.280 120.895 1.000 21.140 229 PHE B CA 1
ATOM 5021 C C . PHE B 1 226 ? 40.368 72.815 121.525 1.000 25.730 229 PHE B C 1
ATOM 5022 O O . PHE B 1 226 ? 41.161 72.155 120.840 1.000 27.360 229 PHE B O 1
ATOM 5030 N N . ASP B 1 227 ? 40.606 73.144 122.795 1.000 23.870 230 ASP B N 1
ATOM 5031 C CA . ASP B 1 227 ? 41.918 73.085 123.424 1.000 24.580 230 ASP B CA 1
ATOM 5032 C C . ASP B 1 227 ? 42.096 71.789 124.212 1.000 28.160 230 ASP B C 1
ATOM 5033 O O . ASP B 1 227 ? 41.138 71.235 124.749 1.000 27.170 230 ASP B O 1
ATOM 5038 N N . GLY B 1 228 ? 43.345 71.339 124.313 1.000 32.610 231 GLY B N 1
ATOM 5039 C CA . GLY B 1 228 ? 43.683 70.277 125.244 1.000 35.200 231 GLY B CA 1
ATOM 5040 C C . GLY B 1 228 ? 43.539 68.886 124.670 1.000 32.760 231 GLY B C 1
ATOM 5041 O O . GLY B 1 228 ? 43.175 68.671 123.509 1.000 32.300 231 GLY B O 1
ATOM 5042 N N . GLU B 1 229 ? 43.841 67.908 125.531 1.000 35.210 232 GLU B N 1
ATOM 5043 C CA . GLU B 1 229 ? 43.870 66.515 125.099 1.000 34.440 232 GLU B CA 1
ATOM 5044 C C . GLU B 1 229 ? 42.478 65.932 124.893 1.000 30.770 232 GLU B C 1
ATOM 5045 O O . GLU B 1 229 ? 42.347 64.914 124.205 1.000 32.360 232 GLU B O 1
ATOM 5051 N N . THR B 1 230 ? 41.441 66.553 125.455 1.000 30.160 233 THR B N 1
ATOM 5052 C CA . THR B 1 230 ? 40.059 66.173 125.179 1.000 27.930 233 THR B CA 1
ATOM 5053 C C . THR B 1 230 ? 39.322 67.224 124.361 1.000 24.250 233 THR B C 1
ATOM 5054 O O . THR B 1 230 ? 38.092 67.193 124.302 1.000 21.890 233 THR B O 1
ATOM 5058 N N . GLY B 1 231 ? 40.042 68.177 123.772 1.000 22.720 234 GLY B N 1
ATOM 5059 C CA . GLY B 1 231 ? 39.416 69.171 122.929 1.000 23.270 234 GLY B CA 1
ATOM 5060 C C . GLY B 1 231 ? 38.970 68.600 121.596 1.000 22.770 234 GLY B C 1
ATOM 5061 O O . GLY B 1 231 ? 39.248 67.452 121.241 1.000 19.360 234 GLY B O 1
ATOM 5062 N N . PHE B 1 232 ? 38.271 69.451 120.835 1.000 19.720 235 PHE B N 1
ATOM 5063 C CA . PHE B 1 232 ? 37.625 69.004 119.602 1.000 19.750 235 PHE B CA 1
ATOM 5064 C C . PHE B 1 232 ? 38.627 68.399 118.627 1.000 17.620 235 PHE B C 1
ATOM 5065 O O . PHE B 1 232 ? 38.354 67.365 118.014 1.000 18.420 235 PHE B O 1
ATOM 5073 N N . PHE B 1 233 ? 39.784 69.036 118.454 1.000 19.110 236 PHE B N 1
ATOM 5074 C CA . PHE B 1 233 ? 40.729 68.533 117.464 1.000 22.390 236 PHE B CA 1
ATOM 5075 C C . PHE B 1 233 ? 41.374 67.229 117.927 1.000 22.540 236 PHE B C 1
ATOM 5076 O O . PHE B 1 233 ? 41.601 66.339 117.104 1.000 21.870 236 PHE B O 1
ATOM 5084 N N . SER B 1 234 ? 41.625 67.066 119.233 1.000 22.030 237 SER B N 1
ATOM 5085 C CA . SER B 1 234 ? 42.166 65.786 119.699 1.000 23.060 237 SER B CA 1
ATOM 5086 C C . SER B 1 234 ? 41.144 64.668 119.539 1.000 23.460 237 SER B C 1
ATOM 5087 O O . SER B 1 234 ? 41.494 63.544 119.152 1.000 24.950 237 SER B O 1
ATOM 5090 N N . LEU B 1 235 ? 39.866 64.979 119.770 1.000 18.990 238 LEU B N 1
ATOM 5091 C CA . LEU B 1 235 ? 38.806 63.979 119.696 1.000 20.680 238 LEU B CA 1
ATOM 5092 C C . LEU B 1 235 ? 38.515 63.566 118.259 1.000 23.130 238 LEU B C 1
ATOM 5093 O O . LEU B 1 235 ? 38.353 62.374 117.963 1.000 22.520 238 LEU B O 1
ATOM 5098 N N . TYR B 1 236 ? 38.412 64.539 117.350 1.000 20.130 239 TYR B N 1
ATOM 5099 C CA . TYR B 1 236 ? 37.922 64.280 116.004 1.000 19.950 239 TYR B CA 1
ATOM 5100 C C . TYR B 1 236 ? 38.994 64.341 114.929 1.000 19.240 239 TYR B C 1
ATOM 5101 O O . TYR B 1 236 ? 38.739 63.902 113.799 1.000 18.190 239 TYR B O 1
ATOM 5110 N N . GLY B 1 237 ? 40.177 64.859 115.236 1.000 22.160 240 GLY B N 1
ATOM 5111 C CA . GLY B 1 237 ? 41.158 65.029 114.182 1.000 22.370 240 GLY B CA 1
ATOM 5112 C C . GLY B 1 237 ? 42.593 65.088 114.660 1.000 23.160 240 GLY B C 1
ATOM 5113 O O . GLY B 1 237 ? 43.020 64.257 115.462 1.000 23.570 240 GLY B O 1
ATOM 5114 N N . ASP B 1 238 ? 43.329 66.093 114.189 1.000 24.130 241 ASP B N 1
ATOM 5115 C CA . ASP B 1 238 ? 44.783 66.185 114.325 1.000 27.080 241 ASP B CA 1
ATOM 5116 C C . ASP B 1 238 ? 45.101 67.525 114.985 1.000 26.430 241 ASP B C 1
ATOM 5117 O O . ASP B 1 238 ? 45.152 68.561 114.312 1.000 26.340 241 ASP B O 1
ATOM 5122 N N . VAL B 1 239 ? 45.324 67.508 116.301 1.000 26.930 242 VAL B N 1
ATOM 5123 C CA . VAL B 1 239 ? 45.483 68.769 117.021 1.000 25.620 242 VAL B CA 1
ATOM 5124 C C . VAL B 1 239 ? 46.803 69.462 116.666 1.000 26.900 242 VAL B C 1
ATOM 5125 O O . VAL B 1 239 ? 46.859 70.697 116.600 1.000 26.270 242 VAL B O 1
ATOM 5129 N N . GLU B 1 240 ? 47.875 68.699 116.426 1.000 29.260 243 GLU B N 1
ATOM 5130 C CA . GLU B 1 240 ? 49.127 69.302 115.964 1.000 31.190 243 GLU B CA 1
ATOM 5131 C C . GLU B 1 240 ? 48.916 70.070 114.662 1.000 26.720 243 GLU B C 1
ATOM 5132 O O . GLU B 1 240 ? 49.356 71.224 114.513 1.000 28.110 243 GLU B O 1
ATOM 5138 N N . LYS B 1 241 ? 48.255 69.430 113.696 1.000 24.910 244 LYS B N 1
ATOM 5139 C CA . LYS B 1 241 ? 47.995 70.095 112.425 1.000 26.350 244 LYS B CA 1
ATOM 5140 C C . LYS B 1 241 ? 47.199 71.375 112.642 1.000 26.110 244 LYS B C 1
ATOM 5141 O O . LYS B 1 241 ? 47.553 72.431 112.111 1.000 27.980 244 LYS B O 1
ATOM 5147 N N . ALA B 1 242 ? 46.124 71.302 113.434 1.000 24.710 245 ALA B N 1
ATOM 5148 C CA . ALA B 1 242 ? 45.310 72.491 113.667 1.000 25.450 245 ALA B CA 1
ATOM 5149 C C . ALA B 1 242 ? 46.132 73.600 114.310 1.000 26.000 245 ALA B C 1
ATOM 5150 O O . ALA B 1 242 ? 45.977 74.778 113.971 1.000 25.090 245 ALA B O 1
ATOM 5152 N N . GLN B 1 243 ? 47.023 73.243 115.240 1.000 24.600 246 GLN B N 1
ATOM 5153 C CA . GLN B 1 243 ? 47.864 74.254 115.862 1.000 24.370 246 GLN B CA 1
ATOM 5154 C C . GLN B 1 243 ? 48.745 74.953 114.833 1.000 29.330 246 GLN B C 1
ATOM 5155 O O . GLN B 1 243 ? 49.055 76.140 114.989 1.000 30.670 246 GLN B O 1
ATOM 5161 N N . HIS B 1 244 ? 49.163 74.235 113.787 1.000 28.770 247 HIS B N 1
ATOM 5162 C CA . HIS B 1 244 ? 49.989 74.854 112.752 1.000 32.300 247 HIS B CA 1
ATOM 5163 C C . HIS B 1 244 ? 49.193 75.574 111.659 1.000 34.810 247 HIS B C 1
ATOM 5164 O O . HIS B 1 244 ? 49.742 76.472 111.011 1.000 37.920 247 HIS B O 1
ATOM 5171 N N . THR B 1 245 ? 47.937 75.195 111.406 1.000 28.790 248 THR B N 1
ATOM 5172 C CA . THR B 1 245 ? 47.252 75.624 110.189 1.000 24.970 248 THR B CA 1
ATOM 5173 C C . THR B 1 245 ? 45.969 76.437 110.401 1.000 27.340 248 THR B C 1
ATOM 5174 O O . THR B 1 245 ? 45.589 77.191 109.497 1.000 28.360 248 THR B O 1
ATOM 5178 N N . LEU B 1 246 ? 45.298 76.320 111.550 1.000 23.060 249 LEU B N 1
ATOM 5179 C CA . LEU B 1 246 ? 43.938 76.843 111.669 1.000 23.540 249 LEU B CA 1
ATOM 5180 C C . LEU B 1 246 ? 43.884 78.355 111.470 1.000 22.560 249 LEU B C 1
ATOM 5181 O O . LEU B 1 246 ? 43.008 78.863 110.759 1.000 22.530 249 LEU B O 1
ATOM 5186 N N . LEU B 1 247 ? 44.804 79.093 112.097 1.000 21.100 250 LEU B N 1
ATOM 5187 C CA . LEU B 1 247 ? 44.721 80.546 112.132 1.000 22.530 250 LEU B CA 1
ATOM 5188 C C . LEU B 1 247 ? 45.731 81.253 111.243 1.000 26.160 250 LEU B C 1
ATOM 5189 O O . LEU B 1 247 ? 45.675 82.482 111.140 1.000 27.820 250 LEU B O 1
ATOM 5194 N N . ASN B 1 248 ? 46.628 80.524 110.586 1.000 25.810 251 ASN B N 1
ATOM 5195 C CA . ASN B 1 248 ? 47.712 81.161 109.843 1.000 28.780 251 ASN B CA 1
ATOM 5196 C C . ASN B 1 248 ? 47.185 81.997 108.679 1.000 28.890 251 ASN B C 1
ATOM 5197 O O . ASN B 1 248 ? 46.408 81.512 107.853 1.000 26.530 251 ASN B O 1
ATOM 5202 N N . ASP B 1 249 ? 47.633 83.255 108.611 1.000 30.050 252 ASP B N 1
ATOM 5203 C CA . ASP B 1 249 ? 47.343 84.147 107.482 1.000 31.080 252 ASP B CA 1
ATOM 5204 C C . ASP B 1 249 ? 45.843 84.374 107.305 1.000 28.500 252 ASP B C 1
ATOM 5205 O O . ASP B 1 249 ? 45.327 84.394 106.186 1.000 26.620 252 ASP B O 1
ATOM 5210 N N . TRP B 1 250 ? 45.152 84.576 108.423 1.000 25.090 253 TRP B N 1
ATOM 5211 C CA . TRP B 1 250 ? 43.704 84.731 108.423 1.000 23.780 253 TRP B CA 1
ATOM 5212 C C . TRP B 1 250 ? 43.254 85.877 107.517 1.000 28.420 253 TRP B C 1
ATOM 5213 O O . TRP B 1 250 ? 43.838 86.961 107.523 1.000 30.530 253 TRP B O 1
ATOM 5224 N N . GLY B 1 251 ? 42.179 85.636 106.755 1.000 26.580 254 GLY B N 1
ATOM 5225 C CA . GLY B 1 251 ? 41.551 86.678 105.963 1.000 28.820 254 GLY B CA 1
ATOM 5226 C C . GLY B 1 251 ? 42.279 86.954 104.658 1.000 27.450 254 GLY B C 1
ATOM 5227 O O . GLY B 1 251 ? 43.006 86.108 104.138 1.000 33.640 254 GLY B O 1
ATOM 5228 N N . ALA B 1 252 ? 42.060 88.166 104.123 1.000 28.200 255 ALA B N 1
ATOM 5229 C CA . ALA B 1 252 ? 42.541 88.601 102.805 1.000 37.650 255 ALA B CA 1
ATOM 5230 C C . ALA B 1 252 ? 43.894 87.978 102.456 1.000 38.570 255 ALA B C 1
ATOM 5231 O O . ALA B 1 252 ? 44.898 88.296 103.104 1.000 44.610 255 ALA B O 1
ATOM 5233 N N . PRO B 1 253 ? 43.953 87.030 101.492 1.000 42.550 256 PRO B N 1
ATOM 5234 C CA . PRO B 1 253 ? 42.761 86.672 100.721 1.000 37.170 256 PRO B CA 1
ATOM 5235 C C . PRO B 1 253 ? 41.906 85.611 101.402 1.000 29.870 256 PRO B C 1
ATOM 5236 O O . PRO B 1 253 ? 42.378 84.572 101.877 1.000 31.850 256 PRO B O 1
ATOM 5240 N N . TRP B 1 254 ? 40.611 85.896 101.382 1.000 26.090 257 TRP B N 1
ATOM 5241 C CA . TRP B 1 254 ? 39.602 85.028 101.969 1.000 21.860 257 TRP B CA 1
ATOM 5242 C C . TRP B 1 254 ? 39.464 83.728 101.188 1.000 21.440 257 TRP B C 1
ATOM 5243 O O . TRP B 1 254 ? 39.532 83.714 99.952 1.000 22.570 257 TRP B O 1
ATOM 5254 N N . ARG B 1 255 ? 39.253 82.630 101.920 1.000 19.100 258 ARG B N 1
ATOM 5255 C CA . ARG B 1 255 ? 39.126 81.322 101.293 1.000 19.010 258 ARG B CA 1
ATOM 5256 C C . ARG B 1 255 ? 37.947 81.251 100.340 1.000 22.420 258 ARG B C 1
ATOM 5257 O O . ARG B 1 255 ? 37.956 80.420 99.422 1.000 21.510 258 ARG B O 1
ATOM 5265 N N . ILE B 1 256 ? 36.932 82.096 100.539 1.000 19.280 259 ILE B N 1
ATOM 5266 C CA . ILE B 1 256 ? 35.799 82.100 99.625 1.000 19.740 259 ILE B CA 1
ATOM 5267 C C . ILE B 1 256 ? 36.245 82.527 98.241 1.000 22.680 259 ILE B C 1
ATOM 5268 O O . ILE B 1 256 ? 35.603 82.168 97.247 1.000 25.710 259 ILE B O 1
ATOM 5273 N N . VAL B 1 257 ? 37.345 83.273 98.155 1.000 22.740 260 VAL B N 1
ATOM 5274 C CA . VAL B 1 257 ? 37.954 83.652 96.882 1.000 23.380 260 VAL B CA 1
ATOM 5275 C C . VAL B 1 257 ? 39.056 82.679 96.478 1.000 27.870 260 VAL B C 1
ATOM 5276 O O . VAL B 1 257 ? 39.093 82.216 95.336 1.000 26.820 260 VAL B O 1
ATOM 5280 N N . GLN B 1 258 ? 40.012 82.426 97.374 1.000 23.920 261 GLN B N 1
ATOM 5281 C CA . GLN B 1 258 ? 41.162 81.567 97.091 1.000 25.170 261 GLN B CA 1
ATOM 5282 C C . GLN B 1 258 ? 41.268 80.523 98.191 1.000 22.650 261 GLN B C 1
ATOM 5283 O O . GLN B 1 258 ? 41.563 80.884 99.350 1.000 23.050 261 GLN B O 1
ATOM 5289 N N . PRO B 1 259 ? 41.115 79.225 97.888 1.000 22.870 262 PRO B N 1
ATOM 5290 C CA . PRO B 1 259 ? 40.967 78.643 96.545 1.000 23.700 262 PRO B CA 1
ATOM 5291 C C . PRO B 1 259 ? 39.593 78.866 95.912 1.000 28.580 262 PRO B C 1
ATOM 5292 O O . PRO B 1 259 ? 39.459 78.656 94.704 1.000 26.550 262 PRO B O 1
ATOM 5296 N N . GLY B 1 260 ? 38.601 79.265 96.700 1.000 23.550 263 GLY B N 1
ATOM 5297 C CA . GLY B 1 260 ? 37.347 79.717 96.122 1.000 22.280 263 GLY B CA 1
ATOM 5298 C C . GLY B 1 260 ? 36.263 78.654 96.105 1.000 22.990 263 GLY B C 1
ATOM 5299 O O . GLY B 1 260 ? 36.526 77.448 96.074 1.000 22.170 263 GLY B O 1
ATOM 5300 N N . LEU B 1 261 ? 35.012 79.116 96.112 1.000 23.440 264 LEU B N 1
ATOM 5301 C CA . LEU B 1 261 ? 33.874 78.224 95.953 1.000 17.010 264 LEU B CA 1
ATOM 5302 C C . LEU B 1 261 ? 33.751 77.759 94.506 1.000 19.650 264 LEU B C 1
ATOM 5303 O O . LEU B 1 261 ? 33.985 78.520 93.559 1.000 20.140 264 LEU B O 1
ATOM 5308 N N . TRP B 1 262 ? 33.357 76.507 94.340 1.000 18.590 265 TRP B N 1
ATOM 5309 C CA . TRP B 1 262 ? 33.069 75.939 93.033 1.000 18.440 265 TRP B CA 1
ATOM 5310 C C . TRP B 1 262 ? 31.557 75.841 92.891 1.000 18.450 265 TRP B C 1
ATOM 5311 O O . TRP B 1 262 ? 30.895 75.168 93.688 1.000 17.310 265 TRP B O 1
ATOM 5322 N N . PHE B 1 263 ? 31.015 76.523 91.885 1.000 16.980 266 PHE B N 1
ATOM 5323 C CA . PHE B 1 263 ? 29.585 76.531 91.614 1.000 17.110 266 PHE B CA 1
ATOM 5324 C C . PHE B 1 263 ? 29.301 75.537 90.490 1.000 20.670 266 PHE B C 1
ATOM 5325 O O . PHE B 1 263 ? 29.819 75.690 89.379 1.000 22.100 266 PHE B O 1
ATOM 5333 N N . LYS B 1 264 ? 28.461 74.543 90.774 1.000 19.170 267 LYS B N 1
ATOM 5334 C CA . LYS B 1 264 ? 28.258 73.411 89.870 1.000 21.410 267 LYS B CA 1
ATOM 5335 C C . LYS B 1 264 ? 27.351 73.772 88.698 1.000 19.700 267 LYS B C 1
ATOM 5336 O O . LYS B 1 264 ? 26.310 74.407 88.876 1.000 19.620 267 LYS B O 1
ATOM 5342 N N . ILE B 1 265 ? 27.725 73.325 87.490 1.000 22.320 268 ILE B N 1
ATOM 5343 C CA . ILE B 1 265 ? 26.790 73.369 86.369 1.000 21.410 268 ILE B CA 1
ATOM 5344 C C . ILE B 1 265 ? 26.053 72.054 86.172 1.000 23.680 268 ILE B C 1
ATOM 5345 O O . ILE B 1 265 ? 25.099 72.015 85.382 1.000 22.630 268 ILE B O 1
ATOM 5350 N N . TYR B 1 266 ? 26.442 70.988 86.879 1.000 18.180 269 TYR B N 1
ATOM 5351 C CA . TYR B 1 266 ? 25.797 69.692 86.816 1.000 19.010 269 TYR B CA 1
ATOM 5352 C C . TYR B 1 266 ? 25.291 69.269 88.188 1.000 21.720 269 TYR B C 1
ATOM 5353 O O . TYR B 1 266 ? 25.987 69.466 89.195 1.000 21.070 269 TYR B O 1
ATOM 5362 N N . PRO B 1 267 ? 24.102 68.653 88.254 1.000 19.430 270 PRO B N 1
ATOM 5363 C CA . PRO B 1 267 ? 23.539 68.188 89.536 1.000 20.560 270 PRO B CA 1
ATOM 5364 C C . PRO B 1 267 ? 24.004 66.778 89.887 1.000 19.820 270 PRO B C 1
ATOM 5365 O O . PRO B 1 267 ? 23.204 65.830 89.982 1.000 19.500 270 PRO B O 1
ATOM 5369 N N . PHE B 1 268 ? 25.312 66.629 90.057 1.000 18.490 271 PHE B N 1
ATOM 5370 C CA . PHE B 1 268 ? 25.878 65.360 90.488 1.000 21.080 271 PHE B CA 1
ATOM 5371 C C . PHE B 1 268 ? 27.279 65.607 91.033 1.000 18.660 271 PHE B C 1
ATOM 5372 O O . PHE B 1 268 ? 27.723 66.752 91.153 1.000 20.110 271 PHE B O 1
ATOM 5380 N N . CYS B 1 269 ? 27.943 64.516 91.437 1.000 18.300 272 CYS B N 1
ATOM 5381 C CA . CYS B 1 269 ? 29.242 64.582 92.110 1.000 19.880 272 CYS B CA 1
ATOM 5382 C C . CYS B 1 269 ? 30.239 65.446 91.349 1.000 20.480 272 CYS B C 1
ATOM 5383 O O . CYS B 1 269 ? 30.469 65.245 90.153 1.000 20.080 272 CYS B O 1
ATOM 5386 N N . SER B 1 270 ? 30.830 66.419 92.055 1.000 18.020 273 SER B N 1
ATOM 5387 C CA . SER B 1 270 ? 31.871 67.260 91.464 1.000 18.160 273 SER B CA 1
ATOM 5388 C C . SER B 1 270 ? 32.967 66.451 90.759 1.000 18.410 273 SER B C 1
ATOM 5389 O O . SER B 1 270 ? 33.523 66.906 89.751 1.000 18.550 273 SER B O 1
ATOM 5392 N N . ALA B 1 271 ? 33.310 65.264 91.280 1.000 19.430 274 ALA B N 1
ATOM 5393 C CA . ALA B 1 271 ? 34.398 64.467 90.705 1.000 17.860 274 ALA B CA 1
ATOM 5394 C C . ALA B 1 271 ? 34.084 63.951 89.304 1.000 18.980 274 ALA B C 1
ATOM 5395 O O . ALA B 1 271 ? 35.001 63.503 88.600 1.000 21.160 274 ALA B O 1
ATOM 5397 N N . ALA B 1 272 ? 32.822 63.977 88.898 1.000 17.590 275 ALA B N 1
ATOM 5398 C CA . ALA B 1 272 ? 32.428 63.595 87.547 1.000 17.580 275 ALA B CA 1
ATOM 5399 C C . ALA B 1 272 ? 32.378 64.780 86.589 1.000 20.580 275 ALA B C 1
ATOM 5400 O O . ALA B 1 272 ? 32.248 64.577 85.370 1.000 19.810 275 ALA B O 1
ATOM 5402 N N . HIS B 1 273 ? 32.541 66.012 87.094 1.000 19.000 276 HIS B N 1
ATOM 5403 C CA . HIS B 1 273 ? 32.356 67.171 86.221 1.000 18.980 276 HIS B CA 1
ATOM 5404 C C . HIS B 1 273 ? 33.408 67.232 85.128 1.000 20.280 276 HIS B C 1
ATOM 5405 O O . HIS B 1 273 ? 33.093 67.602 83.983 1.000 22.930 276 HIS B O 1
ATOM 5412 N N . HIS B 1 274 ? 34.657 66.860 85.439 1.000 17.200 277 HIS B N 1
ATOM 5413 C CA . HIS B 1 274 ? 35.674 66.848 84.391 1.000 19.800 277 HIS B CA 1
ATOM 5414 C C . HIS B 1 274 ? 35.226 65.968 83.233 1.000 18.120 277 HIS B C 1
ATOM 5415 O O . HIS B 1 274 ? 35.178 66.421 82.079 1.000 21.940 277 HIS B O 1
ATOM 5422 N N . ALA B 1 275 ? 34.797 64.735 83.542 1.000 20.680 278 ALA B N 1
ATOM 5423 C CA . ALA B 1 275 ? 34.396 63.832 82.468 1.000 19.370 278 ALA B CA 1
ATOM 5424 C C . ALA B 1 275 ? 33.190 64.387 81.743 1.000 21.490 278 ALA B C 1
ATOM 5425 O O . ALA B 1 275 ? 33.110 64.318 80.507 1.000 21.020 278 ALA B O 1
ATOM 5427 N N . ALA B 1 276 ? 32.272 65.004 82.496 1.000 20.790 279 ALA B N 1
ATOM 5428 C CA . ALA B 1 276 ? 31.079 65.562 81.873 1.000 21.870 279 ALA B CA 1
ATOM 5429 C C . ALA B 1 276 ? 31.459 66.656 80.891 1.000 22.380 279 ALA B C 1
ATOM 5430 O O . ALA B 1 276 ? 30.930 66.706 79.775 1.000 22.240 279 ALA B O 1
ATOM 5432 N N . ASP B 1 277 ? 32.367 67.554 81.286 1.000 19.320 280 ASP B N 1
ATOM 5433 C CA . ASP B 1 277 ? 32.792 68.570 80.330 1.000 19.100 280 ASP B CA 1
ATOM 5434 C C . ASP B 1 277 ? 33.427 67.899 79.118 1.000 22.910 280 ASP B C 1
ATOM 5435 O O . ASP B 1 277 ? 33.099 68.219 77.962 1.000 24.680 280 ASP B O 1
ATOM 5440 N N . ALA B 1 278 ? 34.289 66.910 79.372 1.000 19.660 281 ALA B N 1
ATOM 5441 C CA . ALA B 1 278 ? 35.077 66.341 78.282 1.000 23.730 281 ALA B CA 1
ATOM 5442 C C . ALA B 1 278 ? 34.178 65.634 77.279 1.000 21.780 281 ALA B C 1
ATOM 5443 O O . ALA B 1 278 ? 34.291 65.853 76.057 1.000 25.000 281 ALA B O 1
ATOM 5445 N N . VAL B 1 279 ? 33.247 64.813 77.770 1.000 21.090 282 VAL B N 1
ATOM 5446 C CA . VAL B 1 279 ? 32.414 64.088 76.821 1.000 23.970 282 VAL B CA 1
ATOM 5447 C C . VAL B 1 279 ? 31.544 65.073 76.058 1.000 24.880 282 VAL B C 1
ATOM 5448 O O . VAL B 1 279 ? 31.341 64.915 74.838 1.000 24.590 282 VAL B O 1
ATOM 5452 N N . ARG B 1 280 ? 31.119 66.166 76.708 1.000 23.360 283 ARG B N 1
ATOM 5453 C CA . ARG B 1 280 ? 30.296 67.122 75.976 1.000 24.230 283 ARG B CA 1
ATOM 5454 C C . ARG B 1 280 ? 31.109 67.744 74.852 1.000 24.510 283 ARG B C 1
ATOM 5455 O O . ARG B 1 280 ? 30.624 67.853 73.714 1.000 26.740 283 ARG B O 1
ATOM 5463 N N . GLN B 1 281 ? 32.389 68.040 75.121 1.000 22.870 284 GLN B N 1
ATOM 5464 C CA . GLN B 1 281 ? 33.260 68.543 74.062 1.000 25.580 284 GLN B CA 1
ATOM 5465 C C . GLN B 1 281 ? 33.323 67.542 72.915 1.000 25.590 284 GLN B C 1
ATOM 5466 O O . GLN B 1 281 ? 33.101 67.900 71.748 1.000 29.340 284 GLN B O 1
ATOM 5472 N N . LEU B 1 282 ? 33.533 66.261 73.240 1.000 24.220 285 LEU B N 1
ATOM 5473 C CA . LEU B 1 282 ? 33.646 65.255 72.185 1.000 26.230 285 LEU B CA 1
ATOM 5474 C C . LEU B 1 282 ? 32.346 65.139 71.404 1.000 28.250 285 LEU B C 1
ATOM 5475 O O . LEU B 1 282 ? 32.361 64.934 70.182 1.000 27.640 285 LEU B O 1
ATOM 5480 N N . ILE B 1 283 ? 31.209 65.257 72.091 1.000 25.040 286 ILE B N 1
ATOM 5481 C CA . ILE B 1 283 ? 29.951 65.117 71.372 1.000 23.670 286 ILE B CA 1
ATOM 5482 C C . ILE B 1 283 ? 29.755 66.317 70.466 1.000 29.580 286 ILE B C 1
ATOM 5483 O O . ILE B 1 283 ? 29.214 66.192 69.355 1.000 28.140 286 ILE B O 1
ATOM 5488 N N . SER B 1 284 ? 30.231 67.487 70.899 1.000 27.230 287 SER B N 1
ATOM 5489 C CA . SER B 1 284 ? 30.058 68.701 70.116 1.000 30.430 287 SER B CA 1
ATOM 5490 C C . SER B 1 284 ? 31.031 68.742 68.944 1.000 33.030 287 SER B C 1
ATOM 5491 O O . SER B 1 284 ? 30.635 69.026 67.807 1.000 34.520 287 SER B O 1
ATOM 5494 N N . GLU B 1 285 ? 32.303 68.445 69.195 1.000 29.490 288 GLU B N 1
ATOM 5495 C CA . GLU B 1 285 ? 33.315 68.642 68.170 1.000 34.320 288 GLU B CA 1
ATOM 5496 C C . GLU B 1 285 ? 33.444 67.453 67.232 1.000 35.180 288 GLU B C 1
ATOM 5497 O O . GLU B 1 285 ? 33.741 67.645 66.047 1.000 35.850 288 GLU B O 1
ATOM 5503 N N . GLU B 1 286 ? 33.178 66.237 67.712 1.000 30.860 289 GLU B N 1
ATOM 5504 C CA . GLU B 1 286 ? 33.382 65.033 66.917 1.000 32.060 289 GLU B CA 1
ATOM 5505 C C . GLU B 1 286 ? 32.098 64.280 66.602 1.000 32.900 289 GLU B C 1
ATOM 5506 O O . GLU B 1 286 ? 32.155 63.251 65.917 1.000 32.910 289 GLU B O 1
ATOM 5512 N N . THR B 1 287 ? 30.950 64.759 67.080 1.000 31.160 290 THR B N 1
ATOM 5513 C CA . THR B 1 287 ? 29.652 64.132 66.841 1.000 30.180 290 THR B CA 1
ATOM 5514 C C . THR B 1 287 ? 29.656 62.647 67.203 1.000 30.190 290 THR B C 1
ATOM 5515 O O . THR B 1 287 ? 29.118 61.807 66.479 1.000 34.230 290 THR B O 1
ATOM 5519 N N . ILE B 1 288 ? 30.240 62.316 68.357 1.000 30.080 291 ILE B N 1
ATOM 5520 C CA . ILE B 1 288 ? 30.154 60.943 68.829 1.000 27.040 291 ILE B CA 1
ATOM 5521 C C . ILE B 1 288 ? 28.814 60.722 69.525 1.000 24.920 291 ILE B C 1
ATOM 5522 O O . ILE B 1 288 ? 28.150 61.660 69.978 1.000 28.550 291 ILE B O 1
ATOM 5527 N N . SER B 1 289 ? 28.406 59.457 69.593 1.000 25.560 292 SER B N 1
ATOM 5528 C CA . SER B 1 289 ? 27.129 59.087 70.182 1.000 26.320 292 SER B CA 1
ATOM 5529 C C . SER B 1 289 ? 27.227 57.663 70.698 1.000 26.420 292 SER B C 1
ATOM 5530 O O . SER B 1 289 ? 28.168 56.934 70.382 1.000 28.810 292 SER B O 1
ATOM 5533 N N . ALA B 1 290 ? 26.232 57.258 71.493 1.000 26.910 293 ALA B N 1
ATOM 5534 C CA . ALA B 1 290 ? 26.186 55.869 71.925 1.000 26.280 293 ALA B CA 1
ATOM 5535 C C . ALA B 1 290 ? 26.135 54.935 70.728 1.000 32.530 293 ALA B C 1
ATOM 5536 O O . ALA B 1 290 ? 26.691 53.832 70.775 1.000 28.350 293 ALA B O 1
ATOM 5538 N N . ALA B 1 291 ? 25.519 55.388 69.633 1.000 28.810 294 ALA B N 1
ATOM 5539 C CA . ALA B 1 291 ? 25.345 54.533 68.466 1.000 34.730 294 ALA B CA 1
ATOM 5540 C C . ALA B 1 291 ? 26.663 54.283 67.742 1.000 32.280 294 ALA B C 1
ATOM 5541 O O . ALA B 1 291 ? 26.882 53.180 67.221 1.000 32.140 294 ALA B O 1
ATOM 5543 N N . ASN B 1 292 ? 27.548 55.282 67.677 1.000 26.630 295 ASN B N 1
ATOM 5544 C CA . ASN B 1 292 ? 28.762 55.136 66.880 1.000 27.980 295 ASN B CA 1
ATOM 5545 C C . ASN B 1 292 ? 30.023 54.908 67.711 1.000 28.220 295 ASN B C 1
ATOM 5546 O O . ASN B 1 292 ? 31.116 54.854 67.146 1.000 28.640 295 ASN B O 1
ATOM 5551 N N . THR B 1 293 ? 29.908 54.771 69.026 1.000 27.800 296 THR B N 1
ATOM 5552 C CA . THR B 1 293 ? 31.060 54.464 69.868 1.000 27.700 296 THR B CA 1
ATOM 5553 C C . THR B 1 293 ? 31.029 53.003 70.301 1.000 27.520 296 THR B C 1
ATOM 5554 O O . THR B 1 293 ? 30.015 52.524 70.825 1.000 30.480 296 THR B O 1
ATOM 5558 N N . GLU B 1 294 ? 32.139 52.291 70.074 1.000 24.620 297 GLU B N 1
ATOM 5559 C CA . GLU B 1 294 ? 32.241 50.926 70.577 1.000 26.910 297 GLU B CA 1
ATOM 5560 C C . GLU B 1 294 ? 32.362 50.911 72.094 1.000 27.310 297 GLU B C 1
ATOM 5561 O O . GLU B 1 294 ? 31.698 50.121 72.778 1.000 27.690 297 GLU B O 1
ATOM 5567 N N . ARG B 1 295 ? 33.203 51.782 72.638 1.000 25.330 298 ARG B N 1
ATOM 5568 C CA . ARG B 1 295 ? 33.449 51.789 74.077 1.000 23.070 298 ARG B CA 1
ATOM 5569 C C . ARG B 1 295 ? 34.174 53.078 74.430 1.000 25.670 298 ARG B C 1
ATOM 5570 O O . ARG B 1 295 ? 34.591 53.848 73.556 1.000 23.330 298 ARG B O 1
ATOM 5578 N N . ILE B 1 296 ? 34.310 53.304 75.741 1.000 23.480 299 ILE B N 1
ATOM 5579 C CA . ILE B 1 296 ? 34.911 54.511 76.299 1.000 24.090 299 ILE B CA 1
ATOM 5580 C C . ILE B 1 296 ? 35.948 54.106 77.342 1.000 21.400 299 ILE B C 1
ATOM 5581 O O . ILE B 1 296 ? 35.704 53.197 78.141 1.000 23.560 299 ILE B O 1
ATOM 5586 N N . GLU B 1 297 ? 37.085 54.804 77.351 1.000 20.750 300 GLU B N 1
ATOM 5587 C CA . GLU B 1 297 ? 38.034 54.765 78.461 1.000 23.960 300 GLU B CA 1
ATOM 5588 C C . GLU B 1 297 ? 38.071 56.129 79.147 1.000 22.780 300 GLU B C 1
ATOM 5589 O O . GLU B 1 297 ? 38.186 57.165 78.485 1.000 23.920 300 GLU B O 1
ATOM 5595 N N . VAL B 1 298 ? 37.935 56.130 80.469 1.000 21.310 301 VAL B N 1
ATOM 5596 C CA . VAL B 1 298 ? 37.987 57.348 81.271 1.000 24.290 301 VAL B CA 1
ATOM 5597 C C . VAL B 1 298 ? 39.244 57.266 82.126 1.000 21.360 301 VAL B C 1
ATOM 5598 O O . VAL B 1 298 ? 39.411 56.311 82.886 1.000 22.970 301 VAL B O 1
ATOM 5602 N N . ILE B 1 299 ? 40.138 58.237 81.970 1.000 22.680 302 ILE B N 1
ATOM 5603 C CA . ILE B 1 299 ? 41.464 58.210 82.579 1.000 22.790 302 ILE B CA 1
ATOM 5604 C C . ILE B 1 299 ? 41.502 59.235 83.702 1.000 20.000 302 ILE B C 1
ATOM 5605 O O . ILE B 1 299 ? 41.267 60.428 83.469 1.000 19.680 302 ILE B O 1
ATOM 5610 N N . PHE B 1 300 ? 41.816 58.769 84.909 1.000 21.410 303 PHE B N 1
ATOM 5611 C CA . PHE B 1 300 ? 42.007 59.585 86.100 1.000 23.000 303 PHE B CA 1
ATOM 5612 C C . PHE B 1 300 ? 43.442 59.463 86.594 1.000 22.930 303 PHE B C 1
ATOM 5613 O O . PHE B 1 300 ? 44.103 58.446 86.354 1.000 22.170 303 PHE B O 1
ATOM 5621 N N . PRO B 1 301 ? 43.949 60.459 87.317 1.000 24.020 304 PRO B N 1
ATOM 5622 C CA . PRO B 1 301 ? 45.114 60.207 88.166 1.000 22.490 304 PRO B CA 1
ATOM 5623 C C . PRO B 1 301 ? 44.727 59.216 89.250 1.000 24.710 304 PRO B C 1
ATOM 5624 O O . PRO B 1 301 ? 43.536 59.104 89.580 1.000 22.970 304 PRO B O 1
ATOM 5628 N N . PRO B 1 302 ? 45.679 58.468 89.811 1.000 25.030 305 PRO B N 1
ATOM 5629 C CA . PRO B 1 302 ? 45.326 57.518 90.875 1.000 28.130 305 PRO B CA 1
ATOM 5630 C C . PRO B 1 302 ? 44.560 58.218 91.987 1.000 25.150 305 PRO B C 1
ATOM 5631 O O . PRO B 1 302 ? 44.932 59.305 92.433 1.000 24.020 305 PRO B O 1
ATOM 5635 N N . GLY B 1 303 ? 43.435 57.627 92.378 1.000 25.760 306 GLY B N 1
ATOM 5636 C CA . GLY B 1 303 ? 42.613 58.211 93.415 1.000 26.200 306 GLY B CA 1
ATOM 5637 C C . GLY B 1 303 ? 41.702 59.339 92.977 1.000 27.100 306 GLY B C 1
ATOM 5638 O O . GLY B 1 303 ? 40.901 59.815 93.793 1.000 24.030 306 GLY B O 1
ATOM 5639 N N . GLY B 1 304 ? 41.778 59.781 91.718 1.000 23.580 307 GLY B N 1
ATOM 5640 C CA . GLY B 1 304 ? 40.965 60.907 91.290 1.000 21.400 307 GLY B CA 1
ATOM 5641 C C . GLY B 1 304 ? 39.476 60.631 91.276 1.000 21.460 307 GLY B C 1
ATOM 5642 O O . GLY B 1 304 ? 38.681 61.577 91.345 1.000 23.090 307 GLY B O 1
ATOM 5643 N N . ASP B 1 305 ? 39.081 59.360 91.176 1.000 18.530 308 ASP B N 1
ATOM 5644 C CA . ASP B 1 305 ? 37.682 58.963 91.111 1.000 18.620 308 ASP B CA 1
ATOM 5645 C C . ASP B 1 305 ? 37.181 58.375 92.420 1.000 18.660 308 ASP B C 1
ATOM 5646 O O . ASP B 1 305 ? 36.146 57.705 92.430 1.000 20.460 308 ASP B O 1
ATOM 5651 N N . ALA B 1 306 ? 37.888 58.615 93.525 1.000 22.170 309 ALA B N 1
ATOM 5652 C CA . ALA B 1 306 ? 37.518 57.976 94.789 1.000 22.870 309 ALA B CA 1
ATOM 5653 C C . ALA B 1 306 ? 36.085 58.292 95.196 1.000 20.620 309 ALA B C 1
ATOM 5654 O O . ALA B 1 306 ? 35.407 57.443 95.795 1.000 23.550 309 ALA B O 1
ATOM 5656 N N . ALA B 1 307 ? 35.607 59.500 94.900 1.000 20.460 310 ALA B N 1
ATOM 5657 C CA . ALA B 1 307 ? 34.247 59.872 95.280 1.000 21.760 310 ALA B CA 1
ATOM 5658 C C . ALA B 1 307 ? 33.188 59.250 94.378 1.000 21.200 310 ALA B C 1
ATOM 5659 O O . ALA B 1 307 ? 32.006 59.247 94.739 1.000 19.880 310 ALA B O 1
ATOM 5661 N N . LEU B 1 308 ? 33.576 58.741 93.207 1.000 19.930 311 LEU B N 1
ATOM 5662 C CA . LEU B 1 308 ? 32.617 58.178 92.261 1.000 20.780 311 LEU B CA 1
ATOM 5663 C C . LEU B 1 308 ? 32.465 56.689 92.549 1.000 20.300 311 LEU B C 1
ATOM 5664 O O . LEU B 1 308 ? 32.973 55.821 91.831 1.000 22.170 311 LEU B O 1
ATOM 5669 N N . THR B 1 309 ? 31.730 56.395 93.627 1.000 21.110 312 THR B N 1
ATOM 5670 C CA . THR B 1 309 ? 31.687 55.043 94.178 1.000 22.880 312 THR B CA 1
ATOM 5671 C C . THR B 1 309 ? 30.778 54.087 93.403 1.000 27.900 312 THR B C 1
ATOM 5672 O O . THR B 1 309 ? 30.802 52.881 93.678 1.000 28.410 312 THR B O 1
ATOM 5676 N N . GLU B 1 310 ? 29.997 54.569 92.438 1.000 25.610 313 GLU B N 1
ATOM 5677 C CA . GLU B 1 310 ? 29.053 53.733 91.699 1.000 23.820 313 GLU B CA 1
ATOM 5678 C C . GLU B 1 310 ? 29.600 53.452 90.304 1.000 24.990 313 GLU B C 1
ATOM 5679 O O . GLU B 1 310 ? 29.607 54.340 89.446 1.000 21.990 313 GLU B O 1
ATOM 5685 N N . ARG B 1 311 ? 29.989 52.203 90.066 1.000 23.290 314 ARG B N 1
ATOM 5686 C CA . ARG B 1 311 ? 30.425 51.765 88.747 1.000 28.530 314 ARG B CA 1
ATOM 5687 C C . ARG B 1 311 ? 29.306 51.163 87.915 1.000 29.750 314 ARG B C 1
ATOM 5688 O O . ARG B 1 311 ? 29.382 51.184 86.675 1.000 27.120 314 ARG B O 1
ATOM 5696 N N . SER B 1 312 ? 28.250 50.677 88.561 1.000 28.570 315 SER B N 1
ATOM 5697 C CA . SER B 1 312 ? 27.115 50.068 87.866 1.000 30.910 315 SER B CA 1
ATOM 5698 C C . SER B 1 312 ? 25.831 50.530 88.538 1.000 32.050 315 SER B C 1
ATOM 5699 O O . SER B 1 312 ? 25.107 49.741 89.159 1.000 30.910 315 SER B O 1
ATOM 5702 N N . PRO B 1 313 ? 25.506 51.815 88.409 1.000 28.760 316 PRO B N 1
ATOM 5703 C CA . PRO B 1 313 ? 24.299 52.341 89.049 1.000 29.830 316 PRO B CA 1
ATOM 5704 C C . PRO B 1 313 ? 23.036 51.798 88.406 1.000 30.700 316 PRO B C 1
ATOM 5705 O O . PRO B 1 313 ? 22.995 51.494 87.212 1.000 31.590 316 PRO B O 1
ATOM 5709 N N . LYS B 1 314 ? 21.987 51.697 89.221 1.000 32.280 317 LYS B N 1
ATOM 5710 C CA . LYS B 1 314 ? 20.674 51.255 88.769 1.000 34.310 317 LYS B CA 1
ATOM 5711 C C . LYS B 1 314 ? 19.673 52.390 88.733 1.000 35.790 317 LYS B C 1
ATOM 5712 O O . LYS B 1 314 ? 18.594 52.238 88.145 1.000 33.510 317 LYS B O 1
ATOM 5718 N N . THR B 1 315 ? 20.020 53.518 89.336 1.000 32.830 318 THR B N 1
ATOM 5719 C CA . THR B 1 315 ? 19.135 54.639 89.554 1.000 33.680 318 THR B CA 1
ATOM 5720 C C . THR B 1 315 ? 19.871 55.902 89.119 1.000 29.040 318 THR B C 1
ATOM 5721 O O . THR B 1 315 ? 21.099 55.953 89.165 1.000 26.550 318 THR B O 1
ATOM 5725 N N . GLY B 1 316 ? 19.125 56.917 88.674 1.000 28.740 319 GLY B N 1
ATOM 5726 C CA . GLY B 1 316 ? 19.749 58.210 88.414 1.000 28.680 319 GLY B CA 1
ATOM 5727 C C . GLY B 1 316 ? 20.433 58.782 89.648 1.000 26.620 319 GLY B C 1
ATOM 5728 O O . GLY B 1 316 ? 21.478 59.437 89.547 1.000 26.010 319 GLY B O 1
ATOM 5729 N N . GLU B 1 317 ? 19.849 58.546 90.827 1.000 26.280 320 GLU B N 1
ATOM 5730 C CA . GLU B 1 317 ? 20.458 58.994 92.081 1.000 26.770 320 GLU B CA 1
ATOM 5731 C C . GLU B 1 317 ? 21.801 58.316 92.321 1.000 24.930 320 GLU B C 1
ATOM 5732 O O . GLU B 1 317 ? 22.779 58.967 92.705 1.000 24.220 320 GLU B O 1
ATOM 5738 N N . GLU B 1 318 ? 21.848 56.990 92.170 1.000 24.730 321 GLU B N 1
ATOM 5739 C CA . GLU B 1 318 ? 23.137 56.312 92.211 1.000 26.010 321 GLU B CA 1
ATOM 5740 C C . GLU B 1 318 ? 24.028 56.805 91.086 1.000 22.020 321 GLU B C 1
ATOM 5741 O O . GLU B 1 318 ? 25.247 56.927 91.260 1.000 23.320 321 GLU B O 1
ATOM 5747 N N . GLY B 1 319 ? 23.429 57.116 89.933 1.000 22.650 322 GLY B N 1
ATOM 5748 C CA . GLY B 1 319 ? 24.177 57.638 88.808 1.000 22.690 322 GLY B CA 1
ATOM 5749 C C . GLY B 1 319 ? 24.853 58.961 89.088 1.000 22.340 322 GLY B C 1
ATOM 5750 O O . GLY B 1 319 ? 25.781 59.341 88.362 1.000 19.760 322 GLY B O 1
ATOM 5751 N N . ARG B 1 320 ? 24.401 59.681 90.117 1.000 21.710 323 ARG B N 1
ATOM 5752 C CA . ARG B 1 320 ? 25.082 60.916 90.500 1.000 21.580 323 ARG B CA 1
ATOM 5753 C C . ARG B 1 320 ? 26.535 60.680 90.883 1.000 21.970 323 ARG B C 1
ATOM 5754 O O . ARG B 1 320 ? 27.326 61.628 90.885 1.000 19.660 323 ARG B O 1
ATOM 5762 N N . PHE B 1 321 ? 26.903 59.446 91.227 1.000 19.220 324 PHE B N 1
ATOM 5763 C CA . PHE B 1 321 ? 28.256 59.137 91.667 1.000 19.000 324 PHE B CA 1
ATOM 5764 C C . PHE B 1 321 ? 28.897 58.110 90.748 1.000 20.840 324 PHE B C 1
ATOM 5765 O O . PHE B 1 321 ? 29.796 57.379 91.151 1.000 19.640 324 PHE B O 1
ATOM 5773 N N . SER B 1 322 ? 28.470 58.114 89.483 1.000 22.080 325 SER B N 1
ATOM 5774 C CA . SER B 1 322 ? 28.947 57.187 88.461 1.000 21.510 325 SER B CA 1
ATOM 5775 C C . SER B 1 322 ? 29.421 57.982 87.254 1.000 20.410 325 SER B C 1
ATOM 5776 O O . SER B 1 322 ? 28.611 58.612 86.566 1.000 20.720 325 SER B O 1
ATOM 5779 N N . VAL B 1 323 ? 30.723 57.946 86.977 1.000 20.400 326 VAL B N 1
ATOM 5780 C CA . VAL B 1 323 ? 31.185 58.596 85.753 1.000 20.280 326 VAL B CA 1
ATOM 5781 C C . VAL B 1 323 ? 30.653 57.844 84.528 1.000 21.670 326 VAL B C 1
ATOM 5782 O O . VAL B 1 323 ? 30.435 58.444 83.460 1.000 21.200 326 VAL B O 1
ATOM 5786 N N . GLU B 1 324 ? 30.431 56.530 84.671 1.000 21.490 327 GLU B N 1
ATOM 5787 C CA . GLU B 1 324 ? 29.876 55.728 83.580 1.000 26.370 327 GLU B CA 1
ATOM 5788 C C . GLU B 1 324 ? 28.505 56.246 83.170 1.000 24.180 327 GLU B C 1
ATOM 5789 O O . GLU B 1 324 ? 28.232 56.441 81.982 1.000 24.090 327 GLU B O 1
ATOM 5795 N N . TYR B 1 325 ? 27.624 56.462 84.146 1.000 22.980 328 TYR B N 1
ATOM 5796 C CA . TYR B 1 325 ? 26.281 56.927 83.822 1.000 24.360 328 TYR B CA 1
ATOM 5797 C C . TYR B 1 325 ? 26.306 58.328 83.232 1.000 21.470 328 TYR B C 1
ATOM 5798 O O . TYR B 1 325 ? 25.547 58.625 82.308 1.000 23.730 328 TYR B O 1
ATOM 5807 N N . VAL B 1 326 ? 27.142 59.215 83.776 1.000 21.500 329 VAL B N 1
ATOM 5808 C CA . VAL B 1 326 ? 27.230 60.579 83.261 1.000 19.230 329 VAL B CA 1
ATOM 5809 C C . VAL B 1 326 ? 27.583 60.555 81.781 1.000 20.730 329 VAL B C 1
ATOM 5810 O O . VAL B 1 326 ? 26.901 61.162 80.930 1.000 22.580 329 VAL B O 1
ATOM 5814 N N . ILE B 1 327 ? 28.625 59.791 81.450 1.000 20.350 330 ILE B N 1
ATOM 5815 C CA . ILE B 1 327 ? 29.090 59.720 80.071 1.000 19.600 330 ILE B CA 1
ATOM 5816 C C . ILE B 1 327 ? 28.048 59.041 79.187 1.000 20.670 330 ILE B C 1
ATOM 5817 O O . ILE B 1 327 ? 27.743 59.525 78.092 1.000 23.480 330 ILE B O 1
ATOM 5822 N N . ALA B 1 328 ? 27.484 57.916 79.646 1.000 22.030 331 ALA B N 1
ATOM 5823 C CA . ALA B 1 328 ? 26.500 57.183 78.844 1.000 21.740 331 ALA B CA 1
ATOM 5824 C C . ALA B 1 328 ? 25.255 58.022 78.580 1.000 24.130 331 ALA B C 1
ATOM 5825 O O . ALA B 1 328 ? 24.731 58.040 77.458 1.000 25.310 331 ALA B O 1
ATOM 5827 N N . LEU B 1 329 ? 24.765 58.720 79.604 1.000 23.380 332 LEU B N 1
ATOM 5828 C CA . LEU B 1 329 ? 23.612 59.593 79.441 1.000 23.440 332 LEU B CA 1
ATOM 5829 C C . LEU B 1 329 ? 23.875 60.635 78.366 1.000 24.010 332 LEU B C 1
ATOM 5830 O O . LEU B 1 329 ? 23.036 60.854 77.480 1.000 26.180 332 LEU B O 1
ATOM 5835 N N . ALA B 1 330 ? 25.045 61.286 78.417 1.000 19.080 333 ALA B N 1
ATOM 5836 C CA . ALA B 1 330 ? 25.363 62.265 77.380 1.000 20.420 333 ALA B CA 1
ATOM 5837 C C . ALA B 1 330 ? 25.450 61.617 75.999 1.000 24.500 333 ALA B C 1
ATOM 5838 O O . ALA B 1 330 ? 24.951 62.174 75.012 1.000 22.700 333 ALA B O 1
ATOM 5840 N N . LEU B 1 331 ? 26.074 60.438 75.907 1.000 22.370 334 LEU B N 1
ATOM 5841 C CA . LEU B 1 331 ? 26.213 59.785 74.603 1.000 23.720 334 LEU B CA 1
ATOM 5842 C C . LEU B 1 331 ? 24.861 59.407 74.012 1.000 25.270 334 LEU B C 1
ATOM 5843 O O . LEU B 1 331 ? 24.710 59.347 72.784 1.000 26.380 334 LEU B O 1
ATOM 5848 N N . HIS B 1 332 ? 23.870 59.142 74.854 1.000 23.540 335 HIS B N 1
ATOM 5849 C CA . HIS B 1 332 ? 22.542 58.828 74.357 1.000 26.940 335 HIS B CA 1
ATOM 5850 C C . HIS B 1 332 ? 21.732 60.071 74.010 1.000 28.160 335 HIS B C 1
ATOM 5851 O O . HIS B 1 332 ? 20.523 59.954 73.784 1.000 29.270 335 HIS B O 1
ATOM 5858 N N . GLY B 1 333 ? 22.361 61.245 73.969 1.000 24.830 336 GLY B N 1
ATOM 5859 C CA . GLY B 1 333 ? 21.686 62.444 73.518 1.000 29.000 336 GLY B CA 1
ATOM 5860 C C . GLY B 1 333 ? 20.870 63.167 74.564 1.000 31.110 336 GLY B C 1
ATOM 5861 O O . GLY B 1 333 ? 20.022 63.991 74.210 1.000 29.020 336 GLY B O 1
ATOM 5862 N N . HIS B 1 334 ? 21.073 62.872 75.843 1.000 27.890 337 HIS B N 1
ATOM 5863 C CA . HIS B 1 334 ? 20.311 63.514 76.902 1.000 29.680 337 HIS B CA 1
ATOM 5864 C C . HIS B 1 334 ? 21.109 64.631 77.561 1.000 30.910 337 HIS B C 1
ATOM 5865 O O . HIS B 1 334 ? 22.344 64.631 77.567 1.000 29.810 337 HIS B O 1
ATOM 5872 N N . GLY B 1 335 ? 20.383 65.610 78.090 1.000 29.020 338 GLY B N 1
ATOM 5873 C CA . GLY B 1 335 ? 21.024 66.648 78.869 1.000 31.230 338 GLY B CA 1
ATOM 5874 C C . GLY B 1 335 ? 21.483 66.126 80.218 1.000 24.740 338 GLY B C 1
ATOM 5875 O O . GLY B 1 335 ? 20.888 65.217 80.803 1.000 28.510 338 GLY B O 1
ATOM 5876 N N . LEU B 1 336 ? 22.567 66.717 80.719 1.000 27.540 339 LEU B N 1
ATOM 5877 C CA . LEU B 1 336 ? 23.091 66.376 82.043 1.000 26.070 339 LEU B CA 1
ATOM 5878 C C . LEU B 1 336 ? 22.375 67.241 83.085 1.000 23.550 339 LEU B C 1
ATOM 5879 O O . LEU B 1 336 ? 22.936 68.149 83.695 1.000 24.960 339 LEU B O 1
ATOM 5884 N N . THR B 1 337 ? 21.103 66.918 83.292 1.000 25.850 340 THR B N 1
ATOM 5885 C CA . THR B 1 337 ? 20.156 67.804 83.955 1.000 23.000 340 THR B CA 1
ATOM 5886 C C . THR B 1 337 ? 19.468 67.080 85.102 1.000 24.310 340 THR B C 1
ATOM 5887 O O . THR B 1 337 ? 19.551 65.858 85.235 1.000 24.960 340 THR B O 1
ATOM 5891 N N . VAL B 1 338 ? 18.758 67.862 85.925 1.000 24.530 341 VAL B N 1
ATOM 5892 C CA . VAL B 1 338 ? 18.191 67.348 87.172 1.000 24.190 341 VAL B CA 1
ATOM 5893 C C . VAL B 1 338 ? 17.297 66.139 86.916 1.000 24.130 341 VAL B C 1
ATOM 5894 O O . VAL B 1 338 ? 17.387 65.120 87.617 1.000 23.490 341 VAL B O 1
ATOM 5898 N N . GLU B 1 339 ? 16.453 66.211 85.881 1.000 26.560 342 GLU B N 1
ATOM 5899 C CA . GLU B 1 339 ? 15.454 65.170 85.663 1.000 28.150 342 GLU B CA 1
ATOM 5900 C C . GLU B 1 339 ? 16.074 63.802 85.436 1.000 27.960 342 GLU B C 1
ATOM 5901 O O . GLU B 1 339 ? 15.406 62.788 85.669 1.000 27.240 342 GLU B O 1
ATOM 5907 N N . HIS B 1 340 ? 17.334 63.743 85.012 1.000 22.760 343 HIS B N 1
ATOM 5908 C CA . HIS B 1 340 ? 17.978 62.466 84.732 1.000 25.170 343 HIS B CA 1
ATOM 5909 C C . HIS B 1 340 ? 18.776 61.923 85.910 1.000 28.390 343 HIS B C 1
ATOM 5910 O O . HIS B 1 340 ? 19.473 60.916 85.755 1.000 26.220 343 HIS B O 1
ATOM 5917 N N . PHE B 1 341 ? 18.680 62.541 87.087 1.000 25.370 344 PHE B N 1
ATOM 5918 C CA . PHE B 1 341 ? 19.423 62.049 88.242 1.000 24.700 344 PHE B CA 1
ATOM 5919 C C . PHE B 1 341 ? 18.507 61.768 89.426 1.000 29.230 344 PHE B C 1
ATOM 5920 O O . PHE B 1 341 ? 18.920 61.853 90.586 1.000 26.110 344 PHE B O 1
ATOM 5928 N N . SER B 1 342 ? 17.270 61.375 89.130 1.000 27.440 345 SER B N 1
ATOM 5929 C CA . SER B 1 342 ? 16.260 61.058 90.124 1.000 31.250 345 SER B CA 1
ATOM 5930 C C . SER B 1 342 ? 16.327 59.581 90.510 1.000 30.880 345 SER B C 1
ATOM 5931 O O . SER B 1 342 ? 17.173 58.817 90.040 1.000 29.730 345 SER B O 1
ATOM 5934 N N . SER B 1 343 ? 15.398 59.163 91.366 1.000 32.950 346 SER B N 1
ATOM 5935 C CA . SER B 1 343 ? 15.328 57.775 91.808 1.000 33.460 346 SER B CA 1
ATOM 5936 C C . SER B 1 343 ? 14.820 56.823 90.730 1.000 36.440 346 SER B C 1
ATOM 5937 O O . SER B 1 343 ? 14.814 55.610 90.966 1.000 38.720 346 SER B O 1
ATOM 5940 N N . GLN B 1 344 ? 14.407 57.318 89.565 1.000 35.660 347 GLN B N 1
ATOM 5941 C CA . GLN B 1 344 ? 13.858 56.427 88.558 1.000 38.240 347 GLN B CA 1
ATOM 5942 C C . GLN B 1 344 ? 14.956 55.511 88.017 1.000 37.090 347 GLN B C 1
ATOM 5943 O O . GLN B 1 344 ? 16.129 55.890 87.981 1.000 33.260 347 GLN B O 1
ATOM 5949 N N . PRO B 1 345 ? 14.604 54.296 87.598 1.000 38.550 348 PRO B N 1
ATOM 5950 C CA . PRO B 1 345 ? 15.632 53.362 87.127 1.000 36.780 348 PRO B CA 1
ATOM 5951 C C . PRO B 1 345 ? 16.253 53.839 85.825 1.000 35.180 348 PRO B C 1
ATOM 5952 O O . PRO B 1 345 ? 15.626 54.536 85.023 1.000 35.060 348 PRO B O 1
ATOM 5956 N N . ILE B 1 346 ? 17.505 53.460 85.628 1.000 34.190 349 ILE B N 1
ATOM 5957 C CA . ILE B 1 346 ? 18.208 53.782 84.383 1.000 30.360 349 ILE B CA 1
ATOM 5958 C C . ILE B 1 346 ? 17.738 52.829 83.292 1.000 33.500 349 ILE B C 1
ATOM 5959 O O . ILE B 1 346 ? 17.746 51.605 83.504 1.000 32.040 349 ILE B O 1
ATOM 5964 N N . PRO B 1 347 ? 17.312 53.334 82.133 1.000 31.870 350 PRO B N 1
ATOM 5965 C CA . PRO B 1 347 ? 16.822 52.450 81.068 1.000 36.420 350 PRO B CA 1
ATOM 5966 C C . PRO B 1 347 ? 17.894 51.469 80.612 1.000 36.650 350 PRO B C 1
ATOM 5967 O O . PRO B 1 347 ? 19.093 51.688 80.780 1.000 32.650 350 PRO B O 1
ATOM 5971 N N . ASN B 1 348 ? 17.439 50.365 80.012 1.000 40.540 351 ASN B N 1
ATOM 5972 C CA . ASN B 1 348 ? 18.350 49.263 79.716 1.000 39.190 351 ASN B CA 1
ATOM 5973 C C . ASN B 1 348 ? 19.387 49.626 78.656 1.000 30.920 351 ASN B C 1
ATOM 5974 O O . ASN B 1 348 ? 20.511 49.115 78.704 1.000 35.510 351 ASN B O 1
ATOM 5979 N N . GLY B 1 349 ? 19.042 50.479 77.690 1.000 30.830 352 GLY B N 1
ATOM 5980 C CA . GLY B 1 349 ? 20.027 50.872 76.690 1.000 33.870 352 GLY B CA 1
ATOM 5981 C C . GLY B 1 349 ? 21.184 51.647 77.294 1.000 32.810 352 GLY B C 1
ATOM 5982 O O . GLY B 1 349 ? 22.352 51.441 76.936 1.000 30.750 352 GLY B O 1
ATOM 5983 N N . ILE B 1 350 ? 20.880 52.540 78.235 1.000 29.650 353 ILE B N 1
ATOM 5984 C CA . ILE B 1 350 ? 21.947 53.271 78.902 1.000 29.280 353 ILE B CA 1
ATOM 5985 C C . ILE B 1 350 ? 22.781 52.328 79.768 1.000 26.980 353 ILE B C 1
ATOM 5986 O O . ILE B 1 350 ? 24.001 52.463 79.835 1.000 28.540 353 ILE B O 1
ATOM 5991 N N . GLN B 1 351 ? 22.154 51.338 80.415 1.000 30.990 354 GLN B N 1
ATOM 5992 C CA . GLN B 1 351 ? 22.933 50.380 81.203 1.000 31.680 354 GLN B CA 1
ATOM 5993 C C . GLN B 1 351 ? 23.867 49.559 80.317 1.000 31.630 354 GLN B C 1
ATOM 5994 O O . GLN B 1 351 ? 25.023 49.289 80.685 1.000 31.970 354 GLN B O 1
ATOM 6000 N N . THR B 1 352 ? 23.390 49.167 79.134 1.000 31.470 355 THR B N 1
ATOM 6001 C CA . THR B 1 352 ? 24.271 48.510 78.175 1.000 31.690 355 THR B CA 1
ATOM 6002 C C . THR B 1 352 ? 25.469 49.392 77.851 1.000 30.540 355 THR B C 1
ATOM 6003 O O . THR B 1 352 ? 26.617 48.935 77.872 1.000 31.840 355 THR B O 1
ATOM 6007 N N . THR B 1 353 ? 25.220 50.670 77.561 1.000 31.210 356 THR B N 1
ATOM 6008 C CA . THR B 1 353 ? 26.334 51.577 77.284 1.000 27.480 356 THR B CA 1
ATOM 6009 C C . THR B 1 353 ? 27.262 51.715 78.493 1.000 27.740 356 THR B C 1
ATOM 6010 O O . THR B 1 353 ? 28.483 51.851 78.339 1.000 26.340 356 THR B O 1
ATOM 6014 N N . ILE B 1 354 ? 26.699 51.712 79.701 1.000 26.360 357 ILE B N 1
ATOM 6015 C CA . ILE B 1 354 ? 27.519 51.815 80.906 1.000 25.640 357 ILE B CA 1
ATOM 6016 C C . ILE B 1 354 ? 28.498 50.656 80.967 1.000 29.720 357 ILE B C 1
ATOM 6017 O O . ILE B 1 354 ? 29.666 50.823 81.343 1.000 28.010 357 ILE B O 1
ATOM 6022 N N . GLY B 1 355 ? 28.047 49.468 80.561 1.000 27.500 358 GLY B N 1
ATOM 6023 C CA . GLY B 1 355 ? 28.935 48.315 80.538 1.000 32.240 358 GLY B CA 1
ATOM 6024 C C . GLY B 1 355 ? 30.118 48.435 79.586 1.000 33.450 358 GLY B C 1
ATOM 6025 O O . GLY B 1 355 ? 31.046 47.623 79.683 1.000 35.310 358 GLY B O 1
ATOM 6026 N N . HIS B 1 356 ? 30.108 49.404 78.666 1.000 28.670 359 HIS B N 1
ATOM 6027 C CA . HIS B 1 356 ? 31.204 49.611 77.726 1.000 26.790 359 HIS B CA 1
ATOM 6028 C C . HIS B 1 356 ? 32.090 50.801 78.085 1.000 29.490 359 HIS B C 1
ATOM 6029 O O . HIS B 1 356 ? 32.841 51.280 77.228 1.000 24.720 359 HIS B O 1
ATOM 6036 N N . ILE B 1 357 ? 32.025 51.285 79.324 1.000 24.920 360 ILE B N 1
ATOM 6037 C CA . ILE B 1 357 ? 32.806 52.439 79.759 1.000 24.530 360 ILE B CA 1
ATOM 6038 C C . ILE B 1 357 ? 33.731 51.953 80.866 1.000 28.070 360 ILE B C 1
ATOM 6039 O O . ILE B 1 357 ? 33.262 51.416 81.877 1.000 29.120 360 ILE B O 1
ATOM 6044 N N . GLN B 1 358 ? 35.034 52.144 80.696 1.000 25.190 361 GLN B N 1
ATOM 6045 C CA . GLN B 1 358 ? 35.930 51.631 81.710 1.000 28.230 361 GLN B CA 1
ATOM 6046 C C . GLN B 1 358 ? 36.821 52.745 82.259 1.000 26.170 361 GLN B C 1
ATOM 6047 O O . GLN B 1 358 ? 37.214 53.656 81.530 1.000 22.770 361 GLN B O 1
ATOM 6053 N N . ARG B 1 359 ? 37.213 52.625 83.531 1.000 22.390 362 ARG B N 1
ATOM 6054 C CA . ARG B 1 359 ? 38.121 53.580 84.157 1.000 22.010 362 ARG B CA 1
ATOM 6055 C C . ARG B 1 359 ? 39.536 53.020 84.164 1.000 22.720 362 ARG B C 1
ATOM 6056 O O . ARG B 1 359 ? 39.734 51.841 84.474 1.000 23.920 362 ARG B O 1
ATOM 6064 N N . VAL B 1 360 ? 40.518 53.866 83.827 1.000 23.070 363 VAL B N 1
ATOM 6065 C CA . VAL B 1 360 ? 41.931 53.513 83.931 1.000 25.650 363 VAL B CA 1
ATOM 6066 C C . VAL B 1 360 ? 42.687 54.658 84.594 1.000 22.610 363 VAL B C 1
ATOM 6067 O O . VAL B 1 360 ? 42.205 55.791 84.683 1.000 23.870 363 VAL B O 1
ATOM 6071 N N . TYR B 1 361 ? 43.894 54.348 85.067 1.000 23.960 364 TYR B N 1
ATOM 6072 C CA . TYR B 1 361 ? 44.616 55.249 85.956 1.000 22.580 364 TYR B CA 1
ATOM 6073 C C . TYR B 1 361 ? 46.010 55.529 85.423 1.000 21.440 364 TYR B C 1
ATOM 6074 O O . TYR B 1 361 ? 46.740 54.609 85.040 1.000 23.140 364 TYR B O 1
ATOM 6083 N N . ASP B 1 362 ? 46.371 56.807 85.421 1.000 21.890 365 ASP B N 1
ATOM 6084 C CA . ASP B 1 362 ? 47.572 57.312 84.767 1.000 21.680 365 ASP B CA 1
ATOM 6085 C C . ASP B 1 362 ? 48.355 58.106 85.803 1.000 24.810 365 ASP B C 1
ATOM 6086 O O . ASP B 1 362 ? 47.968 59.224 86.153 1.000 25.610 365 ASP B O 1
ATOM 6091 N N . ASN B 1 363 ? 49.462 57.542 86.277 1.000 25.320 366 ASN B N 1
ATOM 6092 C CA . ASN B 1 363 ? 50.268 58.175 87.317 1.000 27.830 366 ASN B CA 1
ATOM 6093 C C . ASN B 1 363 ? 51.366 59.084 86.768 1.000 32.080 366 ASN B C 1
ATOM 6094 O O . ASN B 1 363 ? 52.091 59.698 87.557 1.000 31.090 366 ASN B O 1
ATOM 6099 N N . ALA B 1 364 ? 51.505 59.197 85.446 1.000 25.570 367 ALA B N 1
ATOM 6100 C CA . ALA B 1 364 ? 52.573 59.992 84.848 1.000 28.000 367 ALA B CA 1
ATOM 6101 C C . ALA B 1 364 ? 52.105 61.352 84.358 1.000 28.940 367 ALA B C 1
ATOM 6102 O O . ALA B 1 364 ? 52.859 62.327 84.441 1.000 28.590 367 ALA B O 1
ATOM 6104 N N . THR B 1 365 ? 50.878 61.440 83.853 1.000 26.480 368 THR B N 1
ATOM 6105 C CA . THR B 1 365 ? 50.383 62.704 83.329 1.000 27.960 368 THR B CA 1
ATOM 6106 C C . THR B 1 365 ? 50.364 63.749 84.435 1.000 29.210 368 THR B C 1
ATOM 6107 O O . THR B 1 365 ? 49.861 63.496 85.537 1.000 28.100 368 THR B O 1
ATOM 6111 N N . GLN B 1 366 ? 50.945 64.912 84.142 1.000 29.100 369 GLN B N 1
ATOM 6112 C CA . GLN B 1 366 ? 51.047 65.984 85.128 1.000 32.460 369 GLN B CA 1
ATOM 6113 C C . GLN B 1 366 ? 49.772 66.814 85.129 1.000 30.200 369 GLN B C 1
ATOM 6114 O O . GLN B 1 366 ? 49.425 67.395 84.095 1.000 28.030 369 GLN B O 1
ATOM 6120 N N . PRO B 1 367 ? 49.081 66.939 86.257 1.000 29.700 370 PRO B N 1
ATOM 6121 C CA . PRO B 1 367 ? 47.912 67.825 86.304 1.000 31.250 370 PRO B CA 1
ATOM 6122 C C . PRO B 1 367 ? 48.274 69.279 86.024 1.000 29.970 370 PRO B C 1
ATOM 6123 O O . PRO B 1 367 ? 49.383 69.731 86.311 1.000 31.970 370 PRO B O 1
ATOM 6127 N N . ALA B 1 368 ? 47.317 70.017 85.456 1.000 29.500 371 ALA B N 1
ATOM 6128 C CA . ALA B 1 368 ? 47.561 71.421 85.145 1.000 32.260 371 ALA B CA 1
ATOM 6129 C C . ALA B 1 368 ? 47.657 72.235 86.437 1.000 30.520 371 ALA B C 1
ATOM 6130 O O . ALA B 1 368 ? 47.029 71.887 87.443 1.000 30.730 371 ALA B O 1
ATOM 6132 N N . PRO B 1 369 ? 48.445 73.320 86.439 1.000 32.430 372 PRO B N 1
ATOM 6133 C CA . PRO B 1 369 ? 48.568 74.135 87.662 1.000 31.590 372 PRO B CA 1
ATOM 6134 C C . PRO B 1 369 ? 47.261 74.734 88.152 1.000 31.780 372 PRO B C 1
ATOM 6135 O O . PRO B 1 369 ? 47.145 75.043 89.343 1.000 34.550 372 PRO B O 1
ATOM 6139 N N . HIS B 1 370 ? 46.280 74.934 87.279 1.000 28.100 373 HIS B N 1
ATOM 6140 C CA . HIS B 1 370 ? 45.005 75.520 87.668 1.000 30.030 373 HIS B CA 1
ATOM 6141 C C . HIS B 1 370 ? 43.923 74.465 87.904 1.000 27.140 373 HIS B C 1
ATOM 6142 O O . HIS B 1 370 ? 42.746 74.816 88.039 1.000 24.010 373 HIS B O 1
ATOM 6149 N N . ALA B 1 371 ? 44.298 73.185 87.957 1.000 24.830 374 ALA B N 1
ATOM 6150 C CA . ALA B 1 371 ? 43.319 72.116 88.109 1.000 23.150 374 ALA B CA 1
ATOM 6151 C C . ALA B 1 371 ? 42.521 72.302 89.391 1.000 23.300 374 ALA B C 1
ATOM 6152 O O . ALA B 1 371 ? 43.056 72.746 90.410 1.000 24.190 374 ALA B O 1
ATOM 6154 N N . VAL B 1 372 ? 41.242 71.943 89.332 1.000 22.210 375 VAL B N 1
ATOM 6155 C CA . VAL B 1 372 ? 40.368 71.945 90.504 1.000 21.620 375 VAL B CA 1
ATOM 6156 C C . VAL B 1 372 ? 39.691 70.583 90.592 1.000 22.210 375 VAL B C 1
ATOM 6157 O O . VAL B 1 372 ? 39.051 70.149 89.630 1.000 20.500 375 VAL B O 1
ATOM 6161 N N . PRO B 1 373 ? 39.813 69.852 91.720 1.000 22.810 376 PRO B N 1
ATOM 6162 C CA . PRO B 1 373 ? 40.739 70.194 92.807 1.000 21.740 376 PRO B CA 1
ATOM 6163 C C . PRO B 1 373 ? 42.199 70.069 92.367 1.000 25.300 376 PRO B C 1
ATOM 6164 O O . PRO B 1 373 ? 42.459 69.494 91.305 1.000 22.350 376 PRO B O 1
ATOM 6168 N N . LYS B 1 374 ? 43.132 70.579 93.173 1.000 23.510 377 LYS B N 1
ATOM 6169 C CA . LYS B 1 374 ? 44.542 70.492 92.813 1.000 26.280 377 LYS B CA 1
ATOM 6170 C C . LYS B 1 374 ? 44.916 69.032 92.569 1.000 27.620 377 LYS B C 1
ATOM 6171 O O . LYS B 1 374 ? 44.485 68.124 93.293 1.000 25.270 377 LYS B O 1
ATOM 6177 N N . GLY B 1 375 ? 45.671 68.802 91.498 1.000 25.410 378 GLY B N 1
ATOM 6178 C CA . GLY B 1 375 ? 46.089 67.471 91.109 1.000 26.610 378 GLY B CA 1
ATOM 6179 C C . GLY B 1 375 ? 45.078 66.647 90.323 1.000 26.170 378 GLY B C 1
ATOM 6180 O O . GLY B 1 375 ? 45.376 65.491 89.993 1.000 28.860 378 GLY B O 1
ATOM 6181 N N . ARG B 1 376 ? 43.903 67.185 90.008 1.000 22.250 379 ARG B N 1
ATOM 6182 C CA . ARG B 1 376 ? 42.846 66.416 89.361 1.000 23.320 379 ARG B CA 1
ATOM 6183 C C . ARG B 1 376 ? 42.815 66.671 87.856 1.000 20.430 379 ARG B C 1
ATOM 6184 O O . ARG B 1 376 ? 43.034 67.794 87.406 1.000 26.560 379 ARG B O 1
ATOM 6192 N N . PHE B 1 377 ? 42.512 65.626 87.087 1.000 23.580 380 PHE B N 1
ATOM 6193 C CA . PHE B 1 377 ? 42.137 65.768 85.682 1.000 20.050 380 PHE B CA 1
ATOM 6194 C C . PHE B 1 377 ? 41.263 64.583 85.318 1.000 20.920 380 PHE B C 1
ATOM 6195 O O . PHE B 1 377 ? 41.161 63.609 86.069 1.000 21.870 380 PHE B O 1
ATOM 6203 N N . THR B 1 378 ? 40.635 64.657 84.144 1.000 20.260 381 THR B N 1
ATOM 6204 C CA . THR B 1 378 ? 40.021 63.469 83.576 1.000 19.750 381 THR B CA 1
ATOM 6205 C C . THR B 1 378 ? 40.152 63.548 82.067 1.000 20.180 381 THR B C 1
ATOM 6206 O O . THR B 1 378 ? 39.965 64.617 81.477 1.000 20.720 381 THR B O 1
ATOM 6210 N N . ILE B 1 379 ? 40.499 62.418 81.460 1.000 20.010 382 ILE B N 1
ATOM 6211 C CA . ILE B 1 379 ? 40.492 62.278 80.005 1.000 20.670 382 ILE B CA 1
ATOM 6212 C C . ILE B 1 379 ? 39.394 61.305 79.608 1.000 20.890 382 ILE B C 1
ATOM 6213 O O . ILE B 1 379 ? 39.237 60.248 80.222 1.000 22.200 382 ILE B O 1
ATOM 6218 N N . VAL B 1 380 ? 38.628 61.658 78.578 1.000 19.970 383 VAL B N 1
ATOM 6219 C CA . VAL B 1 380 ? 37.644 60.759 77.996 1.000 22.140 383 VAL B CA 1
ATOM 6220 C C . VAL B 1 380 ? 38.136 60.387 76.603 1.000 21.350 383 VAL B C 1
ATOM 6221 O O . VAL B 1 380 ? 38.447 61.275 75.798 1.000 19.600 383 VAL B O 1
ATOM 6225 N N . ARG B 1 381 ? 38.240 59.080 76.338 1.000 21.240 384 ARG B N 1
ATOM 6226 C CA . ARG B 1 381 ? 38.675 58.553 75.044 1.000 22.050 384 ARG B CA 1
ATOM 6227 C C . ARG B 1 381 ? 37.583 57.652 74.490 1.000 23.400 384 ARG B C 1
ATOM 6228 O O . ARG B 1 381 ? 37.188 56.678 75.140 1.000 25.440 384 ARG B O 1
ATOM 6236 N N . ALA B 1 382 ? 37.110 57.970 73.285 1.000 21.540 385 ALA B N 1
ATOM 6237 C CA . ALA B 1 382 ? 36.054 57.230 72.618 1.000 24.580 385 ALA B CA 1
ATOM 6238 C C . ALA B 1 382 ? 36.667 56.408 71.498 1.000 21.400 385 ALA B C 1
ATOM 6239 O O . ALA B 1 382 ? 37.553 56.899 70.783 1.000 23.090 385 ALA B O 1
ATOM 6241 N N . TYR B 1 383 ? 36.212 55.156 71.392 1.000 25.300 386 TYR B N 1
ATOM 6242 C CA . TYR B 1 383 ? 36.638 54.231 70.351 1.000 23.500 386 TYR B CA 1
ATOM 6243 C C . TYR B 1 383 ? 35.519 54.108 69.319 1.000 25.180 386 TYR B C 1
ATOM 6244 O O . TYR B 1 383 ? 34.408 53.675 69.651 1.000 23.270 386 TYR B O 1
ATOM 6253 N N . LEU B 1 384 ? 35.825 54.468 68.073 1.000 26.280 387 LEU B N 1
ATOM 6254 C CA . LEU B 1 384 ? 34.860 54.466 66.985 1.000 32.600 387 LEU B CA 1
ATOM 6255 C C . LEU B 1 384 ? 35.072 53.226 66.119 1.000 28.830 387 LEU B C 1
ATOM 6256 O O . LEU B 1 384 ? 35.950 52.404 66.383 1.000 26.980 387 LEU B O 1
ATOM 6261 N N . SER B 1 385 ? 34.300 53.128 65.032 1.000 28.090 388 SER B N 1
ATOM 6262 C CA . SER B 1 385 ? 34.170 51.861 64.308 1.000 31.610 388 SER B CA 1
ATOM 6263 C C . SER B 1 385 ? 35.493 51.327 63.763 1.000 38.590 388 SER B C 1
ATOM 6264 O O . SER B 1 385 ? 35.884 50.193 64.058 1.000 50.410 388 SER B O 1
ATOM 6267 N N . ASP B 1 386 ? 36.188 52.100 62.949 1.000 43.150 389 ASP B N 1
ATOM 6268 C CA . ASP B 1 386 ? 37.326 51.519 62.227 1.000 42.170 389 ASP B CA 1
ATOM 6269 C C . ASP B 1 386 ? 38.659 51.732 62.946 1.000 38.290 389 ASP B C 1
ATOM 6270 O O . ASP B 1 386 ? 39.659 52.145 62.357 1.000 36.550 389 ASP B O 1
ATOM 6275 N N . GLY B 1 387 ? 38.667 51.457 64.250 1.000 35.750 390 GLY B N 1
ATOM 6276 C CA . GLY B 1 387 ? 39.846 51.641 65.073 1.000 32.690 390 GLY B CA 1
ATOM 6277 C C . GLY B 1 387 ? 40.190 53.081 65.352 1.000 30.640 390 GLY B C 1
ATOM 6278 O O . GLY B 1 387 ? 41.271 53.355 65.884 1.000 28.900 390 GLY B O 1
ATOM 6279 N N . ARG B 1 388 ? 39.301 54.012 65.016 1.000 29.380 391 ARG B N 1
ATOM 6280 C CA . ARG B 1 388 ? 39.551 55.423 65.257 1.000 26.240 391 ARG B CA 1
ATOM 6281 C C . ARG B 1 388 ? 39.278 55.777 66.720 1.000 24.350 391 ARG B C 1
ATOM 6282 O O . ARG B 1 388 ? 38.431 55.168 67.379 1.000 27.820 391 ARG B O 1
ATOM 6290 N N . ILE B 1 389 ? 40.016 56.758 67.231 1.000 26.770 392 ILE B N 1
ATOM 6291 C CA . ILE B 1 389 ? 39.801 57.242 68.593 1.000 27.250 392 ILE B CA 1
ATOM 6292 C C . ILE B 1 389 ? 39.742 58.759 68.590 1.000 26.070 392 ILE B C 1
ATOM 6293 O O . ILE B 1 389 ? 40.308 59.425 67.716 1.000 26.640 392 ILE B O 1
ATOM 6298 N N . CYS B 1 390 ? 39.045 59.307 69.589 1.000 24.290 393 CYS B N 1
ATOM 6299 C CA . CYS B 1 390 ? 39.155 60.733 69.864 1.000 23.530 393 CYS B CA 1
ATOM 6300 C C . CYS B 1 390 ? 39.168 60.923 71.375 1.000 24.540 393 CYS B C 1
ATOM 6301 O O . CYS B 1 390 ? 38.684 60.071 72.125 1.000 22.950 393 CYS B O 1
ATOM 6304 N N . GLU B 1 391 ? 39.794 62.009 71.817 1.000 21.400 394 GLU B N 1
ATOM 6305 C CA . GLU B 1 391 ? 40.014 62.225 73.245 1.000 24.610 394 GLU B CA 1
ATOM 6306 C C . GLU B 1 391 ? 39.792 63.683 73.604 1.000 22.980 394 GLU B C 1
ATOM 6307 O O . GLU B 1 391 ? 39.987 64.580 72.784 1.000 23.550 394 GLU B O 1
ATOM 6313 N N . ALA B 1 392 ? 39.378 63.906 74.854 1.000 23.310 395 ALA B N 1
ATOM 6314 C CA . ALA B 1 392 ? 39.294 65.251 75.404 1.000 22.380 395 ALA B CA 1
ATOM 6315 C C . ALA B 1 392 ? 39.685 65.199 76.877 1.000 20.810 395 ALA B C 1
ATOM 6316 O O . ALA B 1 392 ? 39.356 64.235 77.571 1.000 20.260 395 ALA B O 1
ATOM 6318 N N . ARG B 1 393 ? 40.376 66.237 77.338 1.000 21.060 396 ARG B N 1
ATOM 6319 C CA . ARG B 1 393 ? 40.870 66.333 78.709 1.000 22.940 396 ARG B CA 1
ATOM 6320 C C . ARG B 1 393 ? 40.304 67.570 79.383 1.000 21.450 396 ARG B C 1
ATOM 6321 O O . ARG B 1 393 ? 40.218 68.642 78.769 1.000 23.310 396 ARG B O 1
ATOM 6329 N N . VAL B 1 394 ? 39.907 67.421 80.647 1.000 21.640 397 VAL B N 1
ATOM 6330 C CA . VAL B 1 394 ? 39.476 68.556 81.452 1.000 22.180 397 VAL B CA 1
ATOM 6331 C C . VAL B 1 394 ? 40.219 68.515 82.783 1.000 20.790 397 VAL B C 1
ATOM 6332 O O . VAL B 1 394 ? 40.289 67.463 83.432 1.000 21.330 397 VAL B O 1
ATOM 6336 N N . ASP B 1 395 ? 40.781 69.659 83.165 1.000 19.620 398 ASP B N 1
ATOM 6337 C CA . ASP B 1 395 ? 41.476 69.853 84.430 1.000 22.350 398 ASP B CA 1
ATOM 6338 C C . ASP B 1 395 ? 40.772 70.828 85.358 1.000 22.790 398 ASP B C 1
ATOM 6339 O O . ASP B 1 395 ? 40.797 70.632 86.575 1.000 23.500 398 ASP B O 1
ATOM 6344 N N . CYS B 1 396 ? 40.104 71.837 84.808 1.000 20.800 399 CYS B N 1
ATOM 6345 C CA . CYS B 1 396 ? 39.380 72.825 85.602 1.000 20.150 399 CYS B CA 1
ATOM 6346 C C . CYS B 1 396 ? 37.974 72.929 85.023 1.000 22.700 399 CYS B C 1
ATOM 6347 O O . CYS B 1 396 ? 37.764 73.615 84.011 1.000 21.060 399 CYS B O 1
ATOM 6350 N N . PRO B 1 397 ? 36.986 72.278 85.639 1.000 20.390 400 PRO B N 1
ATOM 6351 C CA . PRO B 1 397 ? 35.660 72.227 85.017 1.000 18.050 400 PRO B CA 1
ATOM 6352 C C . PRO B 1 397 ? 34.976 73.580 85.057 1.000 20.950 400 PRO B C 1
ATOM 6353 O O . PRO B 1 397 ? 35.242 74.433 85.912 1.000 19.450 400 PRO B O 1
ATOM 6357 N N . LYS B 1 398 ? 34.066 73.756 84.105 1.000 21.110 401 LYS B N 1
ATOM 6358 C CA . LYS B 1 398 ? 33.271 74.973 84.054 1.000 21.570 401 LYS B CA 1
ATOM 6359 C C . LYS B 1 398 ? 32.526 75.146 85.373 1.000 20.660 401 LYS B C 1
ATOM 6360 O O . LYS B 1 398 ? 31.846 74.226 85.838 1.000 22.280 401 LYS B O 1
ATOM 6366 N N . GLY B 1 399 ? 32.672 76.319 85.976 1.000 21.620 402 GLY B N 1
ATOM 6367 C CA . GLY B 1 399 ? 32.111 76.620 87.278 1.000 20.390 402 GLY B CA 1
ATOM 6368 C C . GLY B 1 399 ? 33.115 76.638 88.413 1.000 21.240 402 GLY B C 1
ATOM 6369 O O . GLY B 1 399 ? 32.853 77.276 89.446 1.000 20.310 402 GLY B O 1
ATOM 6370 N N . ALA B 1 400 ? 34.245 75.953 88.260 1.000 17.240 403 ALA B N 1
ATOM 6371 C CA . ALA B 1 400 ? 35.286 75.940 89.278 1.000 20.470 403 ALA B CA 1
ATOM 6372 C C . ALA B 1 400 ? 36.119 77.217 89.187 1.000 20.160 403 ALA B C 1
ATOM 6373 O O . ALA B 1 400 ? 36.178 77.852 88.134 1.000 21.120 403 ALA B O 1
ATOM 6375 N N . PRO B 1 401 ? 36.755 77.632 90.279 1.000 18.080 404 PRO B N 1
ATOM 6376 C CA . PRO B 1 401 ? 37.664 78.785 90.194 1.000 21.140 404 PRO B CA 1
ATOM 6377 C C . PRO B 1 401 ? 38.705 78.552 89.107 1.000 23.390 404 PRO B C 1
ATOM 6378 O O . PRO B 1 401 ? 39.277 77.468 89.003 1.000 23.480 404 PRO B O 1
ATOM 6382 N N . GLY B 1 402 ? 38.940 79.578 88.284 1.000 22.750 405 GLY B N 1
ATOM 6383 C CA . GLY B 1 402 ? 39.772 79.465 87.101 1.000 22.600 405 GLY B CA 1
ATOM 6384 C C . GLY B 1 402 ? 39.000 79.190 85.826 1.000 24.280 405 GLY B C 1
ATOM 6385 O O . GLY B 1 402 ? 39.565 79.318 84.730 1.000 24.930 405 GLY B O 1
ATOM 6386 N N . ASN B 1 403 ? 37.744 78.772 85.943 1.000 20.230 406 ASN B N 1
ATOM 6387 C CA . ASN B 1 403 ? 36.858 78.547 84.804 1.000 22.020 406 ASN B CA 1
ATOM 6388 C C . ASN B 1 403 ? 35.446 78.970 85.202 1.000 22.220 406 ASN B C 1
ATOM 6389 O O . ASN B 1 403 ? 34.473 78.231 85.051 1.000 20.120 406 ASN B O 1
ATOM 6394 N N . GLU B 1 404 ? 35.341 80.193 85.717 1.000 22.500 407 GLU B N 1
ATOM 6395 C CA . GLU B 1 404 ? 34.174 80.645 86.455 1.000 23.830 407 GLU B CA 1
ATOM 6396 C C . GLU B 1 404 ? 32.933 80.760 85.579 1.000 25.820 407 GLU B C 1
ATOM 6397 O O . GLU B 1 404 ? 33.004 80.905 84.355 1.000 27.000 407 GLU B O 1
ATOM 6403 N N . LEU B 1 405 ? 31.778 80.676 86.243 1.000 24.220 408 LEU B N 1
ATOM 6404 C CA . LEU B 1 405 ? 30.495 80.898 85.587 1.000 26.090 408 LEU B CA 1
ATOM 6405 C C . LEU B 1 405 ? 30.401 82.313 85.036 1.000 30.710 408 LEU B C 1
ATOM 6406 O O . LEU B 1 405 ? 30.837 83.278 85.671 1.000 31.500 408 LEU B O 1
ATOM 6411 N N . SER B 1 406 ? 29.810 82.430 83.855 1.000 34.830 409 SER B N 1
ATOM 6412 C CA . SER B 1 406 ? 29.466 83.727 83.306 1.000 35.680 409 SER B CA 1
ATOM 6413 C C . SER B 1 406 ? 28.212 84.298 83.955 1.000 38.410 409 SER B C 1
ATOM 6414 O O . SER B 1 406 ? 27.439 83.607 84.647 1.000 34.620 409 SER B O 1
ATOM 6417 N N . GLU B 1 407 ? 28.036 85.594 83.704 1.000 41.750 410 GLU B N 1
ATOM 6418 C CA . GLU B 1 407 ? 26.795 86.307 83.976 1.000 41.170 410 GLU B CA 1
ATOM 6419 C C . GLU B 1 407 ? 25.586 85.460 83.590 1.000 37.370 410 GLU B C 1
ATOM 6420 O O . GLU B 1 407 ? 24.725 85.106 84.424 1.000 32.700 410 GLU B O 1
ATOM 6426 N N . GLU B 1 408 ? 25.595 85.042 82.329 1.000 37.330 411 GLU B N 1
ATOM 6427 C CA . GLU B 1 408 ? 24.497 84.310 81.730 1.000 36.030 411 GLU B CA 1
ATOM 6428 C C . GLU B 1 408 ? 24.326 82.929 82.351 1.000 35.090 411 GLU B C 1
ATOM 6429 O O . GLU B 1 408 ? 23.198 82.423 82.449 1.000 33.500 411 GLU B O 1
ATOM 6435 N N . ASP B 1 409 ? 25.437 82.283 82.732 1.000 31.540 412 ASP B N 1
ATOM 6436 C CA . ASP B 1 409 ? 25.358 80.987 83.411 1.000 30.410 412 ASP B CA 1
ATOM 6437 C C . ASP B 1 409 ? 24.569 81.087 84.714 1.000 27.020 412 ASP B C 1
ATOM 6438 O O . ASP B 1 409 ? 23.723 80.229 85.020 1.000 27.330 412 ASP B O 1
ATOM 6443 N N . ILE B 1 410 ? 24.855 82.125 85.500 1.000 26.750 413 ILE B N 1
ATOM 6444 C CA . ILE B 1 410 ? 24.154 82.339 86.761 1.000 26.650 413 ILE B CA 1
ATOM 6445 C C . ILE B 1 410 ? 22.668 82.523 86.500 1.000 28.650 413 ILE B C 1
ATOM 6446 O O . ILE B 1 410 ? 21.814 81.886 87.138 1.000 24.670 413 ILE B O 1
ATOM 6451 N N . ILE B 1 411 ? 22.340 83.375 85.520 1.000 28.620 414 ILE B N 1
ATOM 6452 C CA . ILE B 1 411 ? 20.927 83.583 85.198 1.000 29.280 414 ILE B CA 1
ATOM 6453 C C . ILE B 1 411 ? 20.264 82.275 84.763 1.000 23.210 414 ILE B C 1
ATOM 6454 O O . ILE B 1 411 ? 19.130 81.980 85.161 1.000 25.910 414 ILE B O 1
ATOM 6459 N N . GLU B 1 412 ? 20.950 81.479 83.934 1.000 23.110 415 GLU B N 1
ATOM 6460 C CA . GLU B 1 412 ? 20.374 80.231 83.434 1.000 25.450 415 GLU B CA 1
ATOM 6461 C C . GLU B 1 412 ? 20.075 79.252 84.567 1.000 24.470 415 GLU B C 1
ATOM 6462 O O . GLU B 1 412 ? 19.004 78.613 84.600 1.000 22.570 415 GLU B O 1
ATOM 6468 N N . LYS B 1 413 ? 21.018 79.111 85.502 1.000 24.400 416 LYS B N 1
ATOM 6469 C CA . LYS B 1 413 ? 20.779 78.212 86.630 1.000 23.790 416 LYS B CA 1
ATOM 6470 C C . LYS B 1 413 ? 19.588 78.687 87.452 1.000 21.290 416 LYS B C 1
ATOM 6471 O O . LYS B 1 413 ? 18.754 77.878 87.876 1.000 21.250 416 LYS B O 1
ATOM 6477 N N . LEU B 1 414 ? 19.477 80.003 87.661 1.000 21.600 417 LEU B N 1
ATOM 6478 C CA . LEU B 1 414 ? 18.345 80.539 88.412 1.000 22.220 417 LEU B CA 1
ATOM 6479 C C . LEU B 1 414 ? 17.019 80.315 87.696 1.000 26.810 417 LEU B C 1
ATOM 6480 O O . LEU B 1 414 ? 15.993 80.097 88.346 1.000 27.380 417 LEU B O 1
ATOM 6485 N N . THR B 1 415 ? 17.000 80.432 86.366 1.000 26.500 418 THR B N 1
ATOM 6486 C CA . THR B 1 415 ? 15.744 80.336 85.623 1.000 25.030 418 THR B CA 1
ATOM 6487 C C . THR B 1 415 ? 15.392 78.911 85.232 1.000 28.230 418 THR B C 1
ATOM 6488 O O . THR B 1 415 ? 14.419 78.712 84.488 1.000 26.780 418 THR B O 1
ATOM 6492 N N . LEU B 1 416 ? 16.170 77.919 85.686 1.000 23.860 419 LEU B N 1
ATOM 6493 C CA . LEU B 1 416 ? 15.698 76.536 85.613 1.000 25.790 419 LEU B CA 1
ATOM 6494 C C . LEU B 1 416 ? 14.283 76.371 86.157 1.000 31.460 419 LEU B C 1
ATOM 6495 O O . LEU B 1 416 ? 13.550 75.469 85.734 1.000 34.500 419 LEU B O 1
ATOM 6500 N N . THR B 1 417 ? 13.884 77.219 87.088 1.000 26.780 420 THR B N 1
ATOM 6501 C CA . THR B 1 417 ? 12.676 76.973 87.853 1.000 30.870 420 THR B CA 1
ATOM 6502 C C . THR B 1 417 ? 11.716 78.164 87.838 1.000 32.260 420 THR B C 1
ATOM 6503 O O . THR B 1 417 ? 10.504 77.983 87.973 1.000 32.800 420 THR B O 1
ATOM 6507 N N . VAL B 1 418 ? 12.237 79.377 87.695 1.000 32.310 421 VAL B N 1
ATOM 6508 C CA . VAL B 1 418 ? 11.444 80.599 87.847 1.000 29.940 421 VAL B CA 1
ATOM 6509 C C . VAL B 1 418 ? 11.548 81.410 86.565 1.000 29.530 421 VAL B C 1
ATOM 6510 O O . VAL B 1 418 ? 12.459 81.198 85.741 1.000 26.160 421 VAL B O 1
ATOM 6514 N N . PRO B 1 419 ? 10.605 82.329 86.332 1.000 27.260 422 PRO B N 1
ATOM 6515 C CA . PRO B 1 419 ? 10.677 83.200 85.150 1.000 26.710 422 PRO B CA 1
ATOM 6516 C C . PRO B 1 419 ? 11.888 84.122 85.209 1.000 26.380 422 PRO B C 1
ATOM 6517 O O . PRO B 1 419 ? 12.509 84.316 86.256 1.000 24.980 422 PRO B O 1
ATOM 6521 N N . GLN B 1 420 ? 12.217 84.710 84.051 1.000 24.190 423 GLN B N 1
ATOM 6522 C CA . GLN B 1 420 ? 13.357 85.625 83.984 1.000 23.010 423 GLN B CA 1
ATOM 6523 C C . GLN B 1 420 ? 13.170 86.811 84.917 1.000 27.450 423 GLN B C 1
ATOM 6524 O O . GLN B 1 420 ? 14.146 87.329 85.484 1.000 26.980 423 GLN B O 1
ATOM 6530 N N . GLU B 1 421 ? 11.925 87.256 85.082 1.000 26.660 424 GLU B N 1
ATOM 6531 C CA . GLU B 1 421 ? 11.653 88.410 85.929 1.000 28.100 424 GLU B CA 1
ATOM 6532 C C . GLU B 1 421 ? 11.984 88.119 87.391 1.000 24.740 424 GLU B C 1
ATOM 6533 O O . GLU B 1 421 ? 12.615 88.942 88.069 1.000 26.730 424 GLU B O 1
ATOM 6539 N N . LYS B 1 422 ? 11.574 86.949 87.884 1.000 26.410 425 LYS B N 1
ATOM 6540 C CA . LYS B 1 422 ? 11.905 86.554 89.252 1.000 27.420 425 LYS B CA 1
ATOM 6541 C C . LYS B 1 422 ? 13.416 86.500 89.461 1.000 25.820 425 LYS B C 1
ATOM 6542 O O . LYS B 1 422 ? 13.950 87.074 90.424 1.000 25.880 425 LYS B O 1
ATOM 6548 N N . ALA B 1 423 ? 14.123 85.822 88.558 1.000 24.540 426 ALA B N 1
ATOM 6549 C CA . ALA B 1 423 ? 15.568 85.707 88.703 1.000 25.490 426 ALA B CA 1
ATOM 6550 C C . ALA B 1 423 ? 16.234 87.076 88.693 1.000 24.810 426 ALA B C 1
ATOM 6551 O O . ALA B 1 423 ? 17.184 87.316 89.449 1.000 23.350 426 ALA B O 1
ATOM 6553 N N . ARG B 1 424 ? 15.753 88.000 87.854 1.000 21.570 427 ARG B N 1
ATOM 6554 C CA . ARG B 1 424 ? 16.368 89.322 87.838 1.000 18.350 427 ARG B CA 1
ATOM 6555 C C . ARG B 1 424 ? 16.077 90.096 89.122 1.000 19.450 427 ARG B C 1
ATOM 6556 O O . ARG B 1 424 ? 16.938 90.830 89.615 1.000 20.750 427 ARG B O 1
ATOM 6564 N N . ARG B 1 425 ? 14.867 89.976 89.666 1.000 21.170 428 ARG B N 1
ATOM 6565 C CA . ARG B 1 425 ? 14.596 90.647 90.941 1.000 22.600 428 ARG B CA 1
ATOM 6566 C C . ARG B 1 425 ? 15.526 90.128 92.035 1.000 21.900 428 ARG B C 1
ATOM 6567 O O . ARG B 1 425 ? 16.050 90.908 92.847 1.000 21.720 428 ARG B O 1
ATOM 6575 N N . ILE B 1 426 ? 15.757 88.817 92.047 1.000 21.910 429 ILE B N 1
ATOM 6576 C CA . ILE B 1 426 ? 16.669 88.213 93.023 1.000 20.530 429 ILE B CA 1
ATOM 6577 C C . ILE B 1 426 ? 18.091 88.735 92.822 1.000 22.940 429 ILE B C 1
ATOM 6578 O O . ILE B 1 426 ? 18.767 89.131 93.783 1.000 20.700 429 ILE B O 1
ATOM 6583 N N . ILE B 1 427 ? 18.568 88.741 91.567 1.000 18.750 430 ILE B N 1
ATOM 6584 C CA . ILE B 1 427 ? 19.919 89.221 91.283 1.000 21.720 430 ILE B CA 1
ATOM 6585 C C . ILE B 1 427 ? 20.083 90.666 91.728 1.000 23.540 430 ILE B C 1
ATOM 6586 O O . ILE B 1 427 ? 21.098 91.034 92.330 1.000 20.970 430 ILE B O 1
ATOM 6591 N N . THR B 1 428 ? 19.091 91.511 91.441 1.000 22.480 431 THR B N 1
ATOM 6592 C CA . THR B 1 428 ? 19.188 92.915 91.829 1.000 19.500 431 THR B CA 1
ATOM 6593 C C . THR B 1 428 ? 19.232 93.070 93.347 1.000 20.810 431 THR B C 1
ATOM 6594 O O . THR B 1 428 ? 20.039 93.846 93.878 1.000 21.130 431 THR B O 1
ATOM 6598 N N . ALA B 1 429 ? 18.367 92.344 94.064 1.000 20.600 432 ALA B N 1
ATOM 6599 C CA . ALA B 1 429 ? 18.411 92.415 95.523 1.000 20.570 432 ALA B CA 1
ATOM 6600 C C . ALA B 1 429 ? 19.795 92.036 96.034 1.000 22.200 432 ALA B C 1
ATOM 6601 O O . ALA B 1 429 ? 20.360 92.721 96.896 1.000 21.280 432 ALA B O 1
ATOM 6603 N N . VAL B 1 430 ? 20.373 90.963 95.483 1.000 19.980 433 VAL B N 1
ATOM 6604 C CA . VAL B 1 430 ? 21.694 90.538 95.938 1.000 20.920 433 VAL B CA 1
ATOM 6605 C C . VAL B 1 430 ? 22.753 91.584 95.598 1.000 20.670 433 VAL B C 1
ATOM 6606 O O . VAL B 1 430 ? 23.602 91.920 96.432 1.000 18.990 433 VAL B O 1
ATOM 6610 N N . GLU B 1 431 ? 22.722 92.120 94.374 1.000 19.770 434 GLU B N 1
ATOM 6611 C CA . GLU B 1 431 ? 23.700 93.131 93.974 1.000 18.840 434 GLU B CA 1
ATOM 6612 C C . GLU B 1 431 ? 23.666 94.333 94.906 1.000 21.300 434 GLU B C 1
ATOM 6613 O O . GLU B 1 431 ? 24.710 94.917 95.216 1.000 20.810 434 GLU B O 1
ATOM 6619 N N . LYS B 1 432 ? 22.474 94.713 95.362 1.000 21.980 435 LYS B N 1
ATOM 6620 C CA . LYS B 1 432 ? 22.299 95.851 96.257 1.000 22.500 435 LYS B CA 1
ATOM 6621 C C . LYS B 1 432 ? 22.520 95.500 97.724 1.000 24.690 435 LYS B C 1
ATOM 6622 O O . LYS B 1 432 ? 22.332 96.373 98.585 1.000 26.130 435 LYS B O 1
ATOM 6628 N N . ALA B 1 433 ? 22.887 94.252 98.029 1.000 20.350 436 ALA B N 1
ATOM 6629 C CA . ALA B 1 433 ? 23.019 93.785 99.414 1.000 23.040 436 ALA B CA 1
ATOM 6630 C C . ALA B 1 433 ? 21.735 94.040 100.196 1.000 24.610 436 ALA B C 1
ATOM 6631 O O . ALA B 1 433 ? 21.759 94.282 101.402 1.000 23.540 436 ALA B O 1
ATOM 6633 N N . ASP B 1 434 ? 20.600 93.984 99.496 1.000 22.830 437 ASP B N 1
ATOM 6634 C CA . ASP B 1 434 ? 19.281 94.188 100.089 1.000 23.850 437 ASP B CA 1
ATOM 6635 C C . ASP B 1 434 ? 18.757 92.834 100.550 1.000 22.230 437 ASP B C 1
ATOM 6636 O O . ASP B 1 434 ? 18.004 92.147 99.857 1.000 20.960 437 ASP B O 1
ATOM 6641 N N . ILE B 1 435 ? 19.176 92.450 101.760 1.000 24.390 438 ILE B N 1
ATOM 6642 C CA . ILE B 1 435 ? 18.878 91.110 102.254 1.000 21.580 438 ILE B CA 1
ATOM 6643 C C . ILE B 1 435 ? 17.386 90.937 102.519 1.000 21.800 438 ILE B C 1
ATOM 6644 O O . ILE B 1 435 ? 16.836 89.844 102.340 1.000 23.920 438 ILE B O 1
ATOM 6649 N N . LYS B 1 436 ? 16.706 91.992 102.973 1.000 25.080 439 LYS B N 1
ATOM 6650 C CA . LYS B 1 436 ? 15.267 91.875 103.205 1.000 29.910 439 LYS B CA 1
ATOM 6651 C C . LYS B 1 436 ? 14.528 91.553 101.906 1.000 22.440 439 LYS B C 1
ATOM 6652 O O . LYS B 1 436 ? 13.659 90.669 101.870 1.000 25.730 439 LYS B O 1
ATOM 6658 N N . GLU B 1 437 ? 14.897 92.229 100.820 1.000 26.400 440 GLU B N 1
ATOM 6659 C CA . GLU B 1 437 ? 14.271 91.962 99.526 1.000 26.400 440 GLU B CA 1
ATOM 6660 C C . GLU B 1 437 ? 14.655 90.584 98.992 1.000 24.380 440 GLU B C 1
ATOM 6661 O O . GLU B 1 437 ? 13.812 89.871 98.423 1.000 25.590 440 GLU B O 1
ATOM 6667 N N . PHE B 1 438 ? 15.923 90.199 99.160 1.000 23.360 441 PHE B N 1
ATOM 6668 C CA . PHE B 1 438 ? 16.370 88.850 98.800 1.000 21.320 441 PHE B CA 1
ATOM 6669 C C . PHE B 1 438 ? 15.511 87.788 99.482 1.000 20.910 441 PHE B C 1
ATOM 6670 O O . PHE B 1 438 ? 14.955 86.897 98.823 1.000 24.590 441 PHE B O 1
ATOM 6678 N N . LEU B 1 439 ? 15.366 87.897 100.806 1.000 22.850 442 LEU B N 1
ATOM 6679 C CA . LEU B 1 439 ? 14.595 86.919 101.565 1.000 24.150 442 LEU B CA 1
ATOM 6680 C C . LEU B 1 439 ? 13.138 86.901 101.129 1.000 25.300 442 LEU B C 1
ATOM 6681 O O . LEU B 1 439 ? 12.507 85.834 101.092 1.000 24.370 442 LEU B O 1
ATOM 6686 N N . ALA B 1 440 ? 12.581 88.076 100.819 1.000 24.600 443 ALA B N 1
ATOM 6687 C CA . ALA B 1 440 ? 11.205 88.129 100.333 1.000 25.650 443 ALA B CA 1
ATOM 6688 C C . ALA B 1 440 ? 11.054 87.363 99.026 1.000 24.020 443 ALA B C 1
ATOM 6689 O O . ALA B 1 440 ? 10.107 86.586 98.853 1.000 27.070 443 ALA B O 1
ATOM 6691 N N . HIS B 1 441 ? 12.000 87.544 98.110 1.000 22.290 444 HIS B N 1
ATOM 6692 C CA . HIS B 1 441 ? 11.864 86.948 96.784 1.000 25.680 444 HIS B CA 1
ATOM 6693 C C . HIS B 1 441 ? 12.114 85.445 96.789 1.000 28.740 444 HIS B C 1
ATOM 6694 O O . HIS B 1 441 ? 11.544 84.723 95.957 1.000 29.030 444 HIS B O 1
ATOM 6701 N N . ILE B 1 442 ? 13.001 84.950 97.658 1.000 25.060 445 ILE B N 1
ATOM 6702 C CA . ILE B 1 442 ? 13.348 83.532 97.542 1.000 24.070 445 ILE B CA 1
ATOM 6703 C C . ILE B 1 442 ? 12.339 82.618 98.215 1.000 23.210 445 ILE B C 1
ATOM 6704 O O . ILE B 1 442 ? 12.452 81.395 98.087 1.000 21.920 445 ILE B O 1
ATOM 6709 N N . GLU B 1 443 ? 11.342 83.164 98.917 1.000 22.160 446 GLU B N 1
ATOM 6710 C CA . GLU B 1 443 ? 10.299 82.296 99.454 1.000 22.000 446 GLU B CA 1
ATOM 6711 C C . GLU B 1 443 ? 9.461 81.646 98.350 1.000 24.650 446 GLU B C 1
ATOM 6712 O O . GLU B 1 443 ? 9.004 80.509 98.506 1.000 25.100 446 GLU B O 1
ATOM 6718 N N . LEU B 1 444 ? 9.265 82.331 97.230 1.000 26.720 447 LEU B N 1
ATOM 6719 C CA . LEU B 1 444 ? 8.387 81.878 96.135 1.000 28.800 447 LEU B CA 1
ATOM 6720 C C . LEU B 1 444 ? 6.964 81.679 96.670 1.000 32.710 447 LEU B C 1
ATOM 6721 O O . LEU B 1 444 ? 6.541 82.348 97.623 1.000 34.650 447 LEU B O 1
ATOM 6726 N N . GLU B 1 445 ? 6.239 80.754 96.043 1.000 39.360 448 GLU B N 1
ATOM 6727 C CA . GLU B 1 445 ? 4.889 80.350 96.421 1.000 46.470 448 GLU B CA 1
ATOM 6728 C C . GLU B 1 445 ? 4.827 78.840 96.695 1.000 47.270 448 GLU B C 1
ATOM 6729 O O . GLU B 1 445 ? 3.808 78.313 97.162 1.000 46.240 448 GLU B O 1
#

Sequence (890 aa):
KQGLTAGLAEAVRTSQPEHSVDAIRKAKKGLLDFTAASFAGREDKGIQKLLRLIEDEGGRPLVPIIGQGKKAAPLQSAMLNGFIAHALDFDDVHSDVRGHPSAVIVPALIASAARGHDERLLGAYIVGVEVMARLGESIGSRHYEKGWHNTGTLGAIAAACAVGYAEELTQEELEKAIGFAATQSAGMRVQFGTEMKPLHAGLAAQAGLLAVKLAQSEFGGSRTAFDGETGFFSLYGDVEKAQHTLLNDWGAPWRIVQPGLWFKIYPFCSAAHHAADAVRQLISEETISAANTERIEVIFPPGGDAALTERSPKTGEEGRFSVEYVIALALHGHGLTVEHFSSQPIPNGIQTTIGHIQRVYDNATQPAPHAVPKGRFTIVRAYLSDGRICEARVDCPKGAPGNELSEEDIIEKLTLTVPQEKARRIITAVEKADIKEFLAHIELEKQGLTAGLAEAVRTSQPEHSVDAIRKAKKGLLDFTAASFAGREDKGIQKLLRLIEDEGGRPLVPIIGQGKKAAPLQSAMLNGFIAHALDFDDVHSDVRGHPSAVIVPALIASAARGHDERLLGAYIVGVEVMARLGESIGSRHYEKGWHNTGTLGAIAAACAVGYAEELTQEELEKAIGFAATQSAGMRVQFGTEMKPLHAGLAAQAGLLAVKLAQSEFGGSRTAFDGETGFFSLYGDVEKAQHTLLNDWGAPWRIVQPGLWFKIYPFCSAAHHAADAVRQLISEETISAANTERIEVIFPPGGDAALTERSPKTGEEGRFSVEYVIALALHGHGLTVEHFSSQPIPNGIQTTIGHIQRVYDNATQPAPHAVPKGRFTIVRAYLSDGRICEARVDCPKGAPGNELSEEDIIEKLTLTVPQEKARRIITAVEKADIKEFLAHIELE

Foldseek 3Di:
DPADLLLLLVLLLPDDLVVDPLLLVLLLLLLLLLLLLLLQQLVPVVLVVLVVVQVVVAADQQFFQFNPQTGGALLSSLLSSLLSSPVLQQHKDAPLLNAGACSQAVSLLRSLPSPDLLLCLSVLSLQLQLQSSLCSNQLAPVLVVVWFDSLQQSRLLSNLSSSCNSVSPDSQLNLQLSQQLNVVGGHGNVCPLHSVNSSSSSNSNSSSSVSSVCSVVVHDGDSRQQDDCNHSSNPRGPNVSCVVGRNPCRVVPRSCQVVHMFRDPFSADPLLQQVLVWLLVCCVPVVAALVFFQAKEKEKAVPSLVQLPDLQDFALLNVSSHNLLSNLCVRHPHDRYSVRNDRDTDDPSSSVRSVRYYYDHDNPDAADPPAPPPRIKMKMWTAGPPRDIDIGMGRAGQRRNVNRDDPVSSLVSNVSRPDSVLSVQLSVCSVVSVSVVNSVSRSVD/DDAPLLLLLVLLLPDDQVVDPLLLVLLLLQLLLLLLLLLQQLVPVVLVVLVVVQVVVAADFQFFQFNPQTGGALLSSLLNSLLSSPVLLQHKDAPLLNAGACSQAVSLLRSLLSPDLLLCLSVLSLQLVLQSSLCSNQLAPVLVVVWFDSLQQRSLLSNLSSSCNSVSPDSQLSLQLSLQLNVVGGHGNVCPLHSVRSSSSSNSNSSSSVSSVCSVVVNDGDSNQCDDCNHSSNVRGPNVSCVVGRNPPRPVVGSCVVVHMFRDPASADPLLQQVLVWLVVCCVPVVAALVFFQAKEKEKAVPSLVQLPDLQDFALQNVSSHNLLSNLCVRHPHDSYSVSNGRDTDDPSSSVRSVRYYYDHDNPDAADCNFVPPRIKMKMWTQGDPRDIDMGMGRHGQRGVVNNDDPVSSLVSNPVRPDSVLSVQLSVCSVVSVSVSNSVSRSHD

Organism: Bacillus subtilis (strain 168) (NCBI:txid224308)